Protein AF-A0A5N5QPY2-F1 (afdb_monomer_lite)

Foldseek 3Di:
DDDDDDDDDDDDDDDDDDDDDDDDDDDDDDDDDDDDDDDDDDDDDDDDDDDDDDDDDDDDDDDDDDDDDDDDDDDDDDDDDDDDDPDDDDDDPDDDDPLRVLVVVLVVLLVVLLVLLVVLLVCVVVVVVVVSLVSVQVVVLSLLVNVLSVVVSVLSVVCVVCVLVVVPDPDDDDPDQDAASLALLLVLLLPPDPPPPDSVPPDVVSVVVLVVCCVVVHPVNSVCSNVCPPVRHDPSNVVSSDDDGDDPVLSQLLSVLSNVLVVHPDHDDDDPDDDDDDDDDDDDDDDDDDDDDDDDDDDDDDDDDPPDPDVVVSVVVSVVSNVSRHDDDDDDDDDDDDDDDDDDDDDDDDPDDQDQDDQDFDDDDDDDDDDDDDDDDDDDDDPDPPPSDCVQLVVLLPPQLVVQLVVPPDALLPLVVSLVSLCVSQVDPQSPRNALSSLASVQVVSLVVSCVVVVHDSLVSLLVLLVFDFLFAQAFEWAFAEADPPQAPAQFQFGTKTKTQLQDFALVRSLVLQVLLSVLLLVLLCVPQNNQQSDATLQRHGYHNDDYPVVVLVSSVVSCVVSVNVVRIAMATERLQQSQDDPQFGFRRSVPPPGDPVPTHHLVRLLVVVVVCVVVGRYAEYECSDHLPPQVSLLVSLQVFFHFYEYCSVPLLPPVSVVVCVVSVSGQAYEQDCSSQRHSSSSSVSDDPQHQYEDEADSPFDLDQSSLSNCRSSSLRHYHQYHCDDNRSVSNSVVSVVVCVVCPPRYGHCRCQSIGTRPGGGVRDGD

Secondary structure (DSSP, 8-state):
------------------------------------------------------------------------------PPPPPPPS----S---PPPHHHHHHHHHHHHHHHHHHHHHHHHHHHHTT-HHHHHHHHHHHHHHHHHHHHHHHHHHHHHHHHHHHHHHTT--S----S--SSS-HHHHGGG-TT-TTS--GGGS-HHHHHHHHHHHHHHHHHHHHHHHTTGGG-S-HHHHHHHS--PPPHHHHHHHHHHHHHHTT----PPPPS-----PPPPP-----------------PPPPPP-----HHHHHHHHHHHHHHHPPP-----------PPPP-----------------------------------SPPP-PPPTT--HHHHHHIIIIIHHHHHTTT--TT-HHHHHHHHHHHH-STTSTTT-HHHHHHHHHHHHHHHHHHHTS-HHHHHHHHHT--SSEEEPEEEEEEEE-GGG-SSS--SSEEEEE-TT-SSHHHHHHHHHHHHHHHHHHHHHHH-GGGG-B-TTS-B----SSHHHHHHHHHHHHHHHT-BTTBEEEEE--GGGGEETTEE-TTTTSTT--GGGPBPHHHHHHHHHHHHHHS-EEEEE--S-TT-HHHHHHHHHS--SEEEESTTTTT-HHHHHHHHHHT--SEEEE-HHHH-SHHHHHTT--TT-EEEEE--SS--S--HHHHHHHHHT--EEE---S-SHHHHHHHHHHHHHHHHHGGGEEE-GGGGS-BTTBPPS----

pLDDT: mean 70.48, std 26.89, range [21.03, 98.81]

Structure (mmCIF, N/CA/C/O backbone):
data_AF-A0A5N5QPY2-F1
#
_entry.id   AF-A0A5N5QPY2-F1
#
loop_
_atom_site.group_PDB
_atom_site.id
_atom_site.type_symbol
_atom_site.label_atom_id
_atom_site.label_alt_id
_atom_site.label_comp_id
_atom_site.label_asym_id
_atom_site.label_entity_id
_atom_site.label_seq_id
_atom_site.pdbx_PDB_ins_code
_atom_site.Cartn_x
_atom_site.Cartn_y
_atom_site.Cartn_z
_atom_site.occupancy
_atom_site.B_iso_or_equiv
_atom_site.auth_seq_id
_atom_site.auth_comp_id
_atom_site.auth_asym_id
_atom_site.auth_atom_id
_atom_site.pdbx_PDB_model_num
ATOM 1 N N . MET A 1 1 ? -30.977 40.389 38.099 1.00 35.09 1 MET A N 1
ATOM 2 C CA . MET A 1 1 ? -30.731 41.846 38.211 1.00 35.09 1 MET A CA 1
ATOM 3 C C . MET A 1 1 ? -29.745 42.218 37.118 1.00 35.09 1 MET A C 1
ATOM 5 O O . MET A 1 1 ? -28.858 41.409 36.904 1.00 35.09 1 MET A O 1
ATOM 9 N N . ALA A 1 2 ? -29.906 43.394 36.501 1.00 33.59 2 ALA A N 1
ATOM 10 C CA . ALA A 1 2 ? -28.972 44.046 35.567 1.00 33.59 2 ALA A CA 1
ATOM 11 C C . ALA A 1 2 ? -28.552 43.276 34.284 1.00 33.59 2 ALA A C 1
ATOM 13 O O . ALA A 1 2 ? -27.682 42.411 34.331 1.00 33.59 2 ALA A O 1
ATOM 14 N N . SER A 1 3 ? -29.111 43.697 33.141 1.00 36.47 3 SER A N 1
ATOM 15 C CA . SER A 1 3 ? -28.345 43.909 31.887 1.00 36.47 3 SER A CA 1
ATOM 16 C C . SER A 1 3 ? -27.588 45.265 31.989 1.00 36.47 3 SER A C 1
ATOM 18 O O . SER A 1 3 ? -27.769 45.938 33.017 1.00 36.47 3 SER A O 1
ATOM 20 N N . PRO A 1 4 ? -26.703 45.670 31.046 1.00 58.59 4 PRO A N 1
ATOM 21 C CA . PRO A 1 4 ? -27.028 45.966 29.628 1.00 58.59 4 PRO A CA 1
ATOM 22 C C . PRO A 1 4 ? -26.365 44.987 28.620 1.00 58.59 4 PRO A C 1
ATOM 24 O O . PRO A 1 4 ? -25.442 44.285 29.024 1.00 58.59 4 PRO A O 1
ATOM 27 N N . ASP A 1 5 ? -26.827 44.737 27.381 1.00 38.91 5 ASP A N 1
ATOM 28 C CA . ASP A 1 5 ? -27.244 45.587 26.221 1.00 38.91 5 ASP A CA 1
ATOM 29 C C . ASP A 1 5 ? -26.005 46.107 25.410 1.00 38.91 5 ASP A C 1
ATOM 31 O O . ASP A 1 5 ? -25.001 46.436 26.040 1.00 38.91 5 ASP A O 1
ATOM 35 N N . VAL A 1 6 ? -25.945 46.204 24.058 1.00 36.62 6 VAL A N 1
ATOM 36 C CA . VAL A 1 6 ? -26.962 46.062 22.973 1.00 36.62 6 VAL A CA 1
ATOM 37 C C . VAL A 1 6 ? -26.332 45.919 21.540 1.00 36.62 6 VAL A C 1
ATOM 39 O O . VAL A 1 6 ? -25.165 46.272 21.402 1.00 36.62 6 VAL A O 1
ATOM 42 N N . GLU A 1 7 ? -27.120 45.464 20.533 1.00 31.58 7 GLU A N 1
ATOM 43 C CA . GLU A 1 7 ? -27.023 45.566 19.022 1.00 31.58 7 GLU A CA 1
ATOM 44 C C . GLU A 1 7 ? -25.709 45.148 18.269 1.00 31.58 7 GLU A C 1
ATOM 46 O O . GLU A 1 7 ? -24.637 45.129 18.866 1.00 31.58 7 GLU A O 1
ATOM 51 N N . SER A 1 8 ? -25.629 44.663 17.004 1.00 32.91 8 SER A N 1
ATOM 52 C CA . SER A 1 8 ? -26.456 44.606 15.750 1.00 32.91 8 SER A CA 1
ATOM 53 C C . SER A 1 8 ? -26.393 45.861 14.827 1.00 32.91 8 SER A C 1
ATOM 55 O O . SER A 1 8 ? -25.962 46.910 15.297 1.00 32.91 8 SER A O 1
ATOM 57 N N . ASP A 1 9 ? -26.614 45.854 13.491 1.00 32.78 9 ASP A N 1
ATOM 58 C CA . ASP A 1 9 ? -27.277 44.935 12.516 1.00 32.78 9 ASP A CA 1
ATOM 59 C C . ASP A 1 9 ? -26.517 44.819 11.133 1.00 32.78 9 ASP A C 1
ATOM 61 O O . ASP A 1 9 ? -25.307 45.031 11.085 1.00 32.78 9 ASP A O 1
ATOM 65 N N . ASP A 1 10 ? -27.210 44.430 10.037 1.00 37.31 10 ASP A N 1
ATOM 66 C CA . ASP A 1 10 ? -26.777 44.121 8.637 1.00 37.31 10 ASP A CA 1
ATOM 67 C C . ASP A 1 10 ? -26.305 45.310 7.722 1.00 37.31 10 ASP A C 1
ATOM 69 O O . ASP A 1 10 ? -26.174 46.441 8.185 1.00 37.31 10 ASP A O 1
ATOM 73 N N . TYR A 1 11 ? -26.142 45.021 6.403 1.00 30.98 11 TYR A N 1
ATOM 74 C CA . TYR A 1 11 ? -26.121 45.844 5.146 1.00 30.98 11 TYR A CA 1
ATOM 75 C C . TYR A 1 11 ? -24.783 45.852 4.350 1.00 30.98 11 TYR A C 1
ATOM 77 O O . TYR A 1 11 ? -23.721 45.787 4.958 1.00 30.98 11 TYR A O 1
ATOM 85 N N . ASP A 1 12 ? -24.703 46.079 3.020 1.00 31.81 12 ASP A N 1
ATOM 86 C CA . ASP A 1 12 ? -25.463 45.669 1.799 1.00 31.81 12 ASP A CA 1
ATOM 87 C C . ASP A 1 12 ? -24.658 46.158 0.540 1.00 31.81 12 ASP A C 1
ATOM 89 O O . ASP A 1 12 ? -23.525 46.622 0.678 1.00 31.81 12 ASP A O 1
ATOM 93 N N . SER A 1 13 ? -25.193 46.051 -0.684 1.00 36.62 13 SER A N 1
ATOM 94 C CA . SER A 1 13 ? -24.519 46.250 -1.991 1.00 36.62 13 SER A CA 1
ATOM 95 C C . SER A 1 13 ? -24.197 47.687 -2.474 1.00 36.62 13 SER A C 1
ATOM 97 O O . SER A 1 13 ? -25.013 48.590 -2.293 1.00 36.62 13 SER A O 1
ATOM 99 N N . ALA A 1 14 ? -23.110 47.835 -3.259 1.00 30.75 14 ALA A N 1
ATOM 100 C CA . ALA A 1 14 ? -22.926 48.731 -4.435 1.00 30.75 14 ALA A CA 1
ATOM 101 C C . ALA A 1 14 ? -21.618 48.315 -5.172 1.00 30.75 14 ALA A C 1
ATOM 103 O O . ALA A 1 14 ? -20.619 48.074 -4.502 1.00 30.75 14 ALA A O 1
ATOM 104 N N . GLU A 1 15 ? -21.578 47.958 -6.465 1.00 35.03 15 GLU A N 1
ATOM 105 C CA . GLU A 1 15 ? -21.695 48.747 -7.723 1.00 35.03 15 GLU A CA 1
ATOM 106 C C . GLU A 1 15 ? -20.521 49.702 -8.057 1.00 35.03 15 GLU A C 1
ATOM 108 O O . GLU A 1 15 ? -20.110 50.516 -7.231 1.00 35.03 15 GLU A O 1
ATOM 113 N N . GLY A 1 16 ? -20.018 49.618 -9.304 1.00 28.80 16 GLY A N 1
ATOM 114 C CA . GLY A 1 16 ? -18.987 50.500 -9.879 1.00 28.80 16 GLY A CA 1
ATOM 115 C C . GLY A 1 16 ? -18.261 49.921 -11.112 1.00 28.80 16 GLY A C 1
ATOM 116 O O . GLY A 1 16 ? -17.313 49.157 -10.953 1.00 28.80 16 GLY A O 1
ATOM 117 N N . ASP A 1 17 ? -18.684 50.305 -12.324 1.00 33.91 17 ASP A N 1
ATOM 118 C CA . ASP A 1 17 ? -18.007 50.000 -13.605 1.00 33.91 17 ASP A CA 1
ATOM 119 C C . ASP A 1 17 ? -16.706 50.810 -13.815 1.00 33.91 17 ASP A C 1
ATOM 121 O O . ASP A 1 17 ? -16.510 51.828 -13.151 1.00 33.91 17 ASP A O 1
ATOM 125 N N . TYR A 1 18 ? -15.859 50.405 -14.780 1.00 32.78 18 TYR A N 1
ATOM 126 C CA . TYR A 1 18 ? -15.464 51.221 -15.957 1.00 32.78 18 TYR A CA 1
ATOM 127 C C . TYR A 1 18 ? -14.510 50.463 -16.915 1.00 32.78 18 TYR A C 1
ATOM 129 O O . TYR A 1 18 ? -13.607 49.757 -16.470 1.00 32.78 18 TYR A O 1
ATOM 137 N N . ASP A 1 19 ? -14.695 50.652 -18.229 1.00 33.81 19 ASP A N 1
ATOM 138 C CA . ASP A 1 19 ? -13.801 50.188 -19.310 1.00 33.81 19 ASP A CA 1
ATOM 139 C C . ASP A 1 19 ? -12.474 50.973 -19.391 1.00 33.81 19 ASP A C 1
ATOM 141 O O . ASP A 1 19 ? -12.457 52.161 -19.062 1.00 33.81 19 ASP A O 1
ATOM 145 N N . THR A 1 20 ? -11.439 50.365 -19.998 1.00 33.22 20 THR A N 1
ATOM 146 C CA . THR A 1 20 ? -10.725 50.950 -21.165 1.00 33.22 20 THR A CA 1
ATOM 147 C C . THR A 1 20 ? -9.857 49.930 -21.929 1.00 33.22 20 THR A C 1
ATOM 149 O O . THR A 1 20 ? -9.323 48.985 -21.350 1.00 33.22 20 THR A O 1
ATOM 152 N N . ASP A 1 21 ? -9.709 50.150 -23.242 1.00 32.28 21 ASP A N 1
ATOM 153 C CA . ASP A 1 21 ? -8.918 49.358 -24.203 1.00 32.28 21 ASP A CA 1
ATOM 154 C C . ASP A 1 21 ? -7.408 49.701 -24.246 1.00 32.28 21 ASP A C 1
ATOM 156 O O . ASP A 1 21 ? -7.004 50.781 -23.815 1.00 32.28 21 ASP A O 1
ATOM 160 N N . SER A 1 22 ? -6.642 48.870 -24.984 1.00 32.12 22 SER A N 1
ATOM 161 C CA . SER A 1 22 ? -5.381 49.192 -25.715 1.00 32.12 22 SER A CA 1
ATOM 162 C C . SER A 1 22 ? -4.130 49.555 -24.874 1.00 32.12 22 SER A C 1
ATOM 164 O O . SER A 1 22 ? -4.231 50.077 -23.774 1.00 32.12 22 SER A O 1
ATOM 166 N N . ASP A 1 23 ? -2.892 49.219 -25.264 1.00 32.28 23 ASP A N 1
ATOM 167 C CA . ASP A 1 23 ? -2.252 49.374 -26.589 1.00 32.28 23 ASP A CA 1
ATOM 168 C C . ASP A 1 23 ? -1.187 48.298 -26.938 1.00 32.28 23 ASP A C 1
ATOM 170 O O . ASP A 1 23 ? -0.815 47.469 -26.106 1.00 32.28 23 ASP A O 1
ATOM 174 N N . GLN A 1 24 ? -0.667 48.345 -28.177 1.00 35.59 24 GLN A N 1
ATOM 175 C CA . GLN A 1 24 ? 0.490 47.570 -28.670 1.00 35.59 24 GLN A CA 1
ATOM 176 C C . GLN A 1 24 ? 1.675 48.481 -29.069 1.00 35.59 24 GLN A C 1
ATOM 178 O O . GLN A 1 24 ? 1.464 49.467 -29.770 1.00 35.59 24 GLN A O 1
ATOM 183 N N . ALA A 1 25 ? 2.905 48.090 -28.708 1.00 32.03 25 ALA A N 1
ATOM 184 C CA . ALA A 1 25 ? 4.192 48.355 -29.393 1.00 32.03 25 ALA A CA 1
ATOM 185 C C . ALA A 1 25 ? 5.244 47.411 -28.748 1.00 32.03 25 ALA A C 1
ATOM 187 O O . ALA A 1 25 ? 5.174 47.210 -27.535 1.00 32.03 25 ALA A O 1
ATOM 188 N N . ASP A 1 26 ? 6.109 46.653 -29.430 1.00 33.19 26 ASP A N 1
ATOM 189 C CA . ASP A 1 26 ? 7.043 46.920 -30.549 1.00 33.19 26 ASP A CA 1
ATOM 190 C C . ASP A 1 26 ? 8.287 47.743 -30.149 1.00 33.19 26 ASP A C 1
ATOM 192 O O . ASP A 1 26 ? 8.156 48.920 -29.828 1.00 33.19 26 ASP A O 1
ATOM 196 N N . ASP A 1 27 ? 9.482 47.123 -30.215 1.00 33.25 27 ASP A N 1
ATOM 197 C CA . ASP A 1 27 ? 10.753 47.743 -30.666 1.00 33.25 27 ASP A CA 1
ATOM 198 C C . ASP A 1 27 ? 11.879 46.689 -30.913 1.00 33.25 27 ASP A C 1
ATOM 200 O O . ASP A 1 27 ? 11.750 45.538 -30.486 1.00 33.25 27 ASP A O 1
ATOM 204 N N . GLN A 1 28 ? 12.948 47.065 -31.644 1.00 32.59 28 GLN A N 1
ATOM 205 C CA . GLN A 1 28 ? 13.950 46.187 -32.318 1.00 32.59 28 GLN A CA 1
ATOM 206 C C . GLN A 1 28 ? 15.400 46.773 -32.311 1.00 32.59 28 GLN A C 1
ATOM 208 O O . GLN A 1 28 ? 15.553 47.959 -32.029 1.00 32.59 28 GLN A O 1
ATOM 213 N N . ASP A 1 29 ? 16.509 46.070 -32.636 1.00 32.19 29 ASP A N 1
ATOM 214 C CA . ASP A 1 29 ? 16.714 44.646 -33.015 1.00 32.19 29 ASP A CA 1
ATOM 215 C C . ASP A 1 29 ? 17.562 43.832 -31.985 1.00 32.19 29 ASP A C 1
ATOM 217 O O . ASP A 1 29 ? 16.965 43.335 -31.033 1.00 32.19 29 ASP A O 1
ATOM 221 N N . ASP A 1 30 ? 18.887 43.575 -32.034 1.00 33.28 30 ASP A N 1
ATOM 222 C CA . ASP A 1 30 ? 20.045 44.034 -32.850 1.00 33.28 30 ASP A CA 1
ATOM 223 C C . ASP A 1 30 ? 20.988 42.854 -33.266 1.00 33.28 30 ASP A C 1
ATOM 225 O O . ASP A 1 30 ? 20.809 41.726 -32.799 1.00 33.28 30 ASP A O 1
ATOM 229 N N . GLN A 1 31 ? 22.006 43.116 -34.116 1.00 33.47 31 GLN A N 1
ATOM 230 C CA . GLN A 1 31 ? 22.944 42.148 -34.767 1.00 33.47 31 GLN A CA 1
ATOM 231 C C . GLN A 1 31 ? 24.428 42.632 -34.726 1.00 33.47 31 GLN A C 1
ATOM 233 O O . GLN A 1 31 ? 24.657 43.810 -34.460 1.00 33.47 31 GLN A O 1
ATOM 238 N N . ASP A 1 32 ? 25.499 41.858 -35.001 1.00 32.53 32 ASP A N 1
ATOM 239 C CA . ASP A 1 32 ? 25.662 40.434 -35.403 1.00 32.53 32 ASP A CA 1
ATOM 240 C C . ASP A 1 32 ? 26.376 39.618 -34.266 1.00 32.53 32 ASP A C 1
ATOM 242 O O . ASP A 1 32 ? 25.821 39.638 -33.170 1.00 32.53 32 ASP A O 1
ATOM 246 N N . ASP A 1 33 ? 27.507 38.872 -34.266 1.00 33.09 33 ASP A N 1
ATOM 247 C CA . ASP A 1 33 ? 28.614 38.409 -35.154 1.00 33.09 33 ASP A CA 1
ATOM 248 C C . ASP A 1 33 ? 29.019 36.981 -34.667 1.00 33.09 33 ASP A C 1
ATOM 250 O O . ASP A 1 33 ? 29.026 36.723 -33.463 1.00 33.09 33 ASP A O 1
ATOM 254 N N . GLN A 1 34 ? 29.148 35.944 -35.508 1.00 32.47 34 GLN A N 1
ATOM 255 C CA . GLN A 1 34 ? 30.277 35.543 -36.381 1.00 32.47 34 GLN A CA 1
ATOM 256 C C . GLN A 1 34 ? 31.550 34.963 -35.703 1.00 32.47 34 GLN A C 1
ATOM 258 O O . GLN A 1 34 ? 32.239 35.628 -34.940 1.00 32.47 34 GLN A O 1
ATOM 263 N N . ASP A 1 35 ? 31.810 33.693 -36.054 1.00 36.00 35 ASP A N 1
ATOM 264 C CA . ASP A 1 35 ? 33.050 32.896 -36.163 1.00 36.00 35 ASP A CA 1
ATOM 265 C C . ASP A 1 35 ? 34.360 33.299 -35.448 1.00 36.00 35 ASP A C 1
ATOM 267 O O . ASP A 1 35 ? 34.887 34.387 -35.657 1.00 36.00 35 ASP A O 1
ATOM 271 N N . ASP A 1 36 ? 35.021 32.304 -34.823 1.00 33.00 36 ASP A N 1
ATOM 272 C CA . ASP A 1 36 ? 36.422 31.999 -35.184 1.00 33.00 36 ASP A CA 1
ATOM 273 C C . ASP A 1 36 ? 36.884 30.562 -34.813 1.00 33.00 36 ASP A C 1
ATOM 275 O O . ASP A 1 36 ? 36.503 30.003 -33.780 1.00 33.00 36 ASP A O 1
ATOM 279 N N . GLN A 1 37 ? 37.752 29.972 -35.645 1.00 34.31 37 GLN A N 1
ATOM 280 C CA . GLN A 1 37 ? 38.524 28.742 -35.374 1.00 34.31 37 GLN A CA 1
ATOM 281 C C . GLN A 1 37 ? 39.819 28.725 -36.202 1.00 34.31 37 GLN A C 1
ATOM 283 O O . GLN A 1 37 ? 39.775 28.997 -37.403 1.00 34.31 37 GLN A O 1
ATOM 288 N N . PRO A 1 38 ? 40.944 28.269 -35.617 1.00 47.06 38 PRO A N 1
ATOM 289 C CA . PRO A 1 38 ? 41.882 27.455 -36.404 1.00 47.06 38 PRO A CA 1
ATOM 290 C C . PRO A 1 38 ? 42.597 26.305 -35.647 1.00 47.06 38 PRO A C 1
ATOM 292 O O . PRO A 1 38 ? 43.027 26.447 -34.505 1.00 47.06 38 PRO A O 1
ATOM 295 N N . ALA A 1 39 ? 42.717 25.155 -36.327 1.00 34.09 39 ALA A N 1
ATOM 296 C CA . ALA A 1 39 ? 43.958 24.509 -36.826 1.00 34.09 39 ALA A CA 1
ATOM 297 C C . ALA A 1 39 ? 45.351 24.995 -36.300 1.00 34.09 39 ALA A C 1
ATOM 299 O O . ALA A 1 39 ? 45.507 26.179 -36.020 1.00 34.09 39 ALA A O 1
ATOM 300 N N . LEU A 1 40 ? 46.446 24.202 -36.259 1.00 36.06 40 LEU A N 1
ATOM 301 C CA . LEU A 1 40 ? 46.742 22.800 -36.665 1.00 36.06 40 LEU A CA 1
ATOM 302 C C . LEU A 1 40 ? 48.077 22.295 -36.006 1.00 36.06 40 LEU A C 1
ATOM 304 O O . LEU A 1 40 ? 48.475 22.863 -34.991 1.00 36.06 40 LEU A O 1
ATOM 308 N N . ASP A 1 41 ? 48.738 21.287 -36.613 1.00 31.97 41 ASP A N 1
ATOM 309 C CA . ASP A 1 41 ? 50.096 20.716 -36.381 1.00 31.97 41 ASP A CA 1
ATOM 310 C C . ASP A 1 41 ? 50.157 19.664 -35.228 1.00 31.97 41 ASP A C 1
ATOM 312 O O . ASP A 1 41 ? 49.735 19.954 -34.109 1.00 31.97 41 ASP A O 1
ATOM 316 N N . ASP A 1 42 ? 50.454 18.360 -35.421 1.00 35.25 42 ASP A N 1
ATOM 317 C CA . ASP A 1 42 ? 51.602 17.608 -36.026 1.00 35.25 42 ASP A CA 1
ATOM 318 C C . ASP A 1 42 ? 52.816 17.501 -35.047 1.00 35.25 42 ASP A C 1
ATOM 320 O O . ASP A 1 42 ? 53.060 18.429 -34.277 1.00 35.25 42 ASP A O 1
ATOM 324 N N . ASP A 1 43 ? 53.552 16.385 -34.854 1.00 34.72 43 ASP A N 1
ATOM 325 C CA . ASP A 1 43 ? 54.048 15.307 -35.752 1.00 34.72 43 ASP A CA 1
ATOM 326 C C . ASP A 1 43 ? 54.017 13.848 -35.163 1.00 34.72 43 ASP A C 1
ATOM 328 O O . ASP A 1 43 ? 53.684 13.627 -33.995 1.00 34.72 43 ASP A O 1
ATOM 332 N N . ASP A 1 44 ? 54.433 12.880 -36.009 1.00 37.41 44 ASP A N 1
ATOM 333 C CA . ASP A 1 44 ? 54.823 11.446 -35.837 1.00 37.41 44 ASP A CA 1
ATOM 334 C C . ASP A 1 44 ? 55.752 11.088 -34.627 1.00 37.41 44 ASP A C 1
ATOM 336 O O . ASP A 1 44 ? 56.199 11.958 -33.883 1.00 37.41 44 ASP A O 1
ATOM 340 N N . ASP A 1 45 ? 56.154 9.840 -34.301 1.00 33.66 45 ASP A N 1
ATOM 341 C CA . ASP A 1 45 ? 56.167 8.483 -34.924 1.00 33.66 45 ASP A CA 1
ATOM 342 C C . ASP A 1 45 ? 56.201 7.446 -33.748 1.00 33.66 45 ASP A C 1
ATOM 344 O O . ASP A 1 45 ? 56.479 7.833 -32.611 1.00 33.66 45 ASP A O 1
ATOM 348 N N . GLY A 1 46 ? 55.997 6.122 -33.801 1.00 29.53 46 GLY A N 1
ATOM 349 C CA . GLY A 1 46 ? 56.098 5.071 -34.823 1.00 29.53 46 GLY A CA 1
ATOM 350 C C . GLY A 1 46 ? 56.097 3.687 -34.109 1.00 29.53 46 GLY A C 1
ATOM 351 O O . GLY A 1 46 ? 56.006 3.633 -32.879 1.00 29.53 46 GLY A O 1
ATOM 352 N N . ALA A 1 47 ? 56.177 2.540 -34.809 1.00 33.34 47 ALA A N 1
ATOM 353 C CA . ALA A 1 47 ? 55.917 1.207 -34.204 1.00 33.34 47 ALA A CA 1
ATOM 354 C C . ALA A 1 47 ? 56.837 0.040 -34.670 1.00 33.34 47 ALA A C 1
ATOM 356 O O . ALA A 1 47 ? 57.564 0.182 -35.647 1.00 33.34 47 ALA A O 1
ATOM 357 N N . TRP A 1 48 ? 56.695 -1.145 -34.021 1.00 28.47 48 TRP A N 1
ATOM 358 C CA . TRP A 1 48 ? 56.594 -2.504 -34.646 1.00 28.47 48 TRP A CA 1
ATOM 359 C C . TRP A 1 48 ? 57.526 -3.693 -34.195 1.00 28.47 48 TRP A C 1
ATOM 361 O O . TRP A 1 48 ? 58.466 -4.061 -34.887 1.00 28.47 48 TRP A O 1
ATOM 371 N N . VAL A 1 49 ? 57.132 -4.393 -33.108 1.00 30.86 49 VAL A N 1
ATOM 372 C CA . VAL A 1 49 ? 57.042 -5.886 -32.881 1.00 30.86 49 VAL A CA 1
ATOM 373 C C . VAL A 1 49 ? 58.330 -6.832 -32.940 1.00 30.86 49 VAL A C 1
ATOM 375 O O . VAL A 1 49 ? 59.400 -6.296 -32.673 1.00 30.86 49 VAL A O 1
ATOM 378 N N . PRO A 1 50 ? 58.316 -8.215 -33.020 1.00 60.69 50 PRO A N 1
ATOM 379 C CA . PRO A 1 50 ? 59.085 -9.138 -32.112 1.00 60.69 50 PRO A CA 1
ATOM 380 C C . PRO A 1 50 ? 59.974 -10.198 -32.877 1.00 60.69 50 PRO A C 1
ATOM 382 O O . PRO A 1 50 ? 60.431 -9.830 -33.959 1.00 60.69 50 PRO A O 1
ATOM 385 N N . PRO A 1 51 ? 60.171 -11.517 -32.516 1.00 51.59 51 PRO A N 1
ATOM 386 C CA . PRO A 1 51 ? 60.073 -12.334 -31.262 1.00 51.59 51 PRO A CA 1
ATOM 387 C C . PRO A 1 51 ? 61.258 -13.345 -31.001 1.00 51.59 51 PRO A C 1
ATOM 389 O O . PRO A 1 51 ? 62.164 -13.451 -31.821 1.00 51.59 51 PRO A O 1
ATOM 392 N N . GLY A 1 52 ? 61.170 -14.219 -29.965 1.00 31.27 52 GLY A N 1
ATOM 393 C CA . GLY A 1 52 ? 61.484 -15.671 -30.138 1.00 31.27 52 GLY A CA 1
ATOM 394 C C . GLY A 1 52 ? 62.236 -16.509 -29.057 1.00 31.27 52 GLY A C 1
ATOM 395 O O . GLY A 1 52 ? 63.421 -16.292 -28.848 1.00 31.27 52 GLY A O 1
ATOM 396 N N . ALA A 1 53 ? 61.570 -17.584 -28.577 1.00 29.95 53 ALA A N 1
ATOM 397 C CA . ALA A 1 53 ? 62.061 -18.951 -28.217 1.00 29.95 53 ALA A CA 1
ATOM 398 C C . ALA A 1 53 ? 62.825 -19.314 -26.896 1.00 29.95 53 ALA A C 1
ATOM 400 O O . ALA A 1 53 ? 63.662 -18.571 -26.396 1.00 29.95 53 ALA A O 1
ATOM 401 N N . ASP A 1 54 ? 62.523 -20.537 -26.409 1.00 35.84 54 ASP A N 1
ATOM 402 C CA . ASP A 1 54 ? 63.095 -21.361 -25.300 1.00 35.84 54 ASP A CA 1
ATOM 403 C C . ASP A 1 54 ? 64.369 -22.176 -25.744 1.00 35.84 54 ASP A C 1
ATOM 405 O O . ASP A 1 54 ? 64.748 -21.989 -26.908 1.00 35.84 54 ASP A O 1
ATOM 409 N N . PRO A 1 55 ? 65.029 -23.111 -24.974 1.00 48.31 55 PRO A N 1
ATOM 410 C CA . PRO A 1 55 ? 64.686 -23.757 -23.678 1.00 48.31 55 PRO A CA 1
ATOM 411 C C . PRO A 1 55 ? 65.848 -24.082 -22.664 1.00 48.31 55 PRO A C 1
ATOM 413 O O . PRO A 1 55 ? 66.986 -23.649 -22.821 1.00 48.31 55 PRO A O 1
ATOM 416 N N . ASP A 1 56 ? 65.494 -24.866 -21.627 1.00 37.25 56 ASP A N 1
ATOM 417 C CA . ASP A 1 56 ? 66.255 -25.583 -20.550 1.00 37.25 56 ASP A CA 1
ATOM 418 C C . ASP A 1 56 ? 67.072 -26.821 -21.076 1.00 37.25 56 ASP A C 1
ATOM 420 O O . ASP A 1 56 ? 66.992 -27.044 -22.293 1.00 37.25 56 ASP A O 1
ATOM 424 N N . PRO A 1 57 ? 67.738 -27.732 -20.287 1.00 58.50 57 PRO A N 1
ATOM 425 C CA . PRO A 1 57 ? 68.108 -27.801 -18.840 1.00 58.50 57 PRO A CA 1
ATOM 426 C C . PRO A 1 57 ? 69.554 -28.367 -18.541 1.00 58.50 57 PRO A C 1
ATOM 428 O O . PRO A 1 57 ? 70.340 -28.541 -19.467 1.00 58.50 57 PRO A O 1
ATOM 431 N N . ASP A 1 58 ? 69.883 -28.747 -17.281 1.00 34.16 58 ASP A N 1
ATOM 432 C CA . ASP A 1 58 ? 70.989 -29.682 -16.874 1.00 34.16 58 ASP A CA 1
ATOM 433 C C . ASP A 1 58 ? 70.767 -30.249 -15.421 1.00 34.16 58 ASP A C 1
ATOM 435 O O . ASP A 1 58 ? 70.343 -29.478 -14.559 1.00 34.16 58 ASP A O 1
ATOM 439 N N . SER A 1 59 ? 70.703 -31.584 -15.177 1.00 34.41 59 SER A N 1
ATOM 440 C CA . SER A 1 59 ? 71.704 -32.540 -14.568 1.00 34.41 59 SER A CA 1
ATOM 441 C C . SER A 1 59 ? 72.202 -32.252 -13.117 1.00 34.41 59 SER A C 1
ATOM 443 O O . SER A 1 59 ? 72.381 -31.088 -12.771 1.00 34.41 59 SER A O 1
ATOM 445 N N . ASP A 1 60 ? 72.500 -33.177 -12.169 1.00 36.38 60 ASP A N 1
ATOM 446 C CA . ASP A 1 60 ? 72.287 -34.634 -11.838 1.00 36.38 60 ASP A CA 1
ATOM 447 C C . ASP A 1 60 ? 72.646 -34.811 -10.301 1.00 36.38 60 ASP A C 1
ATOM 449 O O . ASP A 1 60 ? 72.864 -33.780 -9.658 1.00 36.38 60 ASP A O 1
ATOM 453 N N . ASP A 1 61 ? 72.726 -35.925 -9.528 1.00 35.03 61 ASP A N 1
ATOM 454 C CA . ASP A 1 61 ? 72.646 -37.416 -9.642 1.00 35.03 61 ASP A CA 1
ATOM 455 C C . ASP A 1 61 ? 71.368 -37.994 -8.912 1.00 35.03 61 ASP A C 1
ATOM 457 O O . ASP A 1 61 ? 70.334 -37.330 -8.963 1.00 35.03 61 ASP A O 1
ATOM 461 N N . GLY A 1 62 ? 71.216 -39.153 -8.207 1.00 32.12 62 GLY A N 1
ATOM 462 C CA . GLY A 1 62 ? 72.021 -40.320 -7.710 1.00 32.12 62 GLY A CA 1
ATOM 463 C C . GLY A 1 62 ? 71.691 -40.676 -6.219 1.00 32.12 62 GLY A C 1
ATOM 464 O O . GLY A 1 62 ? 71.309 -39.773 -5.480 1.00 32.12 62 GLY A O 1
ATOM 465 N N . ASP A 1 63 ? 71.793 -41.895 -5.640 1.00 34.12 63 ASP A N 1
ATOM 466 C CA . ASP A 1 63 ? 71.962 -43.292 -6.124 1.00 34.12 63 ASP A CA 1
ATOM 467 C C . ASP A 1 63 ? 71.453 -44.352 -5.061 1.00 34.12 63 ASP A C 1
ATOM 469 O O . ASP A 1 63 ? 71.073 -43.975 -3.952 1.00 34.12 63 ASP A O 1
ATOM 473 N N . GLU A 1 64 ? 71.425 -45.649 -5.429 1.00 35.25 64 GLU A N 1
ATOM 474 C CA . GLU A 1 64 ? 71.071 -46.966 -4.790 1.00 35.25 64 GLU A CA 1
ATOM 475 C C . GLU A 1 64 ? 71.370 -47.271 -3.271 1.00 35.25 64 GLU A C 1
ATOM 477 O O . GLU A 1 64 ? 72.109 -46.531 -2.629 1.00 35.25 64 GLU A O 1
ATOM 482 N N . SER A 1 65 ? 70.929 -48.363 -2.574 1.00 33.41 65 SER A N 1
ATOM 483 C CA . SER A 1 65 ? 70.039 -49.561 -2.787 1.00 33.41 65 SER A CA 1
ATOM 484 C C . SER A 1 65 ? 69.678 -50.312 -1.444 1.00 33.41 65 SER A C 1
ATOM 486 O O . SER A 1 65 ? 70.159 -49.927 -0.378 1.00 33.41 65 SER A O 1
ATOM 488 N N . GLU A 1 66 ? 68.849 -51.388 -1.460 1.00 37.22 66 GLU A N 1
ATOM 489 C CA . GLU A 1 66 ? 68.403 -52.227 -0.292 1.00 37.22 66 GLU A CA 1
ATOM 490 C C . GLU A 1 66 ? 68.926 -53.696 -0.280 1.00 37.22 66 GLU A C 1
ATOM 492 O O . GLU A 1 66 ? 69.259 -54.237 -1.337 1.00 37.22 66 GLU A O 1
ATOM 497 N N . PRO A 1 67 ? 68.929 -54.392 0.892 1.00 43.09 67 PRO A N 1
ATOM 498 C CA . PRO A 1 67 ? 68.435 -55.793 0.952 1.00 43.09 67 PRO A CA 1
ATOM 499 C C . PRO A 1 67 ? 67.700 -56.260 2.257 1.00 43.09 67 PRO A C 1
ATOM 501 O O . PRO A 1 67 ? 67.859 -55.692 3.334 1.00 43.09 67 PRO A O 1
ATOM 504 N N . ASP A 1 68 ? 66.952 -57.375 2.144 1.00 32.06 68 ASP A N 1
ATOM 505 C CA . ASP A 1 68 ? 66.009 -58.040 3.103 1.00 32.06 68 ASP A CA 1
ATOM 506 C C . ASP A 1 68 ? 66.623 -59.352 3.735 1.00 32.06 68 ASP A C 1
ATOM 508 O O . ASP A 1 68 ? 67.767 -59.654 3.375 1.00 32.06 68 ASP A O 1
ATOM 512 N N . PRO A 1 69 ? 65.971 -60.259 4.540 1.00 51.09 69 PRO A N 1
ATOM 513 C CA . PRO A 1 69 ? 64.792 -60.205 5.451 1.00 51.09 69 PRO A CA 1
ATOM 514 C C . PRO A 1 69 ? 64.892 -60.931 6.852 1.00 51.09 69 PRO A C 1
ATOM 516 O O . PRO A 1 69 ? 65.500 -61.992 6.970 1.00 51.09 69 PRO A O 1
ATOM 519 N N . ALA A 1 70 ? 64.089 -60.476 7.845 1.00 33.84 70 ALA A N 1
ATOM 520 C CA . ALA A 1 70 ? 63.362 -61.235 8.926 1.00 33.84 70 ALA A CA 1
ATOM 521 C C . ALA A 1 70 ? 64.101 -62.164 9.968 1.00 33.84 70 ALA A C 1
ATOM 523 O O . ALA A 1 70 ? 65.265 -62.498 9.765 1.00 33.84 70 ALA A O 1
ATOM 524 N N . PRO A 1 71 ? 63.466 -62.668 11.082 1.00 40.78 71 PRO A N 1
ATOM 525 C CA . PRO A 1 71 ? 62.139 -62.387 11.693 1.00 40.78 71 PRO A CA 1
ATOM 526 C C . PRO A 1 71 ? 62.084 -62.104 13.243 1.00 40.78 71 PRO A C 1
ATOM 528 O O . PRO A 1 71 ? 62.908 -62.594 14.004 1.00 40.78 71 PRO A O 1
ATOM 531 N N . ALA A 1 72 ? 61.011 -61.414 13.694 1.00 35.62 72 ALA A N 1
ATOM 532 C CA . ALA A 1 72 ? 60.236 -61.493 14.976 1.00 35.62 72 ALA A CA 1
ATOM 533 C C . ALA A 1 72 ? 60.921 -61.748 16.364 1.00 35.62 72 ALA A C 1
ATOM 535 O O . ALA A 1 72 ? 61.632 -62.738 16.529 1.00 35.62 72 ALA A O 1
ATOM 536 N N . PRO A 1 73 ? 60.576 -60.984 17.441 1.00 31.91 73 PRO A N 1
ATOM 537 C CA . PRO A 1 73 ? 59.257 -61.117 18.101 1.00 31.91 73 PRO A CA 1
ATOM 538 C C . PRO A 1 73 ? 58.588 -59.798 18.598 1.00 31.91 73 PRO A C 1
ATOM 540 O O . PRO A 1 73 ? 59.006 -58.698 18.255 1.00 31.91 73 PRO A O 1
ATOM 543 N N . ALA A 1 74 ? 57.482 -59.928 19.348 1.00 31.00 74 ALA A N 1
ATOM 544 C CA . ALA A 1 74 ? 56.430 -58.916 19.560 1.00 31.00 74 ALA A CA 1
ATOM 545 C C . ALA A 1 74 ? 56.780 -57.653 20.402 1.00 31.00 74 ALA A C 1
ATOM 547 O O . ALA A 1 74 ? 57.553 -57.748 21.358 1.00 31.00 74 ALA A O 1
ATOM 548 N N . PRO A 1 75 ? 56.131 -56.494 20.127 1.00 34.69 75 PRO A N 1
ATOM 549 C CA . PRO A 1 75 ? 56.288 -55.246 20.885 1.00 34.69 75 PRO A CA 1
ATOM 550 C C . PRO A 1 75 ? 55.309 -55.093 22.079 1.00 34.69 75 PRO A C 1
ATOM 552 O O . PRO A 1 75 ? 54.226 -55.683 22.070 1.00 34.69 75 PRO A O 1
ATOM 555 N N . PRO A 1 76 ? 55.644 -54.261 23.089 1.00 33.94 76 PRO A N 1
ATOM 556 C CA . PRO A 1 76 ? 54.763 -53.907 24.209 1.00 33.94 76 PRO A CA 1
ATOM 557 C C . PRO A 1 76 ? 53.794 -52.742 23.897 1.00 33.94 76 PRO A C 1
ATOM 559 O O . PRO A 1 76 ? 53.856 -52.107 22.847 1.00 33.94 76 PRO A O 1
ATOM 562 N N . THR A 1 77 ? 52.890 -52.453 24.840 1.00 34.16 77 THR A N 1
ATOM 563 C CA . THR A 1 77 ? 51.805 -51.454 24.739 1.00 34.16 77 THR A CA 1
ATOM 564 C C . THR A 1 77 ? 52.261 -49.993 24.866 1.00 34.16 77 THR A C 1
ATOM 566 O O . THR A 1 77 ? 53.022 -49.670 25.778 1.00 34.16 77 THR A O 1
ATOM 569 N N . ASP A 1 78 ? 51.690 -49.097 24.054 1.00 31.64 78 ASP A N 1
ATOM 570 C CA . ASP A 1 78 ? 51.991 -47.653 24.011 1.00 31.64 78 ASP A CA 1
ATOM 571 C C . ASP A 1 78 ? 50.801 -46.805 24.554 1.00 31.64 78 ASP A C 1
ATOM 573 O O . ASP A 1 78 ? 49.649 -47.097 24.215 1.00 31.64 78 ASP A O 1
ATOM 577 N N . PRO A 1 79 ? 51.016 -45.782 25.413 1.00 31.39 79 PRO A N 1
ATOM 578 C CA . PRO A 1 79 ? 49.949 -44.942 25.983 1.00 31.39 79 PRO A CA 1
ATOM 579 C C . PRO A 1 79 ? 49.427 -43.855 25.009 1.00 31.39 79 PRO A C 1
ATOM 581 O O . PRO A 1 79 ? 50.088 -43.526 24.022 1.00 31.39 79 PRO A O 1
ATOM 584 N N . PRO A 1 80 ? 48.245 -43.248 25.263 1.00 29.72 80 PRO A N 1
ATOM 585 C CA . PRO A 1 80 ? 47.558 -42.407 24.278 1.00 29.72 80 PRO A CA 1
ATOM 586 C C . PRO A 1 80 ? 48.299 -41.100 23.950 1.00 29.72 80 PRO A C 1
ATOM 588 O O . PRO A 1 80 ? 48.453 -40.210 24.791 1.00 29.72 80 PRO A O 1
ATOM 591 N N . LYS A 1 81 ? 48.698 -40.954 22.681 1.00 29.83 81 LYS A N 1
ATOM 592 C CA . LYS A 1 81 ? 49.319 -39.737 22.136 1.00 29.83 81 LYS A CA 1
ATOM 593 C C . LYS A 1 81 ? 48.273 -38.651 21.841 1.00 29.83 81 LYS A C 1
ATOM 595 O O . LYS A 1 81 ? 47.136 -38.927 21.460 1.00 29.83 81 LYS A O 1
ATOM 600 N N . LYS A 1 82 ? 48.667 -37.392 22.060 1.00 30.05 82 LYS A N 1
ATOM 601 C CA . LYS A 1 82 ? 47.823 -36.193 21.896 1.00 30.05 82 LYS A CA 1
ATOM 602 C C . LYS A 1 82 ? 47.479 -35.962 20.418 1.00 30.05 82 LYS A C 1
ATOM 604 O O . LYS A 1 82 ? 48.301 -36.243 19.550 1.00 30.05 82 LYS A O 1
ATOM 609 N N . ARG A 1 83 ? 46.299 -35.394 20.137 1.00 29.03 83 ARG A N 1
ATOM 610 C CA . ARG A 1 83 ? 45.950 -34.917 18.785 1.00 29.03 83 ARG A CA 1
ATOM 611 C C . ARG A 1 83 ? 46.829 -33.711 18.388 1.00 29.03 83 ARG A C 1
ATOM 613 O O . ARG A 1 83 ? 47.234 -32.967 19.287 1.00 29.03 83 ARG A O 1
ATOM 620 N N . PRO A 1 84 ? 47.106 -33.499 17.086 1.00 28.75 84 PRO A N 1
ATOM 621 C CA . PRO A 1 84 ? 47.742 -32.276 16.591 1.00 28.75 84 PRO A CA 1
ATOM 622 C C . PRO A 1 84 ? 46.919 -31.016 16.899 1.00 28.75 84 PRO A C 1
ATOM 624 O O . PRO A 1 84 ? 45.742 -31.099 17.251 1.00 28.75 84 PRO A O 1
ATOM 627 N N . ARG A 1 85 ? 47.545 -29.844 16.748 1.00 27.61 85 ARG A N 1
ATOM 628 C CA . ARG A 1 85 ? 46.855 -28.546 16.784 1.00 27.61 85 ARG A CA 1
ATOM 629 C C . ARG A 1 85 ? 46.197 -28.273 15.432 1.00 27.61 85 ARG A C 1
ATOM 631 O O . ARG A 1 85 ? 46.787 -28.572 14.400 1.00 27.61 85 ARG A O 1
ATOM 638 N N . GLU A 1 86 ? 45.019 -27.663 15.447 1.00 31.94 86 GLU A N 1
ATOM 639 C CA . GLU A 1 86 ? 44.414 -27.071 14.252 1.00 31.94 86 GLU A CA 1
ATOM 640 C C . GLU A 1 86 ? 45.041 -25.686 14.019 1.00 31.94 86 GLU A C 1
ATOM 642 O O . GLU A 1 86 ? 44.719 -24.729 14.721 1.00 31.94 86 GLU A O 1
ATOM 647 N N . SER A 1 87 ? 45.971 -25.596 13.065 1.00 31.27 87 SER A N 1
ATOM 648 C CA . SER A 1 87 ? 46.533 -24.327 12.561 1.00 31.27 87 SER A CA 1
ATOM 649 C C . SER A 1 87 ? 46.600 -24.240 11.032 1.00 31.27 87 SER A C 1
ATOM 651 O O . SER A 1 87 ? 46.729 -23.144 10.500 1.00 31.27 87 SER A O 1
ATOM 653 N N . ASP A 1 88 ? 46.459 -25.367 10.329 1.00 29.42 88 ASP A N 1
ATOM 654 C CA . ASP A 1 88 ? 46.787 -25.500 8.905 1.00 29.42 88 ASP A CA 1
ATOM 655 C C . ASP A 1 88 ? 45.589 -26.055 8.112 1.00 29.42 88 ASP A C 1
ATOM 657 O O . ASP A 1 88 ? 45.618 -27.159 7.568 1.00 29.42 88 ASP A O 1
ATOM 661 N N . ALA A 1 89 ? 44.493 -25.291 8.088 1.00 29.91 89 ALA A N 1
ATOM 662 C CA . ALA A 1 89 ? 43.298 -25.576 7.292 1.00 29.91 89 ALA A CA 1
ATOM 663 C C . ALA A 1 89 ? 42.697 -24.279 6.718 1.00 29.91 89 ALA A C 1
ATOM 665 O O . ALA A 1 89 ? 42.573 -23.277 7.419 1.00 29.91 89 ALA A O 1
ATOM 666 N N . ALA A 1 90 ? 42.333 -24.303 5.433 1.00 26.92 90 ALA A N 1
ATOM 667 C CA . ALA A 1 90 ? 41.872 -23.132 4.683 1.00 26.92 90 ALA A CA 1
ATOM 668 C C . ALA A 1 90 ? 40.454 -22.654 5.090 1.00 26.92 90 ALA A C 1
ATOM 670 O O . ALA A 1 90 ? 39.642 -23.460 5.557 1.00 26.92 90 ALA A O 1
ATOM 671 N N . PRO A 1 91 ? 40.124 -21.359 4.903 1.00 34.88 91 PRO A N 1
ATOM 672 C CA . PRO A 1 91 ? 38.853 -20.791 5.348 1.00 34.88 91 PRO A CA 1
ATOM 673 C C . PRO A 1 91 ? 37.630 -21.203 4.503 1.00 34.88 91 PRO A C 1
ATOM 675 O O . PRO A 1 91 ? 37.704 -21.407 3.297 1.00 34.88 91 PRO A O 1
ATOM 678 N N . ASP A 1 92 ? 36.478 -21.226 5.181 1.00 37.22 92 ASP A N 1
ATOM 679 C CA . ASP A 1 92 ? 35.103 -21.212 4.648 1.00 37.22 92 ASP A CA 1
ATOM 680 C C . ASP A 1 92 ? 34.582 -22.423 3.837 1.00 37.22 92 ASP A C 1
ATOM 682 O O . ASP A 1 92 ? 33.727 -22.302 2.960 1.00 37.22 92 ASP A O 1
ATOM 686 N N . GLY A 1 93 ? 34.979 -23.639 4.226 1.00 30.17 93 GLY A N 1
ATOM 687 C CA . GLY A 1 93 ? 34.314 -24.886 3.811 1.00 30.17 93 GLY A CA 1
ATOM 688 C C . GLY A 1 93 ? 32.921 -25.100 4.440 1.00 30.17 93 GLY A C 1
ATOM 689 O O . GLY A 1 93 ? 32.725 -26.044 5.211 1.00 30.17 93 GLY A O 1
ATOM 690 N N . LYS A 1 94 ? 31.941 -24.234 4.142 1.00 37.38 94 LYS A N 1
ATOM 691 C CA . LYS A 1 94 ? 30.568 -24.294 4.694 1.00 37.38 94 LYS A CA 1
ATOM 692 C C . LYS A 1 94 ? 29.844 -25.601 4.342 1.00 37.38 94 LYS A C 1
ATOM 694 O O . LYS A 1 94 ? 29.354 -25.783 3.228 1.00 37.38 94 LYS A O 1
ATOM 699 N N . LYS A 1 95 ? 29.678 -26.487 5.331 1.00 38.44 95 LYS A N 1
ATOM 700 C CA . LYS A 1 95 ? 28.760 -27.634 5.220 1.00 38.44 95 LYS A CA 1
ATOM 701 C C . LYS A 1 95 ? 27.314 -27.121 5.063 1.00 38.44 95 LYS A C 1
ATOM 703 O O . LYS A 1 95 ? 26.896 -26.285 5.866 1.00 38.44 95 LYS A O 1
ATOM 708 N N . PRO A 1 96 ? 26.545 -27.588 4.060 1.00 37.06 96 PRO A N 1
ATOM 709 C CA . PRO A 1 96 ? 25.178 -27.120 3.820 1.00 37.06 96 PRO A CA 1
ATOM 710 C C . PRO A 1 96 ? 24.242 -27.390 5.008 1.00 37.06 96 PRO A C 1
ATOM 712 O O . PRO A 1 96 ? 24.369 -28.404 5.694 1.00 37.06 96 PRO A O 1
ATOM 715 N N . ARG A 1 97 ? 23.281 -26.481 5.232 1.00 53.31 97 ARG A N 1
ATOM 716 C CA . ARG A 1 97 ? 22.303 -26.549 6.338 1.00 53.31 97 ARG A CA 1
ATOM 717 C C . ARG A 1 97 ? 21.394 -27.789 6.196 1.00 53.31 97 ARG A C 1
ATOM 719 O O . ARG A 1 97 ? 21.221 -28.260 5.071 1.00 53.31 97 ARG A O 1
ATOM 726 N N . PRO A 1 98 ? 20.745 -28.289 7.270 1.00 52.00 98 PRO A N 1
ATOM 727 C CA . PRO A 1 98 ? 19.959 -29.530 7.219 1.00 52.00 98 PRO A CA 1
ATOM 728 C C . PRO A 1 98 ? 18.901 -29.550 6.106 1.00 52.00 98 PRO A C 1
ATOM 730 O O . PRO A 1 98 ? 18.881 -30.479 5.304 1.00 52.00 98 PRO A O 1
ATOM 733 N N . ALA A 1 99 ? 18.101 -28.484 5.988 1.00 52.88 99 ALA A N 1
ATOM 734 C CA . ALA A 1 99 ? 17.110 -28.329 4.921 1.00 52.88 99 ALA A CA 1
ATOM 735 C C . ALA A 1 99 ? 17.747 -28.325 3.519 1.00 52.88 99 ALA A C 1
ATOM 737 O O . ALA A 1 99 ? 17.304 -29.034 2.624 1.00 52.88 99 ALA A O 1
ATOM 738 N N . THR A 1 100 ? 18.872 -27.625 3.341 1.00 51.53 100 THR A N 1
ATOM 739 C CA . THR A 1 100 ? 19.637 -27.633 2.082 1.00 51.53 100 THR A CA 1
ATOM 740 C C . THR A 1 100 ? 20.103 -29.043 1.696 1.00 51.53 100 THR A C 1
ATOM 742 O O . THR A 1 100 ? 20.111 -29.379 0.515 1.00 51.53 100 THR A O 1
ATOM 745 N N . ARG A 1 101 ? 20.459 -29.896 2.669 1.00 56.97 101 ARG A N 1
ATOM 746 C CA . ARG A 1 101 ? 20.837 -31.299 2.411 1.00 56.97 101 ARG A CA 1
ATOM 747 C C . ARG A 1 101 ? 19.628 -32.176 2.086 1.00 56.97 101 ARG A C 1
ATOM 749 O O . ARG A 1 101 ? 19.741 -33.021 1.202 1.00 56.97 101 ARG A O 1
ATOM 756 N N . LEU A 1 102 ? 18.485 -31.953 2.739 1.00 60.28 102 LEU A N 1
ATOM 757 C CA . LEU A 1 102 ? 17.226 -32.638 2.423 1.00 60.28 102 LEU A CA 1
ATOM 758 C C . LEU A 1 102 ? 16.758 -32.314 0.993 1.00 60.28 102 LEU A C 1
ATOM 760 O O . LEU A 1 102 ? 16.482 -33.246 0.242 1.00 60.28 102 LEU A O 1
ATOM 764 N N . ARG A 1 103 ? 16.825 -31.047 0.559 1.00 60.12 103 ARG A N 1
ATOM 765 C CA . ARG A 1 103 ? 16.541 -30.638 -0.835 1.00 60.12 103 ARG A CA 1
ATOM 766 C C . ARG A 1 103 ? 17.442 -31.320 -1.867 1.00 60.12 103 ARG A C 1
ATOM 768 O O . ARG A 1 103 ? 16.955 -31.770 -2.898 1.00 60.12 103 ARG A O 1
ATOM 775 N N . ILE A 1 104 ? 18.738 -31.473 -1.582 1.00 62.28 104 ILE A N 1
ATOM 776 C CA . ILE A 1 104 ? 19.672 -32.197 -2.471 1.00 62.28 104 ILE A CA 1
ATOM 777 C C . ILE A 1 104 ? 19.315 -33.695 -2.567 1.00 62.28 104 ILE A C 1
ATOM 779 O O . ILE A 1 104 ? 19.457 -34.300 -3.631 1.00 62.28 104 ILE A O 1
ATOM 783 N N . VAL A 1 105 ? 18.825 -34.303 -1.479 1.00 61.34 105 VAL A N 1
ATOM 784 C CA . VAL A 1 105 ? 18.337 -35.693 -1.486 1.00 61.34 105 VAL A CA 1
ATOM 785 C C . VAL A 1 105 ? 17.029 -35.813 -2.278 1.00 61.34 105 VAL A C 1
ATOM 787 O O . VAL A 1 105 ? 16.962 -36.657 -3.171 1.00 61.34 105 VAL A O 1
ATOM 790 N N . GLN A 1 106 ? 16.053 -34.927 -2.041 1.00 64.19 106 GLN A N 1
ATOM 791 C CA . GLN A 1 106 ? 14.788 -34.850 -2.789 1.00 64.19 106 GLN A CA 1
ATOM 792 C C . GLN A 1 106 ? 15.044 -34.730 -4.302 1.00 64.19 106 GLN A C 1
ATOM 794 O O . GLN A 1 106 ? 14.606 -35.587 -5.063 1.00 64.19 106 GLN A O 1
ATOM 799 N N . GLN A 1 107 ? 15.846 -33.751 -4.739 1.00 64.88 107 GLN A N 1
ATOM 800 C CA . GLN A 1 107 ? 16.187 -33.536 -6.156 1.00 64.88 107 GLN A CA 1
ATOM 801 C C . GLN A 1 107 ? 16.820 -34.777 -6.810 1.00 64.88 107 GLN A C 1
ATOM 803 O O . GLN A 1 107 ? 16.514 -35.116 -7.957 1.00 64.88 107 GLN A O 1
ATOM 808 N N . LYS A 1 108 ? 17.682 -35.499 -6.078 1.00 70.12 108 LYS A N 1
ATOM 809 C CA . LYS A 1 108 ? 18.279 -36.753 -6.559 1.00 70.12 108 LYS A CA 1
ATOM 810 C C . LYS A 1 108 ? 17.245 -37.882 -6.659 1.00 70.12 108 LYS A C 1
ATOM 812 O O . LYS A 1 108 ? 17.303 -38.664 -7.608 1.00 70.12 108 LYS A O 1
ATOM 817 N N . GLN A 1 109 ? 16.309 -37.975 -5.713 1.00 66.94 109 GLN A N 1
ATOM 818 C CA . GLN A 1 109 ? 15.231 -38.968 -5.743 1.00 66.94 109 GLN A CA 1
ATOM 819 C C . GLN A 1 109 ? 14.216 -38.671 -6.859 1.00 66.94 109 GLN A C 1
ATOM 821 O O . GLN A 1 109 ? 13.845 -39.592 -7.582 1.00 66.94 109 GLN A O 1
ATOM 826 N N . GLU A 1 110 ? 13.848 -37.410 -7.100 1.00 67.44 110 GLU A N 1
ATOM 827 C CA . GLU A 1 110 ? 12.957 -37.016 -8.204 1.00 67.44 110 GLU A CA 1
ATOM 828 C C . GLU A 1 110 ? 13.550 -37.346 -9.588 1.00 67.44 110 GLU A C 1
ATOM 830 O O . GLU A 1 110 ? 12.850 -37.878 -10.455 1.00 67.44 110 GLU A O 1
ATOM 835 N N . ALA A 1 111 ? 14.855 -37.125 -9.793 1.00 68.94 111 ALA A N 1
ATOM 836 C CA . ALA A 1 111 ? 15.541 -37.490 -11.038 1.00 68.94 111 ALA A CA 1
ATOM 837 C C . ALA A 1 111 ? 15.534 -39.013 -11.306 1.00 68.94 111 ALA A C 1
ATOM 839 O O . ALA A 1 111 ? 15.333 -39.458 -12.444 1.00 68.94 111 ALA A O 1
ATOM 840 N N . LEU A 1 112 ? 15.702 -39.825 -10.256 1.00 71.62 112 LEU A N 1
ATOM 841 C CA . LEU A 1 112 ? 15.606 -41.286 -10.339 1.00 71.62 112 LEU A CA 1
ATOM 842 C C . LEU A 1 112 ? 14.157 -41.738 -10.577 1.00 71.62 112 LEU A C 1
ATOM 844 O O . LEU A 1 112 ? 13.907 -42.542 -11.479 1.00 71.62 112 LEU A O 1
ATOM 848 N N . ALA A 1 113 ? 13.193 -41.160 -9.856 1.00 72.12 113 ALA A N 1
ATOM 849 C CA . ALA A 1 113 ? 11.770 -41.449 -10.008 1.00 72.12 113 ALA A CA 1
ATOM 850 C C . ALA A 1 113 ? 11.270 -41.144 -11.430 1.00 72.12 113 ALA A C 1
ATOM 852 O O . ALA A 1 113 ? 10.530 -41.944 -12.000 1.00 72.12 113 ALA A O 1
ATOM 853 N N . LYS A 1 114 ? 11.719 -40.046 -12.058 1.00 75.81 114 LYS A N 1
ATOM 854 C CA . LYS A 1 114 ? 11.394 -39.713 -13.459 1.00 75.81 114 LYS A CA 1
ATOM 855 C C . LYS A 1 114 ? 11.874 -40.783 -14.449 1.00 75.81 114 LYS A C 1
ATOM 857 O O . LYS A 1 114 ? 11.184 -41.074 -15.425 1.00 75.81 114 LYS A O 1
ATOM 862 N N . THR A 1 115 ? 13.021 -41.405 -14.179 1.00 78.06 115 THR A N 1
ATOM 863 C CA . THR A 1 115 ? 13.544 -42.521 -14.985 1.00 78.06 115 THR A CA 1
ATOM 864 C C . THR A 1 115 ? 12.720 -43.791 -14.756 1.00 78.06 115 THR A C 1
ATOM 866 O O . THR A 1 115 ? 12.256 -44.409 -15.712 1.00 78.06 115 THR A O 1
ATOM 869 N N . ALA A 1 116 ? 12.450 -44.139 -13.495 1.00 79.44 116 ALA A N 1
ATOM 870 C CA . ALA A 1 116 ? 11.664 -45.318 -13.135 1.00 79.44 116 ALA A CA 1
ATOM 871 C C . ALA A 1 116 ? 10.201 -45.253 -13.628 1.00 79.44 116 ALA A C 1
ATOM 873 O O . ALA A 1 116 ? 9.661 -46.262 -14.074 1.00 79.44 116 ALA A O 1
ATOM 874 N N . ARG A 1 117 ? 9.573 -44.069 -13.640 1.00 84.75 117 ARG A N 1
ATOM 875 C CA . ARG A 1 117 ? 8.222 -43.845 -14.194 1.00 84.75 117 ARG A CA 1
ATOM 876 C C . ARG A 1 117 ? 8.159 -44.116 -15.706 1.00 84.75 117 ARG A C 1
ATOM 878 O O . ARG A 1 117 ? 7.211 -44.750 -16.162 1.00 84.75 117 ARG A O 1
ATOM 885 N N . ARG A 1 118 ? 9.195 -43.736 -16.469 1.00 83.56 118 ARG A N 1
ATOM 886 C CA . ARG A 1 118 ? 9.332 -44.073 -17.903 1.00 83.56 118 ARG A CA 1
ATOM 887 C C . ARG A 1 118 ? 9.486 -45.583 -18.132 1.00 83.56 118 ARG A C 1
ATOM 889 O O . ARG A 1 118 ? 8.905 -46.137 -19.062 1.00 83.56 118 ARG A O 1
ATOM 896 N N . ASP A 1 119 ? 10.242 -46.242 -17.261 1.00 85.69 119 ASP A N 1
ATOM 897 C CA . ASP A 1 119 ? 10.418 -47.697 -17.235 1.00 85.69 119 ASP A CA 1
ATOM 898 C C . ASP A 1 119 ? 9.088 -48.436 -16.989 1.00 85.69 119 ASP A C 1
ATOM 900 O O . ASP A 1 119 ? 8.800 -49.439 -17.641 1.00 85.69 119 ASP A O 1
ATOM 904 N N . ILE A 1 120 ? 8.270 -47.930 -16.060 1.00 87.69 120 ILE A N 1
ATOM 905 C CA . ILE A 1 120 ? 6.937 -48.460 -15.734 1.00 87.69 120 ILE A CA 1
ATOM 906 C C . ILE A 1 120 ? 5.977 -48.268 -16.906 1.00 87.69 120 ILE A C 1
ATOM 908 O O . ILE A 1 120 ? 5.325 -49.230 -17.306 1.00 87.69 120 ILE A O 1
ATOM 912 N N . ALA A 1 121 ? 5.949 -47.078 -17.514 1.00 86.50 121 ALA A N 1
ATOM 913 C CA . ALA A 1 121 ? 5.151 -46.808 -18.708 1.00 86.50 121 ALA A CA 1
ATOM 914 C C . ALA A 1 121 ? 5.437 -47.839 -19.818 1.00 86.50 121 ALA A C 1
ATOM 916 O O . ALA A 1 121 ? 4.523 -48.495 -20.313 1.00 86.50 121 ALA A O 1
ATOM 917 N N . SER A 1 122 ? 6.713 -48.099 -20.122 1.00 87.44 122 SER A N 1
ATOM 918 C CA . SER A 1 122 ? 7.075 -49.085 -21.149 1.00 87.44 122 SER A CA 1
ATOM 919 C C . SER A 1 122 ? 6.893 -50.557 -20.719 1.00 87.44 122 SER A C 1
ATOM 921 O O . SER A 1 122 ? 6.981 -51.459 -21.552 1.00 87.44 122 SER A O 1
ATOM 923 N N . LEU A 1 123 ? 6.616 -50.845 -19.440 1.00 88.12 123 LEU A N 1
ATOM 924 C CA . LEU A 1 123 ? 6.142 -52.165 -18.991 1.00 88.12 123 LEU A CA 1
ATOM 925 C C . LEU A 1 123 ? 4.624 -52.317 -19.161 1.00 88.12 123 LEU A C 1
ATOM 927 O O . LEU A 1 123 ? 4.185 -53.400 -19.550 1.00 88.12 123 LEU A O 1
ATOM 931 N N . VAL A 1 124 ? 3.848 -51.250 -18.934 1.00 87.44 124 VAL A N 1
ATOM 932 C CA . VAL A 1 124 ? 2.400 -51.203 -19.214 1.00 87.44 124 VAL A CA 1
ATOM 933 C C . VAL A 1 124 ? 2.144 -51.360 -20.716 1.00 87.44 124 VAL A C 1
ATOM 935 O O . VAL A 1 124 ? 1.413 -52.261 -21.115 1.00 87.44 124 VAL A O 1
ATOM 938 N N . GLU A 1 125 ? 2.848 -50.585 -21.548 1.00 87.38 125 GLU A N 1
ATOM 939 C CA . GLU A 1 125 ? 2.877 -50.694 -23.020 1.00 87.38 125 GLU A CA 1
ATOM 940 C C . GLU A 1 125 ? 3.133 -52.133 -23.508 1.00 87.38 125 GLU A C 1
ATOM 942 O O . GLU A 1 125 ? 2.520 -52.605 -24.462 1.00 87.38 125 GLU A O 1
ATOM 947 N N . LYS A 1 126 ? 4.028 -52.862 -22.829 1.00 87.38 126 LYS A N 1
ATOM 948 C CA . LYS A 1 126 ? 4.410 -54.245 -23.167 1.00 87.38 126 LYS A CA 1
ATOM 949 C C . LYS A 1 126 ? 3.530 -55.306 -22.495 1.00 87.38 126 LYS A C 1
ATOM 951 O O . LYS A 1 126 ? 3.903 -56.479 -22.492 1.00 87.38 126 LYS A O 1
ATOM 956 N N . GLY A 1 127 ? 2.407 -54.913 -21.888 1.00 84.56 127 GLY A N 1
ATOM 957 C CA . GLY A 1 127 ? 1.458 -55.807 -21.217 1.00 84.56 127 GLY A CA 1
ATOM 958 C C . GLY A 1 127 ? 2.001 -56.509 -19.966 1.00 84.56 127 GLY A C 1
ATOM 959 O O . GLY A 1 127 ? 1.380 -57.445 -19.469 1.00 84.56 127 GLY A O 1
ATOM 960 N N . LYS A 1 128 ? 3.155 -56.090 -19.428 1.00 88.81 128 LYS A N 1
ATOM 961 C CA . LYS A 1 128 ? 3.822 -56.729 -18.277 1.00 88.81 128 LYS A CA 1
ATOM 962 C C . LYS A 1 128 ? 3.292 -56.185 -16.950 1.00 88.81 128 LYS A C 1
ATOM 964 O O . LYS A 1 128 ? 4.063 -55.723 -16.107 1.00 88.81 128 LYS A O 1
ATOM 969 N N . LEU A 1 129 ? 1.969 -56.223 -16.788 1.00 84.12 129 LEU A N 1
ATOM 970 C CA . LEU A 1 129 ? 1.254 -55.507 -15.728 1.00 84.12 129 LEU A CA 1
ATOM 971 C C . LEU A 1 129 ? 1.720 -55.899 -14.323 1.00 84.12 129 LEU A C 1
ATOM 973 O O . LEU A 1 129 ? 1.958 -55.012 -13.515 1.00 84.12 129 LEU A O 1
ATOM 977 N N . ASP A 1 130 ? 1.978 -57.176 -14.043 1.00 81.25 130 ASP A N 1
ATOM 978 C CA . ASP A 1 130 ? 2.434 -57.600 -12.708 1.00 81.25 130 ASP A CA 1
ATOM 979 C C . ASP A 1 130 ? 3.832 -57.052 -12.368 1.00 81.25 130 ASP A C 1
ATOM 981 O O . ASP A 1 130 ? 4.103 -56.650 -11.239 1.00 81.25 130 ASP A O 1
ATOM 985 N N . THR A 1 131 ? 4.717 -56.939 -13.367 1.00 84.38 131 THR A N 1
ATOM 986 C CA . THR A 1 131 ? 6.026 -56.279 -13.200 1.00 84.38 131 THR A CA 1
ATOM 987 C C . THR A 1 131 ? 5.880 -54.760 -13.069 1.00 84.38 131 THR A C 1
ATOM 989 O O . THR A 1 131 ? 6.655 -54.129 -12.351 1.00 84.38 131 THR A O 1
ATOM 992 N N . ALA A 1 132 ? 4.894 -54.163 -13.748 1.00 84.81 132 ALA A N 1
ATOM 993 C CA . ALA A 1 132 ? 4.585 -52.742 -13.629 1.00 84.81 132 ALA A CA 1
ATOM 994 C C . ALA A 1 132 ? 4.028 -52.404 -12.234 1.00 84.81 132 ALA A C 1
ATOM 996 O O . ALA A 1 132 ? 4.519 -51.461 -11.621 1.00 84.81 132 ALA A O 1
ATOM 997 N N . ARG A 1 133 ? 3.094 -53.208 -11.700 1.00 85.88 133 ARG A N 1
ATOM 998 C CA . ARG A 1 133 ? 2.517 -53.083 -10.348 1.00 85.88 133 ARG A CA 1
ATOM 999 C C . ARG A 1 133 ? 3.597 -53.120 -9.266 1.00 85.88 133 ARG A C 1
ATOM 1001 O O . ARG A 1 133 ? 3.755 -52.139 -8.547 1.00 85.88 133 ARG A O 1
ATOM 1008 N N . ILE A 1 134 ? 4.441 -54.156 -9.261 1.00 83.88 134 ILE A N 1
ATOM 1009 C CA . ILE A 1 134 ? 5.565 -54.281 -8.312 1.00 83.88 134 ILE A CA 1
ATOM 1010 C C . ILE A 1 134 ? 6.523 -53.076 -8.399 1.00 83.88 134 ILE A C 1
ATOM 1012 O O . ILE A 1 134 ? 7.020 -52.596 -7.380 1.00 83.88 134 ILE A O 1
ATOM 1016 N N . LYS A 1 135 ? 6.789 -52.539 -9.602 1.00 82.06 135 LYS A N 1
ATOM 1017 C CA . LYS A 1 135 ? 7.589 -51.309 -9.738 1.00 82.06 135 LYS A CA 1
ATOM 1018 C C . LYS A 1 135 ? 6.843 -50.048 -9.276 1.00 82.06 135 LYS A C 1
ATOM 1020 O O . LYS A 1 135 ? 7.498 -49.144 -8.763 1.00 82.06 135 LYS A O 1
ATOM 1025 N N . VAL A 1 136 ? 5.522 -49.960 -9.443 1.00 85.62 136 VAL A N 1
ATOM 1026 C CA . VAL A 1 136 ? 4.733 -48.789 -9.024 1.00 85.62 136 VAL A CA 1
ATOM 1027 C C . VAL A 1 136 ? 4.543 -48.730 -7.511 1.00 85.62 136 VAL A C 1
ATOM 1029 O O . VAL A 1 136 ? 4.539 -47.635 -6.964 1.00 85.62 136 VAL A O 1
ATOM 1032 N N . GLU A 1 137 ? 4.469 -49.873 -6.822 1.00 83.44 137 GLU A N 1
ATOM 1033 C CA . GLU A 1 137 ? 4.451 -49.927 -5.354 1.00 83.44 137 GLU A CA 1
ATOM 1034 C C . GLU A 1 137 ? 5.686 -49.238 -4.761 1.00 83.44 137 GLU A C 1
ATOM 1036 O O . GLU A 1 137 ? 5.563 -48.437 -3.835 1.00 83.44 137 GLU A O 1
ATOM 1041 N N . ASN A 1 138 ? 6.863 -49.451 -5.361 1.00 80.81 138 ASN A N 1
ATOM 1042 C CA . ASN A 1 138 ? 8.082 -48.739 -4.977 1.00 80.81 138 ASN A CA 1
ATOM 1043 C C . ASN A 1 138 ? 7.969 -47.225 -5.225 1.00 80.81 138 ASN A C 1
ATOM 1045 O O . ASN A 1 138 ? 8.333 -46.456 -4.346 1.00 80.81 138 ASN A O 1
ATOM 1049 N N . ILE A 1 139 ? 7.384 -46.780 -6.346 1.00 80.62 139 ILE A N 1
ATOM 1050 C CA . ILE A 1 139 ? 7.142 -45.345 -6.610 1.00 80.62 139 ILE A CA 1
ATOM 1051 C C . ILE A 1 139 ? 6.140 -44.732 -5.621 1.00 80.62 139 ILE A C 1
ATOM 1053 O O . ILE A 1 139 ? 6.319 -43.589 -5.209 1.00 80.62 139 ILE A O 1
ATOM 1057 N N . ILE A 1 140 ? 5.108 -45.471 -5.208 1.00 80.00 140 ILE A N 1
ATOM 1058 C CA . ILE A 1 140 ? 4.166 -45.026 -4.172 1.00 80.00 140 ILE A CA 1
ATOM 1059 C C . ILE A 1 140 ? 4.896 -44.878 -2.830 1.00 80.00 140 ILE A C 1
ATOM 1061 O O . ILE A 1 140 ? 4.700 -43.882 -2.135 1.00 80.00 140 ILE A O 1
ATOM 1065 N N . ASN A 1 141 ? 5.764 -45.829 -2.482 1.00 77.38 141 ASN A N 1
ATOM 1066 C CA . ASN A 1 141 ? 6.567 -45.783 -1.260 1.00 77.38 141 ASN A CA 1
ATOM 1067 C C . ASN A 1 141 ? 7.608 -44.645 -1.292 1.00 77.38 141 ASN A C 1
ATOM 1069 O O . ASN A 1 141 ? 7.755 -43.936 -0.296 1.00 77.38 141 ASN A O 1
ATOM 1073 N N . ASP A 1 142 ? 8.261 -44.410 -2.434 1.00 73.81 142 ASP A N 1
ATOM 1074 C CA . ASP A 1 142 ? 9.181 -43.287 -2.656 1.00 73.81 142 ASP A CA 1
ATOM 1075 C C . ASP A 1 142 ? 8.452 -41.934 -2.558 1.00 73.81 142 ASP A C 1
ATOM 1077 O O . ASP A 1 142 ? 8.937 -41.026 -1.885 1.00 73.81 142 ASP A O 1
ATOM 1081 N N . ASP A 1 143 ? 7.262 -41.789 -3.154 1.00 74.25 143 ASP A N 1
ATOM 1082 C CA . ASP A 1 143 ? 6.438 -40.575 -3.034 1.00 74.25 143 ASP A CA 1
ATOM 1083 C C . ASP A 1 143 ? 5.985 -40.343 -1.575 1.00 74.25 143 ASP A C 1
ATOM 1085 O O . ASP A 1 143 ? 6.056 -39.218 -1.073 1.00 74.25 143 ASP A O 1
ATOM 1089 N N . ILE A 1 144 ? 5.585 -41.401 -0.851 1.00 76.25 144 ILE A N 1
ATOM 1090 C CA . ILE A 1 144 ? 5.261 -41.338 0.588 1.00 76.25 144 ILE A CA 1
ATOM 1091 C C . ILE A 1 144 ? 6.473 -40.878 1.407 1.00 76.25 144 ILE A C 1
ATOM 1093 O O . ILE A 1 144 ? 6.304 -40.064 2.322 1.00 76.25 144 ILE A O 1
ATOM 1097 N N . HIS A 1 145 ? 7.663 -41.390 1.080 1.00 72.25 145 HIS A N 1
ATOM 1098 C CA . HIS A 1 145 ? 8.924 -41.053 1.732 1.00 72.25 145 HIS A CA 1
ATOM 1099 C C . HIS A 1 145 ? 9.367 -39.617 1.419 1.00 72.25 145 HIS A C 1
ATOM 1101 O O . HIS A 1 145 ? 9.802 -38.909 2.323 1.00 72.25 145 HIS A O 1
ATOM 1107 N N . ASN A 1 146 ? 9.191 -39.135 0.188 1.00 70.06 146 ASN A N 1
ATOM 1108 C CA . ASN A 1 146 ? 9.450 -37.738 -0.169 1.00 70.06 146 ASN A CA 1
ATOM 1109 C C . ASN A 1 146 ? 8.541 -36.788 0.627 1.00 70.06 146 ASN A C 1
ATOM 1111 O O . ASN A 1 146 ? 9.046 -35.900 1.308 1.00 70.06 146 ASN A O 1
ATOM 1115 N N . GLU A 1 147 ? 7.231 -37.052 0.689 1.00 72.81 147 GLU A N 1
ATOM 1116 C CA . GLU A 1 147 ? 6.304 -36.279 1.535 1.00 72.81 147 GLU A CA 1
ATOM 1117 C C . GLU A 1 147 ? 6.618 -36.387 3.050 1.00 72.81 147 GLU A C 1
ATOM 1119 O O . GLU A 1 147 ? 6.197 -35.541 3.842 1.00 72.81 147 GLU A O 1
ATOM 1124 N N . LEU A 1 148 ? 7.336 -37.428 3.494 1.00 72.25 148 LEU A N 1
ATOM 1125 C CA . LEU A 1 148 ? 7.865 -37.534 4.860 1.00 72.25 148 LEU A CA 1
ATOM 1126 C C . LEU A 1 148 ? 9.122 -36.669 5.049 1.00 72.25 148 LEU A C 1
ATOM 1128 O O . LEU A 1 148 ? 9.240 -36.007 6.080 1.00 72.25 148 LEU A O 1
ATOM 1132 N N . LEU A 1 149 ? 10.036 -36.639 4.073 1.00 66.19 149 LEU A N 1
ATOM 1133 C CA . LEU A 1 149 ? 11.211 -35.761 4.089 1.00 66.19 149 LEU A CA 1
ATOM 1134 C C . LEU A 1 149 ? 10.805 -34.282 4.050 1.00 66.19 149 LEU A C 1
ATOM 1136 O O . LEU A 1 149 ? 11.353 -33.505 4.824 1.00 66.19 149 LEU A O 1
ATOM 1140 N N . GLU A 1 150 ? 9.817 -33.910 3.232 1.00 69.94 150 GLU A N 1
ATOM 1141 C CA . GLU A 1 150 ? 9.219 -32.565 3.180 1.00 69.94 150 GLU A CA 1
ATOM 1142 C C . GLU A 1 150 ? 8.676 -32.136 4.564 1.00 69.94 150 GLU A C 1
ATOM 1144 O O . GLU A 1 150 ? 8.955 -31.037 5.049 1.00 69.94 150 GLU A O 1
ATOM 1149 N N . LEU A 1 151 ? 7.953 -33.027 5.260 1.00 69.50 151 LEU A N 1
ATOM 1150 C CA . LEU A 1 151 ? 7.455 -32.772 6.621 1.00 69.50 151 LEU A CA 1
ATOM 1151 C C . LEU A 1 151 ? 8.585 -32.674 7.658 1.00 69.50 151 LEU A C 1
ATOM 1153 O O . LEU A 1 151 ? 8.541 -31.811 8.535 1.00 69.50 151 LEU A O 1
ATOM 1157 N N . LEU A 1 152 ? 9.592 -33.550 7.585 1.00 68.75 152 LEU A N 1
ATOM 1158 C CA . LEU A 1 152 ? 10.747 -33.520 8.487 1.00 68.75 152 LEU A CA 1
ATOM 1159 C C . LEU A 1 152 ? 11.603 -32.266 8.276 1.00 68.75 152 LEU A C 1
ATOM 1161 O O . LEU A 1 152 ? 12.081 -31.699 9.255 1.00 68.75 152 LEU A O 1
ATOM 1165 N N . GLU A 1 153 ? 11.742 -31.800 7.036 1.00 67.19 153 GLU A N 1
ATOM 1166 C CA . GLU A 1 153 ? 12.408 -30.546 6.699 1.00 67.19 153 GLU A CA 1
ATOM 1167 C C . GLU A 1 153 ? 11.713 -29.353 7.359 1.00 67.19 153 GLU A C 1
ATOM 1169 O O . GLU A 1 153 ? 12.356 -28.618 8.108 1.00 67.19 153 GLU A O 1
ATOM 1174 N N . LEU A 1 154 ? 10.393 -29.228 7.180 1.00 69.75 154 LEU A N 1
ATOM 1175 C CA . LEU A 1 154 ? 9.585 -28.181 7.809 1.00 69.75 154 LEU A CA 1
ATOM 1176 C C . LEU A 1 154 ? 9.700 -28.209 9.343 1.00 69.75 154 LEU A C 1
ATOM 1178 O O . LEU A 1 154 ? 9.828 -27.161 9.978 1.00 69.75 154 LEU A O 1
ATOM 1182 N N . TYR A 1 155 ? 9.702 -29.397 9.961 1.00 69.19 155 TYR A N 1
ATOM 1183 C CA . TYR A 1 155 ? 9.921 -29.517 11.406 1.00 69.19 155 TYR A CA 1
ATOM 1184 C C . TYR A 1 155 ? 11.350 -29.146 11.824 1.00 69.19 155 TYR A C 1
ATOM 1186 O O . TYR A 1 155 ? 11.521 -28.551 12.886 1.00 69.19 155 TYR A O 1
ATOM 1194 N N . CYS A 1 156 ? 12.369 -29.445 11.016 1.00 65.00 156 CYS A N 1
ATOM 1195 C CA . CYS A 1 156 ? 13.748 -29.033 11.273 1.00 65.00 156 CYS A CA 1
ATOM 1196 C C . CYS A 1 156 ? 13.944 -27.517 11.132 1.00 65.00 156 CYS A C 1
ATOM 1198 O O . CYS A 1 156 ? 14.569 -26.922 12.007 1.00 65.00 156 CYS A O 1
ATOM 1200 N N . GLU A 1 157 ? 13.382 -26.873 10.105 1.00 65.25 157 GLU A N 1
ATOM 1201 C CA . GLU A 1 157 ? 13.391 -25.408 9.975 1.00 65.25 157 GLU A CA 1
ATOM 1202 C C . GLU A 1 157 ? 12.656 -24.748 11.154 1.00 65.25 157 GLU A C 1
ATOM 1204 O O . GLU A 1 157 ? 13.193 -23.835 11.786 1.00 65.25 157 GLU A O 1
ATOM 1209 N N . LEU A 1 158 ? 11.486 -25.274 11.537 1.00 65.25 158 LEU A N 1
ATOM 1210 C CA . LEU A 1 158 ? 10.721 -24.805 12.696 1.00 65.25 158 LEU A CA 1
ATOM 1211 C C . LEU A 1 158 ? 11.474 -24.990 14.024 1.00 65.25 158 LEU A C 1
ATOM 1213 O O . LEU A 1 158 ? 11.378 -24.138 14.907 1.00 65.25 158 LEU A O 1
ATOM 1217 N N . LEU A 1 159 ? 12.222 -26.085 14.185 1.00 63.09 159 LEU A N 1
ATOM 1218 C CA . LEU A 1 159 ? 13.058 -26.338 15.361 1.00 63.09 159 LEU A CA 1
ATOM 1219 C C . LEU A 1 159 ? 14.272 -25.411 15.415 1.00 63.09 159 LEU A C 1
ATOM 1221 O O . LEU A 1 159 ? 14.570 -24.898 16.488 1.00 63.09 159 LEU A O 1
ATOM 1225 N N . ILE A 1 160 ? 14.930 -25.145 14.283 1.00 62.12 160 ILE A N 1
ATOM 1226 C CA . ILE A 1 160 ? 16.037 -24.181 14.192 1.00 62.12 160 ILE A CA 1
ATOM 1227 C C . ILE A 1 160 ? 15.533 -22.775 14.544 1.00 62.12 160 ILE A C 1
ATOM 1229 O O . ILE A 1 160 ? 16.101 -22.125 15.420 1.00 62.12 160 ILE A O 1
ATOM 1233 N N . ALA A 1 161 ? 14.415 -22.340 13.952 1.00 60.06 161 ALA A N 1
ATOM 1234 C CA . ALA A 1 161 ? 13.792 -21.048 14.245 1.00 60.06 161 ALA A CA 1
ATOM 1235 C C . ALA A 1 161 ? 13.321 -20.913 15.707 1.00 60.06 161 ALA A C 1
ATOM 1237 O O . ALA A 1 161 ? 13.263 -19.807 16.241 1.00 60.06 161 ALA A O 1
ATOM 1238 N N . ARG A 1 162 ? 12.997 -22.030 16.373 1.00 59.97 162 ARG A N 1
ATOM 1239 C CA . ARG A 1 162 ? 12.611 -22.065 17.792 1.00 59.97 162 ARG A CA 1
ATOM 1240 C C . ARG A 1 162 ? 13.772 -22.332 18.749 1.00 59.97 162 ARG A C 1
ATOM 1242 O O . ARG A 1 162 ? 13.564 -22.179 19.948 1.00 59.97 162 ARG A O 1
ATOM 1249 N N . PHE A 1 163 ? 14.971 -22.689 18.283 1.00 56.03 163 PHE A N 1
ATOM 1250 C CA . PHE A 1 163 ? 16.066 -23.047 19.190 1.00 56.03 163 PHE A CA 1
ATOM 1251 C C . PHE A 1 163 ? 16.510 -21.850 20.044 1.00 56.03 163 PHE A C 1
ATOM 1253 O O . PHE A 1 163 ? 16.653 -21.987 21.254 1.00 56.03 163 PHE A O 1
ATOM 1260 N N . GLY A 1 164 ? 16.580 -20.650 19.456 1.00 51.78 164 GLY A N 1
ATOM 1261 C CA . GLY A 1 164 ? 16.832 -19.413 20.208 1.00 51.78 164 GLY A CA 1
ATOM 1262 C C . GLY A 1 164 ? 15.780 -19.118 21.289 1.00 51.78 164 GLY A C 1
ATOM 1263 O O . GLY A 1 164 ? 16.114 -18.574 22.333 1.00 51.78 164 GLY A O 1
ATOM 1264 N N . LEU A 1 165 ? 14.526 -19.553 21.103 1.00 50.84 165 LEU A N 1
ATOM 1265 C CA . LEU A 1 165 ? 13.470 -19.432 22.119 1.00 50.84 165 LEU A CA 1
ATOM 1266 C C . LEU A 1 165 ? 13.586 -20.487 23.232 1.00 50.84 165 LEU A C 1
ATOM 1268 O O . LEU A 1 165 ? 12.989 -20.329 24.297 1.00 50.84 165 LEU A O 1
ATOM 1272 N N . LEU A 1 166 ? 14.320 -21.579 22.998 1.00 50.66 166 LEU A N 1
ATOM 1273 C CA . LEU A 1 166 ? 14.495 -22.643 23.981 1.00 50.66 166 LEU A CA 1
ATOM 1274 C C . LEU A 1 166 ? 15.543 -22.271 25.039 1.00 50.66 166 LEU A C 1
ATOM 1276 O O . LEU A 1 166 ? 15.334 -22.614 26.202 1.00 50.66 166 LEU A O 1
ATOM 1280 N N . ASP A 1 167 ? 16.619 -21.567 24.699 1.00 44.69 167 ASP A N 1
ATOM 1281 C CA . ASP A 1 167 ? 17.684 -21.248 25.669 1.00 44.69 167 ASP A CA 1
ATOM 1282 C C . ASP A 1 167 ? 17.330 -20.097 26.638 1.00 44.69 167 ASP A C 1
ATOM 1284 O O . ASP A 1 167 ? 18.025 -19.884 27.630 1.00 44.69 167 ASP A O 1
ATOM 1288 N N . LEU A 1 168 ? 16.202 -19.408 26.425 1.00 44.56 168 LEU A N 1
ATOM 1289 C CA . LEU A 1 168 ? 15.760 -18.259 27.233 1.00 44.56 168 LEU A CA 1
ATOM 1290 C C . LEU A 1 168 ? 15.100 -18.605 28.588 1.00 44.56 168 LEU A C 1
ATOM 1292 O O . LEU A 1 168 ? 14.800 -17.693 29.353 1.00 44.56 168 LEU A O 1
ATOM 1296 N N . ASN A 1 169 ? 14.865 -19.883 28.917 1.00 42.38 169 ASN A N 1
ATOM 1297 C CA . ASN A 1 169 ? 14.184 -20.284 30.164 1.00 42.38 169 ASN A CA 1
ATOM 1298 C C . ASN A 1 169 ? 14.930 -21.403 30.929 1.00 42.38 169 ASN A C 1
ATOM 1300 O O . ASN A 1 169 ? 14.749 -22.582 30.611 1.00 42.38 169 ASN A O 1
ATOM 1304 N N . PRO A 1 170 ? 15.736 -21.060 31.958 1.00 44.22 170 PRO A N 1
ATOM 1305 C CA . PRO A 1 170 ? 16.463 -22.022 32.794 1.00 44.22 170 PRO A CA 1
ATOM 1306 C C . PRO A 1 170 ? 15.711 -22.471 34.068 1.00 44.22 170 PRO A C 1
ATOM 1308 O O . PRO A 1 170 ? 16.258 -23.244 34.854 1.00 44.22 170 PRO A O 1
ATOM 1311 N N . THR A 1 171 ? 14.483 -22.000 34.310 1.00 38.31 171 THR A N 1
ATOM 1312 C CA . THR A 1 171 ? 13.680 -22.309 35.511 1.00 38.31 171 THR A CA 1
ATOM 1313 C C . THR A 1 171 ? 12.422 -23.123 35.185 1.00 38.31 171 THR A C 1
ATOM 1315 O O . THR A 1 171 ? 11.871 -23.055 34.088 1.00 38.31 171 THR A O 1
ATOM 1318 N N . GLN A 1 172 ? 12.000 -23.973 36.126 1.00 42.25 172 GLN A N 1
ATOM 1319 C CA . GLN A 1 172 ? 10.988 -25.005 35.880 1.00 42.25 172 GLN A CA 1
ATOM 1320 C C . GLN A 1 172 ? 9.554 -24.456 35.878 1.00 42.25 172 GLN A C 1
ATOM 1322 O O . GLN A 1 172 ? 9.137 -23.874 36.870 1.00 42.25 172 GLN A O 1
ATOM 1327 N N . GLU A 1 173 ? 8.764 -24.809 34.859 1.00 37.75 173 GLU A N 1
ATOM 1328 C CA . GLU A 1 173 ? 7.675 -25.785 35.051 1.00 37.75 173 GLU A CA 1
ATOM 1329 C C . GLU A 1 173 ? 7.088 -26.316 33.727 1.00 37.75 173 GLU A C 1
ATOM 1331 O O . GLU A 1 173 ? 6.478 -25.590 32.948 1.00 37.75 173 GLU A O 1
ATOM 1336 N N . SER A 1 174 ? 7.223 -27.626 33.489 1.00 36.16 174 SER A N 1
ATOM 1337 C CA . SER A 1 174 ? 6.158 -28.477 32.916 1.00 36.16 174 SER A CA 1
ATOM 1338 C C . SER A 1 174 ? 6.629 -29.929 32.766 1.00 36.16 174 SER A C 1
ATOM 1340 O O . SER A 1 174 ? 7.413 -30.273 31.887 1.00 36.16 174 SER A O 1
ATOM 1342 N N . LYS A 1 175 ? 6.078 -30.837 33.582 1.00 38.66 175 LYS A N 1
ATOM 1343 C CA . LYS A 1 175 ? 6.176 -32.294 33.360 1.00 38.66 175 LYS A CA 1
ATOM 1344 C C . LYS A 1 175 ? 5.154 -32.736 32.303 1.00 38.66 175 LYS A C 1
ATOM 1346 O O . LYS A 1 175 ? 4.250 -33.513 32.593 1.00 38.66 175 LYS A O 1
ATOM 1351 N N . ARG A 1 176 ? 5.243 -32.176 31.094 1.00 40.53 176 ARG A N 1
ATOM 1352 C CA . ARG A 1 176 ? 4.345 -32.479 29.971 1.00 40.53 176 ARG A CA 1
ATOM 1353 C C . ARG A 1 176 ? 5.184 -32.555 28.687 1.00 40.53 176 ARG A C 1
ATOM 1355 O O . ARG A 1 176 ? 5.897 -31.592 28.412 1.00 40.53 176 ARG A O 1
ATOM 1362 N N . PRO A 1 177 ? 5.164 -33.667 27.930 1.00 42.22 177 PRO A N 1
ATOM 1363 C CA . PRO A 1 177 ? 5.990 -33.796 26.732 1.00 42.22 177 PRO A CA 1
ATOM 1364 C C . PRO A 1 177 ? 5.586 -32.753 25.685 1.00 42.22 177 PRO A C 1
ATOM 1366 O O . PRO A 1 177 ? 4.399 -32.497 25.487 1.00 42.22 177 PRO A O 1
ATOM 1369 N N . LEU A 1 178 ? 6.579 -32.158 25.017 1.00 46.59 178 LEU A N 1
ATOM 1370 C CA . LEU A 1 178 ? 6.376 -31.203 23.925 1.00 46.59 178 LEU A CA 1
ATOM 1371 C C . LEU A 1 178 ? 5.626 -31.886 22.764 1.00 46.59 178 LEU A C 1
ATOM 1373 O O . LEU A 1 178 ? 6.197 -32.784 22.137 1.00 46.59 178 LEU A O 1
ATOM 1377 N N . PRO A 1 179 ? 4.381 -31.489 22.440 1.00 46.72 179 PRO A N 1
ATOM 1378 C CA . PRO A 1 179 ? 3.653 -32.095 21.334 1.00 46.72 179 PRO A CA 1
ATOM 1379 C C . PRO A 1 179 ? 4.237 -31.637 19.989 1.00 46.72 179 PRO A C 1
ATOM 1381 O O . PRO A 1 179 ? 4.512 -30.454 19.787 1.00 46.72 179 PRO A O 1
ATOM 1384 N N . ALA A 1 180 ? 4.400 -32.580 19.058 1.00 46.28 180 ALA A N 1
ATOM 1385 C CA . ALA A 1 180 ? 4.784 -32.365 17.655 1.00 46.28 180 ALA A CA 1
ATOM 1386 C C . ALA A 1 180 ? 6.164 -31.728 17.351 1.00 46.28 180 ALA A C 1
ATOM 1388 O O . ALA A 1 180 ? 6.519 -31.634 16.178 1.00 46.28 180 ALA A O 1
ATOM 1389 N N . SER A 1 181 ? 6.982 -31.341 18.341 1.00 49.50 181 SER A N 1
ATOM 1390 C CA . SER A 1 181 ? 8.364 -30.864 18.103 1.00 49.50 181 SER A CA 1
ATOM 1391 C C . SER A 1 181 ? 9.443 -31.944 18.275 1.00 49.50 181 SER A C 1
ATOM 1393 O O . SER A 1 181 ? 10.629 -31.667 18.128 1.00 49.50 181 SER A O 1
ATOM 1395 N N . SER A 1 182 ? 9.055 -33.171 18.621 1.00 52.22 182 SER A N 1
ATOM 1396 C CA . SER A 1 182 ? 9.948 -34.313 18.878 1.00 52.22 182 SER A CA 1
ATOM 1397 C C . SER A 1 182 ? 10.238 -35.171 17.633 1.00 52.22 182 SER A C 1
ATOM 1399 O O . SER A 1 182 ? 11.108 -36.044 17.656 1.00 52.22 182 SER A O 1
ATOM 1401 N N . THR A 1 183 ? 9.530 -34.904 16.533 1.00 55.03 183 THR A N 1
ATOM 1402 C CA . THR A 1 183 ? 9.462 -35.709 15.304 1.00 55.03 183 THR A CA 1
ATOM 1403 C C . THR A 1 183 ? 10.815 -36.187 14.747 1.00 55.03 183 THR A C 1
ATOM 1405 O O . THR A 1 183 ? 10.930 -37.383 14.466 1.00 55.03 183 THR A O 1
ATOM 1408 N N . PRO A 1 184 ? 11.868 -35.346 14.622 1.00 55.59 184 PRO A N 1
ATOM 1409 C CA . PRO A 1 184 ? 13.113 -35.774 13.974 1.00 55.59 184 PRO A CA 1
ATOM 1410 C C . PRO A 1 184 ? 13.942 -36.775 14.795 1.00 55.59 184 PRO A C 1
ATOM 1412 O O . PRO A 1 184 ? 14.794 -37.465 14.237 1.00 55.59 184 PRO A O 1
ATOM 1415 N N . LEU A 1 185 ? 13.696 -36.889 16.108 1.00 54.97 185 LEU A N 1
ATOM 1416 C CA . LEU A 1 185 ? 14.349 -37.887 16.965 1.00 54.97 185 LEU A CA 1
ATOM 1417 C C . LEU A 1 185 ? 13.716 -39.271 16.798 1.00 54.97 185 LEU A C 1
ATOM 1419 O O . LEU A 1 185 ? 14.422 -40.276 16.864 1.00 54.97 185 LEU A O 1
ATOM 1423 N N . HIS A 1 186 ? 12.402 -39.338 16.564 1.00 56.81 186 HIS A N 1
ATOM 1424 C CA . HIS A 1 186 ? 11.713 -40.617 16.398 1.00 56.81 186 HIS A CA 1
ATOM 1425 C C . HIS A 1 186 ? 12.129 -41.328 15.102 1.00 56.81 186 HIS A C 1
ATOM 1427 O O . HIS A 1 186 ? 12.372 -42.535 15.111 1.00 56.81 186 HIS A O 1
ATOM 1433 N N . ALA A 1 187 ? 12.317 -40.566 14.016 1.00 53.03 187 ALA A N 1
ATOM 1434 C CA . ALA A 1 187 ? 12.785 -41.081 12.728 1.00 53.03 187 ALA A CA 1
ATOM 1435 C C . ALA A 1 187 ? 14.079 -41.921 12.842 1.00 53.03 187 ALA A C 1
ATOM 1437 O O . ALA A 1 187 ? 14.227 -42.916 12.137 1.00 53.03 187 ALA A O 1
ATOM 1438 N N . GLN A 1 188 ? 14.975 -41.601 13.788 1.00 53.56 188 GLN A N 1
ATOM 1439 C CA . GLN A 1 188 ? 16.240 -42.325 13.978 1.00 53.56 188 GLN A CA 1
ATOM 1440 C C . GLN A 1 188 ? 16.098 -43.759 14.519 1.00 53.56 188 GLN A C 1
ATOM 1442 O O . GLN A 1 188 ? 17.030 -44.546 14.348 1.00 53.56 188 GLN A O 1
ATOM 1447 N N . LYS A 1 189 ? 14.992 -44.125 15.195 1.00 47.22 189 LYS A N 1
ATOM 1448 C CA . LYS A 1 189 ? 14.842 -45.467 15.810 1.00 47.22 189 LYS A CA 1
ATOM 1449 C C . LYS A 1 189 ? 14.124 -46.484 14.911 1.00 47.22 189 LYS A C 1
ATOM 1451 O O . LYS A 1 189 ? 13.964 -47.630 15.332 1.00 47.22 189 LYS A O 1
ATOM 1456 N N . SER A 1 190 ? 13.717 -46.113 13.692 1.00 47.53 190 SER A N 1
ATOM 1457 C CA . SER A 1 190 ? 12.949 -46.982 12.784 1.00 47.53 190 SER A CA 1
ATOM 1458 C C . SER A 1 190 ? 13.802 -48.084 12.126 1.00 47.53 190 SER A C 1
ATOM 1460 O O . SER A 1 190 ? 13.996 -48.136 10.916 1.00 47.53 190 SER A O 1
ATOM 1462 N N . LYS A 1 191 ? 14.289 -49.030 12.940 1.00 41.53 191 LYS A N 1
ATOM 1463 C CA . LYS A 1 191 ? 15.018 -50.239 12.504 1.00 41.53 191 LYS A CA 1
ATOM 1464 C C . LYS A 1 191 ? 14.147 -51.273 11.765 1.00 41.53 191 LYS A C 1
ATOM 1466 O O . LYS A 1 191 ? 14.612 -52.379 11.512 1.00 41.53 191 LYS A O 1
ATOM 1471 N N . ALA A 1 192 ? 12.887 -50.947 11.476 1.00 39.19 192 ALA A N 1
ATOM 1472 C CA . ALA A 1 192 ? 11.892 -51.858 10.909 1.00 39.19 192 ALA A CA 1
ATOM 1473 C C . ALA A 1 192 ? 11.579 -51.594 9.422 1.00 39.19 192 ALA A C 1
ATOM 1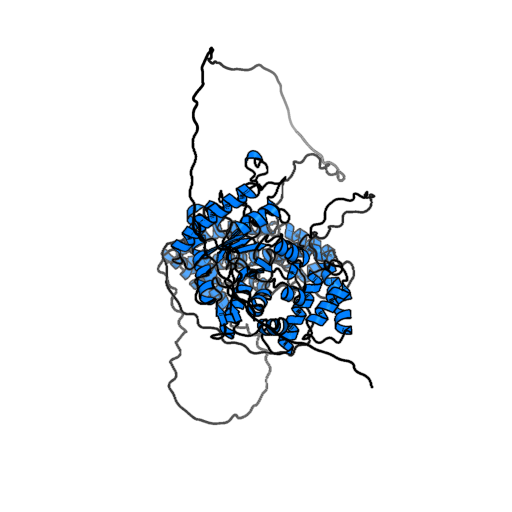475 O O . ALA A 1 192 ? 10.766 -52.312 8.846 1.00 39.19 192 ALA A O 1
ATOM 1476 N N . SER A 1 193 ? 12.205 -50.591 8.794 1.00 42.94 193 SER A N 1
ATOM 1477 C CA . SER A 1 193 ? 12.038 -50.319 7.361 1.00 42.94 193 SER A CA 1
ATOM 1478 C C . SER A 1 193 ? 13.225 -50.854 6.549 1.00 42.94 193 SER A C 1
ATOM 1480 O O . SER A 1 193 ? 14.351 -50.426 6.802 1.00 42.94 193 SER A O 1
ATOM 1482 N N . PRO A 1 194 ? 13.009 -51.713 5.533 1.00 38.12 194 PRO A N 1
ATOM 1483 C CA . PRO A 1 194 ? 14.053 -52.128 4.592 1.00 38.12 194 PRO A CA 1
ATOM 1484 C C . PRO A 1 194 ? 14.417 -51.037 3.564 1.00 38.12 194 PRO A C 1
ATOM 1486 O O . PRO A 1 194 ? 15.220 -51.287 2.665 1.00 38.12 194 PRO A O 1
ATOM 1489 N N . HIS A 1 195 ? 13.811 -49.846 3.654 1.00 41.06 195 HIS A N 1
ATOM 1490 C CA . HIS A 1 195 ? 14.031 -48.720 2.735 1.00 41.06 195 HIS A CA 1
ATOM 1491 C C . HIS A 1 195 ? 14.537 -47.446 3.429 1.00 41.06 195 HIS A C 1
ATOM 1493 O O . HIS A 1 195 ? 14.874 -46.479 2.752 1.00 41.06 195 HIS A O 1
ATOM 1499 N N . ILE A 1 196 ? 14.668 -47.450 4.761 1.00 39.41 196 ILE A N 1
ATOM 1500 C CA . ILE A 1 196 ? 15.503 -46.461 5.452 1.00 39.41 196 ILE A CA 1
ATOM 1501 C C . ILE A 1 196 ? 16.954 -46.958 5.339 1.00 39.41 196 ILE A C 1
ATOM 1503 O O . ILE A 1 196 ? 17.239 -48.058 5.822 1.00 39.41 196 ILE A O 1
ATOM 1507 N N . PRO A 1 197 ? 17.873 -46.213 4.693 1.00 37.75 197 PRO A N 1
ATOM 1508 C CA . PRO A 1 197 ? 19.277 -46.604 4.646 1.00 37.75 197 PRO A CA 1
ATOM 1509 C C . PRO A 1 197 ? 19.871 -46.620 6.062 1.00 37.75 197 PRO A C 1
ATOM 1511 O O . PRO A 1 197 ? 19.427 -45.869 6.929 1.00 37.75 197 PRO A O 1
ATOM 1514 N N . ASP A 1 198 ? 20.877 -47.476 6.275 1.00 39.97 198 ASP A N 1
ATOM 1515 C CA . ASP A 1 198 ? 21.641 -47.628 7.527 1.00 39.97 198 ASP A CA 1
ATOM 1516 C C . ASP A 1 198 ? 21.799 -46.288 8.283 1.00 39.97 198 ASP A C 1
ATOM 1518 O O . ASP A 1 198 ? 22.203 -45.315 7.648 1.00 39.97 198 ASP A O 1
ATOM 1522 N N . PRO A 1 199 ? 21.543 -46.204 9.608 1.00 41.03 199 PRO A N 1
ATOM 1523 C CA . PRO A 1 199 ? 21.703 -44.984 10.407 1.00 41.03 199 PRO A CA 1
ATOM 1524 C C . PRO A 1 199 ? 23.013 -44.190 10.238 1.00 41.03 199 PRO A C 1
ATOM 1526 O O . PRO A 1 199 ? 23.047 -43.015 10.606 1.00 41.03 199 PRO A O 1
ATOM 1529 N N . SER A 1 200 ? 24.070 -44.774 9.660 1.00 37.84 200 SER A N 1
ATOM 1530 C CA . SER A 1 200 ? 25.250 -44.045 9.157 1.00 37.84 200 SER A CA 1
ATOM 1531 C C . SER A 1 200 ? 24.946 -42.989 8.070 1.00 37.84 200 SER A C 1
ATOM 1533 O O . SER A 1 200 ? 25.710 -42.038 7.912 1.00 37.84 200 SER A O 1
ATOM 1535 N N . HIS A 1 201 ? 23.832 -43.136 7.347 1.00 43.50 201 HIS A N 1
ATOM 1536 C CA . HIS A 1 201 ? 23.350 -42.276 6.260 1.00 43.50 201 HIS A CA 1
ATOM 1537 C C . HIS A 1 201 ? 22.316 -41.231 6.716 1.00 43.50 201 HIS A C 1
ATOM 1539 O O . HIS A 1 201 ? 21.951 -40.355 5.929 1.00 43.50 201 HIS A O 1
ATOM 1545 N N . HIS A 1 202 ? 21.836 -41.286 7.965 1.00 53.28 202 HIS A N 1
ATOM 1546 C CA . HIS A 1 202 ? 21.001 -40.214 8.511 1.00 53.28 202 HIS A CA 1
ATOM 1547 C C . HIS A 1 202 ? 21.779 -38.883 8.508 1.00 53.28 202 HIS A C 1
ATOM 1549 O O . HIS A 1 202 ? 22.974 -38.890 8.825 1.00 53.28 202 HIS A O 1
ATOM 1555 N N . PRO A 1 203 ? 21.136 -37.730 8.222 1.00 53.12 203 PRO A N 1
ATOM 1556 C CA . PRO A 1 203 ? 21.799 -36.430 8.296 1.00 53.12 203 PRO A CA 1
ATOM 1557 C C . PRO A 1 203 ? 22.474 -36.246 9.670 1.00 53.12 203 PRO A C 1
ATOM 1559 O O . PRO A 1 203 ? 21.775 -36.302 10.691 1.00 53.12 203 PRO A O 1
ATOM 1562 N N . PRO A 1 204 ? 23.809 -36.046 9.744 1.00 51.53 204 PRO A N 1
ATOM 1563 C CA . PRO A 1 204 ? 24.534 -35.912 11.012 1.00 51.53 204 PRO A CA 1
ATOM 1564 C C . PRO A 1 204 ? 23.966 -34.825 11.931 1.00 51.53 204 PRO A C 1
ATOM 1566 O O . PRO A 1 204 ? 24.076 -34.898 13.152 1.00 51.53 204 PRO A O 1
ATOM 1569 N N . GLU A 1 205 ? 23.313 -33.831 11.344 1.00 55.44 205 GLU A N 1
ATOM 1570 C CA . GLU A 1 205 ? 22.686 -32.707 12.017 1.00 55.44 205 GLU A CA 1
ATOM 1571 C C . GLU A 1 205 ? 21.439 -33.126 12.826 1.00 55.44 205 GLU A C 1
ATOM 1573 O O . GLU A 1 205 ? 21.134 -32.501 13.840 1.00 55.44 205 GLU A O 1
ATOM 1578 N N . LEU A 1 206 ? 20.768 -34.233 12.470 1.00 59.94 206 LEU A N 1
ATOM 1579 C CA . LEU A 1 206 ? 19.729 -34.831 13.319 1.00 59.94 206 LEU A CA 1
ATOM 1580 C C . LEU A 1 206 ? 20.322 -35.479 14.577 1.00 59.94 206 LEU A C 1
ATOM 1582 O O . LEU A 1 206 ? 19.669 -35.501 15.621 1.00 59.94 206 LEU A O 1
ATOM 1586 N N . HIS A 1 207 ? 21.547 -36.010 14.509 1.00 61.06 207 HIS A N 1
ATOM 1587 C CA . HIS A 1 207 ? 22.245 -36.506 15.698 1.00 61.06 207 HIS A CA 1
ATOM 1588 C C . HIS A 1 207 ? 22.623 -35.341 16.622 1.00 61.06 207 HIS A C 1
ATOM 1590 O O . HIS A 1 207 ? 22.354 -35.421 17.817 1.00 61.06 207 HIS A O 1
ATOM 1596 N N . VAL A 1 208 ? 23.101 -34.218 16.069 1.00 59.16 208 VAL A N 1
ATOM 1597 C CA . VAL A 1 208 ? 23.329 -32.977 16.836 1.00 59.16 208 VAL A CA 1
ATOM 1598 C C . VAL A 1 208 ? 22.041 -32.499 17.517 1.00 59.16 208 VAL A C 1
ATOM 1600 O O . VAL A 1 208 ? 22.046 -32.245 18.718 1.00 59.16 208 VAL A O 1
ATOM 1603 N N . LEU A 1 209 ? 20.916 -32.440 16.794 1.00 62.19 209 LEU A N 1
ATOM 1604 C CA . LEU A 1 209 ? 19.638 -31.972 17.346 1.00 62.19 209 LEU A CA 1
ATOM 1605 C C . LEU A 1 209 ? 19.087 -32.920 18.433 1.00 62.19 209 LEU A C 1
ATOM 1607 O O . LEU A 1 209 ? 18.569 -32.455 19.451 1.00 62.19 209 LEU A O 1
ATOM 1611 N N . ARG A 1 210 ? 19.272 -34.242 18.281 1.00 65.88 210 ARG A N 1
ATOM 1612 C CA . ARG A 1 210 ? 19.031 -35.221 19.358 1.00 65.88 210 ARG A CA 1
ATOM 1613 C C . ARG A 1 210 ? 19.897 -34.925 20.576 1.00 65.88 210 ARG A C 1
ATOM 1615 O O . ARG A 1 210 ? 19.371 -34.899 21.683 1.00 65.88 210 ARG A O 1
ATOM 1622 N N . ASP A 1 211 ? 21.195 -34.724 20.387 1.00 61.88 211 ASP A N 1
ATOM 1623 C CA . ASP A 1 211 ? 22.144 -34.584 21.491 1.00 61.88 211 ASP A CA 1
ATOM 1624 C C . ASP A 1 211 ? 21.934 -33.261 22.251 1.00 61.88 211 ASP A C 1
ATOM 1626 O O . ASP A 1 211 ? 21.998 -33.252 23.480 1.00 61.88 211 ASP A O 1
ATOM 1630 N N . MET A 1 212 ? 21.523 -32.190 21.561 1.00 60.34 212 MET A N 1
ATOM 1631 C CA . MET A 1 212 ? 21.030 -30.947 22.172 1.00 60.34 212 MET A CA 1
ATOM 1632 C C . MET A 1 212 ? 19.766 -31.175 23.020 1.00 60.34 212 MET A C 1
ATOM 1634 O O . MET A 1 212 ? 19.731 -30.809 24.196 1.00 60.34 212 MET A O 1
ATOM 1638 N N . LEU A 1 213 ? 18.728 -31.816 22.464 1.00 66.50 213 LEU A N 1
ATOM 1639 C CA . LEU A 1 213 ? 17.483 -32.082 23.200 1.00 66.50 213 LEU A CA 1
ATOM 1640 C C . LEU A 1 213 ? 17.689 -33.056 24.372 1.00 66.50 213 LEU A C 1
ATOM 1642 O O . LEU A 1 213 ? 17.097 -32.867 25.431 1.00 66.50 213 LEU A O 1
ATOM 1646 N N . MET A 1 214 ? 18.559 -34.055 24.223 1.00 67.88 214 MET A N 1
ATOM 1647 C CA . MET A 1 214 ? 18.946 -34.989 25.284 1.00 67.88 214 MET A CA 1
ATOM 1648 C C . MET A 1 214 ? 19.762 -34.298 26.386 1.00 67.88 214 MET A C 1
ATOM 1650 O O . MET A 1 214 ? 19.559 -34.589 27.564 1.00 67.88 214 MET A O 1
ATOM 1654 N N . SER A 1 215 ? 20.642 -33.356 26.029 1.00 63.78 215 SER A N 1
ATOM 1655 C CA . SER A 1 215 ? 21.373 -32.534 27.000 1.00 63.78 215 SER A CA 1
ATOM 1656 C C . SER A 1 215 ? 20.439 -31.636 27.815 1.00 63.78 215 SER A C 1
ATOM 1658 O O . SER A 1 215 ? 20.721 -31.376 28.982 1.00 63.78 215 SER A O 1
ATOM 1660 N N . LYS A 1 216 ? 19.335 -31.163 27.219 1.00 60.72 216 LYS A N 1
ATOM 1661 C CA . LYS A 1 216 ? 18.384 -30.256 27.876 1.00 60.72 216 LYS A CA 1
ATOM 1662 C C . LYS A 1 216 ? 17.286 -30.965 28.679 1.00 60.72 216 LYS A C 1
ATOM 1664 O O . LYS A 1 216 ? 16.953 -30.520 29.772 1.00 60.72 216 LYS A O 1
ATOM 1669 N N . TYR A 1 217 ? 16.706 -32.037 28.141 1.00 66.44 217 TYR A N 1
ATOM 1670 C CA . TYR A 1 217 ? 15.530 -32.713 28.713 1.00 66.44 217 TYR A CA 1
ATOM 1671 C C . TYR A 1 217 ? 15.842 -34.077 29.353 1.00 66.44 217 TYR A C 1
ATOM 1673 O O . TYR A 1 217 ? 14.937 -34.742 29.857 1.00 66.44 217 TYR A O 1
ATOM 1681 N N . GLY A 1 218 ? 17.111 -34.491 29.368 1.00 71.25 218 GLY A N 1
ATOM 1682 C CA . GLY A 1 218 ? 17.559 -35.750 29.960 1.00 71.25 218 GLY A CA 1
ATOM 1683 C C . GLY A 1 218 ? 17.499 -36.943 29.003 1.00 71.25 218 GLY A C 1
ATOM 1684 O O . GLY A 1 218 ? 16.971 -36.882 27.887 1.00 71.25 218 GLY A O 1
ATOM 1685 N N . ARG A 1 219 ? 18.061 -38.070 29.453 1.00 70.00 219 ARG A N 1
ATOM 1686 C CA . ARG A 1 219 ? 18.135 -39.308 28.657 1.00 70.00 219 ARG A CA 1
ATOM 1687 C C . ARG A 1 219 ? 16.778 -40.008 28.585 1.00 70.00 219 ARG A C 1
ATOM 1689 O O . ARG A 1 219 ? 16.441 -40.619 27.577 1.00 70.00 219 ARG A O 1
ATOM 1696 N N . GLU A 1 220 ? 15.982 -39.849 29.632 1.00 69.25 220 GLU A N 1
ATOM 1697 C CA . GLU A 1 220 ? 14.635 -40.376 29.811 1.00 69.25 220 GLU A CA 1
ATOM 1698 C C . GLU A 1 220 ? 13.666 -39.777 28.781 1.00 69.25 220 GLU A C 1
ATOM 1700 O O . GLU A 1 220 ? 12.878 -40.508 28.183 1.00 69.25 220 GLU A O 1
ATOM 1705 N N . PHE A 1 221 ? 13.775 -38.469 28.507 1.00 72.50 221 PHE A N 1
ATOM 1706 C CA . PHE A 1 221 ? 13.024 -37.795 27.442 1.00 72.50 221 PHE A CA 1
ATOM 1707 C C . PHE A 1 221 ? 13.388 -38.342 26.059 1.00 72.50 221 PHE A C 1
ATOM 1709 O O . PHE A 1 221 ? 12.499 -38.674 25.276 1.00 72.50 221 PHE A O 1
ATOM 1716 N N . ALA A 1 222 ? 14.688 -38.480 25.769 1.00 66.69 222 ALA A N 1
ATOM 1717 C CA . ALA A 1 222 ? 15.149 -39.019 24.492 1.00 66.69 222 ALA A CA 1
ATOM 1718 C C . ALA A 1 222 ? 14.633 -40.453 24.268 1.00 66.69 222 ALA A C 1
ATOM 1720 O O . ALA A 1 222 ? 14.110 -40.751 23.197 1.00 66.69 222 ALA A O 1
ATOM 1721 N N . ILE A 1 223 ? 14.692 -41.313 25.293 1.00 69.00 223 ILE A N 1
ATOM 1722 C CA . ILE A 1 223 ? 14.144 -42.679 25.248 1.00 69.00 223 ILE A CA 1
ATOM 1723 C C . ILE A 1 223 ? 12.626 -42.656 25.007 1.00 69.00 223 ILE A C 1
ATOM 1725 O O . ILE A 1 223 ? 12.156 -43.323 24.087 1.00 69.00 223 ILE A O 1
ATOM 1729 N N . ALA A 1 224 ? 11.870 -41.849 25.761 1.00 67.38 224 ALA A N 1
ATOM 1730 C CA . ALA A 1 224 ? 10.416 -41.743 25.624 1.00 67.38 224 ALA A CA 1
ATOM 1731 C C . ALA A 1 224 ? 9.981 -41.286 24.217 1.00 67.38 224 ALA A C 1
ATOM 1733 O O . ALA A 1 224 ? 9.097 -41.898 23.619 1.00 67.38 224 ALA A O 1
ATOM 1734 N N . VAL A 1 225 ? 10.644 -40.272 23.649 1.00 66.94 225 VAL A N 1
ATOM 1735 C CA . VAL A 1 225 ? 10.414 -39.802 22.270 1.00 66.94 225 VAL A CA 1
ATOM 1736 C C . VAL A 1 225 ? 10.762 -40.880 21.243 1.00 66.94 225 VAL A C 1
ATOM 1738 O O . VAL A 1 225 ? 9.983 -41.158 20.328 1.00 66.94 225 VAL A O 1
ATOM 1741 N N . MET A 1 226 ? 11.915 -41.532 21.397 1.00 64.50 226 MET A N 1
ATOM 1742 C CA . MET A 1 226 ? 12.341 -42.614 20.508 1.00 64.50 226 MET A CA 1
ATOM 1743 C C . MET A 1 226 ? 11.401 -43.834 20.584 1.00 64.50 226 MET A C 1
ATOM 1745 O O . MET A 1 226 ? 11.354 -44.625 19.649 1.00 64.50 226 MET A O 1
ATOM 1749 N N . GLU A 1 227 ? 10.614 -43.979 21.651 1.00 66.44 227 GLU A N 1
ATOM 1750 C CA . GLU A 1 227 ? 9.609 -45.042 21.830 1.00 66.44 227 GLU A CA 1
ATOM 1751 C C . GLU A 1 227 ? 8.177 -44.593 21.492 1.00 66.44 227 GLU A C 1
ATOM 1753 O O . GLU A 1 227 ? 7.250 -45.386 21.619 1.00 66.44 227 GLU A O 1
ATOM 1758 N N . ASN A 1 228 ? 7.993 -43.339 21.050 1.00 66.50 228 ASN A N 1
ATOM 1759 C CA . ASN A 1 228 ? 6.694 -42.663 20.908 1.00 66.50 228 ASN A CA 1
ATOM 1760 C C . ASN A 1 228 ? 5.779 -42.862 22.132 1.00 66.50 228 ASN A C 1
ATOM 1762 O O . ASN A 1 228 ? 4.561 -43.032 22.025 1.00 66.50 228 ASN A O 1
ATOM 1766 N N . LYS A 1 229 ? 6.386 -42.853 23.321 1.00 62.38 229 LYS A N 1
ATOM 1767 C CA . LYS A 1 229 ? 5.658 -42.944 24.579 1.00 62.38 229 LYS A CA 1
ATOM 1768 C C . LYS A 1 229 ? 4.704 -41.753 24.680 1.00 62.38 229 LYS A C 1
ATOM 1770 O O . LYS A 1 229 ? 5.018 -40.648 24.230 1.00 62.38 229 LYS A O 1
ATOM 1775 N N . ASP A 1 230 ? 3.512 -42.023 25.199 1.00 60.16 230 ASP A N 1
ATOM 1776 C CA . ASP A 1 230 ? 2.408 -41.066 25.319 1.00 60.16 230 ASP A CA 1
ATOM 1777 C C . ASP A 1 230 ? 1.943 -40.448 23.974 1.00 60.16 230 ASP A C 1
ATOM 1779 O O . ASP A 1 230 ? 1.292 -39.407 23.961 1.00 60.16 230 ASP A O 1
ATOM 1783 N N . SER A 1 231 ? 2.240 -41.101 22.836 1.00 63.12 231 SER A N 1
ATOM 1784 C CA . SER A 1 231 ? 1.845 -40.682 21.472 1.00 63.12 231 SER A CA 1
ATOM 1785 C C . SER A 1 231 ? 2.269 -39.253 21.092 1.00 63.12 231 SER A C 1
ATOM 1787 O O . SER A 1 231 ? 1.544 -38.529 20.409 1.00 63.12 231 SER A O 1
ATOM 1789 N N . CYS A 1 232 ? 3.453 -38.825 21.539 1.00 56.62 232 CYS A N 1
ATOM 1790 C CA . CYS A 1 232 ? 3.963 -37.468 21.317 1.00 56.62 232 CYS A CA 1
ATOM 1791 C C . CYS A 1 232 ? 4.339 -37.141 19.853 1.00 56.62 232 CYS A C 1
ATOM 1793 O O . CYS A 1 232 ? 4.448 -35.961 19.501 1.00 56.62 232 CYS A O 1
ATOM 1795 N N . VAL A 1 233 ? 4.523 -38.155 18.998 1.00 62.34 233 VAL A N 1
ATOM 1796 C CA . VAL A 1 233 ? 4.785 -38.010 17.556 1.00 62.34 233 VAL A CA 1
ATOM 1797 C C . VAL A 1 233 ? 3.468 -37.933 16.784 1.00 62.34 233 VAL A C 1
ATOM 1799 O O . VAL A 1 233 ? 2.603 -38.798 16.914 1.00 62.34 233 VAL A O 1
ATOM 1802 N N . GLY A 1 234 ? 3.332 -36.907 15.939 1.00 64.75 234 GLY A N 1
ATOM 1803 C CA . GLY A 1 234 ? 2.107 -36.647 15.182 1.00 64.75 234 GLY A CA 1
ATOM 1804 C C . GLY A 1 234 ? 1.680 -37.818 14.291 1.00 64.75 234 GLY A C 1
ATOM 1805 O O . GLY A 1 234 ? 2.467 -38.352 13.510 1.00 64.75 234 GLY A O 1
ATOM 1806 N N . GLU A 1 235 ? 0.399 -38.173 14.360 1.00 65.19 235 GLU A N 1
ATOM 1807 C CA . GLU A 1 235 ? -0.184 -39.346 13.699 1.00 65.19 235 GLU A CA 1
ATOM 1808 C C . GLU A 1 235 ? 0.042 -39.373 12.170 1.00 65.19 235 GLU A C 1
ATOM 1810 O O . GLU A 1 235 ? 0.284 -40.434 11.597 1.00 65.19 235 GLU A O 1
ATOM 1815 N N . ARG A 1 236 ? 0.059 -38.204 11.506 1.00 66.31 236 ARG A N 1
ATOM 1816 C CA . ARG A 1 236 ? 0.384 -38.062 10.069 1.00 66.31 236 ARG A CA 1
ATOM 1817 C C . ARG A 1 236 ? 1.806 -38.531 9.730 1.00 66.31 236 ARG A C 1
ATOM 1819 O O . ARG A 1 236 ? 2.035 -39.014 8.627 1.00 66.31 236 ARG A O 1
ATOM 1826 N N . VAL A 1 237 ? 2.748 -38.400 10.665 1.00 68.00 237 VAL A N 1
ATOM 1827 C CA . VAL A 1 237 ? 4.133 -38.873 10.515 1.00 68.00 237 VAL A CA 1
ATOM 1828 C C . VAL A 1 237 ? 4.208 -40.367 10.809 1.00 68.00 237 VAL A C 1
ATOM 1830 O O . VAL A 1 237 ? 4.796 -41.106 10.026 1.00 68.00 237 VAL A O 1
ATOM 1833 N N . MET A 1 238 ? 3.541 -40.837 11.869 1.00 67.69 238 MET A N 1
ATOM 1834 C CA . MET A 1 238 ? 3.449 -42.272 12.173 1.00 67.69 238 MET A CA 1
ATOM 1835 C C . MET A 1 238 ? 2.850 -43.063 11.000 1.00 67.69 238 MET A C 1
ATOM 1837 O O . MET A 1 238 ? 3.398 -44.092 10.619 1.00 67.69 238 MET A O 1
ATOM 1841 N N . ARG A 1 239 ? 1.798 -42.540 10.352 1.00 67.94 239 ARG A N 1
ATOM 1842 C CA . ARG A 1 239 ? 1.189 -43.126 9.142 1.00 67.94 239 ARG A CA 1
ATOM 1843 C C . ARG A 1 239 ? 2.092 -43.116 7.897 1.00 67.94 239 ARG A C 1
ATOM 1845 O O . ARG A 1 239 ? 1.814 -43.869 6.973 1.00 67.94 239 ARG A O 1
ATOM 1852 N N . LYS A 1 240 ? 3.153 -42.300 7.861 1.00 71.25 240 LYS A N 1
ATOM 1853 C CA . LYS A 1 240 ? 4.164 -42.277 6.781 1.00 71.25 240 LYS A CA 1
ATOM 1854 C C . LYS A 1 240 ? 5.430 -43.080 7.100 1.00 71.25 240 LYS A C 1
ATOM 1856 O O . LYS A 1 240 ? 6.131 -43.485 6.183 1.00 71.25 240 LYS A O 1
ATOM 1861 N N . LEU A 1 241 ? 5.719 -43.310 8.383 1.00 65.88 241 LEU A N 1
ATOM 1862 C CA . LEU A 1 241 ? 6.775 -44.216 8.853 1.00 65.88 241 LEU A CA 1
ATOM 1863 C C . LEU A 1 241 ? 6.317 -45.684 8.912 1.00 65.88 241 LEU A C 1
ATOM 1865 O O . LEU A 1 241 ? 7.155 -46.583 8.960 1.00 65.88 241 LEU A O 1
ATOM 1869 N N . ALA A 1 242 ? 5.006 -45.932 8.938 1.00 65.75 242 ALA A N 1
ATOM 1870 C CA . ALA A 1 242 ? 4.431 -47.269 8.915 1.00 65.75 242 ALA A CA 1
ATOM 1871 C C . ALA A 1 242 ? 4.683 -47.962 7.566 1.00 65.75 242 ALA A C 1
ATOM 1873 O O . ALA A 1 242 ? 4.266 -47.473 6.518 1.00 65.75 242 ALA A O 1
ATOM 1874 N N . VAL A 1 243 ? 5.319 -49.135 7.604 1.00 58.31 243 VAL A N 1
ATOM 1875 C CA . VAL A 1 243 ? 5.452 -50.012 6.434 1.00 58.31 243 VAL A CA 1
ATOM 1876 C C . VAL A 1 243 ? 4.086 -50.643 6.155 1.00 58.31 243 VAL A C 1
ATOM 1878 O O . VAL A 1 243 ? 3.641 -51.520 6.894 1.00 58.31 243 VAL A O 1
ATOM 1881 N N . ALA A 1 244 ? 3.419 -50.180 5.101 1.00 65.50 244 ALA A N 1
ATOM 1882 C CA . ALA A 1 244 ? 2.132 -50.690 4.645 1.00 65.50 244 ALA A CA 1
ATOM 1883 C C . ALA A 1 244 ? 2.155 -50.851 3.122 1.00 65.50 244 ALA A C 1
ATOM 1885 O O . ALA A 1 244 ? 2.524 -49.920 2.408 1.00 65.50 244 ALA A O 1
ATOM 1886 N N . THR A 1 245 ? 1.751 -52.019 2.623 1.00 71.94 245 THR A N 1
ATOM 1887 C CA . THR A 1 245 ? 1.587 -52.251 1.183 1.00 71.94 245 THR A CA 1
ATOM 1888 C C . THR A 1 245 ? 0.506 -51.310 0.632 1.00 71.94 245 THR A C 1
ATOM 1890 O O . THR A 1 245 ? -0.575 -51.235 1.227 1.00 71.94 245 THR A O 1
ATOM 1893 N N . PRO A 1 246 ? 0.754 -50.592 -0.479 1.00 78.81 246 PRO A N 1
ATOM 1894 C CA . PRO A 1 246 ? -0.274 -49.807 -1.156 1.00 78.81 246 PRO A CA 1
ATOM 1895 C C . PRO A 1 246 ? -1.505 -50.654 -1.516 1.00 78.81 246 PRO A C 1
ATOM 1897 O O . PRO A 1 246 ? -1.384 -51.836 -1.835 1.00 78.81 246 PRO A O 1
ATOM 1900 N N . SER A 1 247 ? -2.705 -50.066 -1.486 1.00 79.81 247 SER A N 1
ATOM 1901 C CA . SER A 1 247 ? -3.907 -50.793 -1.911 1.00 79.81 247 SER A CA 1
ATOM 1902 C C . SER A 1 247 ? -3.877 -51.060 -3.426 1.00 79.81 247 SER A C 1
ATOM 1904 O O . SER A 1 247 ? -3.379 -50.210 -4.170 1.00 79.81 247 SER A O 1
ATOM 1906 N N . PRO A 1 248 ? -4.457 -52.173 -3.922 1.00 77.69 248 PRO A N 1
ATOM 1907 C CA . PRO A 1 248 ? -4.529 -52.451 -5.361 1.00 77.69 248 PRO A CA 1
ATOM 1908 C C . PRO A 1 248 ? -5.166 -51.310 -6.168 1.00 77.69 248 PRO A C 1
ATOM 1910 O O . PRO A 1 248 ? -4.698 -50.984 -7.253 1.00 77.69 248 PRO A O 1
ATOM 1913 N N . VAL A 1 249 ? -6.163 -50.629 -5.591 1.00 78.31 249 VAL A N 1
ATOM 1914 C CA . VAL A 1 249 ? -6.806 -49.439 -6.173 1.00 78.31 249 VAL A CA 1
ATOM 1915 C C . VAL A 1 249 ? -5.818 -48.274 -6.335 1.00 78.31 249 VAL A C 1
ATOM 1917 O O . VAL A 1 249 ? -5.817 -47.612 -7.368 1.00 78.31 249 VAL A O 1
ATOM 1920 N N . LEU A 1 250 ? -4.946 -48.025 -5.349 1.00 78.00 250 LEU A N 1
ATOM 1921 C CA . LEU A 1 250 ? -3.918 -46.980 -5.436 1.00 78.00 250 LEU A CA 1
ATOM 1922 C C . LEU A 1 250 ? -2.811 -47.353 -6.436 1.00 78.00 250 LEU A C 1
ATOM 1924 O O . LEU A 1 250 ? -2.347 -46.485 -7.172 1.00 78.00 250 LEU A O 1
ATOM 1928 N N . VAL A 1 251 ? -2.428 -48.633 -6.486 1.00 83.69 251 VAL A N 1
ATOM 1929 C CA . VAL A 1 251 ? -1.476 -49.203 -7.456 1.00 83.69 251 VAL A CA 1
ATOM 1930 C C . VAL A 1 251 ? -1.966 -49.004 -8.889 1.00 83.69 251 VAL A C 1
ATOM 1932 O O . VAL A 1 251 ? -1.270 -48.392 -9.700 1.00 83.69 251 VAL A O 1
ATOM 1935 N N . ASP A 1 252 ? -3.182 -49.450 -9.194 1.00 84.12 252 ASP A N 1
ATOM 1936 C CA . ASP A 1 252 ? -3.733 -49.367 -10.545 1.00 84.12 252 ASP A CA 1
ATOM 1937 C C . ASP A 1 252 ? -4.089 -47.919 -10.939 1.00 84.12 252 ASP A C 1
ATOM 1939 O O . ASP A 1 252 ? -3.898 -47.538 -12.094 1.00 84.12 252 ASP A O 1
ATOM 1943 N N . ALA A 1 253 ? -4.481 -47.057 -9.991 1.00 81.75 253 ALA A N 1
ATOM 1944 C CA . ALA A 1 253 ? -4.636 -45.622 -10.248 1.00 81.75 253 ALA A CA 1
ATOM 1945 C C . ALA A 1 253 ? -3.294 -44.923 -10.560 1.00 81.75 253 ALA A C 1
ATOM 1947 O O . ALA A 1 253 ? -3.227 -44.095 -11.472 1.00 81.75 253 ALA A O 1
ATOM 1948 N N . TYR A 1 254 ? -2.208 -45.277 -9.859 1.00 84.06 254 TYR A N 1
ATOM 1949 C CA . TYR A 1 254 ? -0.860 -44.790 -10.179 1.00 84.06 254 TYR A CA 1
ATOM 1950 C C . TYR A 1 254 ? -0.390 -45.274 -11.559 1.00 84.06 254 TYR A C 1
ATOM 1952 O O . TYR A 1 254 ? 0.204 -44.493 -12.304 1.00 84.06 254 TYR A O 1
ATOM 1960 N N . LEU A 1 255 ? -0.678 -46.528 -11.933 1.00 85.38 255 LEU A N 1
ATOM 1961 C CA . LEU A 1 255 ? -0.392 -47.038 -13.280 1.00 85.38 255 LEU A CA 1
ATOM 1962 C C . LEU A 1 255 ? -1.178 -46.288 -14.359 1.00 85.38 255 LEU A C 1
ATOM 1964 O O . LEU A 1 255 ? -0.586 -45.928 -15.374 1.00 85.38 255 LEU A O 1
ATOM 1968 N N . GLY A 1 256 ? -2.461 -45.994 -14.129 1.00 83.38 256 GLY A N 1
ATOM 1969 C CA . GLY A 1 256 ? -3.302 -45.245 -15.066 1.00 83.38 256 GLY A CA 1
ATOM 1970 C C . GLY A 1 256 ? -2.784 -43.831 -15.330 1.00 83.38 256 GLY A C 1
ATOM 1971 O O . GLY A 1 256 ? -2.631 -43.427 -16.481 1.00 83.38 256 GLY A O 1
ATOM 1972 N N . GLU A 1 257 ? -2.431 -43.085 -14.281 1.00 83.06 257 GLU A N 1
ATOM 1973 C CA . GLU A 1 257 ? -1.897 -41.725 -14.435 1.00 83.06 257 GLU A CA 1
ATOM 1974 C C . GLU A 1 257 ? -0.457 -41.700 -14.991 1.00 83.06 257 GLU A C 1
ATOM 1976 O O . GLU A 1 257 ? -0.087 -40.747 -15.681 1.00 83.06 257 GLU A O 1
ATOM 1981 N N . ILE A 1 258 ? 0.350 -42.749 -14.769 1.00 84.75 258 ILE A N 1
ATOM 1982 C CA . ILE A 1 258 ? 1.647 -42.916 -15.452 1.00 84.75 258 ILE A CA 1
ATOM 1983 C C . ILE A 1 258 ? 1.433 -43.234 -16.938 1.00 84.75 258 ILE A C 1
ATOM 1985 O O . ILE A 1 258 ? 2.025 -42.563 -17.779 1.00 84.75 258 ILE A O 1
ATOM 1989 N N . ALA A 1 259 ? 0.579 -44.202 -17.283 1.00 84.44 259 ALA A N 1
ATOM 1990 C CA . ALA A 1 259 ? 0.280 -44.562 -18.670 1.00 84.44 259 ALA A CA 1
ATOM 1991 C C . ALA A 1 259 ? -0.218 -43.341 -19.461 1.00 84.44 259 ALA A C 1
ATOM 1993 O O . ALA A 1 259 ? 0.375 -42.967 -20.475 1.00 84.44 259 ALA A O 1
ATOM 1994 N N . LYS A 1 260 ? -1.210 -42.635 -18.909 1.00 83.00 260 LYS A N 1
ATOM 1995 C CA . LYS A 1 260 ? -1.755 -41.382 -19.441 1.00 83.00 260 LYS A CA 1
ATOM 1996 C C . LYS A 1 260 ? -0.698 -40.286 -19.602 1.00 83.00 260 LYS A C 1
ATOM 1998 O O . LYS A 1 260 ? -0.664 -39.631 -20.640 1.00 83.00 260 LYS A O 1
ATOM 2003 N N . GLY A 1 261 ? 0.193 -40.113 -18.621 1.00 80.81 261 GLY A N 1
ATOM 2004 C CA . GLY A 1 261 ? 1.297 -39.145 -18.681 1.00 80.81 261 GLY A CA 1
ATOM 2005 C C . GLY A 1 261 ? 2.330 -39.421 -19.784 1.00 80.81 261 GLY A C 1
ATOM 2006 O O . GLY A 1 261 ? 3.015 -38.498 -20.218 1.00 80.81 261 GLY A O 1
ATOM 2007 N N . TYR A 1 262 ? 2.412 -40.663 -20.273 1.00 83.62 262 TYR A N 1
ATOM 2008 C CA . TYR A 1 262 ? 3.254 -41.070 -21.405 1.00 83.62 262 TYR A CA 1
ATOM 2009 C C . TYR A 1 262 ? 2.457 -41.367 -22.694 1.00 83.62 262 TYR A C 1
ATOM 2011 O O . TYR A 1 262 ? 3.029 -41.881 -23.652 1.00 83.62 262 TYR A O 1
ATOM 2019 N N . GLY A 1 263 ? 1.162 -41.025 -22.749 1.00 82.69 263 GLY A N 1
ATOM 2020 C CA . GLY A 1 263 ? 0.321 -41.193 -23.943 1.00 82.69 263 GLY A CA 1
ATOM 2021 C C . GLY A 1 263 ? -0.095 -42.638 -24.253 1.00 82.69 263 GLY A C 1
ATOM 2022 O O . GLY A 1 263 ? -0.468 -42.932 -25.386 1.00 82.69 263 GLY A O 1
ATOM 2023 N N . ILE A 1 264 ? -0.018 -43.540 -23.273 1.00 86.38 264 ILE A N 1
ATOM 2024 C CA . ILE A 1 264 ? -0.405 -44.948 -23.406 1.00 86.38 264 ILE A CA 1
ATOM 2025 C C . ILE A 1 264 ? -1.877 -45.096 -23.016 1.00 86.38 264 ILE A C 1
ATOM 2027 O O . ILE A 1 264 ? -2.256 -44.772 -21.890 1.00 86.38 264 ILE A O 1
ATOM 2031 N N . ASP A 1 265 ? -2.689 -45.629 -23.930 1.00 80.88 265 ASP A N 1
ATOM 2032 C CA . ASP A 1 265 ? -4.082 -45.987 -23.658 1.00 80.88 265 ASP A CA 1
ATOM 2033 C C . ASP A 1 265 ? -4.141 -47.279 -22.826 1.00 80.88 265 ASP A C 1
ATOM 2035 O O . ASP A 1 265 ? -4.102 -48.397 -23.343 1.00 80.88 265 ASP A O 1
ATOM 2039 N N . TRP A 1 266 ? -4.148 -47.113 -21.503 1.00 83.19 266 TRP A N 1
ATOM 2040 C CA . TRP A 1 266 ? -4.351 -48.184 -20.536 1.00 83.19 266 TRP A CA 1
ATOM 2041 C C . TRP A 1 266 ? -5.300 -47.708 -19.442 1.00 83.19 266 TRP A C 1
ATOM 2043 O O . TRP A 1 266 ? -5.073 -46.678 -18.806 1.00 83.19 266 TRP A O 1
ATOM 2053 N N . ASN A 1 267 ? -6.342 -48.496 -19.203 1.00 73.12 267 ASN A N 1
ATOM 2054 C CA . ASN A 1 267 ? -7.337 -48.268 -18.168 1.00 73.12 267 ASN A CA 1
ATOM 2055 C C . ASN A 1 267 ? -7.422 -49.545 -17.314 1.00 73.12 267 ASN A C 1
ATOM 2057 O O . ASN A 1 267 ? -7.460 -50.637 -17.895 1.00 73.12 267 ASN A O 1
ATOM 2061 N N . PRO A 1 268 ? -7.435 -49.465 -15.971 1.00 69.94 268 PRO A N 1
ATOM 2062 C CA . PRO A 1 268 ? -7.596 -50.653 -15.143 1.00 69.94 268 PRO A CA 1
ATOM 2063 C C . PRO A 1 268 ? -8.955 -51.314 -15.394 1.00 69.94 268 PRO A C 1
ATOM 2065 O O . PRO A 1 268 ? -9.941 -50.651 -15.726 1.00 69.94 268 PRO A O 1
ATOM 2068 N N . ALA A 1 269 ? -9.008 -52.638 -15.244 1.00 58.53 269 ALA A N 1
ATOM 2069 C CA . ALA A 1 269 ? -10.259 -53.376 -15.368 1.00 58.53 269 ALA A CA 1
ATOM 2070 C C . ALA A 1 269 ? -11.236 -52.954 -14.248 1.00 58.53 269 ALA A C 1
ATOM 2072 O O . ALA A 1 269 ? -10.800 -52.827 -13.102 1.00 58.53 269 ALA A O 1
ATOM 2073 N N . PRO A 1 270 ? -12.532 -52.742 -14.545 1.00 46.81 270 PRO A N 1
ATOM 2074 C CA . PRO A 1 270 ? -13.514 -52.388 -13.526 1.00 46.81 270 PRO A CA 1
ATOM 2075 C C . PRO A 1 270 ? -13.686 -53.534 -12.520 1.00 46.81 270 PRO A C 1
ATOM 2077 O O . PRO A 1 270 ? -13.863 -54.691 -12.904 1.00 46.81 270 PRO A O 1
ATOM 2080 N N . ASP A 1 271 ? -13.627 -53.195 -11.233 1.00 43.88 271 ASP A N 1
ATOM 2081 C CA . ASP A 1 271 ? -13.701 -54.144 -10.119 1.00 43.88 271 ASP A CA 1
ATOM 2082 C C . ASP A 1 271 ? -15.154 -54.649 -9.948 1.00 43.88 271 ASP A C 1
ATOM 2084 O O . ASP A 1 271 ? -16.071 -53.825 -9.860 1.00 43.88 271 ASP A O 1
ATOM 2088 N N . PRO A 1 272 ? -15.430 -55.969 -9.936 1.00 43.44 272 PRO A N 1
ATOM 2089 C CA . PRO A 1 272 ? -16.793 -56.491 -10.058 1.00 43.44 272 PRO A CA 1
ATOM 2090 C C . PRO A 1 272 ? -17.621 -56.483 -8.752 1.00 43.44 272 PRO A C 1
ATOM 2092 O O . PRO A 1 272 ? -18.253 -57.489 -8.441 1.00 43.44 272 PRO A O 1
ATOM 2095 N N . VAL A 1 273 ? -17.678 -55.355 -8.024 1.00 47.03 273 VAL A N 1
ATOM 2096 C CA . VAL A 1 273 ? -18.805 -54.961 -7.138 1.00 47.03 273 VAL A CA 1
ATOM 2097 C C . VAL A 1 273 ? -18.887 -53.425 -7.037 1.00 47.03 273 VAL A C 1
ATOM 2099 O O . VAL A 1 273 ? -18.249 -52.826 -6.174 1.00 47.03 273 VAL A O 1
ATOM 2102 N N . ALA A 1 274 ? -19.721 -52.793 -7.870 1.00 33.66 274 ALA A N 1
ATOM 2103 C CA . ALA A 1 274 ? -20.196 -51.413 -7.688 1.00 33.66 274 ALA A CA 1
ATOM 2104 C C . ALA A 1 274 ? -21.422 -51.141 -8.587 1.00 33.66 274 ALA A C 1
ATOM 2106 O O . ALA A 1 274 ? -21.313 -50.485 -9.620 1.00 33.66 274 ALA A O 1
ATOM 2107 N N . GLU A 1 275 ? -22.592 -51.677 -8.228 1.00 33.03 275 GLU A N 1
ATOM 2108 C CA . GLU A 1 275 ? -23.849 -51.307 -8.896 1.00 33.03 275 GLU A CA 1
ATOM 2109 C C . GLU A 1 275 ? -24.233 -49.864 -8.520 1.00 33.03 275 GLU A C 1
ATOM 2111 O O . GLU A 1 275 ? -24.197 -49.494 -7.342 1.00 33.03 275 GLU A O 1
ATOM 2116 N N . GLU A 1 276 ? -24.593 -49.035 -9.506 1.00 31.53 276 GLU A N 1
ATOM 2117 C CA . GLU A 1 276 ? -25.107 -47.688 -9.238 1.00 31.53 276 GLU A CA 1
ATOM 2118 C C . GLU A 1 276 ? -26.490 -47.772 -8.564 1.00 31.53 276 GLU A C 1
ATOM 2120 O O . GLU A 1 276 ? -27.350 -48.525 -9.029 1.00 31.53 276 GLU A O 1
ATOM 2125 N N . PRO A 1 277 ? -26.758 -47.007 -7.489 1.00 34.19 277 PRO A N 1
ATOM 2126 C CA . PRO A 1 277 ? -28.071 -47.004 -6.858 1.00 34.19 277 PRO A CA 1
ATOM 2127 C C . PRO A 1 277 ? -29.097 -46.290 -7.750 1.00 34.19 277 PRO A C 1
ATOM 2129 O O . PRO A 1 277 ? -29.018 -45.076 -7.950 1.00 34.19 277 PRO A O 1
ATOM 2132 N N . GLU A 1 278 ? -30.084 -47.037 -8.253 1.00 33.44 278 GLU A N 1
ATOM 2133 C CA . GLU A 1 278 ? -31.185 -46.491 -9.055 1.00 33.44 278 GLU A CA 1
ATOM 2134 C C . GLU A 1 278 ? -31.920 -45.343 -8.338 1.00 33.44 278 GLU A C 1
ATOM 2136 O O . GLU A 1 278 ? -32.131 -45.353 -7.122 1.00 33.44 278 GLU A O 1
ATOM 2141 N N . SER A 1 279 ? -32.362 -44.346 -9.110 1.00 30.67 279 SER A N 1
ATOM 2142 C CA . SER A 1 279 ? -33.076 -43.176 -8.592 1.00 30.67 279 SER A CA 1
ATOM 2143 C C . SER A 1 279 ? -34.424 -43.554 -7.947 1.00 30.67 279 SER A C 1
ATOM 2145 O O . SER A 1 279 ? -35.296 -44.069 -8.657 1.00 30.67 279 SER A O 1
ATOM 2147 N N . PRO A 1 280 ? -34.676 -43.237 -6.660 1.00 34.41 280 PRO A N 1
ATOM 2148 C CA . PRO A 1 280 ? -35.950 -43.559 -6.022 1.00 34.41 280 PRO A CA 1
ATOM 2149 C C . PRO A 1 280 ? -37.127 -42.758 -6.597 1.00 34.41 280 PRO A C 1
ATOM 2151 O O . PRO A 1 280 ? -37.132 -41.524 -6.592 1.00 34.41 280 PRO A O 1
ATOM 2154 N N . ALA A 1 281 ? -38.163 -43.470 -7.043 1.00 29.62 281 ALA A N 1
ATOM 2155 C CA . ALA A 1 281 ? -39.471 -42.889 -7.328 1.00 29.62 281 ALA A CA 1
ATOM 2156 C C . ALA A 1 281 ? -40.234 -42.539 -6.027 1.00 29.62 281 ALA A C 1
ATOM 2158 O O . ALA A 1 281 ? -39.819 -42.881 -4.922 1.00 29.62 281 ALA A O 1
ATOM 2159 N N . LYS A 1 282 ? -41.357 -41.822 -6.159 1.00 31.31 282 LYS A N 1
ATOM 2160 C CA . LYS A 1 282 ? -42.187 -41.347 -5.032 1.00 31.31 282 LYS A CA 1
ATOM 2161 C C . LYS A 1 282 ? -43.008 -42.463 -4.359 1.00 31.31 282 LYS A C 1
ATOM 2163 O O . LYS A 1 282 ? -43.307 -43.454 -5.018 1.00 31.31 282 LYS A O 1
ATOM 2168 N N . LEU A 1 283 ? -43.508 -42.130 -3.153 1.00 26.23 283 LEU A N 1
ATOM 2169 C CA . LEU A 1 283 ? -44.563 -42.737 -2.298 1.00 26.23 283 LEU A CA 1
ATOM 2170 C C . LEU A 1 283 ? -44.010 -43.365 -0.999 1.00 26.23 283 LEU A C 1
ATOM 2172 O O . LEU A 1 283 ? -42.858 -43.781 -0.985 1.00 26.23 283 LEU A O 1
ATOM 2176 N N . ASP A 1 284 ? -44.787 -43.572 0.073 1.00 25.34 284 ASP A N 1
ATOM 2177 C CA . ASP A 1 284 ? -45.787 -42.743 0.794 1.00 25.34 284 ASP A CA 1
ATOM 2178 C C . ASP A 1 284 ? -46.097 -43.454 2.142 1.00 25.34 284 ASP A C 1
ATOM 2180 O O . ASP A 1 284 ? -45.904 -44.663 2.237 1.00 25.34 284 ASP A O 1
ATOM 2184 N N . ASP A 1 285 ? -46.564 -42.709 3.149 1.00 27.06 285 ASP A N 1
ATOM 2185 C CA . ASP A 1 285 ? -46.997 -43.121 4.506 1.00 27.06 285 ASP A CA 1
ATOM 2186 C C . ASP A 1 285 ? -46.297 -44.331 5.213 1.00 27.06 285 ASP A C 1
ATOM 2188 O O . ASP A 1 285 ? -45.086 -44.514 5.100 1.00 27.06 285 ASP A O 1
ATOM 2192 N N . GLY A 1 286 ? -47.011 -45.074 6.075 1.00 26.38 286 GLY A N 1
ATOM 2193 C CA . GLY A 1 286 ? -46.533 -46.283 6.768 1.00 26.38 286 GLY A CA 1
ATOM 2194 C C . GLY A 1 286 ? -45.968 -46.087 8.188 1.00 26.38 286 GLY A C 1
ATOM 2195 O O . GLY A 1 286 ? -44.809 -45.730 8.374 1.00 26.38 286 GLY A O 1
ATOM 2196 N N . SER A 1 287 ? -46.752 -46.399 9.231 1.00 26.12 287 SER A N 1
ATOM 2197 C CA . SER A 1 287 ? -46.341 -46.206 10.639 1.00 26.12 287 SER A CA 1
ATOM 2198 C C . SER A 1 287 ? -45.989 -47.489 11.424 1.00 26.12 287 SER A C 1
ATOM 2200 O O . SER A 1 287 ? -46.643 -48.518 11.274 1.00 26.12 287 SER A O 1
ATOM 2202 N N . ALA A 1 288 ? -45.072 -47.317 12.394 1.00 26.78 288 ALA A N 1
ATOM 2203 C CA . ALA A 1 288 ? -45.093 -47.882 13.760 1.00 26.78 288 ALA A CA 1
ATOM 2204 C C . ALA A 1 288 ? -44.265 -49.139 14.167 1.00 26.78 288 ALA A C 1
ATOM 2206 O O . ALA A 1 288 ? -44.215 -50.156 13.487 1.00 26.78 288 ALA A O 1
ATOM 2207 N N . LYS A 1 289 ? -43.799 -49.056 15.435 1.00 27.20 289 LYS A N 1
ATOM 2208 C CA . LYS A 1 289 ? -43.415 -50.097 16.431 1.00 27.20 289 LYS A CA 1
ATOM 2209 C C . LYS A 1 289 ? -42.035 -50.789 16.389 1.00 27.20 289 LYS A C 1
ATOM 2211 O O . LYS A 1 289 ? -41.730 -51.598 15.526 1.00 27.20 289 LYS A O 1
ATOM 2216 N N . LEU A 1 290 ? -41.311 -50.591 17.499 1.00 31.03 290 LEU A N 1
ATOM 2217 C CA . LEU A 1 290 ? -40.334 -51.516 18.097 1.00 31.03 290 LEU A CA 1
ATOM 2218 C C . LEU A 1 290 ? -41.037 -52.603 18.943 1.00 31.03 290 LEU A C 1
ATOM 2220 O O . LEU A 1 290 ? -42.121 -52.349 19.479 1.00 31.03 290 LEU A O 1
ATOM 2224 N N . PRO A 1 291 ? -40.391 -53.769 19.120 1.00 28.19 291 PRO A N 1
ATOM 2225 C CA . PRO A 1 291 ? -40.445 -54.546 20.365 1.00 28.19 291 PRO A CA 1
ATOM 2226 C C . PRO A 1 291 ? -39.044 -54.964 20.886 1.00 28.19 291 PRO A C 1
ATOM 2228 O O . PRO A 1 291 ? -38.026 -54.699 20.250 1.00 28.19 291 PRO A O 1
ATOM 2231 N N . ASP A 1 292 ? -39.004 -55.599 22.063 1.00 27.41 292 ASP A N 1
ATOM 2232 C CA . ASP A 1 292 ? -37.841 -55.622 22.971 1.00 27.41 292 ASP A CA 1
ATOM 2233 C C . ASP A 1 292 ? -36.912 -56.866 22.977 1.00 27.41 292 ASP A C 1
ATOM 2235 O O . ASP A 1 292 ? -37.256 -57.965 22.548 1.00 27.41 292 ASP A O 1
ATOM 2239 N N . ILE A 1 293 ? -35.728 -56.609 23.556 1.00 32.59 293 ILE A N 1
ATOM 2240 C CA . ILE A 1 293 ? -34.596 -57.442 24.038 1.00 32.59 293 ILE A CA 1
ATOM 2241 C C . ILE A 1 293 ? -34.895 -58.910 24.454 1.00 32.59 293 ILE A C 1
ATOM 2243 O O . ILE A 1 293 ? -35.955 -59.207 25.006 1.00 32.59 293 ILE A O 1
ATOM 2247 N N . PRO A 1 294 ? -33.898 -59.823 24.349 1.00 28.28 294 PRO A N 1
ATOM 2248 C CA . PRO A 1 294 ? -33.042 -60.090 25.526 1.00 28.28 294 PRO A CA 1
ATOM 2249 C C . PRO A 1 294 ? -31.534 -60.252 25.216 1.00 28.28 294 PRO A C 1
ATOM 2251 O O . PRO A 1 294 ? -31.139 -60.477 24.076 1.00 28.28 294 PRO A O 1
ATOM 2254 N N . ALA A 1 295 ? -30.677 -60.164 26.244 1.00 30.38 295 ALA A N 1
ATOM 2255 C CA . ALA A 1 295 ? -29.211 -60.196 26.117 1.00 30.38 295 ALA A CA 1
ATOM 2256 C C . ALA A 1 295 ? -28.536 -61.262 27.004 1.00 30.38 295 ALA A C 1
ATOM 2258 O O . ALA A 1 295 ? -28.944 -61.447 28.150 1.00 30.38 295 ALA A O 1
ATOM 2259 N N . GLN A 1 296 ? -27.463 -61.898 26.505 1.00 26.98 296 GLN A N 1
ATOM 2260 C CA . GLN A 1 296 ? -26.438 -62.639 27.272 1.00 26.98 296 GLN A CA 1
ATOM 2261 C C . GLN A 1 296 ? -25.254 -63.055 26.365 1.00 26.98 296 GLN A C 1
ATOM 2263 O O . GLN A 1 296 ? -25.447 -63.218 25.165 1.00 26.98 296 GLN A O 1
ATOM 2268 N N . GLY A 1 297 ? -24.063 -63.318 26.936 1.00 26.91 297 GLY A N 1
ATOM 2269 C CA . GLY A 1 297 ? -23.153 -64.330 26.354 1.00 26.91 297 GLY A CA 1
ATOM 2270 C C . GLY A 1 297 ? -21.820 -63.922 25.694 1.00 26.91 297 GLY A C 1
ATOM 2271 O O . GLY A 1 297 ? -21.458 -64.524 24.695 1.00 26.91 297 GLY A O 1
ATOM 2272 N N . SER A 1 298 ? -21.072 -62.967 26.255 1.00 28.14 298 SER A N 1
ATOM 2273 C CA . SER A 1 298 ? -19.585 -62.914 26.245 1.00 28.14 298 SER A CA 1
ATOM 2274 C C . SER A 1 298 ? -18.768 -63.586 25.105 1.00 28.14 298 SER A C 1
ATOM 2276 O O . SER A 1 298 ? -18.416 -64.763 25.195 1.00 28.14 298 SER A O 1
ATOM 2278 N N . SER A 1 299 ? -18.253 -62.776 24.175 1.00 29.36 299 SER A N 1
ATOM 2279 C CA . SER A 1 299 ? -16.891 -62.926 23.620 1.00 29.36 299 SER A CA 1
ATOM 2280 C C . SER A 1 299 ? -16.432 -61.587 23.037 1.00 29.36 299 SER A C 1
ATOM 2282 O O . SER A 1 299 ? -17.198 -60.974 22.294 1.00 29.36 299 SER A O 1
ATOM 2284 N N . GLU A 1 300 ? -15.219 -61.123 23.347 1.00 28.84 300 GLU A N 1
ATOM 2285 C CA . GLU A 1 300 ? -14.674 -59.896 22.746 1.00 28.84 300 GLU A CA 1
ATOM 2286 C C . GLU A 1 300 ? -14.295 -60.141 21.273 1.00 28.84 300 GLU A C 1
ATOM 2288 O O . GLU A 1 300 ? -13.489 -61.036 20.999 1.00 28.84 300 GLU A O 1
ATOM 2293 N N . PRO A 1 301 ? -14.825 -59.365 20.309 1.00 31.83 301 PRO A N 1
ATOM 2294 C CA . PRO A 1 301 ? -14.265 -59.319 18.966 1.00 31.83 301 PRO A CA 1
ATOM 2295 C C . PRO A 1 301 ? -12.887 -58.634 19.006 1.00 31.83 301 PRO A C 1
ATOM 2297 O O . PRO A 1 301 ? -12.694 -57.715 19.807 1.00 31.83 301 PRO A O 1
ATOM 2300 N N . PRO A 1 302 ? -11.935 -58.998 18.126 1.00 31.20 302 PRO A N 1
ATOM 2301 C CA . PRO A 1 302 ? -10.722 -58.203 17.954 1.00 31.20 302 PRO A CA 1
ATOM 2302 C C . PRO A 1 302 ? -11.090 -56.766 17.536 1.00 31.20 302 PRO A C 1
ATOM 2304 O O . PRO A 1 302 ? -12.090 -56.578 16.834 1.00 31.20 302 PRO A O 1
ATOM 2307 N N . PRO A 1 303 ? -10.307 -55.745 17.934 1.00 30.22 303 PRO A N 1
ATOM 2308 C CA . PRO A 1 303 ? -10.636 -54.354 17.650 1.00 30.22 303 PRO A CA 1
ATOM 2309 C C . PRO A 1 303 ? -10.754 -54.123 16.142 1.00 30.22 303 PRO A C 1
ATOM 2311 O O . PRO A 1 303 ? -9.813 -54.348 15.380 1.00 30.22 303 PRO A O 1
ATOM 2314 N N . SER A 1 304 ? -11.933 -53.674 15.716 1.00 27.12 304 SER A N 1
ATOM 2315 C CA . SER A 1 304 ? -12.244 -53.402 14.317 1.00 27.12 304 SER A CA 1
ATOM 2316 C C . SER A 1 304 ? -11.311 -52.336 13.743 1.00 27.12 304 SER A C 1
ATOM 2318 O O . SER A 1 304 ? -11.285 -51.204 14.236 1.00 27.12 304 SER A O 1
ATOM 2320 N N . TYR A 1 305 ? -10.608 -52.665 12.657 1.00 27.62 305 TYR A N 1
ATOM 2321 C CA . TYR A 1 305 ? -9.937 -51.657 11.839 1.00 27.62 305 TYR A CA 1
ATOM 2322 C C . TYR A 1 305 ? -10.975 -50.617 11.379 1.00 27.62 305 TYR A C 1
ATOM 2324 O O . TYR A 1 305 ? -12.019 -51.013 10.852 1.00 27.62 305 TYR A O 1
ATOM 2332 N N . PRO A 1 306 ? -10.724 -49.303 11.540 1.00 28.69 306 PRO A N 1
ATOM 2333 C CA . PRO A 1 306 ? -11.616 -48.269 11.029 1.00 28.69 306 PRO A CA 1
ATOM 2334 C C . PRO A 1 306 ? -11.538 -48.231 9.495 1.00 28.69 306 PRO A C 1
ATOM 2336 O O . PRO A 1 306 ? -10.736 -47.510 8.901 1.00 28.69 306 PRO A O 1
ATOM 2339 N N . ALA A 1 307 ? -12.371 -49.045 8.849 1.00 37.25 307 ALA A N 1
ATOM 2340 C CA . ALA A 1 307 ? -12.443 -49.180 7.401 1.00 37.25 307 ALA A CA 1
ATOM 2341 C C . ALA A 1 307 ? -13.103 -47.951 6.748 1.00 37.25 307 ALA A C 1
ATOM 2343 O O . ALA A 1 307 ? -14.282 -47.973 6.405 1.00 37.25 307 ALA A O 1
ATOM 2344 N N . ARG A 1 308 ? -12.324 -46.874 6.588 1.00 31.33 308 ARG A N 1
ATOM 2345 C CA . ARG A 1 308 ? -12.533 -45.775 5.626 1.00 31.33 308 ARG A CA 1
ATOM 2346 C C . ARG A 1 308 ? -11.221 -45.001 5.456 1.00 31.33 308 ARG A C 1
ATOM 2348 O O . ARG A 1 308 ? -10.984 -43.985 6.100 1.00 31.33 308 ARG A O 1
ATOM 2355 N N . SER A 1 309 ? -10.339 -45.505 4.595 1.00 40.50 309 SER A N 1
ATOM 2356 C CA . SER A 1 309 ? -9.186 -44.740 4.112 1.00 40.50 309 SER A CA 1
ATOM 2357 C C . SER A 1 309 ? -9.690 -43.657 3.158 1.00 40.50 309 SER A C 1
ATOM 2359 O O . SER A 1 309 ? -10.162 -43.992 2.074 1.00 40.50 309 SER A O 1
ATOM 2361 N N . ASN A 1 310 ? -9.640 -42.390 3.581 1.00 46.91 310 ASN A N 1
ATOM 2362 C CA . ASN A 1 310 ? -10.246 -41.266 2.862 1.00 46.91 310 ASN A CA 1
ATOM 2363 C C . ASN A 1 310 ? -9.896 -41.249 1.367 1.00 46.91 310 ASN A C 1
ATOM 2365 O O . ASN A 1 310 ? -8.722 -41.146 1.007 1.00 46.91 310 ASN A O 1
ATOM 2369 N N . GLU A 1 311 ? -10.922 -41.194 0.516 1.00 42.66 311 GLU A N 1
ATOM 2370 C CA . GLU A 1 311 ? -10.767 -40.928 -0.919 1.00 42.66 311 GLU A CA 1
ATOM 2371 C C . GLU A 1 311 ? -10.019 -39.611 -1.158 1.00 42.66 311 GLU A C 1
ATOM 2373 O O . GLU A 1 311 ? -9.217 -39.529 -2.079 1.00 42.66 311 GLU A O 1
ATOM 2378 N N . GLU A 1 312 ? -10.176 -38.610 -0.279 1.00 46.50 312 GLU A N 1
ATOM 2379 C CA . GLU A 1 312 ? -9.373 -37.383 -0.322 1.00 46.50 312 GLU A CA 1
ATOM 2380 C C . GLU A 1 312 ? -7.858 -37.629 -0.347 1.00 46.50 312 GLU A C 1
ATOM 2382 O O . GLU A 1 312 ? -7.148 -36.889 -1.020 1.00 46.50 312 GLU A O 1
ATOM 2387 N N . ASP A 1 313 ? -7.342 -38.604 0.409 1.00 57.62 313 ASP A N 1
ATOM 2388 C CA . ASP A 1 313 ? -5.898 -38.862 0.470 1.00 57.62 313 ASP A CA 1
ATOM 2389 C C . ASP A 1 313 ? -5.426 -39.527 -0.831 1.00 57.62 313 ASP A C 1
ATOM 2391 O O . ASP A 1 313 ? -4.355 -39.204 -1.341 1.00 57.62 313 ASP A O 1
ATOM 2395 N N . LEU A 1 314 ? -6.272 -40.371 -1.433 1.00 57.53 314 LEU A N 1
ATOM 2396 C CA . LEU A 1 314 ? -6.059 -40.939 -2.765 1.00 57.53 314 LEU A CA 1
ATOM 2397 C C . LEU A 1 314 ? -6.092 -39.844 -3.849 1.00 57.53 314 LEU A C 1
ATOM 2399 O O . LEU A 1 314 ? -5.161 -39.743 -4.645 1.00 57.53 314 LEU A O 1
ATOM 2403 N N . PHE A 1 315 ? -7.102 -38.967 -3.838 1.00 56.38 315 PHE A N 1
ATOM 2404 C CA . PHE A 1 315 ? -7.215 -37.838 -4.767 1.00 56.38 315 PHE A CA 1
ATOM 2405 C C . PHE A 1 315 ? -6.039 -36.861 -4.642 1.00 56.38 315 PHE A C 1
ATOM 2407 O O . PHE A 1 315 ? -5.447 -36.511 -5.660 1.00 56.38 315 PHE A O 1
ATOM 2414 N N . LYS A 1 316 ? -5.644 -36.472 -3.421 1.00 63.66 316 LYS A N 1
ATOM 2415 C CA . LYS A 1 316 ? -4.502 -35.569 -3.174 1.00 63.66 316 LYS A CA 1
ATOM 2416 C C . LYS A 1 316 ? -3.185 -36.174 -3.678 1.00 63.66 316 LYS A C 1
ATOM 2418 O O . LYS A 1 316 ? -2.406 -35.473 -4.321 1.00 63.66 316 LYS A O 1
ATOM 2423 N N . ARG A 1 317 ? -2.968 -37.482 -3.488 1.00 66.62 317 ARG A N 1
ATOM 2424 C CA . ARG A 1 317 ? -1.809 -38.200 -4.056 1.00 66.62 317 ARG A CA 1
ATOM 2425 C C . ARG A 1 317 ? -1.833 -38.221 -5.581 1.00 66.62 317 ARG A C 1
ATOM 2427 O O . ARG A 1 317 ? -0.824 -37.897 -6.194 1.00 66.62 317 ARG A O 1
ATOM 2434 N N . LEU A 1 318 ? -2.969 -38.540 -6.206 1.00 66.00 318 LEU A N 1
ATOM 2435 C CA . LEU A 1 318 ? -3.101 -38.541 -7.671 1.00 66.00 318 LEU A CA 1
ATOM 2436 C C . LEU A 1 318 ? -2.974 -37.129 -8.272 1.00 66.00 318 LEU A C 1
ATOM 2438 O O . LEU A 1 318 ? -2.499 -36.983 -9.396 1.00 66.00 318 LEU A O 1
ATOM 2442 N N . GLU A 1 319 ? -3.348 -36.079 -7.539 1.00 65.69 319 GLU A N 1
ATOM 2443 C CA . GLU A 1 319 ? -3.128 -34.689 -7.949 1.00 65.69 319 GLU A CA 1
ATOM 2444 C C . GLU A 1 319 ? -1.645 -34.286 -7.851 1.00 65.69 319 GLU A C 1
ATOM 2446 O O . GLU A 1 319 ? -1.094 -33.739 -8.810 1.00 65.69 319 GLU A O 1
ATOM 2451 N N . ASN A 1 320 ? -0.963 -34.635 -6.752 1.00 63.38 320 ASN A N 1
ATOM 2452 C CA . ASN A 1 320 ? 0.497 -34.523 -6.635 1.00 63.38 320 ASN A CA 1
ATOM 2453 C C . ASN A 1 320 ? 1.202 -35.297 -7.764 1.00 63.38 320 ASN A C 1
ATOM 2455 O O . ASN A 1 320 ? 2.165 -34.805 -8.355 1.00 63.38 320 ASN A O 1
ATOM 2459 N N . LEU A 1 321 ? 0.684 -36.478 -8.118 1.00 64.50 321 LEU A N 1
ATOM 2460 C CA . LEU A 1 321 ? 1.210 -37.314 -9.191 1.00 64.50 321 LEU A CA 1
ATOM 2461 C C . LEU A 1 321 ? 1.092 -36.638 -10.560 1.00 64.50 321 LEU A C 1
ATOM 2463 O O . LEU A 1 321 ? 2.072 -36.623 -11.298 1.00 64.50 321 LEU A O 1
ATOM 2467 N N . LYS A 1 322 ? -0.060 -36.025 -10.865 1.00 66.81 322 LYS A N 1
ATOM 2468 C CA . LYS A 1 322 ? -0.298 -35.233 -12.090 1.00 66.81 322 LYS A CA 1
ATOM 2469 C C . LYS A 1 322 ? 0.651 -34.046 -12.191 1.00 66.81 322 LYS A C 1
ATOM 2471 O O . LYS A 1 322 ? 1.284 -33.844 -13.223 1.00 66.81 322 LYS A O 1
ATOM 2476 N N . ARG A 1 323 ? 0.806 -33.297 -11.095 1.00 63.06 323 ARG A N 1
ATOM 2477 C CA . ARG A 1 323 ? 1.749 -32.170 -11.002 1.00 63.06 323 ARG A CA 1
ATOM 2478 C C . ARG A 1 323 ? 3.202 -32.614 -11.249 1.00 63.06 323 ARG A C 1
ATOM 2480 O O . ARG A 1 323 ? 3.967 -31.851 -11.827 1.00 63.06 323 ARG A O 1
ATOM 2487 N N . ARG A 1 324 ? 3.568 -33.846 -10.861 1.00 62.38 324 ARG A N 1
ATOM 2488 C CA . ARG A 1 324 ? 4.903 -34.451 -11.061 1.00 62.38 324 ARG A CA 1
ATOM 2489 C C . ARG A 1 324 ? 5.070 -35.245 -12.377 1.00 62.38 324 ARG A C 1
ATOM 2491 O O . ARG A 1 324 ? 6.206 -35.575 -12.717 1.00 62.38 324 ARG A O 1
ATOM 2498 N N . SER A 1 325 ? 4.003 -35.572 -13.120 1.00 53.56 325 SER A N 1
ATOM 2499 C CA . SER A 1 325 ? 4.071 -36.396 -14.347 1.00 53.56 325 SER A CA 1
ATOM 2500 C C . SER A 1 325 ? 4.000 -35.614 -15.663 1.00 53.56 325 SER A C 1
ATOM 2502 O O . SER A 1 325 ? 4.465 -36.119 -16.684 1.00 53.56 325 SER A O 1
ATOM 2504 N N . LEU A 1 326 ? 3.448 -34.397 -15.659 1.00 46.72 326 LEU A N 1
ATOM 2505 C CA . LEU A 1 326 ? 3.229 -33.613 -16.876 1.00 46.72 326 LEU A CA 1
ATOM 2506 C C . LEU A 1 326 ? 4.538 -33.152 -17.543 1.00 46.72 326 LEU A C 1
ATOM 2508 O O . LEU A 1 326 ? 5.299 -32.349 -17.001 1.00 46.72 326 LEU A O 1
ATOM 2512 N N . ILE A 1 327 ? 4.749 -33.606 -18.780 1.00 38.72 327 ILE A N 1
ATOM 2513 C CA . ILE A 1 327 ? 5.615 -32.936 -19.758 1.00 38.72 327 ILE A CA 1
ATOM 2514 C C . ILE A 1 327 ? 4.782 -31.796 -20.375 1.00 38.72 327 ILE A C 1
ATOM 2516 O O . ILE A 1 327 ? 3.634 -32.046 -20.746 1.00 38.72 327 ILE A O 1
ATOM 2520 N N . PRO A 1 328 ? 5.296 -30.555 -20.480 1.00 34.09 328 PRO A N 1
ATOM 2521 C CA . PRO A 1 328 ? 4.509 -29.441 -20.998 1.00 34.09 328 PRO A CA 1
ATOM 2522 C C . PRO A 1 328 ? 4.212 -29.609 -22.495 1.00 34.09 328 PRO A C 1
ATOM 2524 O O . PRO A 1 328 ? 5.122 -29.640 -23.321 1.00 34.09 328 PRO A O 1
ATOM 2527 N N . ALA A 1 329 ? 2.922 -29.668 -22.823 1.00 27.11 329 ALA A N 1
ATOM 2528 C CA . ALA A 1 329 ? 2.372 -29.461 -24.158 1.00 27.11 329 ALA A CA 1
ATOM 2529 C C . ALA A 1 329 ? 1.399 -28.269 -24.102 1.00 27.11 329 ALA A C 1
ATOM 2531 O O . ALA A 1 329 ? 0.810 -27.992 -23.056 1.00 27.11 329 ALA A O 1
ATOM 2532 N N . GLU A 1 330 ? 1.282 -27.525 -25.199 1.00 31.81 330 GLU A N 1
ATOM 2533 C CA . GLU A 1 330 ? 0.640 -26.207 -25.210 1.00 31.81 330 GLU A CA 1
ATOM 2534 C C . GLU A 1 330 ? -0.894 -26.246 -25.376 1.00 31.81 330 GLU A C 1
ATOM 2536 O O . GLU A 1 330 ? -1.472 -27.240 -25.810 1.00 31.81 330 GLU A O 1
ATOM 2541 N N . THR A 1 331 ? -1.521 -25.082 -25.151 1.00 26.50 331 THR A N 1
ATOM 2542 C CA . THR A 1 331 ? -2.927 -24.698 -25.442 1.00 26.50 331 THR A CA 1
ATOM 2543 C C . THR A 1 331 ? -4.042 -25.173 -24.471 1.00 26.50 331 THR A C 1
ATOM 2545 O O . THR A 1 331 ? -3.841 -26.133 -23.729 1.00 26.50 331 THR A O 1
ATOM 2548 N N . PRO A 1 332 ? -5.185 -24.439 -24.356 1.00 41.22 332 PRO A N 1
ATOM 2549 C CA . PRO A 1 332 ? -5.931 -24.366 -23.085 1.00 41.22 332 PRO A CA 1
ATOM 2550 C C . PRO A 1 332 ? -7.453 -24.693 -23.121 1.00 41.22 332 PRO A C 1
ATOM 2552 O O . PRO A 1 332 ? -8.136 -24.376 -24.095 1.00 41.22 332 PRO A O 1
ATOM 2555 N N . PRO A 1 333 ? -8.035 -25.163 -21.997 1.00 31.50 333 PRO A N 1
ATOM 2556 C CA . PRO A 1 333 ? -9.463 -25.044 -21.649 1.00 31.50 333 PRO A CA 1
ATOM 2557 C C . PRO A 1 333 ? -9.685 -23.894 -20.632 1.00 31.50 333 PRO A C 1
ATOM 2559 O O . PRO A 1 333 ? -8.870 -23.693 -19.737 1.00 31.50 333 PRO A O 1
ATOM 2562 N N . SER A 1 334 ? -10.662 -22.986 -20.747 1.00 27.53 334 SER A N 1
ATOM 2563 C CA . SER A 1 334 ? -12.133 -23.109 -20.842 1.00 27.53 334 SER A CA 1
ATOM 2564 C C . SER A 1 334 ? -12.853 -23.314 -19.492 1.00 27.53 334 SER A C 1
ATOM 2566 O O . SER A 1 334 ? -12.637 -24.303 -18.802 1.00 27.53 334 SER A O 1
ATOM 2568 N N . ARG A 1 335 ? -13.745 -22.361 -19.178 1.00 34.47 335 ARG A N 1
ATOM 2569 C CA . ARG A 1 335 ? -14.644 -22.222 -18.008 1.00 34.47 335 ARG A CA 1
ATOM 2570 C C . ARG A 1 335 ? -15.143 -23.532 -17.361 1.00 34.47 335 ARG A C 1
ATOM 2572 O O . ARG A 1 335 ? -15.654 -24.404 -18.053 1.00 34.47 335 ARG A O 1
ATOM 2579 N N . SER A 1 336 ? -15.177 -23.556 -16.025 1.00 25.94 336 SER A N 1
ATOM 2580 C CA . SER A 1 336 ? -16.016 -24.459 -15.218 1.00 25.94 336 SER A CA 1
ATOM 2581 C C . SER A 1 336 ? -16.668 -23.685 -14.060 1.00 25.94 336 SER A C 1
ATOM 2583 O O . SER A 1 336 ? -16.157 -22.642 -13.649 1.00 25.94 336 SER A O 1
ATOM 2585 N N . THR A 1 337 ? -17.822 -24.146 -13.574 1.00 27.39 337 THR A N 1
ATOM 2586 C CA . THR A 1 337 ? -18.667 -23.456 -12.580 1.00 27.39 337 THR A CA 1
ATOM 2587 C C . THR A 1 337 ? -18.415 -23.957 -11.160 1.00 27.39 337 THR A C 1
ATOM 2589 O O . THR A 1 337 ? -18.552 -25.150 -10.893 1.00 27.39 337 THR A O 1
ATOM 2592 N N . TYR A 1 338 ? -18.119 -23.049 -10.228 1.00 23.67 338 TYR A N 1
ATOM 2593 C CA . TYR A 1 338 ? -17.950 -23.381 -8.811 1.00 23.67 338 TYR A CA 1
ATOM 2594 C C . TYR A 1 338 ? -19.296 -23.408 -8.070 1.00 23.67 338 TYR A C 1
ATOM 2596 O O . TYR A 1 338 ? -20.160 -22.571 -8.322 1.00 23.67 338 TYR A O 1
ATOM 2604 N N . THR A 1 339 ? -19.463 -24.351 -7.139 1.00 26.09 339 THR A N 1
ATOM 2605 C CA . THR A 1 339 ? -20.622 -24.432 -6.229 1.00 26.09 339 THR A CA 1
ATOM 2606 C C . THR A 1 339 ? -20.108 -24.350 -4.787 1.00 26.09 339 THR A C 1
ATOM 2608 O O . THR A 1 339 ? -19.203 -25.114 -4.449 1.00 26.09 339 THR A O 1
ATOM 2611 N N . PRO A 1 340 ? -20.617 -23.439 -3.937 1.00 25.62 340 PRO A N 1
ATOM 2612 C CA . PRO A 1 340 ? -20.023 -23.184 -2.628 1.00 25.62 340 PRO A CA 1
ATOM 2613 C C . PRO A 1 340 ? -20.347 -24.286 -1.600 1.00 25.62 340 PRO A C 1
ATOM 2615 O O . PRO A 1 340 ? -21.480 -24.778 -1.561 1.00 25.62 340 PRO A O 1
ATOM 2618 N N . PRO A 1 341 ? -19.396 -24.655 -0.720 1.00 25.22 341 PRO A N 1
ATOM 2619 C CA . PRO A 1 341 ? -19.667 -25.541 0.406 1.00 25.22 341 PRO A CA 1
ATOM 2620 C C . PRO A 1 341 ? -20.528 -24.846 1.475 1.00 25.22 341 PRO A C 1
ATOM 2622 O O . PRO A 1 341 ? -20.412 -23.650 1.738 1.00 25.22 341 PRO A O 1
ATOM 2625 N N . ARG A 1 342 ? -21.410 -25.625 2.103 1.00 24.05 342 ARG A N 1
ATOM 2626 C CA . ARG A 1 342 ? -22.443 -25.164 3.042 1.00 24.05 342 ARG A CA 1
ATOM 2627 C C . ARG A 1 342 ? -21.858 -24.785 4.409 1.00 24.05 342 ARG A C 1
ATOM 2629 O O . ARG A 1 342 ? -21.075 -25.543 4.975 1.00 24.05 342 ARG A O 1
ATOM 2636 N N . ALA A 1 343 ? -22.294 -23.652 4.963 1.00 25.03 343 ALA A N 1
ATOM 2637 C CA . ALA A 1 343 ? -21.843 -23.157 6.265 1.00 25.03 343 ALA A CA 1
ATOM 2638 C C . ALA A 1 343 ? -22.169 -24.118 7.429 1.00 25.03 343 ALA A C 1
ATOM 2640 O O . ALA A 1 343 ? -23.252 -24.707 7.479 1.00 25.03 343 ALA A O 1
ATOM 2641 N N . ALA A 1 344 ? -21.247 -24.218 8.392 1.00 25.38 344 ALA A N 1
ATOM 2642 C CA . ALA A 1 344 ? -21.409 -24.973 9.632 1.00 25.38 344 ALA A CA 1
ATOM 2643 C C . ALA A 1 344 ? -21.497 -24.013 10.832 1.00 25.38 344 ALA A C 1
ATOM 2645 O O . ALA A 1 344 ? -20.530 -23.340 11.179 1.00 25.38 344 ALA A O 1
ATOM 2646 N N . THR A 1 345 ? -22.667 -23.942 11.465 1.00 27.64 345 THR A N 1
ATOM 2647 C CA . THR A 1 345 ? -22.948 -23.043 12.594 1.00 27.64 345 THR A CA 1
ATOM 2648 C C . THR A 1 345 ? -22.572 -23.673 13.937 1.00 27.64 345 THR A C 1
ATOM 2650 O O . THR A 1 345 ? -23.195 -24.656 14.340 1.00 27.64 345 THR A O 1
ATOM 2653 N N . ALA A 1 346 ? -21.631 -23.072 14.671 1.00 25.61 346 ALA A N 1
ATOM 2654 C CA . ALA A 1 346 ? -21.377 -23.385 16.081 1.00 25.61 346 ALA A CA 1
ATOM 2655 C C . ALA A 1 346 ? -20.801 -22.165 16.828 1.00 25.61 346 ALA A C 1
ATOM 2657 O O . ALA A 1 346 ? -19.624 -21.842 16.689 1.00 25.61 346 ALA A O 1
ATOM 2658 N N . LEU A 1 347 ? -21.632 -21.495 17.632 1.00 28.22 347 LEU A N 1
ATOM 2659 C CA . LEU A 1 347 ? -21.221 -20.408 18.530 1.00 28.22 347 LEU A CA 1
ATOM 2660 C C . LEU A 1 347 ? -20.843 -20.949 19.919 1.00 28.22 347 LEU A C 1
ATOM 2662 O O . LEU A 1 347 ? -21.611 -21.717 20.500 1.00 28.22 347 LEU A O 1
ATOM 2666 N N . PRO A 1 348 ? -19.739 -20.462 20.504 1.00 27.30 348 PRO A N 1
ATOM 2667 C CA . PRO A 1 348 ? -19.585 -20.333 21.949 1.00 27.30 348 PRO A CA 1
ATOM 2668 C C . PRO A 1 348 ? -19.440 -18.854 22.361 1.00 27.30 348 PRO A C 1
ATOM 2670 O O . PRO A 1 348 ? -18.749 -18.077 21.704 1.00 27.30 348 PRO A O 1
ATOM 2673 N N . SER A 1 349 ? -20.084 -18.457 23.461 1.00 26.72 349 SER A N 1
ATOM 2674 C CA . SER A 1 349 ? -20.144 -17.057 23.910 1.00 26.72 349 SER A CA 1
ATOM 2675 C C . SER A 1 349 ? -18.767 -16.471 24.278 1.00 26.72 349 SER A C 1
ATOM 2677 O O . SER A 1 349 ? -17.955 -17.167 24.898 1.00 26.72 349 SER A O 1
ATOM 2679 N N . PRO A 1 350 ? -18.496 -15.186 23.979 1.00 29.05 350 PRO A N 1
ATOM 2680 C CA . PRO A 1 350 ? -17.184 -14.597 24.211 1.00 29.05 350 PRO A CA 1
ATOM 2681 C C . PRO A 1 350 ? -16.949 -14.252 25.689 1.00 29.05 350 PRO A C 1
ATOM 2683 O O . PRO A 1 350 ? -17.639 -13.429 26.286 1.00 29.05 350 PRO A O 1
ATOM 2686 N N . ARG A 1 351 ? -15.880 -14.814 26.263 1.00 24.42 351 ARG A N 1
ATOM 2687 C CA . ARG A 1 351 ? -15.085 -14.131 27.293 1.00 24.42 351 ARG A CA 1
ATOM 2688 C C . ARG A 1 351 ? -13.801 -13.665 26.625 1.00 24.42 351 ARG A C 1
ATOM 2690 O O . ARG A 1 351 ? -12.923 -14.487 26.361 1.00 24.42 351 ARG A O 1
ATOM 2697 N N . ALA A 1 352 ? -13.714 -12.371 26.330 1.00 24.80 352 ALA A N 1
ATOM 2698 C CA . ALA A 1 352 ? -12.546 -11.798 25.680 1.00 24.80 352 ALA A CA 1
ATOM 2699 C C . ALA A 1 352 ? -11.274 -12.057 26.508 1.00 24.80 352 ALA A C 1
ATOM 2701 O O . ALA A 1 352 ? -11.218 -11.805 27.712 1.00 24.80 352 ALA A O 1
ATOM 2702 N N . ARG A 1 353 ? -10.240 -12.568 25.840 1.00 23.89 353 ARG A N 1
ATOM 2703 C CA . ARG A 1 353 ? -8.846 -12.491 26.281 1.00 23.89 353 ARG A CA 1
ATOM 2704 C C . ARG A 1 353 ? -8.060 -11.970 25.081 1.00 23.89 353 ARG A C 1
ATOM 2706 O O . ARG A 1 353 ? -7.989 -12.705 24.094 1.00 23.89 353 ARG A O 1
ATOM 2713 N N . PRO A 1 354 ? -7.512 -10.743 25.121 1.00 28.05 354 PRO A N 1
ATOM 2714 C CA . PRO A 1 354 ? -6.758 -10.213 23.996 1.00 28.05 354 PRO A CA 1
ATOM 2715 C C . PRO A 1 354 ? -5.553 -11.112 23.719 1.00 28.05 354 PRO A C 1
ATOM 2717 O O . PRO A 1 354 ? -4.886 -11.592 24.639 1.00 28.05 354 PRO A O 1
ATOM 2720 N N . ARG A 1 355 ? -5.292 -11.370 22.437 1.00 24.50 355 ARG A N 1
ATOM 2721 C CA . ARG A 1 355 ? -4.180 -12.216 21.995 1.00 24.50 355 ARG A CA 1
ATOM 2722 C C . ARG A 1 355 ? -3.430 -11.564 20.837 1.00 24.50 355 ARG A C 1
ATOM 2724 O O . ARG A 1 355 ? -3.282 -12.148 19.768 1.00 24.50 355 ARG A O 1
ATOM 2731 N N . ALA A 1 356 ? -2.972 -10.337 21.076 1.00 28.98 356 ALA A N 1
ATOM 2732 C CA . ALA A 1 356 ? -2.128 -9.601 20.145 1.00 28.98 356 ALA A CA 1
ATOM 2733 C C . ALA A 1 356 ? -0.847 -10.398 19.832 1.00 28.98 356 ALA A C 1
ATOM 2735 O O . ALA A 1 356 ? -0.150 -10.863 20.734 1.00 28.98 356 ALA A O 1
ATOM 2736 N N . SER A 1 357 ? -0.553 -10.562 18.542 1.00 24.78 357 SER A N 1
ATOM 2737 C CA . SER A 1 357 ? 0.660 -11.218 18.035 1.00 24.78 357 SER A CA 1
ATOM 2738 C C . SER A 1 357 ? 1.170 -10.510 16.772 1.00 24.78 357 SER A C 1
ATOM 2740 O O . SER A 1 357 ? 1.544 -11.143 15.784 1.00 24.78 357 SER A O 1
ATOM 2742 N N . THR A 1 358 ? 1.168 -9.178 16.796 1.00 31.38 358 THR A N 1
ATOM 2743 C CA . THR A 1 358 ? 1.648 -8.312 15.714 1.00 31.38 358 THR A CA 1
ATOM 2744 C C . THR A 1 358 ? 3.172 -8.336 15.627 1.00 31.38 358 THR A C 1
ATOM 2746 O O . THR A 1 358 ? 3.881 -7.623 16.337 1.00 31.38 358 THR A O 1
ATOM 2749 N N . ARG A 1 359 ? 3.700 -9.142 14.703 1.00 27.00 359 ARG A N 1
ATOM 2750 C CA . ARG A 1 359 ? 5.126 -9.148 14.355 1.00 27.00 359 ARG A CA 1
ATOM 2751 C C . ARG A 1 359 ? 5.442 -8.024 13.355 1.00 27.00 359 ARG A C 1
ATOM 2753 O O . ARG A 1 359 ? 5.832 -8.289 12.225 1.00 27.00 359 ARG A O 1
ATOM 2760 N N . GLN A 1 360 ? 5.232 -6.773 13.767 1.00 33.22 360 GLN A N 1
ATOM 2761 C CA . GLN A 1 360 ? 5.630 -5.602 12.979 1.00 33.22 360 GLN A CA 1
ATOM 2762 C C . GLN A 1 360 ? 7.143 -5.382 13.082 1.00 33.22 360 GLN A C 1
ATOM 2764 O O . GLN A 1 360 ? 7.714 -5.454 14.172 1.00 33.22 360 GLN A O 1
ATOM 2769 N N . SER A 1 361 ? 7.788 -5.113 11.946 1.00 27.95 361 SER A N 1
ATOM 2770 C CA . SER A 1 361 ? 9.173 -4.648 11.895 1.00 27.95 361 SER A CA 1
ATOM 2771 C C . SER A 1 361 ? 9.294 -3.245 12.496 1.00 27.95 361 SER A C 1
ATOM 2773 O O . SER A 1 361 ? 8.385 -2.420 12.407 1.00 27.95 361 SER A O 1
ATOM 2775 N N . SER A 1 362 ? 10.436 -2.974 13.123 1.00 26.80 362 SER A N 1
ATOM 2776 C CA . SER A 1 362 ? 10.765 -1.673 13.698 1.00 26.80 362 SER A CA 1
ATOM 2777 C C . SER A 1 362 ? 10.942 -0.621 12.600 1.00 26.80 362 SER A C 1
ATOM 2779 O O . SER A 1 362 ? 11.963 -0.621 11.913 1.00 26.80 362 SER A O 1
ATOM 2781 N N . SER A 1 363 ? 9.990 0.302 12.462 1.00 26.92 363 SER A N 1
ATOM 2782 C CA . SER A 1 363 ? 10.218 1.551 11.733 1.00 26.92 363 SER A CA 1
ATOM 2783 C C . SER A 1 363 ? 11.156 2.439 12.548 1.00 26.92 363 SER A C 1
ATOM 2785 O O . SER A 1 363 ? 10.807 2.850 13.657 1.00 26.92 363 SER A O 1
ATOM 2787 N N . ALA A 1 364 ? 12.340 2.729 12.014 1.00 23.78 364 ALA A N 1
ATOM 2788 C CA . ALA A 1 364 ? 13.253 3.681 12.625 1.00 23.78 364 ALA A CA 1
ATOM 2789 C C . ALA A 1 364 ? 12.681 5.100 12.489 1.00 23.78 364 ALA A C 1
ATOM 2791 O O . ALA A 1 364 ? 12.654 5.658 11.399 1.00 23.78 364 ALA A O 1
ATOM 2792 N N . THR A 1 365 ? 12.234 5.702 13.593 1.00 24.34 365 THR A N 1
ATOM 2793 C CA . THR A 1 365 ? 12.013 7.156 13.632 1.00 24.34 365 THR A CA 1
ATOM 2794 C C . THR A 1 365 ? 13.369 7.849 13.527 1.00 24.34 365 THR A C 1
ATOM 2796 O O . THR A 1 365 ? 14.269 7.536 14.308 1.00 24.34 365 THR A O 1
ATOM 2799 N N . ALA A 1 366 ? 13.530 8.774 12.581 1.00 22.42 366 ALA A N 1
ATOM 2800 C CA . ALA A 1 366 ? 14.820 9.392 12.294 1.00 22.42 366 ALA A CA 1
ATOM 2801 C C . ALA A 1 366 ? 15.353 10.230 13.476 1.00 22.42 366 ALA A C 1
ATOM 2803 O O . ALA A 1 366 ? 14.842 11.307 13.780 1.00 22.42 366 ALA A O 1
ATOM 2804 N N . THR A 1 367 ? 16.427 9.756 14.116 1.00 21.80 367 THR A N 1
ATOM 2805 C CA . THR A 1 367 ? 17.257 10.542 15.046 1.00 21.80 367 THR A CA 1
ATOM 2806 C C . THR A 1 367 ? 18.734 10.208 14.848 1.00 21.80 367 THR A C 1
ATOM 2808 O O . THR A 1 367 ? 19.123 9.043 14.893 1.00 21.80 367 THR A O 1
ATOM 2811 N N . SER A 1 368 ? 19.555 11.240 14.671 1.00 21.03 368 SER A N 1
ATOM 2812 C CA . SER A 1 368 ? 20.993 11.184 14.373 1.00 21.03 368 SER A CA 1
ATOM 2813 C C . SER A 1 368 ? 21.749 12.132 15.324 1.00 21.03 368 SER A C 1
ATOM 2815 O O . SER A 1 368 ? 21.123 13.084 15.797 1.00 21.03 368 SER A O 1
ATOM 2817 N N . PRO A 1 369 ? 23.069 11.993 15.576 1.00 27.25 369 PRO A N 1
ATOM 2818 C CA . PRO A 1 369 ? 23.938 10.811 15.511 1.00 27.25 369 PRO A CA 1
ATOM 2819 C C . PRO A 1 369 ? 24.627 10.485 16.865 1.00 27.25 369 PRO A C 1
ATOM 2821 O O . PRO A 1 369 ? 24.579 11.255 17.818 1.00 27.25 369 PRO A O 1
ATOM 2824 N N . ASN A 1 370 ? 25.330 9.344 16.909 1.00 23.09 370 ASN A N 1
ATOM 2825 C CA . ASN A 1 370 ? 26.393 8.934 17.853 1.00 23.09 370 ASN A CA 1
ATOM 2826 C C . ASN A 1 370 ? 26.712 9.814 19.090 1.00 23.09 370 ASN A C 1
ATOM 2828 O O . ASN A 1 370 ? 27.392 10.836 18.982 1.00 23.09 370 ASN A O 1
ATOM 2832 N N . THR A 1 371 ? 26.494 9.255 20.287 1.00 22.19 371 THR A N 1
ATOM 2833 C CA . THR A 1 371 ? 27.336 9.519 21.471 1.00 22.19 371 THR A CA 1
ATOM 2834 C C . THR A 1 371 ? 28.095 8.249 21.867 1.00 22.19 371 THR A C 1
ATOM 2836 O O . THR A 1 371 ? 27.515 7.232 22.240 1.00 22.19 371 THR A O 1
ATOM 2839 N N . SER A 1 372 ? 29.425 8.278 21.758 1.00 25.41 372 SER A N 1
ATOM 2840 C CA . SER A 1 372 ? 30.277 7.121 22.051 1.00 25.41 372 SER A CA 1
ATOM 2841 C C . SER A 1 372 ? 30.669 7.060 23.533 1.00 25.41 372 SER A C 1
ATOM 2843 O O . SER A 1 372 ? 31.545 7.814 23.963 1.00 25.41 372 SER A O 1
ATOM 2845 N N . GLU A 1 373 ? 30.114 6.116 24.293 1.00 25.53 373 GLU A N 1
ATOM 2846 C CA . GLU A 1 373 ? 30.668 5.718 25.597 1.00 25.53 373 GLU A CA 1
ATOM 2847 C C . GLU A 1 373 ? 31.403 4.372 25.528 1.00 25.53 373 GLU A C 1
ATOM 2849 O O . GLU A 1 373 ? 31.144 3.517 24.679 1.00 25.53 373 GLU A O 1
ATOM 2854 N N . LYS A 1 374 ? 32.414 4.214 26.389 1.00 25.31 374 LYS A N 1
ATOM 2855 C CA . LYS A 1 374 ? 33.429 3.159 26.268 1.00 25.31 374 LYS A CA 1
ATOM 2856 C C . LYS A 1 374 ? 32.995 1.882 26.983 1.00 25.31 374 LYS A C 1
ATOM 2858 O O . LYS A 1 374 ? 32.808 1.883 28.197 1.00 25.31 374 LYS A O 1
ATOM 2863 N N . ALA A 1 375 ? 32.942 0.774 26.247 1.00 26.05 375 ALA A N 1
ATOM 2864 C CA . ALA A 1 375 ? 32.748 -0.550 26.829 1.00 26.05 375 ALA A CA 1
ATOM 2865 C C . ALA A 1 375 ? 33.890 -0.922 27.798 1.00 26.05 375 ALA A C 1
ATOM 2867 O O . ALA A 1 375 ? 35.065 -0.676 27.515 1.00 26.05 375 ALA A O 1
ATOM 2868 N N . SER A 1 376 ? 33.547 -1.576 28.912 1.00 25.08 376 SER A N 1
ATOM 2869 C CA . SER A 1 376 ? 34.503 -2.258 29.791 1.00 25.08 376 SER A CA 1
ATOM 2870 C C . SER A 1 376 ? 34.394 -3.785 29.603 1.00 25.08 376 SER A C 1
ATOM 2872 O O . SER A 1 376 ? 33.286 -4.304 29.452 1.00 25.08 376 SER A O 1
ATOM 2874 N N . PRO A 1 377 ? 35.513 -4.536 29.550 1.00 34.94 377 PRO A N 1
ATOM 2875 C CA . PRO A 1 377 ? 35.482 -5.926 29.094 1.00 34.94 377 PRO A CA 1
ATOM 2876 C C . PRO A 1 377 ? 35.277 -6.931 30.239 1.00 34.94 377 PRO A C 1
ATOM 2878 O O . PRO A 1 377 ? 36.219 -7.254 30.963 1.00 34.94 377 PRO A O 1
ATOM 2881 N N . SER A 1 378 ? 34.076 -7.508 30.367 1.00 26.83 378 SER A N 1
ATOM 2882 C CA . SER A 1 378 ? 33.898 -8.784 31.083 1.00 26.83 378 SER A CA 1
ATOM 2883 C C . SER A 1 378 ? 32.633 -9.552 30.669 1.00 26.83 378 SER A C 1
ATOM 2885 O O . SER A 1 378 ? 31.637 -8.963 30.257 1.00 26.83 378 SER A O 1
ATOM 2887 N N . SER A 1 379 ? 32.674 -10.876 30.863 1.00 26.70 379 SER A N 1
ATOM 2888 C CA . SER A 1 379 ? 31.635 -11.880 30.555 1.00 26.70 379 SER A CA 1
ATOM 2889 C C . SER A 1 379 ? 31.422 -12.238 29.070 1.00 26.70 379 SER A C 1
ATOM 2891 O O . SER A 1 379 ? 31.806 -11.512 28.158 1.00 26.70 379 SER A O 1
ATOM 2893 N N . PHE A 1 380 ? 30.905 -13.452 28.851 1.00 28.00 380 PHE A N 1
ATOM 2894 C CA . PHE A 1 380 ? 30.822 -14.130 27.551 1.00 28.00 380 PHE A CA 1
ATOM 2895 C C . PHE A 1 380 ? 29.671 -13.595 26.681 1.00 28.00 380 PHE A C 1
ATOM 2897 O O . PHE A 1 380 ? 28.665 -13.135 27.228 1.00 28.00 380 PHE A O 1
ATOM 2904 N N . PRO A 1 381 ? 29.762 -13.706 25.339 1.00 33.03 381 PRO A N 1
ATOM 2905 C CA . PRO A 1 381 ? 28.689 -13.275 24.453 1.00 33.03 381 PRO A CA 1
ATOM 2906 C C . PRO A 1 381 ? 27.424 -14.096 24.709 1.00 33.03 381 PRO A C 1
ATOM 2908 O O . PRO A 1 381 ? 27.386 -15.306 24.478 1.00 33.03 381 PRO A O 1
ATOM 2911 N N . ARG A 1 382 ? 26.358 -13.417 25.138 1.00 33.16 382 ARG A N 1
ATOM 2912 C CA . ARG A 1 382 ? 25.005 -13.933 24.928 1.00 33.16 382 ARG A CA 1
ATOM 2913 C C . ARG A 1 382 ? 24.773 -13.977 23.420 1.00 33.16 382 ARG A C 1
ATOM 2915 O O . ARG A 1 382 ? 25.129 -13.026 22.723 1.00 33.16 382 ARG A O 1
ATOM 2922 N N . LEU A 1 383 ? 24.151 -15.045 22.928 1.00 38.47 383 LEU A N 1
ATOM 2923 C CA . LEU A 1 383 ? 23.450 -14.983 21.648 1.00 38.47 383 LEU A CA 1
ATOM 2924 C C . LEU A 1 383 ? 22.317 -13.976 21.840 1.00 38.47 383 LEU A C 1
ATOM 2926 O O . LEU A 1 383 ? 21.319 -14.285 22.486 1.00 38.47 383 LEU A O 1
ATOM 2930 N N . ALA A 1 384 ? 22.552 -12.743 21.395 1.00 36.75 384 ALA A N 1
ATOM 2931 C CA . ALA A 1 384 ? 21.568 -11.682 21.477 1.00 36.75 384 ALA A CA 1
ATOM 2932 C C . ALA A 1 384 ? 20.336 -12.055 20.650 1.00 36.75 384 ALA A C 1
ATOM 2934 O O . ALA A 1 384 ? 20.448 -12.740 19.626 1.00 36.75 384 ALA A O 1
ATOM 2935 N N . ASP A 1 385 ? 19.178 -11.553 21.065 1.00 40.69 385 ASP A N 1
ATOM 2936 C CA . ASP A 1 385 ? 18.033 -11.438 20.179 1.00 40.69 385 ASP A CA 1
ATOM 2937 C C . ASP A 1 385 ? 18.479 -10.818 18.849 1.00 40.69 385 ASP A C 1
ATOM 2939 O O . ASP A 1 385 ? 19.223 -9.833 18.813 1.00 40.69 385 ASP A O 1
ATOM 2943 N N . THR A 1 386 ? 17.990 -11.360 17.731 1.00 37.75 386 THR A N 1
ATOM 2944 C CA . THR A 1 386 ? 17.932 -10.564 16.501 1.00 37.75 386 THR A CA 1
ATOM 2945 C C . THR A 1 386 ? 17.202 -9.270 16.851 1.00 37.75 386 THR A C 1
ATOM 2947 O O . THR A 1 386 ? 16.124 -9.359 17.441 1.00 37.75 386 THR A O 1
ATOM 2950 N N . ALA A 1 387 ? 17.767 -8.104 16.512 1.00 53.00 387 ALA A N 1
ATOM 2951 C CA . ALA A 1 387 ? 17.395 -6.775 17.039 1.00 53.00 387 ALA A CA 1
ATOM 2952 C C . ALA A 1 387 ? 15.984 -6.253 16.649 1.00 53.00 387 ALA A C 1
ATOM 2954 O O . ALA A 1 387 ? 15.724 -5.057 16.629 1.00 53.00 387 ALA A O 1
ATOM 2955 N N . THR A 1 388 ? 15.078 -7.173 16.331 1.00 67.25 388 THR A N 1
ATOM 2956 C CA . THR A 1 388 ? 13.679 -7.031 15.922 1.00 67.25 388 THR A CA 1
ATOM 2957 C C . THR A 1 388 ? 12.733 -7.836 16.837 1.00 67.25 388 THR A C 1
ATOM 2959 O O . THR A 1 388 ? 11.581 -8.098 16.488 1.00 67.25 388 THR A O 1
ATOM 2962 N N . GLY A 1 389 ? 13.214 -8.282 18.006 1.00 83.06 389 GLY A N 1
ATOM 2963 C CA . GLY A 1 389 ? 12.400 -8.938 19.032 1.00 83.06 389 GLY A CA 1
ATOM 2964 C C . GLY A 1 389 ? 11.381 -7.981 19.663 1.00 83.06 389 GLY A C 1
ATOM 2965 O O . GLY A 1 389 ? 11.703 -6.843 19.978 1.00 83.06 389 GLY A O 1
ATOM 2966 N N . VAL A 1 390 ? 10.145 -8.449 19.871 1.00 91.31 390 VAL A N 1
ATOM 2967 C CA . VAL A 1 390 ? 9.017 -7.629 20.373 1.00 91.31 390 VAL A CA 1
ATOM 2968 C C . VAL A 1 390 ? 8.577 -7.993 21.800 1.00 91.31 390 VAL A C 1
ATOM 2970 O O . VAL A 1 390 ? 7.458 -7.685 22.208 1.00 91.31 390 VAL A O 1
ATOM 2973 N N . LEU A 1 391 ? 9.434 -8.677 22.568 1.00 92.31 391 LEU A N 1
ATOM 2974 C CA . LEU A 1 391 ? 9.087 -9.174 23.906 1.00 92.31 391 LEU A CA 1
ATOM 2975 C C . LEU A 1 391 ? 8.753 -8.041 24.886 1.00 92.31 391 LEU A C 1
ATOM 2977 O O . LEU A 1 391 ? 7.778 -8.171 25.621 1.00 92.31 391 LEU A O 1
ATOM 2981 N N . ASP A 1 392 ? 9.478 -6.921 24.851 1.00 92.31 392 ASP A N 1
ATOM 2982 C CA . ASP A 1 392 ? 9.200 -5.773 25.724 1.00 92.31 392 ASP A CA 1
ATOM 2983 C C . ASP A 1 392 ? 7.886 -5.064 25.363 1.00 92.31 392 ASP A C 1
ATOM 2985 O O . ASP A 1 392 ? 7.127 -4.695 26.254 1.00 92.31 392 ASP A O 1
ATOM 2989 N N . ALA A 1 393 ? 7.533 -4.970 24.076 1.00 92.38 393 ALA A N 1
ATOM 2990 C CA . ALA A 1 393 ? 6.226 -4.459 23.652 1.00 92.38 393 ALA A CA 1
ATOM 2991 C C . ALA A 1 393 ? 5.082 -5.365 24.152 1.00 92.38 393 ALA A C 1
ATOM 2993 O O . ALA A 1 393 ? 4.102 -4.889 24.725 1.00 92.38 393 ALA A O 1
ATOM 2994 N N . VAL A 1 394 ? 5.231 -6.690 24.025 1.00 94.69 394 VAL A N 1
ATOM 2995 C CA . VAL A 1 394 ? 4.276 -7.670 24.577 1.00 94.69 394 VAL A CA 1
ATOM 2996 C C . VAL A 1 394 ? 4.219 -7.590 26.108 1.00 94.69 394 VAL A C 1
ATOM 2998 O O . VAL A 1 394 ? 3.142 -7.721 26.694 1.00 94.69 394 VAL A O 1
ATOM 3001 N N . LYS A 1 395 ? 5.345 -7.339 26.778 1.00 95.62 395 LYS A N 1
ATOM 3002 C CA . LYS A 1 395 ? 5.403 -7.121 28.226 1.00 95.62 395 LYS A CA 1
ATOM 3003 C C . LYS A 1 395 ? 4.649 -5.853 28.633 1.00 95.62 395 LYS A C 1
ATOM 3005 O O . LYS A 1 395 ? 3.821 -5.918 29.535 1.00 95.62 395 LYS A O 1
ATOM 3010 N N . ASN A 1 396 ? 4.850 -4.742 27.925 1.00 96.75 396 ASN A N 1
ATOM 3011 C CA . ASN A 1 396 ? 4.137 -3.482 28.146 1.00 96.75 396 ASN A CA 1
ATOM 3012 C C . ASN A 1 396 ? 2.615 -3.654 27.992 1.00 96.75 396 ASN A C 1
ATOM 3014 O O . ASN A 1 396 ? 1.861 -3.140 28.820 1.00 96.75 396 ASN A O 1
ATOM 3018 N N . VAL A 1 397 ? 2.155 -4.451 27.015 1.00 97.31 397 VAL A N 1
ATOM 3019 C CA . VAL A 1 397 ? 0.731 -4.826 26.903 1.00 97.31 397 VAL A CA 1
ATOM 3020 C C . VAL A 1 397 ? 0.246 -5.570 28.151 1.00 97.31 397 VAL A C 1
ATOM 3022 O O . VAL A 1 397 ? -0.761 -5.181 28.735 1.00 97.31 397 VAL A O 1
ATOM 3025 N N . ASN A 1 398 ? 0.948 -6.624 28.580 1.00 96.62 398 ASN A N 1
ATOM 3026 C CA . ASN A 1 398 ? 0.476 -7.510 29.653 1.00 96.62 398 ASN A CA 1
ATOM 3027 C C . ASN A 1 398 ? 0.615 -6.926 31.071 1.00 96.62 398 ASN A C 1
ATOM 3029 O O . ASN A 1 398 ? -0.250 -7.166 31.909 1.00 96.62 398 ASN A O 1
ATOM 3033 N N . GLU A 1 399 ? 1.698 -6.200 31.357 1.00 97.25 399 GLU A N 1
ATOM 3034 C CA . GLU A 1 399 ? 2.055 -5.741 32.709 1.00 97.25 399 GLU A CA 1
ATOM 3035 C C . GLU A 1 399 ? 1.701 -4.269 32.974 1.00 97.25 399 GLU A C 1
ATOM 3037 O O . GLU A 1 399 ? 1.628 -3.872 34.132 1.00 97.25 399 GLU A O 1
ATOM 3042 N N . THR A 1 400 ? 1.491 -3.446 31.936 1.00 97.06 400 THR A N 1
ATOM 3043 C CA . THR A 1 400 ? 1.207 -2.002 32.089 1.00 97.06 400 THR A CA 1
ATOM 3044 C C . THR A 1 400 ? -0.130 -1.593 31.474 1.00 97.06 400 THR A C 1
ATOM 3046 O O . THR A 1 400 ? -0.952 -1.003 32.170 1.00 97.06 400 THR A O 1
ATOM 3049 N N . ILE A 1 401 ? -0.385 -1.925 30.204 1.00 97.19 401 ILE A N 1
ATOM 3050 C CA . ILE A 1 401 ? -1.615 -1.506 29.513 1.00 97.19 401 ILE A CA 1
ATOM 3051 C C . ILE A 1 401 ? -2.835 -2.289 30.011 1.00 97.19 401 ILE A C 1
ATOM 3053 O O . ILE A 1 401 ? -3.839 -1.682 30.371 1.00 97.19 401 ILE A O 1
ATOM 3057 N N . ALA A 1 402 ? -2.766 -3.622 30.049 1.00 97.12 402 ALA A N 1
ATOM 3058 C CA . ALA A 1 402 ? -3.921 -4.453 30.385 1.00 97.12 402 ALA A CA 1
ATOM 3059 C C . ALA A 1 402 ? -4.486 -4.197 31.800 1.00 97.12 402 ALA A C 1
ATOM 3061 O O . ALA A 1 402 ? -5.708 -4.105 31.904 1.00 97.12 402 ALA A O 1
ATOM 3062 N N . PRO A 1 403 ? -3.674 -4.014 32.867 1.00 96.88 403 PRO A N 1
ATOM 3063 C CA . PRO A 1 403 ? -4.193 -3.595 34.169 1.00 96.88 403 PRO A CA 1
ATOM 3064 C C . PRO A 1 403 ? -4.852 -2.213 34.105 1.00 96.88 403 PRO A C 1
ATOM 3066 O O . PRO A 1 403 ? -6.012 -2.080 34.473 1.00 96.88 403 PRO A O 1
ATOM 3069 N N . ALA A 1 404 ? -4.166 -1.209 33.547 1.00 96.75 404 ALA A N 1
ATOM 3070 C CA . ALA A 1 404 ? -4.672 0.164 33.486 1.00 96.75 404 ALA A CA 1
ATOM 3071 C C . ALA A 1 404 ? -5.974 0.303 32.675 1.00 96.75 404 ALA A C 1
ATOM 3073 O O . ALA A 1 404 ? -6.816 1.129 33.015 1.00 96.75 404 ALA A O 1
ATOM 3074 N N . LEU A 1 405 ? -6.153 -0.504 31.623 1.00 95.06 405 LEU A N 1
ATOM 3075 C CA . LEU A 1 405 ? -7.384 -0.539 30.834 1.00 95.06 405 LEU A CA 1
ATOM 3076 C C . LEU A 1 405 ? -8.525 -1.244 31.586 1.00 95.06 405 LEU A C 1
ATOM 3078 O O . LEU A 1 405 ? -9.643 -0.740 31.587 1.00 95.06 405 LEU A O 1
ATOM 3082 N N . VAL A 1 406 ? -8.258 -2.363 32.269 1.00 94.50 406 VAL A N 1
ATOM 3083 C CA . VAL A 1 406 ? -9.270 -3.066 33.083 1.00 94.50 406 VAL A CA 1
ATOM 3084 C C . VAL A 1 406 ? -9.704 -2.231 34.293 1.00 94.50 406 VAL A C 1
ATOM 3086 O O . VAL A 1 406 ? -10.893 -2.169 34.590 1.00 94.50 406 VAL A O 1
ATOM 3089 N N . ASP A 1 407 ? -8.769 -1.538 34.943 1.00 96.00 407 ASP A N 1
ATOM 3090 C CA . ASP A 1 407 ? -9.034 -0.670 36.097 1.00 96.00 407 ASP A CA 1
ATOM 3091 C C . ASP A 1 407 ? -9.716 0.665 35.711 1.00 96.00 407 ASP A C 1
ATOM 3093 O O . ASP A 1 407 ? -10.091 1.439 36.593 1.00 96.00 407 ASP A O 1
ATOM 3097 N N . SER A 1 408 ? -9.882 0.957 34.411 1.00 93.94 408 SER A N 1
ATOM 3098 C CA . SER A 1 408 ? -10.483 2.211 33.919 1.00 93.94 408 SER A CA 1
ATOM 3099 C C . SER A 1 408 ? -12.017 2.223 33.859 1.00 93.94 408 SER A C 1
ATOM 3101 O O . SER A 1 408 ? -12.599 3.299 33.749 1.00 93.94 408 SER A O 1
ATOM 3103 N N . ASP A 1 409 ? -12.658 1.048 33.907 1.00 91.94 409 ASP A N 1
ATOM 3104 C CA . ASP A 1 409 ? -14.108 0.836 33.704 1.00 91.94 409 ASP A CA 1
ATOM 3105 C C . ASP A 1 409 ? -14.665 1.387 32.362 1.00 91.94 409 ASP A C 1
ATOM 3107 O O . ASP A 1 409 ? -15.871 1.583 32.195 1.00 91.94 409 ASP A O 1
ATOM 3111 N N . LEU A 1 410 ? -13.792 1.626 31.370 1.00 95.69 410 LEU A N 1
ATOM 3112 C CA . LEU A 1 410 ? -14.186 2.043 30.020 1.00 95.69 410 LEU A CA 1
ATOM 3113 C C . LEU A 1 410 ? -14.778 0.869 29.224 1.00 95.69 410 LEU A C 1
ATOM 3115 O O . LEU A 1 410 ? -14.261 -0.249 29.227 1.00 95.69 410 LEU A O 1
ATOM 3119 N N . GLN A 1 411 ? -15.860 1.145 28.494 1.00 95.69 411 GLN A N 1
ATOM 3120 C CA . GLN A 1 411 ? -16.510 0.180 27.597 1.00 95.69 411 GLN A CA 1
ATOM 3121 C C . GLN A 1 411 ? -15.785 0.161 26.248 1.00 95.69 411 GLN A C 1
ATOM 3123 O O . GLN A 1 411 ? -15.325 1.202 25.787 1.00 95.69 411 GLN A O 1
ATOM 3128 N N . VAL A 1 412 ? -15.731 -0.985 25.565 1.00 94.69 412 VAL A N 1
ATOM 3129 C CA . VAL A 1 412 ? -14.980 -1.127 24.296 1.00 94.69 412 VAL A CA 1
ATOM 3130 C C . VAL A 1 412 ? -15.559 -0.315 23.130 1.00 94.69 412 VAL A C 1
ATOM 3132 O O . VAL A 1 412 ? -14.909 -0.150 22.105 1.00 94.69 412 VAL A O 1
ATOM 3135 N N . THR A 1 413 ? -16.756 0.247 23.289 1.00 94.44 413 THR A N 1
ATOM 3136 C CA . THR A 1 413 ? -17.341 1.235 22.371 1.00 94.44 413 THR A CA 1
ATOM 3137 C C . THR A 1 413 ? -16.794 2.662 22.537 1.00 94.44 413 THR A C 1
ATOM 3139 O O . THR A 1 413 ? -16.982 3.476 21.635 1.00 94.44 413 THR A O 1
ATOM 3142 N N . GLN A 1 414 ? -16.091 2.968 23.635 1.00 95.12 414 GLN A N 1
ATOM 3143 C CA . GLN A 1 414 ? -15.455 4.264 23.928 1.00 95.12 414 GLN A CA 1
ATOM 3144 C C . GLN A 1 414 ? -14.016 4.307 23.377 1.00 95.12 414 GLN A C 1
ATOM 3146 O O . GLN A 1 414 ? -13.039 4.451 24.114 1.00 95.12 414 GLN A O 1
ATOM 3151 N N . GLN A 1 415 ? -13.878 4.109 22.060 1.00 94.94 415 GLN A N 1
ATOM 3152 C CA . GLN A 1 415 ? -12.579 3.996 21.380 1.00 94.94 415 GLN A CA 1
ATOM 3153 C C . GLN A 1 415 ? -11.675 5.208 21.645 1.00 94.94 415 GLN A C 1
ATOM 3155 O O . GLN A 1 415 ? -10.482 5.036 21.894 1.00 94.94 415 GLN A O 1
ATOM 3160 N N . LYS A 1 416 ? -12.236 6.424 21.625 1.00 93.69 416 LYS A N 1
ATOM 3161 C CA . LYS A 1 416 ? -11.463 7.661 21.772 1.00 93.69 416 LYS A CA 1
ATOM 3162 C C . LYS A 1 416 ? -10.928 7.827 23.192 1.00 93.69 416 LYS A C 1
ATOM 3164 O O . LYS A 1 416 ? -9.765 8.165 23.376 1.00 93.69 416 LYS A O 1
ATOM 3169 N N . GLU A 1 417 ? -11.755 7.554 24.193 1.00 96.25 417 GLU A N 1
ATOM 3170 C CA . GLU A 1 417 ? -11.399 7.620 25.609 1.00 96.25 417 GLU A CA 1
ATOM 3171 C C . GLU A 1 417 ? -10.339 6.565 25.964 1.00 96.25 417 GLU A C 1
ATOM 3173 O O . GLU A 1 417 ? -9.446 6.820 26.776 1.00 96.25 417 GLU A O 1
ATOM 3178 N N . ILE A 1 418 ? -10.406 5.394 25.321 1.00 97.00 418 ILE A N 1
ATOM 3179 C CA . ILE A 1 418 ? -9.407 4.331 25.452 1.00 97.00 418 ILE A CA 1
ATOM 3180 C C . ILE A 1 418 ? -8.097 4.711 24.746 1.00 97.00 418 ILE A C 1
ATOM 3182 O O . ILE A 1 418 ? -7.032 4.571 25.345 1.00 97.00 418 ILE A O 1
ATOM 3186 N N . ASP A 1 419 ? -8.136 5.243 23.523 1.00 95.50 419 ASP A N 1
ATOM 3187 C CA . ASP A 1 419 ? -6.932 5.708 22.821 1.00 95.50 419 ASP A CA 1
ATOM 3188 C C . ASP A 1 419 ? -6.261 6.887 23.561 1.00 95.50 419 ASP A C 1
ATOM 3190 O O . ASP A 1 419 ? -5.044 6.867 23.764 1.00 95.50 419 ASP A O 1
ATOM 3194 N N . ASP A 1 420 ? -7.040 7.847 24.079 1.00 95.31 420 ASP A N 1
ATOM 3195 C CA . ASP A 1 420 ? -6.566 8.929 24.958 1.00 95.31 420 ASP A CA 1
ATOM 3196 C C . ASP A 1 420 ? -5.879 8.369 26.222 1.00 95.31 420 ASP A C 1
ATOM 3198 O O . ASP A 1 420 ? -4.823 8.860 26.637 1.00 95.31 420 ASP A O 1
ATOM 3202 N N . LEU A 1 421 ? -6.450 7.323 26.840 1.00 96.81 421 LEU A N 1
ATOM 3203 C CA . LEU A 1 421 ? -5.863 6.632 27.993 1.00 96.81 421 LEU A CA 1
ATOM 3204 C C . LEU A 1 421 ? -4.530 5.962 27.632 1.00 96.81 421 LEU A C 1
ATOM 3206 O O . LEU A 1 421 ? -3.565 6.104 28.384 1.00 96.81 421 LEU A O 1
ATOM 3210 N N . LEU A 1 422 ? -4.445 5.274 26.490 1.00 96.31 422 LEU A N 1
ATOM 3211 C CA . LEU A 1 422 ? -3.218 4.618 26.023 1.00 96.31 422 LEU A CA 1
ATOM 3212 C C . LEU A 1 422 ? -2.104 5.636 25.732 1.00 96.31 422 LEU A C 1
ATOM 3214 O O . LEU A 1 422 ? -0.970 5.459 26.186 1.00 96.31 422 LEU A O 1
ATOM 3218 N N . ILE A 1 423 ? -2.434 6.732 25.039 1.00 93.12 423 ILE A N 1
ATOM 3219 C CA . ILE A 1 423 ? -1.514 7.842 24.748 1.00 93.12 423 ILE A CA 1
ATOM 3220 C C . ILE A 1 423 ? -1.009 8.477 26.051 1.00 93.12 423 ILE A C 1
ATOM 3222 O O . ILE A 1 423 ? 0.190 8.716 26.201 1.00 93.12 423 ILE A O 1
ATOM 3226 N N . LYS A 1 424 ? -1.895 8.698 27.029 1.00 96.12 424 LYS A N 1
ATOM 3227 C CA . LYS A 1 424 ? -1.555 9.258 28.347 1.00 96.12 424 LYS A CA 1
ATOM 3228 C C . LYS A 1 424 ? -0.723 8.307 29.217 1.00 96.12 424 LYS A C 1
ATOM 3230 O O . LYS A 1 424 ? 0.114 8.771 29.991 1.00 96.12 424 LYS A O 1
ATOM 3235 N N . LEU A 1 425 ? -0.949 6.996 29.114 1.00 95.81 425 LEU A N 1
ATOM 3236 C CA . LEU A 1 425 ? -0.211 5.968 29.854 1.00 95.81 425 LEU A CA 1
ATOM 3237 C C . LEU A 1 425 ? 1.228 5.821 29.341 1.00 95.81 425 LEU A C 1
ATOM 3239 O O . LEU A 1 425 ? 2.145 5.567 30.129 1.00 95.81 425 LEU A O 1
ATOM 3243 N N . ASP A 1 426 ? 1.443 6.031 28.042 1.00 95.81 426 ASP A N 1
ATOM 3244 C CA . ASP A 1 426 ? 2.770 6.230 27.468 1.00 95.81 426 ASP A CA 1
ATOM 3245 C C . ASP A 1 426 ? 3.347 7.590 27.909 1.00 95.81 426 ASP A C 1
ATOM 3247 O O . ASP A 1 426 ? 4.270 7.642 28.728 1.00 95.81 426 ASP A O 1
ATOM 3251 N N . GLY A 1 427 ? 2.734 8.689 27.470 1.00 92.94 427 GLY A N 1
ATOM 3252 C CA . GLY A 1 427 ? 3.125 10.052 27.831 1.00 92.94 427 GLY A CA 1
ATOM 3253 C C . GLY A 1 427 ? 4.311 10.620 27.041 1.00 92.94 427 GLY A C 1
ATOM 3254 O O . GLY A 1 427 ? 4.836 11.662 27.432 1.00 92.94 427 GLY A O 1
ATOM 3255 N N . THR A 1 428 ? 4.745 9.976 25.952 1.00 87.12 428 THR A N 1
ATOM 3256 C CA . THR A 1 428 ? 5.773 10.495 25.031 1.00 87.12 428 THR A CA 1
ATOM 3257 C C . THR A 1 428 ? 5.167 10.900 23.676 1.00 87.12 428 THR A C 1
ATOM 3259 O O . THR A 1 428 ? 4.223 10.255 23.215 1.00 87.12 428 THR A O 1
ATOM 3262 N N . PRO A 1 429 ? 5.701 11.930 22.982 1.00 78.81 429 PRO A N 1
ATOM 3263 C CA . PRO A 1 429 ? 5.139 12.396 21.706 1.00 78.81 429 PRO A CA 1
ATOM 3264 C C . PRO A 1 429 ? 5.156 11.358 20.574 1.00 78.81 429 PRO A C 1
ATOM 3266 O O . PRO A 1 429 ? 4.369 11.460 19.640 1.00 78.81 429 PRO A O 1
ATOM 3269 N N . ASN A 1 430 ? 6.057 10.374 20.644 1.00 77.25 430 ASN A N 1
ATOM 3270 C CA . ASN A 1 430 ? 6.275 9.350 19.621 1.00 77.25 430 ASN A CA 1
ATOM 3271 C C . ASN A 1 430 ? 5.864 7.936 20.073 1.00 77.25 430 ASN A C 1
ATOM 3273 O O . ASN A 1 430 ? 6.281 6.962 19.447 1.00 77.25 430 ASN A O 1
ATOM 3277 N N . LYS A 1 431 ? 5.084 7.804 21.160 1.00 87.19 431 LYS A N 1
ATOM 3278 C CA . LYS A 1 431 ? 4.640 6.507 21.713 1.00 87.19 431 LYS A CA 1
ATOM 3279 C C . LYS A 1 431 ? 5.817 5.547 22.021 1.00 87.19 431 LYS A C 1
ATOM 3281 O O . LYS A 1 431 ? 5.712 4.328 21.877 1.00 87.19 431 LYS A O 1
ATOM 3286 N N . GLY A 1 432 ? 6.972 6.107 22.395 1.00 88.62 432 GLY A N 1
ATOM 3287 C CA . GLY A 1 432 ? 8.267 5.425 22.484 1.00 88.62 432 GLY A CA 1
ATOM 3288 C C . GLY A 1 432 ? 8.587 4.751 23.823 1.00 88.62 432 GLY A C 1
ATOM 3289 O O . GLY A 1 432 ? 9.632 4.115 23.933 1.00 88.62 432 GLY A O 1
ATOM 3290 N N . LYS A 1 433 ? 7.729 4.872 24.845 1.00 91.75 433 LYS A N 1
ATOM 3291 C CA . LYS A 1 433 ? 7.936 4.254 26.170 1.00 91.75 433 LYS A CA 1
ATOM 3292 C C . LYS A 1 433 ? 7.262 2.884 26.266 1.00 91.75 433 LYS A C 1
ATOM 3294 O O . LYS A 1 433 ? 7.853 1.948 26.798 1.00 91.75 433 LYS A O 1
ATOM 3299 N N . LEU A 1 434 ? 6.031 2.769 25.768 1.00 92.38 434 LEU A N 1
ATOM 3300 C CA . LEU A 1 434 ? 5.290 1.509 25.674 1.00 92.38 434 LEU A CA 1
ATOM 3301 C C . LEU A 1 434 ? 5.497 0.829 24.314 1.00 92.38 434 LEU A C 1
ATOM 3303 O O . LEU A 1 434 ? 5.478 -0.401 24.242 1.00 92.38 434 LEU A O 1
ATOM 3307 N N . GLY A 1 435 ? 5.736 1.626 23.268 1.00 89.75 435 GLY A N 1
ATOM 3308 C CA . GLY A 1 435 ? 5.858 1.199 21.878 1.00 89.75 435 GLY A CA 1
ATOM 3309 C C . GLY A 1 435 ? 4.550 1.401 21.110 1.00 89.75 435 GLY A C 1
ATOM 3310 O O . GLY A 1 435 ? 3.498 0.899 21.508 1.00 89.75 435 GLY A O 1
ATOM 3311 N N . ALA A 1 436 ? 4.612 2.088 19.965 1.00 88.81 436 ALA A N 1
ATOM 3312 C CA . ALA A 1 436 ? 3.452 2.300 19.092 1.00 88.81 436 ALA A CA 1
ATOM 3313 C C . ALA A 1 436 ? 2.794 0.975 18.653 1.00 88.81 436 ALA A C 1
ATOM 3315 O O . ALA A 1 436 ? 1.575 0.895 18.544 1.00 88.81 436 ALA A O 1
ATOM 3316 N N . ASN A 1 437 ? 3.584 -0.091 18.484 1.00 89.94 437 ASN A N 1
ATOM 3317 C CA . ASN A 1 437 ? 3.110 -1.446 18.187 1.00 89.94 437 ASN A CA 1
ATOM 3318 C C . ASN A 1 437 ? 2.325 -2.099 19.347 1.00 89.94 437 ASN A C 1
ATOM 3320 O O . ASN A 1 437 ? 1.384 -2.852 19.088 1.00 89.94 437 ASN A O 1
ATOM 3324 N N . ALA A 1 438 ? 2.674 -1.807 20.605 1.00 93.69 438 ALA A N 1
ATOM 3325 C CA . ALA A 1 438 ? 1.937 -2.257 21.787 1.00 93.69 438 ALA A CA 1
ATOM 3326 C C . ALA A 1 438 ? 0.592 -1.525 21.916 1.00 93.69 438 ALA A C 1
ATOM 3328 O O . ALA A 1 438 ? -0.439 -2.161 22.127 1.00 93.69 438 ALA A O 1
ATOM 3329 N N . ILE A 1 439 ? 0.604 -0.200 21.737 1.00 94.06 439 ILE A N 1
ATOM 3330 C CA . ILE A 1 439 ? -0.591 0.653 21.804 1.00 94.06 439 ILE A CA 1
ATOM 3331 C C . ILE A 1 439 ? -1.570 0.306 20.677 1.00 94.06 439 ILE A C 1
ATOM 3333 O O . ILE A 1 439 ? -2.724 -0.019 20.952 1.00 94.06 439 ILE A O 1
ATOM 3337 N N . LEU A 1 440 ? -1.102 0.276 19.425 1.00 93.69 440 LEU A N 1
ATOM 3338 C CA . LEU A 1 440 ? -1.929 -0.043 18.260 1.00 93.69 440 LEU A CA 1
ATOM 3339 C C . LEU A 1 440 ? -2.565 -1.437 18.363 1.00 93.69 440 LEU A C 1
ATOM 3341 O O . LEU A 1 440 ? -3.733 -1.610 18.024 1.00 93.69 440 LEU A O 1
ATOM 3345 N N . GLY A 1 441 ? -1.818 -2.431 18.860 1.00 94.19 441 GLY A N 1
ATOM 3346 C CA . GLY A 1 441 ? -2.326 -3.793 19.043 1.00 94.19 441 GLY A CA 1
ATOM 3347 C C . GLY A 1 441 ? -3.485 -3.896 20.041 1.00 94.19 441 GLY A C 1
ATOM 3348 O O . GLY A 1 441 ? -4.305 -4.804 19.922 1.00 94.19 441 GLY A O 1
ATOM 3349 N N . VAL A 1 442 ? -3.580 -2.963 20.996 1.00 96.25 442 VAL A N 1
ATOM 3350 C CA . VAL A 1 442 ? -4.731 -2.834 21.904 1.00 96.25 442 VAL A CA 1
ATOM 3351 C C . VAL A 1 442 ? -5.827 -1.978 21.265 1.00 96.25 442 VAL A C 1
ATOM 3353 O O . VAL A 1 442 ? -6.978 -2.401 21.265 1.00 96.25 442 VAL A O 1
ATOM 3356 N N . SER A 1 443 ? -5.472 -0.849 20.645 1.00 95.75 443 SER A N 1
ATOM 3357 C CA . SER A 1 443 ? -6.390 0.058 19.934 1.00 95.75 443 SER A CA 1
ATOM 3358 C C . SER A 1 443 ? -7.254 -0.669 18.885 1.00 95.75 443 SER A C 1
ATOM 3360 O O . SER A 1 443 ? -8.472 -0.509 18.872 1.00 95.75 443 SER A O 1
ATOM 3362 N N . ILE A 1 444 ? -6.653 -1.552 18.073 1.00 94.69 444 ILE A N 1
ATOM 3363 C CA . ILE A 1 444 ? -7.365 -2.387 17.085 1.00 94.69 444 ILE A CA 1
ATOM 3364 C C . ILE A 1 444 ? -8.280 -3.417 17.768 1.00 94.69 444 ILE A C 1
ATOM 3366 O O . ILE A 1 444 ? -9.434 -3.574 17.376 1.00 94.69 444 ILE A O 1
ATOM 3370 N N . ALA A 1 445 ? -7.789 -4.110 18.800 1.00 95.88 445 ALA A N 1
ATOM 3371 C CA . ALA A 1 445 ? -8.559 -5.143 19.498 1.00 95.88 445 ALA A CA 1
ATOM 3372 C C . ALA A 1 445 ? -9.769 -4.571 20.264 1.00 95.88 445 ALA A C 1
ATOM 3374 O O . ALA A 1 445 ? -10.757 -5.275 20.476 1.00 95.88 445 ALA A O 1
ATOM 3375 N N . VAL A 1 446 ? -9.697 -3.299 20.668 1.00 96.69 446 VAL A N 1
ATOM 3376 C CA . VAL A 1 446 ? -10.814 -2.544 21.249 1.00 96.69 446 VAL A CA 1
ATOM 3377 C C . VAL A 1 446 ? -11.858 -2.236 20.176 1.00 96.69 446 VAL A C 1
ATOM 3379 O O . VAL A 1 446 ? -13.017 -2.573 20.391 1.00 96.69 446 VAL A O 1
ATOM 3382 N N . ALA A 1 447 ? -11.467 -1.743 18.996 1.00 95.38 447 ALA A N 1
ATOM 3383 C CA . ALA A 1 447 ? -12.399 -1.496 17.889 1.00 95.38 447 ALA A CA 1
ATOM 3384 C C . ALA A 1 447 ? -13.104 -2.779 17.401 1.00 95.38 447 ALA A C 1
ATOM 3386 O O . ALA A 1 447 ? -14.319 -2.788 17.194 1.00 95.38 447 ALA A O 1
ATOM 3387 N N . GLU A 1 448 ? -12.370 -3.893 17.275 1.00 96.31 448 GLU A N 1
ATOM 3388 C CA . GLU A 1 448 ? -12.941 -5.212 16.953 1.00 96.31 448 GLU A CA 1
ATOM 3389 C C . GLU A 1 448 ? -13.982 -5.652 18.007 1.00 96.31 448 GLU A C 1
ATOM 3391 O O . GLU A 1 448 ? -15.045 -6.177 17.661 1.00 96.31 448 GLU A O 1
ATOM 3396 N N . ALA A 1 449 ? -13.721 -5.393 19.293 1.00 96.56 449 ALA A N 1
ATOM 3397 C CA . ALA A 1 449 ? -14.655 -5.688 20.379 1.00 96.56 449 ALA A CA 1
ATOM 3398 C C . ALA A 1 449 ? -15.851 -4.714 20.429 1.00 96.56 449 ALA A C 1
ATOM 3400 O O . ALA A 1 449 ? -16.973 -5.152 20.675 1.00 96.56 449 ALA A O 1
ATOM 3401 N N . GLY A 1 450 ? -15.645 -3.425 20.151 1.00 96.69 450 GLY A N 1
ATOM 3402 C CA . GLY A 1 450 ? -16.687 -2.399 20.092 1.00 96.69 450 GLY A CA 1
ATOM 3403 C C . GLY A 1 450 ? -17.646 -2.579 18.912 1.00 96.69 450 GLY A C 1
ATOM 3404 O O . GLY A 1 450 ? -18.841 -2.300 19.039 1.00 96.69 450 GLY A O 1
ATOM 3405 N N . ALA A 1 451 ? -17.165 -3.092 17.777 1.00 97.19 451 ALA A N 1
ATOM 3406 C CA . ALA A 1 451 ? -18.013 -3.519 16.663 1.00 97.19 451 ALA A CA 1
ATOM 3407 C C . ALA A 1 451 ? -18.893 -4.714 17.066 1.00 97.19 451 ALA A C 1
ATOM 3409 O O . ALA A 1 451 ? -20.112 -4.688 16.880 1.00 97.19 451 ALA A O 1
ATOM 3410 N N . ALA A 1 452 ? -18.289 -5.722 17.708 1.00 97.38 452 ALA A N 1
ATOM 3411 C CA . ALA A 1 452 ? -18.990 -6.910 18.187 1.00 97.38 452 ALA A CA 1
ATOM 3412 C C . ALA A 1 452 ? -20.011 -6.612 19.307 1.00 97.38 452 ALA A C 1
ATOM 3414 O O . ALA A 1 452 ? -21.071 -7.233 19.328 1.00 97.38 452 ALA A O 1
ATOM 3415 N N . GLU A 1 453 ? -19.733 -5.657 20.203 1.00 97.06 453 GLU A N 1
ATOM 3416 C CA . GLU A 1 453 ? -20.668 -5.205 21.248 1.00 97.06 453 GLU A CA 1
ATOM 3417 C C . GLU A 1 453 ? -21.870 -4.448 20.658 1.00 97.06 453 GLU A C 1
ATOM 3419 O O . GLU A 1 453 ? -23.007 -4.702 21.056 1.00 97.06 453 GLU A O 1
ATOM 3424 N N . LYS A 1 454 ? -21.647 -3.582 19.657 1.00 96.81 454 LYS A N 1
ATOM 3425 C CA . LYS A 1 454 ? -22.729 -2.929 18.893 1.00 96.81 454 LYS A CA 1
ATOM 3426 C C . LYS A 1 454 ? -23.521 -3.899 18.003 1.00 96.81 454 LYS A C 1
ATOM 3428 O O . LYS A 1 454 ? -24.647 -3.582 17.625 1.00 96.81 454 LYS A O 1
ATOM 3433 N N . GLY A 1 455 ? -22.945 -5.047 17.638 1.00 97.00 455 GLY A N 1
ATOM 3434 C CA . GLY A 1 455 ? -23.540 -5.996 16.692 1.00 97.00 455 GLY A CA 1
ATOM 3435 C C . GLY A 1 455 ? -23.479 -5.546 15.226 1.00 97.00 455 GLY A C 1
ATOM 3436 O O . GLY A 1 455 ? -24.345 -5.933 14.444 1.00 97.00 455 GLY A O 1
ATOM 3437 N N . VAL A 1 456 ? -22.482 -4.732 14.860 1.00 96.81 456 VAL A N 1
ATOM 3438 C CA . VAL A 1 456 ? -22.281 -4.178 13.505 1.00 96.81 456 VAL A CA 1
ATOM 3439 C C . VAL A 1 456 ? -20.966 -4.678 12.895 1.00 96.81 456 VAL A C 1
ATOM 3441 O O . VAL A 1 456 ? -20.076 -5.141 13.612 1.00 96.81 456 VAL A O 1
ATOM 3444 N N . SER A 1 457 ? -20.820 -4.586 11.573 1.00 96.94 457 SER A N 1
ATOM 3445 C CA . SER A 1 457 ? -19.547 -4.855 10.887 1.00 96.94 457 SER A CA 1
ATOM 3446 C C . SER A 1 457 ? -18.508 -3.760 11.175 1.00 96.94 457 SER A C 1
ATOM 3448 O O . SER A 1 457 ? -18.832 -2.634 11.562 1.00 96.94 457 SER A O 1
ATOM 3450 N N . LEU A 1 458 ? -17.223 -4.096 11.041 1.00 96.56 458 LEU A N 1
ATOM 3451 C CA . LEU A 1 458 ? -16.135 -3.275 11.578 1.00 96.56 458 LEU A CA 1
ATOM 3452 C C . LEU A 1 458 ? -15.968 -1.944 10.826 1.00 96.56 458 LEU A C 1
ATOM 3454 O O . LEU A 1 458 ? -15.763 -0.913 11.466 1.00 96.56 458 LEU A O 1
ATOM 3458 N N . TYR A 1 459 ? -16.180 -1.922 9.506 1.00 96.19 459 TYR A N 1
ATOM 3459 C CA . TYR A 1 459 ? -16.257 -0.664 8.754 1.00 96.19 459 TYR A CA 1
ATOM 3460 C C . TYR A 1 459 ? -17.424 0.238 9.209 1.00 96.19 459 TYR A C 1
ATOM 3462 O O . TYR A 1 459 ? -17.270 1.456 9.239 1.00 96.19 459 TYR A O 1
ATOM 3470 N N . GLN A 1 460 ? -18.568 -0.322 9.630 1.00 95.50 460 GLN A N 1
ATOM 3471 C CA . GLN A 1 460 ? -19.683 0.469 10.176 1.00 95.50 460 GLN A CA 1
ATOM 3472 C C . GLN A 1 460 ? -19.320 1.048 11.550 1.00 95.50 460 GLN A C 1
ATOM 3474 O O . GLN A 1 460 ? -19.561 2.224 11.808 1.00 95.50 460 GLN A O 1
ATOM 3479 N N . HIS A 1 461 ? -18.657 0.264 12.409 1.00 95.75 461 HIS A N 1
ATOM 3480 C CA . HIS A 1 461 ? -18.150 0.750 13.695 1.00 95.75 461 HIS A CA 1
ATOM 3481 C C . HIS A 1 461 ? -17.124 1.886 13.532 1.00 95.75 461 HIS A C 1
ATOM 3483 O O . HIS A 1 461 ? -17.186 2.876 14.260 1.00 95.75 461 HIS A O 1
ATOM 3489 N N . PHE A 1 462 ? -16.209 1.782 12.564 1.00 94.12 462 PHE A N 1
ATOM 3490 C CA . PHE A 1 462 ? -15.279 2.865 12.238 1.00 94.12 462 PHE A CA 1
ATOM 3491 C C . PHE A 1 462 ? -15.977 4.088 11.624 1.00 94.12 462 PHE A C 1
ATOM 3493 O O . PHE A 1 462 ? -15.571 5.211 11.919 1.00 94.12 462 PHE A O 1
ATOM 3500 N N . ALA A 1 463 ? -17.022 3.897 10.814 1.00 92.25 463 ALA A N 1
ATOM 3501 C CA . ALA A 1 463 ? -17.798 4.996 10.243 1.00 92.25 463 ALA A CA 1
ATOM 3502 C C . ALA A 1 463 ? -18.552 5.781 11.329 1.00 92.25 463 ALA A C 1
ATOM 3504 O O . ALA A 1 463 ? -18.460 7.006 11.352 1.00 92.25 463 ALA A O 1
ATOM 3505 N N . ASP A 1 464 ? -19.194 5.087 12.281 1.00 92.25 464 ASP A N 1
ATOM 3506 C CA . ASP A 1 464 ? -19.803 5.699 13.474 1.00 92.25 464 ASP A CA 1
ATOM 3507 C C . ASP A 1 464 ? -18.803 6.600 14.217 1.00 92.25 464 ASP A C 1
ATOM 3509 O O . ASP A 1 464 ? -19.130 7.728 14.581 1.00 92.25 464 ASP A O 1
ATOM 3513 N N . LEU A 1 465 ? -17.587 6.089 14.456 1.00 90.00 465 LEU A N 1
ATOM 3514 C CA . LEU A 1 465 ? -16.528 6.788 15.191 1.00 90.00 465 LEU A CA 1
ATOM 3515 C C . LEU A 1 465 ? -15.995 8.013 14.432 1.00 90.00 465 LEU A C 1
ATOM 3517 O O . LEU A 1 465 ? -15.754 9.051 15.042 1.00 90.00 465 LEU A O 1
ATOM 3521 N N . ALA A 1 466 ? -15.855 7.912 13.107 1.00 86.19 466 ALA A N 1
ATOM 3522 C CA . ALA A 1 466 ? -15.454 9.025 12.244 1.00 86.19 466 ALA A CA 1
ATOM 3523 C C . ALA A 1 466 ? -16.614 9.993 11.911 1.00 86.19 466 ALA A C 1
ATOM 3525 O O . ALA A 1 466 ? -16.399 11.005 11.248 1.00 86.19 466 ALA A O 1
ATOM 3526 N N . GLY A 1 467 ? -17.851 9.684 12.320 1.00 87.44 467 GLY A N 1
ATOM 3527 C CA . GLY A 1 467 ? -19.062 10.436 11.969 1.00 87.44 467 GLY A CA 1
ATOM 3528 C C . GLY A 1 467 ? -19.530 10.284 10.510 1.00 87.44 467 GLY A C 1
ATOM 3529 O O . GLY A 1 467 ? -20.525 10.910 10.128 1.00 87.44 467 GLY A O 1
ATOM 3530 N N . VAL A 1 468 ? -18.843 9.456 9.713 1.00 86.88 468 VAL A N 1
ATOM 3531 C CA . VAL A 1 468 ? -19.074 9.254 8.275 1.00 86.88 468 VAL A CA 1
ATOM 3532 C C . VAL A 1 468 ? -20.384 8.502 8.041 1.00 86.88 468 VAL A C 1
ATOM 3534 O O . VAL A 1 468 ? -20.702 7.527 8.720 1.00 86.88 468 VAL A O 1
ATOM 3537 N N . LYS A 1 469 ? -21.161 8.951 7.050 1.00 87.56 469 LYS A N 1
ATOM 3538 C CA . LYS A 1 469 ? -22.493 8.415 6.729 1.00 87.56 469 LYS A CA 1
ATOM 3539 C C . LYS A 1 469 ? -22.550 7.851 5.305 1.00 87.56 469 LYS A C 1
ATOM 3541 O O . LYS A 1 469 ? -21.805 8.319 4.447 1.00 87.56 469 LYS A O 1
ATOM 3546 N N . PRO A 1 470 ? -23.468 6.902 5.024 1.00 88.06 470 PRO A N 1
ATOM 3547 C CA . PRO A 1 470 ? -23.688 6.383 3.675 1.00 88.06 470 PRO A CA 1
ATOM 3548 C C . PRO A 1 470 ? -23.988 7.484 2.632 1.00 88.06 470 PRO A C 1
ATOM 3550 O O . PRO A 1 470 ? -24.607 8.496 2.979 1.00 88.06 470 PRO A O 1
ATOM 3553 N N . PRO A 1 471 ? -23.659 7.276 1.340 1.00 91.25 471 PRO A N 1
ATOM 3554 C CA . PRO A 1 471 ? -23.145 6.038 0.745 1.00 91.25 471 PRO A CA 1
ATOM 3555 C C . PRO A 1 471 ? -21.679 5.761 1.096 1.00 91.25 471 PRO A C 1
ATOM 3557 O O . PRO A 1 471 ? -20.872 6.680 1.204 1.00 91.25 471 PRO A O 1
ATOM 3560 N N . PHE A 1 472 ? -21.341 4.480 1.243 1.00 93.88 472 PHE A N 1
ATOM 3561 C CA . PHE A 1 472 ? -19.968 4.037 1.481 1.00 93.88 472 PHE A CA 1
ATOM 3562 C C . PHE A 1 472 ? -19.244 3.773 0.160 1.00 93.88 472 PHE A C 1
ATOM 3564 O O . PHE A 1 472 ? -19.841 3.248 -0.786 1.00 93.88 472 PHE A O 1
ATOM 3571 N N . TYR A 1 473 ? -17.952 4.103 0.111 1.00 95.00 473 TYR A N 1
ATOM 3572 C CA . TYR A 1 473 ? -17.133 3.952 -1.089 1.00 95.00 473 TYR A CA 1
ATOM 3573 C C . TYR A 1 473 ? -16.134 2.801 -0.956 1.00 95.00 473 TYR A C 1
ATOM 3575 O O . TYR A 1 473 ? -15.297 2.790 -0.056 1.00 95.00 473 TYR A O 1
ATOM 3583 N N . LEU A 1 474 ? -16.193 1.852 -1.891 1.00 97.94 474 LEU A N 1
ATOM 3584 C CA . LEU A 1 474 ? -15.147 0.856 -2.092 1.00 97.94 474 LEU A CA 1
ATOM 3585 C C . LEU A 1 474 ? -13.977 1.532 -2.833 1.00 97.94 474 LEU A C 1
ATOM 3587 O O . LEU A 1 474 ? -14.207 2.181 -3.859 1.00 97.94 474 LEU A O 1
ATOM 3591 N N . PRO A 1 475 ? -12.731 1.395 -2.354 1.00 97.88 475 PRO A N 1
ATOM 3592 C CA . PRO A 1 475 ? -11.591 2.126 -2.894 1.00 97.88 475 PRO A CA 1
ATOM 3593 C C . PRO A 1 475 ? -11.133 1.592 -4.252 1.00 97.88 475 PRO A C 1
ATOM 3595 O O . PRO A 1 475 ? -11.223 0.394 -4.515 1.00 97.88 475 PRO A O 1
ATOM 3598 N N . CYS A 1 476 ? -10.522 2.446 -5.073 1.00 98.50 476 CYS A N 1
ATOM 3599 C CA . CYS A 1 476 ? -9.654 1.977 -6.147 1.00 98.50 476 CYS A CA 1
ATOM 3600 C C . CYS A 1 476 ? -8.425 1.281 -5.531 1.00 98.50 476 CYS A C 1
ATOM 3602 O O . CYS A 1 476 ? -7.703 1.909 -4.748 1.00 98.50 476 CYS A O 1
ATOM 3604 N N . PRO A 1 477 ? -8.161 0.002 -5.852 1.00 98.44 477 PRO A N 1
ATOM 3605 C CA . PRO A 1 477 ? -6.944 -0.666 -5.419 1.00 98.44 477 PRO A CA 1
ATOM 3606 C C . PRO A 1 477 ? -5.754 -0.183 -6.256 1.00 98.44 477 PRO A C 1
ATOM 3608 O O . PRO A 1 477 ? -5.803 -0.209 -7.487 1.00 98.44 477 PRO A O 1
ATOM 3611 N N . ALA A 1 478 ? -4.678 0.223 -5.588 1.00 98.62 478 ALA A N 1
ATOM 3612 C CA . ALA A 1 478 ? -3.363 0.404 -6.181 1.00 98.62 478 ALA A CA 1
ATOM 3613 C C . ALA A 1 478 ? -2.564 -0.896 -5.986 1.00 98.62 478 ALA A C 1
ATOM 3615 O O . ALA A 1 478 ? -2.107 -1.217 -4.886 1.00 98.62 478 ALA A O 1
ATOM 3616 N N . PHE A 1 479 ? -2.451 -1.687 -7.055 1.00 98.62 479 PHE A N 1
ATOM 3617 C CA . PHE A 1 479 ? -1.755 -2.972 -7.023 1.00 98.62 479 PHE A CA 1
ATOM 3618 C C . PHE A 1 479 ? -0.271 -2.794 -7.337 1.00 98.62 479 PHE A C 1
ATOM 3620 O O . PHE A 1 479 ? 0.060 -2.614 -8.507 1.00 98.62 479 PHE A O 1
ATOM 3627 N N . ASN A 1 480 ? 0.621 -2.915 -6.352 1.00 97.75 480 ASN A N 1
ATOM 3628 C CA . ASN A 1 480 ? 2.063 -3.037 -6.602 1.00 97.75 480 ASN A CA 1
ATOM 3629 C C . ASN A 1 480 ? 2.339 -4.301 -7.437 1.00 97.75 480 ASN A C 1
ATOM 3631 O O . ASN A 1 480 ? 2.056 -5.408 -6.979 1.00 97.75 480 ASN A O 1
ATOM 3635 N N . VAL A 1 481 ? 2.833 -4.162 -8.674 1.00 98.12 481 VAL A N 1
ATOM 3636 C CA . VAL A 1 481 ? 3.047 -5.302 -9.592 1.00 98.12 481 VAL A CA 1
ATOM 3637 C C . VAL A 1 481 ? 4.471 -5.434 -10.132 1.00 98.12 481 VAL A C 1
ATOM 3639 O O . VAL A 1 481 ? 4.810 -6.505 -10.643 1.00 98.12 481 VAL A O 1
ATOM 3642 N N . ILE A 1 482 ? 5.309 -4.403 -10.002 1.00 97.00 482 ILE A N 1
ATOM 3643 C CA . ILE A 1 482 ? 6.760 -4.473 -10.229 1.00 97.00 482 ILE A CA 1
ATOM 3644 C C . ILE A 1 482 ? 7.448 -3.782 -9.052 1.00 97.00 482 ILE A C 1
ATOM 3646 O O . ILE A 1 482 ? 7.198 -2.605 -8.800 1.00 97.00 482 ILE A O 1
ATOM 3650 N N . ASN A 1 483 ? 8.335 -4.509 -8.375 1.00 92.19 483 ASN A N 1
ATOM 3651 C CA . ASN A 1 483 ? 9.145 -4.008 -7.272 1.00 92.19 483 ASN A CA 1
ATOM 3652 C C . ASN A 1 483 ? 10.552 -3.620 -7.760 1.00 92.19 483 ASN A C 1
ATOM 3654 O O . ASN A 1 483 ? 11.220 -4.374 -8.478 1.00 92.19 483 ASN A O 1
ATOM 3658 N N . GLY A 1 484 ? 11.012 -2.459 -7.310 1.00 90.69 484 GLY A N 1
ATOM 3659 C CA . GLY A 1 484 ? 12.399 -2.006 -7.337 1.00 90.69 484 GLY A CA 1
ATOM 3660 C C . GLY A 1 484 ? 12.826 -1.559 -5.940 1.00 90.69 484 GLY A C 1
ATOM 3661 O O . GLY A 1 484 ? 12.436 -2.186 -4.953 1.00 90.69 484 GLY A O 1
ATOM 3662 N N . GLY A 1 485 ? 13.632 -0.497 -5.849 1.00 89.00 485 GLY A N 1
ATOM 3663 C CA . GLY A 1 485 ? 14.068 0.104 -4.582 1.00 89.00 485 GLY A CA 1
ATOM 3664 C C . GLY A 1 485 ? 14.645 -0.909 -3.591 1.00 89.00 485 GLY A C 1
ATOM 3665 O O . GLY A 1 485 ? 15.201 -1.941 -3.983 1.00 89.00 485 GLY A O 1
ATOM 3666 N N . SER A 1 486 ? 14.476 -0.654 -2.299 1.00 86.31 486 SER A N 1
ATOM 3667 C CA . SER A 1 486 ? 14.897 -1.591 -1.248 1.00 86.31 486 SER A CA 1
ATOM 3668 C C . SER A 1 486 ? 13.999 -2.836 -1.139 1.00 86.31 486 SER A C 1
ATOM 3670 O O . SER A 1 486 ? 14.361 -3.801 -0.467 1.00 86.31 486 SER A O 1
ATOM 3672 N N . HIS A 1 487 ? 12.876 -2.880 -1.869 1.00 76.94 487 HIS A N 1
ATOM 3673 C CA . HIS A 1 487 ? 11.972 -4.032 -1.964 1.00 76.94 487 HIS A CA 1
ATOM 3674 C C . HIS A 1 487 ? 12.396 -5.105 -2.996 1.00 76.94 487 HIS A C 1
ATOM 3676 O O . HIS A 1 487 ? 11.763 -6.164 -3.059 1.00 76.94 487 HIS A O 1
ATOM 3682 N N . ALA A 1 488 ? 13.445 -4.883 -3.805 1.00 80.50 488 ALA A N 1
ATOM 3683 C CA . ALA A 1 488 ? 13.909 -5.863 -4.796 1.00 80.50 488 ALA A CA 1
ATOM 3684 C C . ALA A 1 488 ? 15.422 -5.827 -5.087 1.00 80.50 488 ALA A C 1
ATOM 3686 O O . ALA A 1 488 ? 16.021 -4.779 -5.321 1.00 80.50 488 ALA A O 1
ATOM 3687 N N . GLY A 1 489 ? 16.021 -7.020 -5.199 1.00 80.44 489 GLY A N 1
ATOM 3688 C CA . GLY A 1 489 ? 17.427 -7.246 -5.576 1.00 80.44 489 GLY A CA 1
ATOM 3689 C C . GLY A 1 489 ? 17.741 -7.079 -7.072 1.00 80.44 489 GLY A C 1
ATOM 3690 O O . GLY A 1 489 ? 18.590 -7.793 -7.601 1.00 80.44 489 GLY A O 1
ATOM 3691 N N . ASN A 1 490 ? 17.036 -6.181 -7.760 1.00 84.56 490 ASN A N 1
ATOM 3692 C CA . ASN A 1 490 ? 17.286 -5.758 -9.143 1.00 84.56 490 ASN A CA 1
ATOM 3693 C C . ASN A 1 490 ? 17.935 -4.361 -9.170 1.00 84.56 490 ASN A C 1
ATOM 3695 O O . ASN A 1 490 ? 18.041 -3.705 -8.135 1.00 84.56 490 ASN A O 1
ATOM 3699 N N . LYS A 1 491 ? 18.338 -3.870 -10.349 1.00 87.62 491 LYS A N 1
ATOM 3700 C CA . LYS A 1 491 ? 18.910 -2.515 -10.502 1.00 87.62 491 LYS A CA 1
ATOM 3701 C C . LYS A 1 491 ? 17.911 -1.359 -10.350 1.00 87.62 491 LYS A C 1
ATOM 3703 O O . LYS A 1 491 ? 18.328 -0.230 -10.138 1.00 87.62 491 LYS A O 1
ATOM 3708 N N . LEU A 1 492 ? 16.613 -1.629 -10.473 1.00 91.31 492 LEU A N 1
ATOM 3709 C CA . LEU A 1 492 ? 15.553 -0.621 -10.539 1.00 91.31 492 LEU A CA 1
ATOM 3710 C C . LEU A 1 492 ? 15.535 0.286 -9.297 1.00 91.31 492 LEU A C 1
ATOM 3712 O O . LEU A 1 492 ? 15.330 -0.213 -8.189 1.00 91.31 492 LEU A O 1
ATOM 3716 N N . ALA A 1 493 ? 15.736 1.595 -9.481 1.00 92.69 493 ALA A N 1
ATOM 3717 C CA . ALA A 1 493 ? 15.800 2.549 -8.374 1.00 92.69 493 ALA A CA 1
ATOM 3718 C C . ALA A 1 493 ? 14.438 2.784 -7.700 1.00 92.69 493 ALA A C 1
ATOM 3720 O O . ALA A 1 493 ? 14.331 2.599 -6.494 1.00 92.69 493 ALA A O 1
ATOM 3721 N N . PHE A 1 494 ? 13.404 3.128 -8.477 1.00 95.81 494 PHE A N 1
ATOM 3722 C CA . PHE A 1 494 ? 12.051 3.394 -7.962 1.00 95.81 494 PHE A CA 1
ATOM 3723 C C . PHE A 1 494 ? 11.473 2.136 -7.294 1.00 95.81 494 PHE A C 1
ATOM 3725 O O . PHE A 1 494 ? 11.677 1.027 -7.796 1.00 95.81 494 PHE A O 1
ATOM 3732 N N . GLN A 1 495 ? 10.755 2.294 -6.184 1.00 94.88 495 GLN A N 1
ATOM 3733 C CA . GLN A 1 495 ? 10.361 1.181 -5.322 1.00 94.88 495 GLN A CA 1
ATOM 3734 C C . GLN A 1 495 ? 9.178 0.353 -5.839 1.00 94.88 495 GLN A C 1
ATOM 3736 O O . GLN A 1 495 ? 9.226 -0.879 -5.761 1.00 94.88 495 GLN A O 1
ATOM 3741 N N . GLU A 1 496 ? 8.142 0.985 -6.392 1.00 96.75 496 GLU A N 1
ATOM 3742 C CA . GLU A 1 496 ? 6.930 0.297 -6.847 1.00 96.75 496 GLU A CA 1
ATOM 3743 C C . GLU A 1 496 ? 6.335 0.902 -8.117 1.00 96.75 496 GLU A C 1
ATOM 3745 O O . GLU A 1 496 ? 6.256 2.119 -8.288 1.00 96.75 496 GLU A O 1
ATOM 3750 N N . PHE A 1 497 ? 5.813 0.026 -8.973 1.00 98.38 497 PHE A N 1
ATOM 3751 C CA . PHE A 1 497 ? 5.001 0.401 -10.125 1.00 98.38 497 PHE A CA 1
ATOM 3752 C C . PHE A 1 497 ? 3.636 -0.271 -9.975 1.00 98.38 497 PHE A C 1
ATOM 3754 O O . PHE A 1 497 ? 3.525 -1.504 -9.946 1.00 98.38 497 PHE A O 1
ATOM 3761 N N . MET A 1 498 ? 2.601 0.555 -9.843 1.00 98.62 498 MET A N 1
ATOM 3762 C CA . MET A 1 498 ? 1.263 0.156 -9.425 1.00 98.62 498 MET A CA 1
ATOM 3763 C C . MET A 1 498 ? 0.248 0.210 -10.572 1.00 98.62 498 MET A C 1
ATOM 3765 O O . MET A 1 498 ? 0.280 1.124 -11.394 1.00 98.62 498 MET A O 1
ATOM 3769 N N . LEU A 1 499 ? -0.701 -0.731 -10.599 1.00 98.75 499 LEU A N 1
ATOM 3770 C CA . LEU A 1 499 ? -1.884 -0.681 -11.472 1.00 98.75 499 LEU A CA 1
ATOM 3771 C C . LEU A 1 499 ? -3.101 -0.189 -10.683 1.00 98.75 499 LEU A C 1
ATOM 3773 O O . LEU A 1 499 ? -3.441 -0.786 -9.662 1.00 98.75 499 LEU A O 1
ATOM 3777 N N . LEU A 1 500 ? -3.778 0.847 -11.181 1.00 98.69 500 LEU A N 1
ATOM 3778 C CA . LEU A 1 500 ? -5.001 1.415 -10.606 1.00 98.69 500 LEU A CA 1
ATOM 3779 C C . LEU A 1 500 ? -6.169 1.243 -11.601 1.00 98.69 500 LEU A C 1
ATOM 3781 O O . LEU A 1 500 ? -6.205 1.947 -12.615 1.00 98.69 500 LEU A O 1
ATOM 3785 N N . PRO A 1 501 ? -7.139 0.335 -11.365 1.00 98.44 501 PRO A N 1
ATOM 3786 C CA . PRO A 1 501 ? -8.313 0.139 -12.229 1.00 98.44 501 PRO A CA 1
ATOM 3787 C C . PRO A 1 501 ? -9.371 1.254 -12.086 1.00 98.44 501 PRO A C 1
ATOM 3789 O O . PRO A 1 501 ? -10.528 1.009 -11.734 1.00 98.44 501 PRO A O 1
ATOM 3792 N N . THR A 1 502 ? -8.992 2.507 -12.335 1.00 98.00 502 THR A N 1
ATOM 3793 C CA . THR A 1 502 ? -9.863 3.678 -12.126 1.00 98.00 502 THR A CA 1
ATOM 3794 C C . THR A 1 502 ? -11.116 3.682 -13.009 1.00 98.00 502 THR A C 1
ATOM 3796 O O . THR A 1 502 ? -12.107 4.301 -12.630 1.00 98.00 502 THR A O 1
ATOM 3799 N N . GLY A 1 503 ? -11.091 2.978 -14.150 1.00 97.31 503 GLY A N 1
ATOM 3800 C CA . GLY A 1 503 ? -12.214 2.819 -15.085 1.00 97.31 503 GLY A CA 1
ATOM 3801 C C . GLY A 1 503 ? -13.032 1.532 -14.903 1.00 97.31 503 GLY A C 1
ATOM 3802 O O . GLY A 1 503 ? -13.729 1.115 -15.831 1.00 97.31 503 GLY A O 1
ATOM 3803 N N . ALA A 1 504 ? -12.919 0.864 -13.754 1.00 97.81 504 ALA A N 1
ATOM 3804 C CA . ALA A 1 504 ? -13.823 -0.217 -13.366 1.00 97.81 504 ALA A CA 1
ATOM 3805 C C . ALA A 1 504 ? -15.176 0.329 -12.854 1.00 97.81 504 ALA A C 1
ATOM 3807 O O . ALA A 1 504 ? -15.249 1.444 -12.345 1.00 97.81 504 ALA A O 1
ATOM 3808 N N . GLU A 1 505 ? -16.246 -0.457 -12.975 1.00 96.50 505 GLU A N 1
ATOM 3809 C CA . GLU A 1 505 ? -17.604 -0.103 -12.514 1.00 96.50 505 GLU A CA 1
ATOM 3810 C C . GLU A 1 505 ? -17.891 -0.570 -11.072 1.00 96.50 505 GLU A C 1
ATOM 3812 O O . GLU A 1 505 ? -18.851 -0.133 -10.441 1.00 96.50 505 GLU A O 1
ATOM 3817 N N . SER A 1 506 ? -17.065 -1.482 -10.556 1.00 98.25 506 SER A N 1
ATOM 3818 C CA . SER A 1 506 ? -17.230 -2.193 -9.284 1.00 98.25 506 SER A CA 1
ATOM 3819 C C . SER A 1 506 ? -15.854 -2.598 -8.743 1.00 98.25 506 SER A C 1
ATOM 3821 O O . SER A 1 506 ? -14.905 -2.762 -9.515 1.00 98.25 506 SER A O 1
ATOM 3823 N N . PHE A 1 507 ? -15.742 -2.815 -7.430 1.00 98.62 507 PHE A N 1
ATOM 3824 C CA . PHE A 1 507 ? -14.517 -3.320 -6.815 1.00 98.62 507 PHE A CA 1
ATOM 3825 C C . PHE A 1 507 ? -14.205 -4.763 -7.253 1.00 98.62 507 PHE A C 1
ATOM 3827 O O . PHE A 1 507 ? -13.057 -5.081 -7.562 1.00 98.62 507 PHE A O 1
ATOM 3834 N N . THR A 1 508 ? -15.219 -5.617 -7.403 1.00 98.62 508 THR A N 1
ATOM 3835 C CA . THR A 1 508 ? -15.104 -6.940 -8.036 1.00 98.62 508 THR A CA 1
ATOM 3836 C C . THR A 1 508 ? -14.578 -6.842 -9.473 1.00 98.62 508 THR A C 1
ATOM 3838 O O . THR A 1 508 ? -13.718 -7.639 -9.863 1.00 98.62 508 THR A O 1
ATOM 3841 N N . GLU A 1 509 ? -15.020 -5.856 -10.267 1.00 98.62 509 GLU A N 1
ATOM 3842 C CA . GLU A 1 509 ? -14.444 -5.645 -11.604 1.00 98.62 509 GLU A CA 1
ATOM 3843 C C . GLU A 1 509 ? -12.987 -5.155 -11.514 1.00 98.62 509 GLU A C 1
ATOM 3845 O O . GLU A 1 509 ? -12.128 -5.682 -12.220 1.00 98.62 509 GLU A O 1
ATOM 3850 N N . ALA A 1 510 ? -12.671 -4.229 -10.604 1.00 98.75 510 ALA A N 1
ATOM 3851 C CA . ALA A 1 510 ? -11.309 -3.739 -10.378 1.00 98.75 510 ALA A CA 1
ATOM 3852 C C . ALA A 1 510 ? -10.338 -4.867 -9.986 1.00 98.75 510 ALA A C 1
ATOM 3854 O O . ALA A 1 510 ? -9.261 -4.998 -10.574 1.00 98.75 510 ALA A O 1
ATOM 3855 N N . MET A 1 511 ? -10.748 -5.739 -9.059 1.00 98.69 511 MET A N 1
ATOM 3856 C CA . MET A 1 511 ? -10.004 -6.936 -8.660 1.00 98.69 511 MET A CA 1
ATOM 3857 C C . MET A 1 511 ? -9.756 -7.878 -9.836 1.00 98.69 511 MET A C 1
ATOM 3859 O O . MET A 1 511 ? -8.634 -8.362 -10.008 1.00 98.69 511 MET A O 1
ATOM 3863 N N . LYS A 1 512 ? -10.770 -8.117 -10.678 1.00 98.62 512 LYS A N 1
ATOM 3864 C CA . LYS A 1 512 ? -10.629 -8.930 -11.891 1.00 98.62 512 LYS A CA 1
ATOM 3865 C C . LYS A 1 512 ? -9.630 -8.299 -12.870 1.00 98.62 512 LYS A C 1
ATOM 3867 O O . LYS A 1 512 ? -8.693 -8.972 -13.296 1.00 98.62 512 LYS A O 1
ATOM 3872 N N . ILE A 1 513 ? -9.809 -7.017 -13.192 1.00 98.50 513 ILE A N 1
ATOM 3873 C CA . ILE A 1 513 ? -8.979 -6.246 -14.130 1.00 98.50 513 ILE A CA 1
ATOM 3874 C C . ILE A 1 513 ? -7.508 -6.250 -13.690 1.00 98.50 513 ILE A C 1
ATOM 3876 O O . ILE A 1 513 ? -6.622 -6.575 -14.486 1.00 98.50 513 ILE A O 1
ATOM 3880 N N . GLY A 1 514 ? -7.240 -5.959 -12.413 1.00 98.44 514 GLY A N 1
ATOM 3881 C CA . GLY A 1 514 ? -5.893 -5.996 -11.842 1.00 98.44 514 GLY A CA 1
ATOM 3882 C C . GLY A 1 514 ? -5.276 -7.395 -11.872 1.00 98.44 514 GLY A C 1
ATOM 3883 O O . GLY A 1 514 ? -4.144 -7.560 -12.320 1.00 98.44 514 GLY A O 1
ATOM 3884 N N . THR A 1 515 ? -6.035 -8.424 -11.482 1.00 98.62 515 THR A N 1
ATOM 3885 C CA . THR A 1 515 ? -5.550 -9.815 -11.421 1.00 98.62 515 THR A CA 1
ATOM 3886 C C . THR A 1 515 ? -5.263 -10.403 -12.808 1.00 98.62 515 THR A C 1
ATOM 3888 O O . THR A 1 515 ? -4.241 -11.062 -13.004 1.00 98.62 515 THR A O 1
ATOM 3891 N N . GLU A 1 516 ? -6.124 -10.165 -13.800 1.00 98.75 516 GLU A N 1
ATOM 3892 C CA . GLU A 1 516 ? -5.892 -10.609 -15.183 1.00 98.75 516 GLU A CA 1
ATOM 3893 C C . GLU A 1 516 ? -4.717 -9.857 -15.832 1.00 98.75 516 GLU A C 1
ATOM 3895 O O . GLU A 1 516 ? -3.917 -10.464 -16.554 1.00 98.75 516 GLU A O 1
ATOM 3900 N N . THR A 1 517 ? -4.535 -8.571 -15.510 1.00 98.81 517 THR A N 1
ATOM 3901 C CA . THR A 1 517 ? -3.379 -7.790 -15.981 1.00 98.81 517 THR A CA 1
ATOM 3902 C C . THR A 1 517 ? -2.079 -8.236 -15.314 1.00 98.81 517 THR A C 1
ATOM 3904 O O . THR A 1 517 ? -1.089 -8.429 -16.011 1.00 98.81 517 THR A O 1
ATOM 3907 N N . TYR A 1 518 ? -2.076 -8.510 -14.007 1.00 98.75 518 TYR A N 1
ATOM 3908 C CA . TYR A 1 518 ? -0.923 -9.054 -13.277 1.00 98.75 518 TYR A CA 1
ATOM 3909 C C . TYR A 1 518 ? -0.493 -10.436 -13.809 1.00 98.75 518 TYR A C 1
ATOM 3911 O O . TYR A 1 518 ? 0.685 -10.663 -14.089 1.00 98.75 518 TYR A O 1
ATOM 3919 N N . HIS A 1 519 ? -1.439 -11.346 -14.071 1.00 98.62 519 HIS A N 1
ATOM 3920 C CA . HIS A 1 519 ? -1.134 -12.629 -14.720 1.00 98.62 519 HIS A CA 1
ATOM 3921 C C . HIS A 1 519 ? -0.651 -12.481 -16.174 1.00 98.62 519 HIS A C 1
ATOM 3923 O O . HIS A 1 519 ? 0.091 -13.334 -16.669 1.00 98.62 519 HIS A O 1
ATOM 3929 N N . THR A 1 520 ? -1.047 -11.412 -16.867 1.00 98.75 520 THR A N 1
ATOM 3930 C CA . THR A 1 520 ? -0.551 -11.083 -18.212 1.00 98.75 520 THR A CA 1
ATOM 3931 C C . THR A 1 520 ? 0.858 -10.490 -18.156 1.00 98.75 520 THR A C 1
ATOM 3933 O O . THR A 1 520 ? 1.719 -10.897 -18.935 1.00 98.75 520 THR A O 1
ATOM 3936 N N . LEU A 1 521 ? 1.130 -9.613 -17.186 1.00 98.56 521 LEU A N 1
ATOM 3937 C CA . LEU A 1 521 ? 2.451 -9.062 -16.894 1.00 98.56 521 LEU A CA 1
ATOM 3938 C C . LEU A 1 521 ? 3.454 -10.167 -16.545 1.00 98.56 521 LEU A C 1
ATOM 3940 O O . LEU A 1 521 ? 4.567 -10.148 -17.062 1.00 98.56 521 LEU A O 1
ATOM 3944 N N . LYS A 1 522 ? 3.047 -11.184 -15.767 1.00 98.31 522 LYS A N 1
ATOM 3945 C CA . LYS A 1 522 ? 3.899 -12.352 -15.483 1.00 98.31 522 LYS A CA 1
ATOM 3946 C C . LYS A 1 522 ? 4.426 -12.999 -16.765 1.00 98.31 522 LYS A C 1
ATOM 3948 O O . LYS A 1 522 ? 5.611 -13.301 -16.854 1.00 98.31 522 LYS A O 1
ATOM 3953 N N . LYS A 1 523 ? 3.552 -13.185 -17.761 1.00 98.06 523 LYS A N 1
ATOM 3954 C CA . LYS A 1 523 ? 3.919 -13.753 -19.067 1.00 98.06 523 LYS A CA 1
ATOM 3955 C C . LYS A 1 523 ? 4.834 -12.805 -19.835 1.00 98.06 523 LYS A C 1
ATOM 3957 O O . LYS A 1 523 ? 5.879 -13.237 -20.280 1.00 98.06 523 LYS A O 1
ATOM 3962 N N . VAL A 1 524 ? 4.507 -11.512 -19.901 1.00 98.00 524 VAL A N 1
ATOM 3963 C CA . VAL A 1 524 ? 5.359 -10.485 -20.534 1.00 98.00 524 VAL A CA 1
ATOM 3964 C C . VAL A 1 524 ? 6.784 -10.478 -19.965 1.00 98.00 524 VAL A C 1
ATOM 3966 O O . VAL A 1 524 ? 7.750 -10.430 -20.724 1.00 98.00 524 VAL A O 1
ATOM 3969 N N . ILE A 1 525 ? 6.924 -10.565 -18.641 1.00 97.19 525 ILE A N 1
ATOM 3970 C CA . ILE A 1 525 ? 8.223 -10.638 -17.966 1.00 97.19 525 ILE A CA 1
ATOM 3971 C C . ILE A 1 525 ? 8.921 -11.971 -18.271 1.00 97.19 525 ILE A C 1
ATOM 3973 O O . ILE A 1 525 ? 10.108 -11.969 -18.589 1.00 97.19 525 ILE A O 1
ATOM 3977 N N . GLN A 1 526 ? 8.196 -13.094 -18.248 1.00 96.44 526 GLN A N 1
ATOM 3978 C CA . GLN A 1 526 ? 8.740 -14.410 -18.598 1.00 96.44 526 GLN A CA 1
ATOM 3979 C C . GLN A 1 526 ? 9.233 -14.480 -20.053 1.00 96.44 526 GLN A C 1
ATOM 3981 O O . GLN A 1 526 ? 10.306 -15.030 -20.297 1.00 96.44 526 GLN A O 1
ATOM 3986 N N . ASP A 1 527 ? 8.481 -13.895 -20.991 1.00 96.06 527 ASP A N 1
ATOM 3987 C CA . ASP A 1 527 ? 8.797 -13.814 -22.422 1.00 96.06 527 ASP A CA 1
ATOM 3988 C C . ASP A 1 527 ? 10.109 -13.035 -22.665 1.00 96.06 527 ASP A C 1
ATOM 3990 O O . ASP A 1 527 ? 10.864 -13.375 -23.574 1.00 96.06 527 ASP A O 1
ATOM 3994 N N . LYS A 1 528 ? 10.374 -11.978 -21.874 1.00 95.94 528 LYS A N 1
ATOM 3995 C CA . LYS A 1 528 ? 11.493 -11.036 -22.090 1.00 95.94 528 LYS A CA 1
ATOM 3996 C C . LYS A 1 528 ? 12.741 -11.318 -21.238 1.00 95.94 528 LYS A C 1
ATOM 3998 O O . LYS A 1 528 ? 13.849 -11.101 -21.720 1.00 95.94 528 LYS A O 1
ATOM 4003 N N . TYR A 1 529 ? 12.583 -11.793 -20.000 1.00 94.25 529 TYR A N 1
ATOM 4004 C CA . TYR A 1 529 ? 13.681 -11.975 -19.030 1.00 94.25 529 TYR A CA 1
ATOM 4005 C C . TYR A 1 529 ? 13.813 -13.411 -18.492 1.00 94.25 529 TYR A C 1
ATOM 4007 O O . TYR A 1 529 ? 14.685 -13.679 -17.667 1.00 94.25 529 TYR A O 1
ATOM 4015 N N . GLY A 1 530 ? 12.964 -14.342 -18.936 1.00 93.94 530 GLY A N 1
ATOM 4016 C CA . GLY A 1 530 ? 12.949 -15.722 -18.451 1.00 93.94 530 GLY A CA 1
ATOM 4017 C C . GLY A 1 530 ? 12.159 -15.922 -17.152 1.00 93.94 530 GLY A C 1
ATOM 4018 O O . GLY A 1 530 ? 11.624 -14.992 -16.549 1.00 93.94 530 GLY A O 1
ATOM 4019 N N . ILE A 1 531 ? 12.046 -17.183 -16.727 1.00 91.56 531 ILE A N 1
ATOM 4020 C CA . ILE A 1 531 ? 11.146 -17.586 -15.634 1.00 91.56 531 ILE A CA 1
ATOM 4021 C C . ILE A 1 531 ? 11.546 -17.012 -14.268 1.00 91.56 531 ILE A C 1
ATOM 4023 O O . ILE A 1 531 ? 10.665 -16.642 -13.488 1.00 91.56 531 ILE A O 1
ATOM 4027 N N . ASP A 1 532 ? 12.845 -16.867 -14.000 1.00 90.06 532 ASP A N 1
ATOM 4028 C CA . ASP A 1 532 ? 13.367 -16.418 -12.703 1.00 90.06 532 ASP A CA 1
ATOM 4029 C C . ASP A 1 532 ? 13.039 -14.947 -12.401 1.00 90.06 532 ASP A C 1
ATOM 4031 O O . ASP A 1 532 ? 12.861 -14.577 -11.241 1.00 90.06 532 ASP A O 1
ATOM 4035 N N . ALA A 1 533 ? 12.842 -14.126 -13.437 1.00 91.25 533 ALA A N 1
ATOM 4036 C CA . ALA A 1 533 ? 12.348 -12.754 -13.314 1.00 91.25 533 ALA A CA 1
ATOM 4037 C C . ALA A 1 533 ? 10.873 -12.672 -12.862 1.00 91.25 533 ALA A C 1
ATOM 4039 O O . ALA A 1 533 ? 10.391 -11.595 -12.517 1.00 91.25 533 ALA A O 1
ATOM 4040 N N . THR A 1 534 ? 10.147 -13.800 -12.846 1.00 92.50 534 THR A N 1
ATOM 4041 C CA . THR A 1 534 ? 8.759 -13.885 -12.355 1.00 92.50 534 THR A CA 1
ATOM 4042 C C . THR A 1 534 ? 8.626 -14.328 -10.896 1.00 92.50 534 THR A C 1
ATOM 4044 O O . THR A 1 534 ? 7.510 -14.623 -10.443 1.00 92.50 534 THR A O 1
ATOM 4047 N N . ASN A 1 535 ? 9.746 -14.384 -10.169 1.00 92.25 535 ASN A N 1
ATOM 4048 C CA . ASN A 1 535 ? 9.744 -14.376 -8.711 1.00 92.25 535 ASN A CA 1
ATOM 4049 C C . ASN A 1 535 ? 9.215 -13.029 -8.192 1.00 92.25 535 ASN A C 1
ATOM 4051 O O . ASN A 1 535 ? 9.259 -12.016 -8.896 1.00 92.25 535 ASN A O 1
ATOM 4055 N N . VAL A 1 536 ? 8.686 -13.037 -6.969 1.00 92.06 536 VAL A N 1
ATOM 4056 C CA . VAL A 1 536 ? 7.983 -11.889 -6.383 1.00 92.06 536 VAL A CA 1
ATOM 4057 C C . VAL A 1 536 ? 8.709 -11.325 -5.167 1.00 92.06 536 VAL A C 1
ATOM 4059 O O . VAL A 1 536 ? 9.296 -12.084 -4.394 1.00 92.06 536 VAL A O 1
ATOM 4062 N N . GLY A 1 537 ? 8.639 -10.005 -4.993 1.00 87.12 537 GLY A N 1
ATOM 4063 C CA . GLY A 1 537 ? 9.145 -9.303 -3.814 1.00 87.12 537 GLY A CA 1
ATOM 4064 C C . GLY A 1 537 ? 8.275 -9.516 -2.570 1.00 87.12 537 GLY A C 1
ATOM 4065 O O . GLY A 1 537 ? 7.333 -10.322 -2.556 1.00 87.12 537 GLY A O 1
ATOM 4066 N N . ASP A 1 538 ? 8.568 -8.759 -1.511 1.00 84.94 538 ASP A N 1
ATOM 4067 C CA . ASP A 1 538 ? 7.850 -8.856 -0.233 1.00 84.94 538 ASP A CA 1
ATOM 4068 C C . ASP A 1 538 ? 6.357 -8.531 -0.342 1.00 84.94 538 ASP A C 1
ATOM 4070 O O . ASP A 1 538 ? 5.541 -9.105 0.381 1.00 84.94 538 ASP A O 1
ATOM 4074 N N . GLU A 1 539 ? 5.979 -7.698 -1.308 1.00 90.25 539 GLU A N 1
ATOM 4075 C CA . GLU A 1 539 ? 4.596 -7.265 -1.529 1.00 90.25 539 GLU A CA 1
ATOM 4076 C C . GLU A 1 539 ? 3.880 -7.988 -2.672 1.00 90.25 539 GLU A C 1
ATOM 4078 O O . GLU A 1 539 ? 2.708 -7.727 -2.945 1.00 90.25 539 GLU A O 1
ATOM 4083 N N . GLY A 1 540 ? 4.567 -8.938 -3.309 1.00 93.62 540 GLY A N 1
ATOM 4084 C CA . GLY A 1 540 ? 3.996 -9.822 -4.319 1.00 93.62 540 GLY A CA 1
ATOM 4085 C C . GLY A 1 540 ? 4.111 -9.330 -5.762 1.00 93.62 540 GLY A C 1
ATOM 4086 O O . GLY A 1 540 ? 3.765 -10.099 -6.654 1.00 93.62 540 GLY A O 1
ATOM 4087 N N . GLY A 1 541 ? 4.607 -8.116 -6.016 1.00 96.00 541 GLY A N 1
ATOM 4088 C CA . GLY A 1 541 ? 4.968 -7.671 -7.364 1.00 96.00 541 GLY A CA 1
ATOM 4089 C C . GLY A 1 541 ? 6.233 -8.373 -7.869 1.00 96.00 541 GLY A C 1
ATOM 4090 O O . GLY A 1 541 ? 6.991 -8.963 -7.095 1.00 96.00 541 GLY A O 1
ATOM 4091 N N . PHE A 1 542 ? 6.452 -8.370 -9.184 1.00 96.94 542 PHE A N 1
ATOM 4092 C CA . PHE A 1 542 ? 7.597 -9.046 -9.803 1.00 96.94 542 PHE A CA 1
ATOM 4093 C C . PHE A 1 542 ? 8.893 -8.251 -9.631 1.00 96.94 542 PHE A C 1
ATOM 4095 O O . PHE A 1 542 ? 8.871 -7.024 -9.629 1.00 96.94 542 PHE A O 1
ATOM 4102 N N . ALA A 1 543 ? 10.030 -8.946 -9.573 1.00 93.44 543 ALA A N 1
ATOM 4103 C CA . ALA A 1 543 ? 11.360 -8.333 -9.496 1.00 93.44 543 ALA A CA 1
ATOM 4104 C C . ALA A 1 543 ? 12.202 -8.590 -10.773 1.00 93.44 543 ALA A C 1
ATOM 4106 O O . ALA A 1 543 ? 13.244 -9.248 -10.702 1.00 93.44 543 ALA A O 1
ATOM 4107 N N . PRO A 1 544 ? 11.780 -8.110 -11.963 1.00 92.38 544 PRO A N 1
ATOM 4108 C CA . PRO A 1 544 ? 12.559 -8.247 -13.188 1.00 92.38 544 PRO A CA 1
ATOM 4109 C C . PRO A 1 544 ? 13.851 -7.426 -13.112 1.00 92.38 544 PRO A C 1
ATOM 4111 O O . PRO A 1 544 ? 13.895 -6.359 -12.496 1.00 92.38 544 PRO A O 1
ATOM 4114 N N . ASN A 1 545 ? 14.902 -7.891 -13.791 1.00 88.75 545 ASN A N 1
ATOM 4115 C CA . ASN A 1 545 ? 16.168 -7.164 -13.899 1.00 88.75 545 ASN A CA 1
ATOM 4116 C C . ASN A 1 545 ? 16.122 -6.121 -15.032 1.00 88.75 545 ASN A C 1
ATOM 4118 O O . ASN A 1 545 ? 16.851 -6.223 -16.018 1.00 88.75 545 ASN A O 1
ATOM 4122 N N . VAL A 1 546 ? 15.210 -5.157 -14.898 1.00 88.25 546 VAL A N 1
ATOM 4123 C CA . VAL A 1 546 ? 15.096 -3.992 -15.785 1.00 88.25 546 VAL A CA 1
ATOM 4124 C C . VAL A 1 546 ? 16.264 -3.022 -15.593 1.00 88.25 546 VAL A C 1
ATOM 4126 O O . VAL A 1 546 ? 16.899 -2.974 -14.538 1.00 88.25 546 VAL A O 1
ATOM 4129 N N . SER A 1 547 ? 16.519 -2.234 -16.631 1.00 79.94 547 SER A N 1
ATOM 4130 C CA . SER A 1 547 ? 17.607 -1.260 -16.728 1.00 79.94 547 SER A CA 1
ATOM 4131 C C . SER A 1 547 ? 17.197 0.178 -16.391 1.00 79.94 547 SER A C 1
ATOM 4133 O O . SER A 1 547 ? 18.067 0.985 -16.073 1.00 79.94 547 SER A O 1
ATOM 4135 N N . SER A 1 548 ? 15.901 0.508 -16.433 1.00 90.06 548 SER A N 1
ATOM 4136 C CA . SER A 1 548 ? 15.385 1.847 -16.118 1.00 90.06 548 SER A CA 1
ATOM 4137 C C . SER A 1 548 ? 13.937 1.816 -15.587 1.00 90.06 548 SER A C 1
ATOM 4139 O O . SER A 1 548 ? 13.218 0.830 -15.798 1.00 90.06 548 SER A O 1
ATOM 4141 N N . PRO A 1 549 ? 13.461 2.900 -14.939 1.00 93.50 549 PRO A N 1
ATOM 4142 C CA . PRO A 1 549 ? 12.039 3.088 -14.633 1.00 93.50 549 PRO A CA 1
ATOM 4143 C C . PRO A 1 549 ? 11.147 3.084 -15.878 1.00 93.50 549 PRO A C 1
ATOM 4145 O O . PRO A 1 549 ? 10.033 2.563 -15.849 1.00 93.50 549 PRO A O 1
ATOM 4148 N N . GLU A 1 550 ? 11.653 3.615 -16.993 1.00 95.75 550 GLU A N 1
ATOM 4149 C CA . GLU A 1 550 ? 10.919 3.660 -18.254 1.00 95.75 550 GLU A CA 1
ATOM 4150 C C . GLU A 1 550 ? 10.641 2.255 -18.807 1.00 95.75 550 GLU A C 1
ATOM 4152 O O . GLU A 1 550 ? 9.525 1.965 -19.231 1.00 95.75 550 GLU A O 1
ATOM 4157 N N . GLU A 1 551 ? 11.609 1.343 -18.708 1.00 95.62 551 GLU A N 1
ATOM 4158 C CA . GLU A 1 551 ? 11.430 -0.050 -19.118 1.00 95.62 551 GLU A CA 1
ATOM 4159 C C . GLU A 1 551 ? 10.329 -0.757 -18.299 1.00 95.62 551 GLU A C 1
ATOM 4161 O O . GLU A 1 551 ? 9.593 -1.584 -18.840 1.00 95.62 551 GLU A O 1
ATOM 4166 N N . SER A 1 552 ? 10.148 -0.390 -17.024 1.00 96.44 552 SER A N 1
ATOM 4167 C CA . SER A 1 552 ? 9.024 -0.875 -16.203 1.00 96.44 552 SER A CA 1
ATOM 4168 C C . SER A 1 552 ? 7.678 -0.321 -16.678 1.00 96.44 552 SER A C 1
ATOM 4170 O O . SER A 1 552 ? 6.707 -1.072 -16.784 1.00 96.44 552 SER A O 1
ATOM 4172 N N . LEU A 1 553 ? 7.614 0.969 -17.026 1.00 98.06 553 LEU A N 1
ATOM 4173 C CA . LEU A 1 553 ? 6.408 1.606 -17.567 1.00 98.06 553 LEU A CA 1
ATOM 4174 C C . LEU A 1 553 ? 5.994 0.995 -18.918 1.00 98.06 553 LEU A C 1
ATOM 4176 O O . LEU A 1 553 ? 4.809 0.725 -19.135 1.00 98.06 553 LEU A O 1
ATOM 4180 N N . GLU A 1 554 ? 6.953 0.686 -19.794 1.00 97.62 554 GLU A N 1
ATOM 4181 C CA . GLU A 1 554 ? 6.690 -0.013 -21.059 1.00 97.62 554 GLU A CA 1
ATOM 4182 C C . GLU A 1 554 ? 6.156 -1.439 -20.843 1.00 97.62 554 GLU A C 1
ATOM 4184 O O . GLU A 1 554 ? 5.204 -1.842 -21.519 1.00 97.62 554 GLU A O 1
ATOM 4189 N N . LEU A 1 555 ? 6.690 -2.186 -19.865 1.00 97.81 555 LEU A N 1
ATOM 4190 C CA . LEU A 1 555 ? 6.164 -3.504 -19.478 1.00 97.81 555 LEU A CA 1
ATOM 4191 C C . LEU A 1 555 ? 4.715 -3.419 -18.975 1.00 97.81 555 LEU A C 1
ATOM 4193 O O . LEU A 1 555 ? 3.889 -4.254 -19.359 1.00 97.81 555 LEU A O 1
ATOM 4197 N N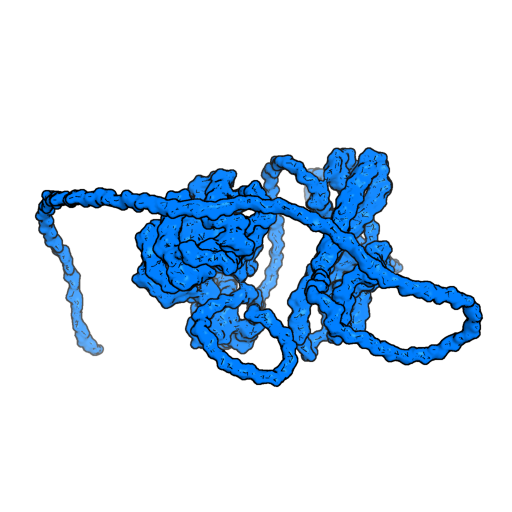 . LEU A 1 556 ? 4.380 -2.407 -18.163 1.00 98.25 556 LEU A N 1
ATOM 4198 C CA . LEU A 1 556 ? 3.006 -2.193 -17.695 1.00 98.25 556 LEU A CA 1
ATOM 4199 C C . LEU A 1 556 ? 2.060 -1.853 -18.848 1.00 98.25 556 LEU A C 1
ATOM 4201 O O . LEU A 1 556 ? 1.024 -2.504 -18.986 1.00 98.25 556 LEU A O 1
ATOM 4205 N N . VAL A 1 557 ? 2.414 -0.908 -19.724 1.00 98.25 557 VAL A N 1
ATOM 4206 C CA . VAL A 1 557 ? 1.585 -0.565 -20.894 1.00 98.25 557 VAL A CA 1
ATOM 4207 C C . VAL A 1 557 ? 1.415 -1.769 -21.827 1.00 98.25 557 VAL A C 1
ATOM 4209 O O . VAL A 1 557 ? 0.306 -2.021 -22.310 1.00 98.25 557 VAL A O 1
ATOM 4212 N N . GLN A 1 558 ? 2.464 -2.572 -22.037 1.00 98.19 558 GLN A N 1
ATOM 4213 C CA . GLN A 1 558 ? 2.370 -3.806 -22.819 1.00 98.19 558 GLN A CA 1
ATOM 4214 C C . GLN A 1 558 ? 1.433 -4.833 -22.162 1.00 98.19 558 GLN A C 1
ATOM 4216 O O . GLN A 1 558 ? 0.650 -5.471 -22.870 1.00 98.19 558 GLN A O 1
ATOM 4221 N N . ALA A 1 559 ? 1.473 -4.986 -20.835 1.00 98.44 559 ALA A N 1
ATOM 4222 C CA . ALA A 1 559 ? 0.600 -5.895 -20.096 1.00 98.44 559 ALA A CA 1
ATOM 4223 C C . ALA A 1 559 ? -0.868 -5.435 -20.100 1.00 98.44 559 ALA A C 1
ATOM 4225 O O . ALA A 1 559 ? -1.739 -6.230 -20.447 1.00 98.44 559 ALA A O 1
ATOM 4226 N N . ILE A 1 560 ? -1.139 -4.155 -19.811 1.00 98.56 560 ILE A N 1
ATOM 4227 C CA . ILE A 1 560 ? -2.478 -3.536 -19.868 1.00 98.56 560 ILE A CA 1
ATOM 4228 C C . ILE A 1 560 ? -3.094 -3.727 -21.264 1.00 98.56 560 ILE A C 1
ATOM 4230 O O . ILE A 1 560 ? -4.255 -4.124 -21.395 1.00 98.56 560 ILE A O 1
ATOM 4234 N N . LYS A 1 561 ? -2.299 -3.507 -22.322 1.00 98.31 561 LYS A N 1
ATOM 4235 C CA . LYS A 1 561 ? -2.726 -3.694 -23.715 1.00 98.31 561 LYS A CA 1
ATOM 4236 C C . LYS A 1 561 ? -2.954 -5.168 -24.071 1.00 98.31 561 LYS A C 1
ATOM 4238 O O . LYS A 1 561 ? -3.981 -5.477 -24.669 1.00 98.31 561 LYS A O 1
ATOM 4243 N N . LYS A 1 562 ? -2.050 -6.084 -23.688 1.00 98.38 562 LYS A N 1
ATOM 4244 C CA . LYS A 1 562 ? -2.220 -7.541 -23.894 1.00 98.38 562 LYS A CA 1
ATOM 4245 C C . LYS A 1 562 ? -3.429 -8.103 -23.123 1.00 98.38 562 LYS A C 1
ATOM 4247 O O . LYS A 1 562 ? -4.040 -9.053 -23.602 1.00 98.38 562 LYS A O 1
ATOM 4252 N N . ALA A 1 563 ? -3.781 -7.526 -21.971 1.00 98.12 563 ALA A N 1
ATOM 4253 C CA . ALA A 1 563 ? -4.942 -7.917 -21.167 1.00 98.12 563 ALA A CA 1
ATOM 4254 C C . ALA A 1 563 ? -6.275 -7.326 -21.673 1.00 98.12 563 ALA A C 1
ATOM 4256 O O . ALA A 1 563 ? -7.337 -7.770 -21.247 1.00 98.12 563 ALA A O 1
ATOM 4257 N N . GLY A 1 564 ? -6.238 -6.351 -22.591 1.00 98.12 564 GLY A N 1
ATOM 4258 C CA . GLY A 1 564 ? -7.433 -5.719 -23.162 1.00 98.12 564 GLY A CA 1
ATOM 4259 C C . GLY A 1 564 ? -8.042 -4.593 -22.315 1.00 98.12 564 GLY A C 1
ATOM 4260 O O . GLY A 1 564 ? -9.165 -4.180 -22.588 1.00 98.12 564 GLY A O 1
ATOM 4261 N N . TYR A 1 565 ? -7.315 -4.071 -21.321 1.00 98.25 565 TYR A N 1
ATOM 4262 C CA . TYR A 1 565 ? -7.818 -3.083 -20.351 1.00 98.25 565 TYR A CA 1
ATOM 4263 C C . TYR A 1 565 ? -7.243 -1.665 -20.537 1.00 98.25 565 TYR A C 1
ATOM 4265 O O . TYR A 1 565 ? -7.259 -0.844 -19.616 1.00 98.25 565 TYR A O 1
ATOM 4273 N N . GLN A 1 566 ? -6.750 -1.349 -21.740 1.00 95.88 566 GLN A N 1
ATOM 4274 C CA . GLN A 1 566 ? -6.292 -0.003 -22.098 1.00 95.88 566 GLN A CA 1
ATOM 4275 C C . GLN A 1 566 ? -7.425 1.022 -21.896 1.00 95.88 566 GLN A C 1
ATOM 4277 O O . GLN A 1 566 ? -8.523 0.850 -22.417 1.00 95.88 566 GLN A O 1
ATOM 4282 N N . GLY A 1 567 ? -7.164 2.072 -21.111 1.00 95.06 567 GLY A N 1
ATOM 4283 C CA . GLY A 1 567 ? -8.156 3.082 -20.721 1.00 95.06 567 GLY A CA 1
ATOM 4284 C C . GLY A 1 567 ? -8.964 2.755 -19.455 1.00 95.06 567 GLY A C 1
ATOM 4285 O O . GLY A 1 567 ? -9.438 3.684 -18.810 1.00 95.06 567 GLY A O 1
ATOM 4286 N N . LYS A 1 568 ? -9.069 1.480 -19.037 1.00 97.69 568 LYS A N 1
ATOM 4287 C CA . LYS A 1 568 ? -9.638 1.103 -17.721 1.00 97.69 568 LYS A CA 1
ATOM 4288 C C . LYS A 1 568 ? -8.607 1.105 -16.585 1.00 97.69 568 LYS A C 1
ATOM 4290 O O . LYS A 1 568 ? -8.999 1.199 -15.423 1.00 97.69 568 LYS A O 1
ATOM 4295 N N . ILE A 1 569 ? -7.316 1.000 -16.909 1.00 98.56 569 ILE A N 1
ATOM 4296 C CA . ILE A 1 569 ? -6.201 1.008 -15.950 1.00 98.56 569 ILE A CA 1
ATOM 4297 C C . ILE A 1 569 ? -5.329 2.249 -16.158 1.00 98.56 569 ILE A C 1
ATOM 4299 O O . ILE A 1 569 ? -4.958 2.563 -17.290 1.00 98.56 569 ILE A O 1
ATOM 4303 N N . GLN A 1 570 ? -4.972 2.889 -15.048 1.00 98.38 570 GLN A N 1
ATOM 4304 C CA . GLN A 1 570 ? -3.934 3.913 -14.922 1.00 98.38 570 GLN A CA 1
ATOM 4305 C C . GLN A 1 570 ? -2.768 3.361 -14.080 1.00 98.38 570 GLN A C 1
ATOM 4307 O O . GLN A 1 570 ? -2.871 2.286 -13.483 1.00 98.38 570 GLN A O 1
ATOM 4312 N N . ILE A 1 571 ? -1.657 4.087 -14.029 1.00 98.69 571 ILE A N 1
ATOM 4313 C CA . ILE A 1 571 ? -0.428 3.724 -13.321 1.00 98.69 571 ILE A CA 1
ATOM 4314 C C . ILE A 1 571 ? -0.239 4.642 -12.106 1.00 98.69 571 ILE A C 1
ATOM 4316 O O . ILE A 1 571 ? -0.501 5.844 -12.165 1.00 98.69 571 ILE A O 1
ATOM 4320 N N . GLY A 1 572 ? 0.233 4.064 -11.007 1.00 98.44 572 GLY A N 1
ATOM 4321 C CA . GLY A 1 572 ? 0.791 4.788 -9.868 1.00 98.44 572 GLY A CA 1
ATOM 4322 C C . GLY A 1 572 ? 2.264 4.428 -9.699 1.00 98.44 572 GLY A C 1
ATOM 4323 O O . GLY A 1 572 ? 2.669 3.331 -10.083 1.00 98.44 572 GLY A O 1
ATOM 4324 N N . LEU A 1 573 ? 3.060 5.326 -9.131 1.00 98.38 573 LEU A N 1
ATOM 4325 C CA . LEU A 1 573 ? 4.449 5.064 -8.753 1.00 98.38 573 LEU A CA 1
ATOM 4326 C C . LEU A 1 573 ? 4.631 5.309 -7.259 1.00 98.38 573 LEU A C 1
ATOM 4328 O O . LEU A 1 573 ? 4.107 6.295 -6.751 1.00 98.38 573 LEU A O 1
ATOM 4332 N N . ASP A 1 574 ? 5.414 4.460 -6.601 1.00 97.94 574 ASP A N 1
ATOM 4333 C CA . ASP A 1 574 ? 6.145 4.822 -5.384 1.00 97.94 574 ASP A CA 1
ATOM 4334 C C . ASP A 1 574 ? 7.626 4.830 -5.733 1.00 97.94 574 ASP A C 1
ATOM 4336 O O . ASP A 1 574 ? 8.176 3.846 -6.240 1.00 97.94 574 ASP A O 1
ATOM 4340 N N . VAL A 1 575 ? 8.254 5.980 -5.532 1.00 97.50 575 VAL A N 1
ATOM 4341 C CA . VAL A 1 575 ? 9.658 6.169 -5.856 1.00 97.50 575 VAL A CA 1
ATOM 4342 C C . VAL A 1 575 ? 10.553 5.858 -4.655 1.00 97.50 575 VAL A C 1
ATOM 4344 O O . VAL A 1 575 ? 11.647 5.337 -4.875 1.00 97.50 575 VAL A O 1
ATOM 4347 N N . ALA A 1 576 ? 10.092 6.128 -3.428 1.00 95.62 576 ALA A N 1
ATOM 4348 C CA . ALA A 1 576 ? 10.867 6.087 -2.183 1.00 95.62 576 ALA A CA 1
ATOM 4349 C C . ALA A 1 576 ? 12.247 6.769 -2.300 1.00 95.62 576 ALA A C 1
ATOM 4351 O O . ALA A 1 576 ? 13.277 6.221 -1.905 1.00 95.62 576 ALA A O 1
ATOM 4352 N N . SER A 1 577 ? 12.285 7.958 -2.909 1.00 96.69 577 SER A N 1
ATOM 4353 C CA . SER A 1 577 ? 13.539 8.585 -3.364 1.00 96.69 577 SER A CA 1
ATOM 4354 C C . SER A 1 577 ? 14.534 8.955 -2.255 1.00 96.69 577 SER A C 1
ATOM 4356 O O . SER A 1 577 ? 15.730 9.042 -2.538 1.00 96.69 577 SER A O 1
ATOM 4358 N N . SER A 1 578 ? 14.085 9.073 -0.999 1.00 95.25 578 SER A N 1
ATOM 4359 C CA . SER A 1 578 ? 14.937 9.175 0.198 1.00 95.25 578 SER A CA 1
ATOM 4360 C C . SER A 1 578 ? 15.998 8.060 0.264 1.00 95.25 578 SER A C 1
ATOM 4362 O O . SER A 1 578 ? 17.139 8.312 0.644 1.00 95.25 578 SER A O 1
ATOM 4364 N N .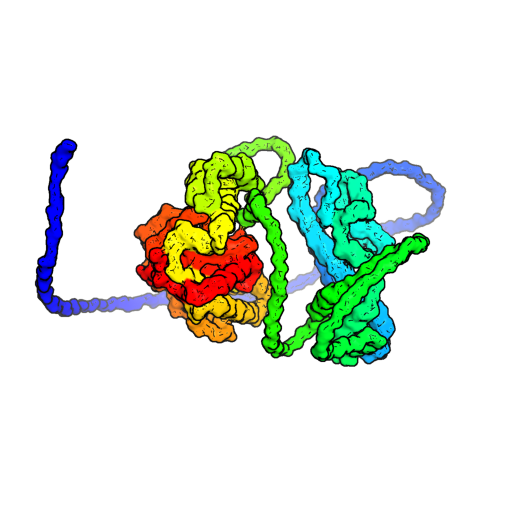 GLU A 1 579 ? 15.676 6.838 -0.190 1.00 94.00 579 GLU A N 1
ATOM 4365 C CA . GLU A 1 579 ? 16.602 5.687 -0.221 1.00 94.00 579 GLU A CA 1
ATOM 4366 C C . GLU A 1 579 ? 17.788 5.884 -1.188 1.00 94.00 579 GLU A C 1
ATOM 4368 O O . GLU A 1 579 ? 18.802 5.186 -1.093 1.00 94.00 579 GLU A O 1
ATOM 4373 N N . PHE A 1 580 ? 17.676 6.830 -2.129 1.00 95.19 580 PHE A N 1
ATOM 4374 C CA . PHE A 1 580 ? 18.710 7.151 -3.113 1.00 95.19 580 PHE A CA 1
ATOM 4375 C C . PHE A 1 580 ? 19.110 8.631 -3.166 1.00 95.19 580 PHE A C 1
ATOM 4377 O O . PHE A 1 580 ? 19.840 9.042 -4.075 1.00 95.19 580 PHE A O 1
ATOM 4384 N N . TYR A 1 581 ? 18.699 9.419 -2.174 1.00 97.00 581 TYR A N 1
ATOM 4385 C CA . TYR A 1 581 ? 19.145 10.793 -1.993 1.00 97.00 581 TYR A CA 1
ATOM 4386 C C . TYR A 1 581 ? 20.558 10.836 -1.391 1.00 97.00 581 TYR A C 1
ATOM 4388 O O . TYR A 1 581 ? 20.854 10.213 -0.370 1.00 97.00 581 TYR A O 1
ATOM 4396 N N . LYS A 1 582 ? 21.468 11.552 -2.056 1.00 93.00 582 LYS A N 1
ATOM 4397 C CA . LYS A 1 582 ? 22.892 11.658 -1.718 1.00 93.00 582 LYS A CA 1
ATOM 4398 C C . LYS A 1 582 ? 23.389 13.065 -2.037 1.00 93.00 582 LYS A C 1
ATOM 4400 O O . LYS A 1 582 ? 23.296 13.517 -3.172 1.00 93.00 582 LYS A O 1
ATOM 4405 N N . GLU A 1 583 ? 23.945 13.748 -1.039 1.00 91.94 583 GLU A N 1
ATOM 4406 C CA . GLU A 1 583 ? 24.683 15.016 -1.211 1.00 91.94 583 GLU A CA 1
ATOM 4407 C C . GLU A 1 583 ? 23.900 16.139 -1.940 1.00 91.94 583 GLU A C 1
ATOM 4409 O O . GLU A 1 583 ? 24.485 16.965 -2.638 1.00 91.94 583 GLU A O 1
ATOM 4414 N N . GLY A 1 584 ? 22.569 16.193 -1.775 1.00 94.19 584 GLY A N 1
ATOM 4415 C CA . GLY A 1 584 ? 21.699 17.169 -2.455 1.00 94.19 584 GLY A CA 1
ATOM 4416 C C . GLY A 1 584 ? 21.246 16.754 -3.862 1.00 94.19 584 GLY A C 1
ATOM 4417 O O . GLY A 1 584 ? 20.761 17.586 -4.629 1.00 94.19 584 GLY A O 1
ATOM 4418 N N . LYS A 1 585 ? 21.434 15.480 -4.222 1.00 97.44 585 LYS A N 1
ATOM 4419 C CA . LYS A 1 585 ? 21.115 14.887 -5.526 1.00 97.44 585 LYS A CA 1
ATOM 4420 C C . LYS A 1 585 ? 20.533 13.477 -5.383 1.00 97.44 585 LYS A C 1
ATOM 4422 O O . LYS A 1 585 ? 20.530 12.901 -4.302 1.00 97.44 585 LYS A O 1
ATOM 4427 N N . TYR A 1 586 ? 20.075 12.906 -6.491 1.00 97.75 586 TYR A N 1
ATOM 4428 C CA . TYR A 1 586 ? 19.376 11.626 -6.559 1.00 97.75 586 TYR A CA 1
ATOM 4429 C C . TYR A 1 586 ? 20.112 10.625 -7.459 1.00 97.75 586 TYR A C 1
ATOM 4431 O O . TYR A 1 586 ? 20.382 10.897 -8.633 1.00 97.75 586 TYR A O 1
ATOM 4439 N N . ASP A 1 587 ? 20.431 9.455 -6.904 1.00 96.31 587 ASP A N 1
ATOM 4440 C CA . ASP A 1 587 ? 21.248 8.413 -7.530 1.00 96.31 587 ASP A CA 1
ATOM 4441 C C . ASP A 1 587 ? 20.395 7.264 -8.100 1.00 96.31 587 ASP A C 1
ATOM 4443 O O . ASP A 1 587 ? 20.098 6.275 -7.429 1.00 96.31 587 ASP A O 1
ATOM 4447 N N . LEU A 1 588 ? 20.026 7.353 -9.380 1.00 94.69 588 LEU A N 1
ATOM 4448 C CA . LEU A 1 588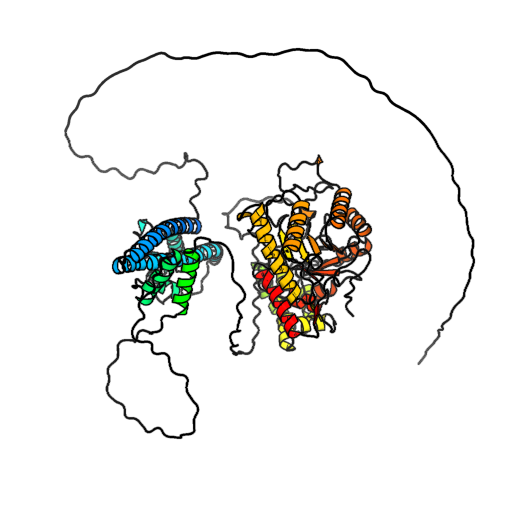 ? 19.201 6.328 -10.038 1.00 94.69 588 LEU A CA 1
ATOM 4449 C C . LEU A 1 588 ? 19.920 4.982 -10.311 1.00 94.69 588 LEU A C 1
ATOM 4451 O O . LEU A 1 588 ? 19.311 4.089 -10.897 1.00 94.69 588 LEU A O 1
ATOM 4455 N N . ASP A 1 589 ? 21.171 4.801 -9.868 1.00 93.12 589 ASP A N 1
ATOM 4456 C CA . ASP A 1 589 ? 21.889 3.511 -9.841 1.00 93.12 589 ASP A CA 1
ATOM 4457 C C . ASP A 1 589 ? 22.409 3.207 -8.416 1.00 93.12 589 ASP A C 1
ATOM 4459 O O . ASP A 1 589 ? 23.399 2.501 -8.258 1.00 93.12 589 ASP A O 1
ATOM 4463 N N . PHE A 1 590 ? 21.758 3.707 -7.349 1.00 92.94 590 PHE A N 1
ATOM 4464 C CA . PHE A 1 590 ? 22.283 3.679 -5.965 1.00 92.94 590 PHE A CA 1
ATOM 4465 C C . PHE A 1 590 ? 22.703 2.313 -5.411 1.00 92.94 590 PHE A C 1
ATOM 4467 O O . PHE A 1 590 ? 23.510 2.249 -4.480 1.00 92.94 590 PHE A O 1
ATOM 4474 N N . LYS A 1 591 ? 22.151 1.233 -5.971 1.00 89.88 591 LYS A N 1
ATOM 4475 C CA . LYS A 1 591 ? 22.449 -0.165 -5.625 1.00 89.88 591 LYS A CA 1
ATOM 4476 C C . LYS A 1 591 ? 23.783 -0.647 -6.212 1.00 89.88 591 LYS A C 1
ATOM 4478 O O . LYS A 1 591 ? 24.320 -1.668 -5.782 1.00 89.88 591 LYS A O 1
ATOM 4483 N N . ASN A 1 592 ? 24.323 0.063 -7.200 1.00 90.56 592 ASN A N 1
ATOM 4484 C CA . ASN A 1 592 ? 25.675 -0.113 -7.700 1.00 90.56 592 ASN A CA 1
ATOM 4485 C C . ASN A 1 592 ? 26.658 0.586 -6.751 1.00 90.56 592 ASN A C 1
ATOM 4487 O O . ASN A 1 592 ? 26.684 1.810 -6.642 1.00 90.56 592 ASN A O 1
ATOM 4491 N N . ALA A 1 593 ? 27.530 -0.194 -6.109 1.00 89.56 593 ALA A N 1
ATOM 4492 C CA . ALA A 1 593 ? 28.594 0.330 -5.248 1.00 89.56 593 ALA A CA 1
ATOM 4493 C C . ALA A 1 593 ? 29.597 1.247 -5.985 1.00 89.56 593 ALA A C 1
ATOM 4495 O O . ALA A 1 593 ? 30.360 1.956 -5.337 1.00 89.56 593 ALA A O 1
ATOM 4496 N N . ASN A 1 594 ? 29.584 1.238 -7.323 1.00 92.62 594 ASN A N 1
ATOM 4497 C CA . ASN A 1 594 ? 30.350 2.122 -8.200 1.00 92.62 594 ASN A CA 1
ATOM 4498 C C . ASN A 1 594 ? 29.408 2.999 -9.056 1.00 92.62 594 ASN A C 1
ATOM 4500 O O . ASN A 1 594 ? 29.624 3.132 -10.263 1.00 92.62 594 ASN A O 1
ATOM 4504 N N . SER A 1 595 ? 28.320 3.525 -8.472 1.00 93.19 595 SER A N 1
ATOM 4505 C CA . SER A 1 595 ? 27.508 4.560 -9.132 1.00 93.19 595 SER A CA 1
ATOM 4506 C C . SER A 1 595 ? 28.361 5.800 -9.438 1.00 93.19 595 SER A C 1
ATOM 4508 O O . SER A 1 595 ? 29.357 6.074 -8.769 1.00 93.19 595 SER A O 1
ATOM 4510 N N . ASP A 1 596 ? 27.979 6.526 -10.484 1.00 93.62 596 ASP A N 1
ATOM 4511 C CA . ASP A 1 596 ? 28.717 7.650 -11.057 1.00 93.62 596 ASP A CA 1
ATOM 4512 C C . ASP A 1 596 ? 28.077 8.988 -10.635 1.00 93.62 596 ASP A C 1
ATOM 4514 O O . ASP A 1 596 ? 27.009 9.328 -11.157 1.00 93.62 596 ASP A O 1
ATOM 4518 N N . PRO A 1 597 ? 28.718 9.784 -9.752 1.00 93.94 597 PRO A N 1
ATOM 4519 C CA . PRO A 1 597 ? 28.153 11.041 -9.259 1.00 93.94 597 PRO A CA 1
ATOM 4520 C C . PRO A 1 597 ? 27.903 12.099 -10.340 1.00 93.94 597 PRO A C 1
ATOM 4522 O O . PRO A 1 597 ? 27.116 13.023 -10.125 1.00 93.94 597 PRO A O 1
ATOM 4525 N N . THR A 1 598 ? 28.517 11.971 -11.524 1.00 94.75 598 THR A N 1
ATOM 4526 C CA . THR A 1 598 ? 28.234 12.870 -12.657 1.00 94.75 598 THR A CA 1
ATOM 4527 C C . THR A 1 598 ? 26.841 12.645 -13.251 1.00 94.75 598 THR A C 1
ATOM 4529 O O . THR A 1 598 ? 26.311 13.542 -13.902 1.00 94.75 598 THR A O 1
ATOM 4532 N N . LYS A 1 599 ? 26.224 11.483 -12.988 1.00 94.62 599 LYS A N 1
ATOM 4533 C CA . LYS A 1 599 ? 24.872 11.115 -13.438 1.00 94.62 599 LYS A CA 1
ATOM 4534 C C . LYS A 1 599 ? 23.782 11.353 -12.387 1.00 94.62 599 LYS A C 1
ATOM 4536 O O . LYS A 1 599 ? 22.612 11.119 -12.680 1.00 94.62 599 LYS A O 1
ATOM 4541 N N . TRP A 1 600 ? 24.135 11.779 -11.171 1.00 96.75 600 TRP A N 1
ATOM 4542 C CA . TRP A 1 600 ? 23.151 12.042 -10.118 1.00 96.75 600 TRP A CA 1
ATOM 4543 C C . TRP A 1 600 ? 22.365 13.323 -10.425 1.00 96.75 600 TRP A C 1
ATOM 4545 O O . TRP A 1 600 ? 22.954 14.385 -10.655 1.00 96.75 600 TRP A O 1
ATOM 4555 N N . LEU A 1 601 ? 21.038 13.223 -10.397 1.00 97.56 601 LEU A N 1
ATOM 4556 C CA . LEU A 1 601 ? 20.119 14.297 -10.778 1.00 97.56 601 LEU A CA 1
ATOM 4557 C C . LEU A 1 601 ? 19.898 15.269 -9.615 1.00 97.56 601 LEU A C 1
ATOM 4559 O O . LEU A 1 601 ? 19.798 14.846 -8.467 1.00 97.56 601 LEU A O 1
ATOM 4563 N N . SER A 1 602 ? 19.767 16.564 -9.886 1.00 97.88 602 SER A N 1
ATOM 4564 C CA . SER A 1 602 ? 19.129 17.491 -8.941 1.00 97.88 602 SER A CA 1
ATOM 4565 C C . SER A 1 602 ? 17.627 17.199 -8.817 1.00 97.88 602 SER A C 1
ATOM 4567 O O . SER A 1 602 ? 17.029 16.589 -9.707 1.00 97.88 602 SER A O 1
ATOM 4569 N N . GLY A 1 603 ? 16.985 17.692 -7.750 1.00 97.25 603 GLY A N 1
ATOM 4570 C CA . GLY A 1 603 ? 15.529 17.583 -7.588 1.00 97.25 603 GLY A CA 1
ATOM 4571 C C . GLY A 1 603 ? 14.744 18.158 -8.776 1.00 97.25 603 GLY A C 1
ATOM 4572 O O . GLY A 1 603 ? 13.717 17.604 -9.159 1.00 97.25 603 GLY A O 1
ATOM 4573 N N . LYS A 1 604 ? 15.262 19.196 -9.451 1.00 96.31 604 LYS A N 1
ATOM 4574 C CA . LYS A 1 604 ? 14.633 19.721 -10.672 1.00 96.31 604 LYS A CA 1
ATOM 4575 C C . LYS A 1 604 ? 14.762 18.765 -11.863 1.00 96.31 604 LYS A C 1
ATOM 4577 O O . LYS A 1 604 ? 13.763 18.488 -12.514 1.00 96.31 604 LYS A O 1
ATOM 4582 N N . GLU A 1 605 ? 15.954 18.239 -12.141 1.00 97.88 605 GLU A N 1
ATOM 4583 C CA . GLU A 1 605 ? 16.155 17.292 -13.253 1.00 97.88 605 GLU A CA 1
ATOM 4584 C C . GLU A 1 605 ? 15.334 16.004 -13.056 1.00 97.88 605 GLU A C 1
ATOM 4586 O O . GLU A 1 605 ? 14.824 15.428 -14.018 1.00 97.88 605 GLU A O 1
ATOM 4591 N N . LEU A 1 606 ? 15.150 15.584 -11.801 1.00 98.06 606 LEU A N 1
ATOM 4592 C CA . LEU A 1 606 ? 14.275 14.475 -11.433 1.00 98.06 606 LEU A CA 1
ATOM 4593 C C . LEU A 1 606 ? 12.778 14.831 -11.591 1.00 98.06 606 LEU A C 1
ATOM 4595 O O . LEU A 1 606 ? 12.011 14.011 -12.096 1.00 98.06 606 LEU A O 1
ATOM 4599 N N . ALA A 1 607 ? 12.366 16.062 -11.262 1.00 98.00 607 ALA A N 1
ATOM 4600 C CA . ALA A 1 607 ? 11.016 16.563 -11.544 1.00 98.00 607 ALA A CA 1
ATOM 4601 C C . ALA A 1 607 ? 10.713 16.601 -13.053 1.00 98.00 607 ALA A C 1
ATOM 4603 O O . ALA A 1 607 ? 9.672 16.104 -13.484 1.00 98.00 607 ALA A O 1
ATOM 4604 N N . ASP A 1 608 ? 11.635 17.124 -13.868 1.00 97.69 608 ASP A N 1
ATOM 4605 C CA . ASP A 1 608 ? 11.514 17.162 -15.330 1.00 97.69 608 ASP A CA 1
ATOM 4606 C C . ASP A 1 608 ? 11.403 15.739 -15.926 1.00 97.69 608 ASP A C 1
ATOM 4608 O O . ASP A 1 608 ? 10.607 15.507 -16.843 1.00 97.69 608 ASP A O 1
ATOM 4612 N N . LEU A 1 609 ? 12.114 14.757 -15.353 1.00 97.69 609 LEU A N 1
ATOM 4613 C CA . LEU A 1 609 ? 11.999 13.333 -15.697 1.00 97.69 609 LEU A CA 1
ATOM 4614 C C . LEU A 1 609 ? 10.603 12.767 -15.377 1.00 97.69 609 LEU A C 1
ATOM 4616 O O . LEU A 1 609 ? 10.000 12.121 -16.241 1.00 97.69 609 LEU A O 1
ATOM 4620 N N . TYR A 1 610 ? 10.040 13.039 -14.193 1.00 98.31 610 TYR A N 1
ATOM 4621 C CA . TYR A 1 610 ? 8.667 12.622 -13.869 1.00 98.31 610 TYR A CA 1
ATOM 4622 C C . TYR A 1 610 ? 7.634 13.276 -14.793 1.00 98.31 610 TYR A C 1
ATOM 4624 O O . TYR A 1 610 ? 6.747 12.591 -15.301 1.00 98.31 610 TYR A O 1
ATOM 4632 N N . LEU A 1 611 ? 7.760 14.580 -15.059 1.00 97.81 611 LEU A N 1
ATOM 4633 C CA . LEU A 1 611 ? 6.877 15.307 -15.978 1.00 97.81 611 LEU A CA 1
ATOM 4634 C C . LEU A 1 611 ? 6.983 14.767 -17.414 1.00 97.81 611 LEU A C 1
ATOM 4636 O O . LEU A 1 611 ? 5.991 14.768 -18.143 1.00 97.81 611 LEU A O 1
ATOM 4640 N N . GLY A 1 612 ? 8.154 14.271 -17.822 1.00 97.94 612 GLY A N 1
ATOM 4641 C CA . GLY A 1 612 ? 8.339 13.520 -19.065 1.00 97.94 612 GLY A CA 1
ATOM 4642 C C . GLY A 1 612 ? 7.562 12.199 -19.081 1.00 97.94 612 GLY A C 1
ATOM 4643 O O . GLY A 1 612 ? 6.858 11.910 -20.051 1.00 97.94 612 GLY A O 1
ATOM 4644 N N . PHE A 1 613 ? 7.621 11.420 -17.996 1.00 98.06 613 PHE A N 1
ATOM 4645 C CA . PHE A 1 613 ? 6.865 10.169 -17.883 1.00 98.06 613 PHE A CA 1
ATOM 4646 C C . PHE A 1 613 ? 5.348 10.389 -17.827 1.00 98.06 613 PHE A C 1
ATOM 4648 O O . PHE A 1 613 ? 4.631 9.679 -18.527 1.00 98.06 613 PHE A O 1
ATOM 4655 N N . ILE A 1 614 ? 4.851 11.381 -17.081 1.00 97.50 614 ILE A N 1
ATOM 4656 C CA . ILE A 1 614 ? 3.411 11.705 -16.991 1.00 97.50 614 ILE A CA 1
ATOM 4657 C C . ILE A 1 614 ? 2.840 12.080 -18.373 1.00 97.50 614 ILE A C 1
ATOM 4659 O O . ILE A 1 614 ? 1.720 11.709 -18.709 1.00 97.50 614 ILE A O 1
ATOM 4663 N N . LYS A 1 615 ? 3.634 12.731 -19.235 1.00 97.12 615 LYS A N 1
ATOM 4664 C CA . LYS A 1 615 ? 3.242 13.055 -20.622 1.00 97.12 615 LYS A CA 1
ATOM 4665 C C . LYS A 1 615 ? 3.257 11.849 -21.576 1.00 97.12 615 LYS A C 1
ATOM 4667 O O . LYS A 1 615 ? 2.590 11.897 -22.608 1.00 97.12 615 LYS A O 1
ATOM 4672 N N . LYS A 1 616 ? 4.024 10.789 -21.278 1.00 97.88 616 LYS A N 1
ATOM 4673 C CA . LYS A 1 616 ? 4.199 9.599 -22.144 1.00 97.88 616 LYS A CA 1
ATOM 4674 C C . LYS A 1 616 ? 3.365 8.388 -21.697 1.00 97.88 616 LYS A C 1
ATOM 4676 O O . LYS A 1 616 ? 2.996 7.560 -22.532 1.00 97.88 616 LYS A O 1
ATOM 4681 N N . TYR A 1 617 ? 3.063 8.277 -20.407 1.00 98.12 617 TYR A N 1
ATOM 4682 C CA . TYR A 1 617 ? 2.441 7.113 -19.773 1.00 98.12 617 TYR A CA 1
ATOM 4683 C C . TYR A 1 617 ? 1.196 7.517 -18.969 1.00 98.12 617 TYR A C 1
ATOM 4685 O O . TYR A 1 617 ? 1.143 8.634 -18.467 1.00 98.12 617 TYR A O 1
ATOM 4693 N N . PRO A 1 618 ? 0.202 6.623 -18.798 1.00 97.19 618 PRO A N 1
ATOM 4694 C CA . PRO A 1 618 ? -1.042 6.917 -18.081 1.00 97.19 618 PRO A CA 1
ATOM 4695 C C . PRO A 1 618 ? -0.834 6.930 -16.553 1.00 97.19 618 PRO A C 1
ATOM 4697 O O . PRO A 1 618 ? -1.410 6.114 -15.841 1.00 97.19 618 PRO A O 1
ATOM 4700 N N . ILE A 1 619 ? 0.054 7.790 -16.051 1.00 98.31 619 ILE A N 1
ATOM 4701 C CA . ILE A 1 619 ? 0.382 7.930 -14.625 1.00 98.31 619 ILE A CA 1
ATOM 4702 C C . ILE A 1 619 ? -0.582 8.936 -13.993 1.00 98.31 619 ILE A C 1
ATOM 4704 O O . ILE A 1 619 ? -0.771 10.021 -14.529 1.00 98.31 619 ILE A O 1
ATOM 4708 N N . VAL A 1 620 ? -1.177 8.582 -12.850 1.00 97.75 620 VAL A N 1
ATOM 4709 C CA . VAL A 1 620 ? -2.142 9.435 -12.121 1.00 97.75 620 VAL A CA 1
ATOM 4710 C C . VAL A 1 620 ? -1.807 9.633 -10.640 1.00 97.75 620 VAL A C 1
ATOM 4712 O O . VAL A 1 620 ? -2.484 10.402 -9.961 1.00 97.75 620 VAL A O 1
ATOM 4715 N N . SER A 1 621 ? -0.775 8.957 -10.127 1.00 98.38 621 SER A N 1
ATOM 4716 C CA . SER A 1 621 ? -0.285 9.133 -8.757 1.00 98.38 621 SER A CA 1
ATOM 4717 C C . SER A 1 621 ? 1.223 8.893 -8.683 1.00 98.38 621 SER A C 1
ATOM 4719 O O . SER A 1 621 ? 1.703 7.904 -9.238 1.00 98.38 621 SER A O 1
ATOM 4721 N N . VAL A 1 622 ? 1.956 9.750 -7.971 1.00 98.50 622 VAL A N 1
ATOM 4722 C CA . VAL A 1 622 ? 3.378 9.553 -7.632 1.00 98.50 622 VAL A CA 1
ATOM 4723 C C . VAL A 1 622 ? 3.576 9.779 -6.131 1.00 98.50 622 VAL A C 1
ATOM 4725 O O . VAL A 1 622 ? 3.172 10.809 -5.599 1.00 98.50 622 VAL A O 1
ATOM 4728 N N . GLU A 1 623 ? 4.170 8.798 -5.462 1.00 98.38 623 GLU A N 1
ATOM 4729 C CA . GLU A 1 623 ? 4.470 8.738 -4.028 1.00 98.38 623 GLU A CA 1
ATOM 4730 C C . GLU A 1 623 ? 5.990 8.885 -3.815 1.00 98.38 623 GLU A C 1
ATOM 4732 O O . GLU A 1 623 ? 6.785 8.343 -4.587 1.00 98.38 623 GLU A O 1
ATOM 4737 N N . ASP A 1 624 ? 6.374 9.706 -2.834 1.00 97.88 624 ASP A N 1
ATOM 4738 C CA . ASP A 1 624 ? 7.752 10.090 -2.469 1.00 97.88 624 ASP A CA 1
ATOM 4739 C C . ASP A 1 624 ? 8.741 10.396 -3.625 1.00 97.88 624 ASP A C 1
ATOM 4741 O O . ASP A 1 624 ? 9.861 9.863 -3.668 1.00 97.88 624 ASP A O 1
ATOM 4745 N N . PRO A 1 625 ? 8.372 11.308 -4.558 1.00 97.94 625 PRO A N 1
ATOM 4746 C CA . PRO A 1 625 ? 9.216 11.744 -5.675 1.00 97.94 625 PRO A CA 1
ATOM 4747 C C . PRO A 1 625 ? 10.533 12.435 -5.277 1.00 97.94 625 PRO A C 1
ATOM 4749 O O . PRO A 1 625 ? 11.455 12.439 -6.094 1.00 97.94 625 PRO A O 1
ATOM 4752 N N . PHE A 1 626 ? 10.632 13.006 -4.072 1.00 98.44 626 PHE A N 1
ATOM 4753 C CA . PHE A 1 626 ? 11.851 13.636 -3.538 1.00 98.44 626 PHE A CA 1
ATOM 4754 C C . PHE A 1 626 ? 12.070 13.236 -2.078 1.00 98.44 626 PHE A C 1
ATOM 4756 O O . PHE A 1 626 ? 11.147 12.742 -1.425 1.00 98.44 626 PHE A O 1
ATOM 4763 N N . ASP A 1 627 ? 13.282 13.471 -1.573 1.00 97.88 627 ASP A N 1
ATOM 4764 C CA . ASP A 1 627 ? 13.657 13.190 -0.188 1.00 97.88 627 ASP A CA 1
ATOM 4765 C C . ASP A 1 627 ? 12.670 13.818 0.802 1.00 97.88 627 ASP A C 1
ATOM 4767 O O . ASP A 1 627 ? 12.107 14.891 0.554 1.00 97.88 627 ASP A O 1
ATOM 4771 N N . GLN A 1 628 ? 12.484 13.154 1.943 1.00 93.69 628 GLN A N 1
ATOM 4772 C CA . GLN A 1 628 ? 11.580 13.592 3.004 1.00 93.69 628 GLN A CA 1
ATOM 4773 C C . GLN A 1 628 ? 11.741 15.073 3.399 1.00 93.69 628 GLN A C 1
ATOM 4775 O O . GLN A 1 628 ? 10.748 15.684 3.789 1.00 93.69 628 GLN A O 1
ATOM 4780 N N . ASP A 1 629 ? 12.934 15.672 3.300 1.00 94.12 629 ASP A N 1
ATOM 4781 C CA . ASP A 1 629 ? 13.203 17.066 3.666 1.00 94.12 629 ASP A CA 1
ATOM 4782 C C . ASP A 1 629 ? 13.607 17.983 2.481 1.00 94.12 629 ASP A C 1
ATOM 4784 O O . ASP A 1 629 ? 13.858 19.173 2.702 1.00 94.12 629 ASP A O 1
ATOM 4788 N N . ASP A 1 630 ? 13.574 17.515 1.222 1.00 96.25 630 ASP A N 1
ATOM 4789 C CA . ASP A 1 630 ? 13.771 18.337 0.000 1.00 96.25 630 ASP A CA 1
ATOM 4790 C C . ASP A 1 630 ? 12.496 19.121 -0.383 1.00 96.25 630 ASP A C 1
ATOM 4792 O O . ASP A 1 630 ? 11.899 18.998 -1.457 1.00 96.25 630 ASP A O 1
ATOM 4796 N N . TRP A 1 631 ? 12.035 19.942 0.560 1.00 96.62 631 TRP A N 1
ATOM 4797 C CA . TRP A 1 631 ? 10.781 20.693 0.479 1.00 96.62 631 TRP A CA 1
ATOM 4798 C C . TRP A 1 631 ? 10.638 21.581 -0.768 1.00 96.62 631 TRP A C 1
ATOM 4800 O O . TRP A 1 631 ? 9.512 21.930 -1.134 1.00 96.62 631 TRP A O 1
ATOM 4810 N N . GLU A 1 632 ? 11.744 22.000 -1.385 1.00 96.62 632 GLU A N 1
ATOM 4811 C CA . GLU A 1 632 ? 11.730 22.866 -2.567 1.00 96.62 632 GLU A CA 1
ATOM 4812 C C . GLU A 1 632 ? 11.426 22.066 -3.839 1.00 96.62 632 GLU A C 1
ATOM 4814 O O . GLU A 1 632 ? 10.553 22.481 -4.605 1.00 96.62 632 GLU A O 1
ATOM 4819 N N . ALA A 1 633 ? 12.031 20.884 -4.022 1.00 97.50 633 ALA A N 1
ATOM 4820 C CA . ALA A 1 633 ? 11.713 20.004 -5.147 1.00 97.50 633 ALA A CA 1
ATOM 4821 C C . ALA A 1 633 ? 10.260 19.497 -5.095 1.00 97.50 633 ALA A C 1
ATOM 4823 O O . ALA A 1 633 ? 9.548 19.572 -6.100 1.00 97.50 633 ALA A O 1
ATOM 4824 N N . TRP A 1 634 ? 9.781 19.094 -3.908 1.00 97.94 634 TRP A N 1
ATOM 4825 C CA . TRP A 1 634 ? 8.373 18.735 -3.673 1.00 97.94 634 TRP A CA 1
ATOM 4826 C C . TRP A 1 634 ? 7.405 19.838 -4.121 1.00 97.94 634 TRP A C 1
ATOM 4828 O O . TRP A 1 634 ? 6.502 19.597 -4.926 1.00 97.94 634 TRP A O 1
ATOM 4838 N N . SER A 1 635 ? 7.618 21.066 -3.640 1.00 96.62 635 SER A N 1
ATOM 4839 C CA . SER A 1 635 ? 6.748 22.208 -3.955 1.00 96.62 635 SER A CA 1
ATOM 4840 C C . SER A 1 635 ? 6.815 22.578 -5.444 1.00 96.62 635 SER A C 1
ATOM 4842 O O . SER A 1 635 ? 5.789 22.874 -6.057 1.00 96.62 635 SER A O 1
ATOM 4844 N N . HIS A 1 636 ? 8.006 22.510 -6.053 1.00 96.56 636 HIS A N 1
ATOM 4845 C CA . HIS A 1 636 ? 8.204 22.782 -7.476 1.00 96.56 636 HIS A CA 1
ATOM 4846 C C . HIS A 1 636 ? 7.464 21.778 -8.372 1.00 96.56 636 HIS A C 1
ATOM 4848 O O . HIS A 1 636 ? 6.764 22.183 -9.303 1.00 96.56 636 HIS A O 1
ATOM 4854 N N . PHE A 1 637 ? 7.572 20.480 -8.082 1.00 97.56 637 PHE A N 1
ATOM 4855 C CA . PHE A 1 637 ? 6.897 19.434 -8.851 1.00 97.56 637 PHE A CA 1
ATOM 4856 C C . PHE A 1 637 ? 5.377 19.488 -8.682 1.00 97.56 637 PHE A C 1
ATOM 4858 O O . PHE A 1 637 ? 4.660 19.453 -9.678 1.00 97.56 637 PHE A O 1
ATOM 4865 N N . THR A 1 638 ? 4.878 19.660 -7.453 1.00 96.00 638 THR A N 1
ATOM 4866 C CA . THR A 1 638 ? 3.435 19.770 -7.170 1.00 96.00 638 THR A CA 1
ATOM 4867 C C . THR A 1 638 ? 2.802 21.021 -7.794 1.00 96.00 638 THR A C 1
ATOM 4869 O O . THR A 1 638 ? 1.628 20.995 -8.159 1.00 96.00 638 THR A O 1
ATOM 4872 N N . GLU A 1 639 ? 3.554 22.108 -8.000 1.00 95.50 639 GLU A N 1
ATOM 4873 C CA . GLU A 1 639 ? 3.068 23.252 -8.783 1.00 95.50 639 GLU A CA 1
ATOM 4874 C C . GLU A 1 639 ? 2.977 22.961 -10.293 1.00 95.50 639 GLU A C 1
ATOM 4876 O O . GLU A 1 639 ? 2.056 23.451 -10.952 1.00 95.50 639 GLU A O 1
ATOM 4881 N N . ASN A 1 640 ? 3.897 22.161 -10.836 1.00 95.81 640 ASN A N 1
ATOM 4882 C CA . ASN A 1 640 ? 4.017 21.883 -12.273 1.00 95.81 640 ASN A CA 1
ATOM 4883 C C . ASN A 1 640 ? 3.327 20.574 -12.713 1.00 95.81 640 ASN A C 1
ATOM 4885 O O . ASN A 1 640 ? 3.490 20.154 -13.859 1.00 95.81 640 ASN A O 1
ATOM 4889 N N . SER A 1 641 ? 2.558 19.942 -11.822 1.00 95.31 641 SER A N 1
ATOM 4890 C CA . SER A 1 641 ? 1.915 18.638 -12.012 1.00 95.31 641 SER A CA 1
ATOM 4891 C C . SER A 1 641 ? 0.391 18.719 -11.843 1.00 95.31 641 SER A C 1
ATOM 4893 O O . SER A 1 641 ? -0.123 19.449 -10.994 1.00 95.31 641 SER A O 1
ATOM 4895 N N . ASP A 1 642 ? -0.345 17.961 -12.655 1.00 94.88 642 ASP A N 1
ATOM 4896 C CA . ASP A 1 642 ? -1.813 17.898 -12.690 1.00 94.88 642 ASP A CA 1
ATOM 4897 C C . ASP A 1 642 ? -2.400 16.615 -12.068 1.00 94.88 642 ASP A C 1
ATOM 4899 O O . ASP A 1 642 ? -3.620 16.473 -11.970 1.00 94.88 642 ASP A O 1
ATOM 4903 N N . ILE A 1 643 ? -1.546 15.708 -11.587 1.00 96.62 643 ILE A N 1
ATOM 4904 C CA . ILE A 1 643 ? -1.921 14.410 -11.003 1.00 96.62 643 ILE A CA 1
ATOM 4905 C C . ILE A 1 643 ? -1.941 14.431 -9.460 1.00 96.62 643 ILE A C 1
ATOM 4907 O O . ILE A 1 643 ? -1.816 15.487 -8.829 1.00 96.62 643 ILE A O 1
ATOM 4911 N N . GLN A 1 644 ? -2.094 13.261 -8.831 1.00 97.38 644 GLN A N 1
ATOM 4912 C CA . GLN A 1 644 ? -1.901 13.099 -7.392 1.00 97.38 644 GLN A CA 1
ATOM 4913 C C . GLN A 1 644 ? -0.408 12.970 -7.040 1.00 97.38 644 GLN A C 1
ATOM 4915 O O . GLN A 1 644 ? 0.302 12.130 -7.589 1.00 97.38 644 GLN A O 1
ATOM 4920 N N . ILE A 1 645 ? 0.046 13.760 -6.070 1.00 97.62 645 ILE A N 1
ATOM 4921 C CA . ILE A 1 645 ? 1.368 13.688 -5.448 1.00 97.62 645 ILE A CA 1
ATOM 4922 C C . ILE A 1 645 ? 1.164 13.297 -3.981 1.00 97.62 645 ILE A C 1
ATOM 4924 O O . ILE A 1 645 ? 0.537 14.047 -3.231 1.00 97.62 645 ILE A O 1
ATOM 4928 N N . VAL A 1 646 ? 1.658 12.125 -3.579 1.00 96.94 646 VAL A N 1
ATOM 4929 C CA . VAL A 1 646 ? 1.444 11.530 -2.249 1.00 96.94 646 VAL A CA 1
ATOM 4930 C C . VAL A 1 646 ? 2.706 11.662 -1.399 1.00 96.94 646 VAL A C 1
ATOM 4932 O O . VAL A 1 646 ? 3.789 11.322 -1.866 1.00 96.94 646 VAL A O 1
ATOM 4935 N N . GLY A 1 647 ? 2.563 12.130 -0.157 1.00 95.25 647 GLY A N 1
ATOM 4936 C CA . GLY A 1 647 ? 3.644 12.142 0.832 1.00 95.25 647 GLY A CA 1
ATOM 4937 C C . GLY A 1 647 ? 3.526 11.008 1.852 1.00 95.25 647 GLY A C 1
ATOM 4938 O O . GLY A 1 647 ? 2.595 11.013 2.664 1.00 95.25 647 GLY A O 1
ATOM 4939 N N . ASP A 1 648 ? 4.490 10.089 1.845 1.00 93.50 648 ASP A N 1
ATOM 4940 C CA . ASP A 1 648 ? 4.681 9.026 2.835 1.00 93.50 648 ASP A CA 1
ATOM 4941 C C . ASP A 1 648 ? 5.757 9.425 3.849 1.00 93.50 648 ASP A C 1
ATOM 4943 O O . ASP A 1 648 ? 5.397 9.999 4.873 1.00 93.50 648 ASP A O 1
ATOM 4947 N N . ASP A 1 649 ? 7.052 9.250 3.575 1.00 90.62 649 ASP A N 1
ATOM 4948 C CA . ASP A 1 649 ? 8.134 9.658 4.485 1.00 90.62 649 ASP A CA 1
ATOM 4949 C C . ASP A 1 649 ? 8.247 11.192 4.606 1.00 90.62 649 ASP A C 1
ATOM 4951 O O . ASP A 1 649 ? 8.644 11.711 5.653 1.00 90.62 649 ASP A O 1
ATOM 4955 N N . LEU A 1 650 ? 7.762 11.951 3.610 1.00 92.38 650 LEU A N 1
ATOM 4956 C CA . LEU A 1 650 ? 7.541 13.402 3.740 1.00 92.38 650 LEU A CA 1
ATOM 4957 C C . LEU A 1 650 ? 6.661 13.748 4.951 1.00 92.38 650 LEU A C 1
ATOM 4959 O O . LEU A 1 650 ? 6.878 14.773 5.606 1.00 92.38 650 LEU A O 1
ATOM 4963 N N . THR A 1 651 ? 5.644 12.930 5.241 1.00 88.88 651 THR A N 1
ATOM 4964 C CA . THR A 1 651 ? 4.626 13.226 6.260 1.00 88.88 651 THR A CA 1
ATOM 4965 C C . THR A 1 651 ? 4.733 12.342 7.500 1.00 88.88 651 THR A C 1
ATOM 4967 O O . THR A 1 651 ? 4.391 12.805 8.586 1.00 88.88 651 THR A O 1
ATOM 4970 N N . VAL A 1 652 ? 5.177 11.090 7.351 1.00 86.81 652 VAL A N 1
ATOM 4971 C CA . VAL A 1 652 ? 5.137 9.971 8.311 1.00 86.81 652 VAL A CA 1
ATOM 4972 C C . VAL A 1 652 ? 3.841 9.899 9.132 1.00 86.81 652 VAL A C 1
ATOM 4974 O O . VAL A 1 652 ? 3.867 9.651 10.338 1.00 86.81 652 VAL A O 1
ATOM 4977 N N . THR A 1 653 ? 2.695 10.180 8.494 1.00 81.31 653 THR A N 1
ATOM 4978 C CA . THR A 1 653 ? 1.374 10.345 9.139 1.00 81.31 653 THR A CA 1
ATOM 4979 C C . THR A 1 653 ? 1.431 11.259 10.391 1.00 81.31 653 THR A C 1
ATOM 4981 O O . THR A 1 653 ? 0.734 11.046 11.381 1.00 81.31 653 THR A O 1
ATOM 4984 N N . ASN A 1 654 ? 2.298 12.279 10.398 1.00 82.00 654 ASN A N 1
ATOM 4985 C CA . ASN A 1 654 ? 2.526 13.166 11.539 1.00 82.00 654 ASN A CA 1
ATOM 4986 C C . ASN A 1 654 ? 1.839 14.529 11.325 1.00 82.00 654 ASN A C 1
ATOM 4988 O O . ASN A 1 654 ? 2.209 15.242 10.388 1.00 82.00 654 ASN A O 1
ATOM 4992 N N . PRO A 1 655 ? 0.915 14.961 12.208 1.00 80.62 655 PRO A N 1
ATOM 4993 C CA . PRO A 1 655 ? 0.173 16.214 12.038 1.00 80.62 655 PRO A CA 1
ATOM 4994 C C . PRO A 1 655 ? 1.030 17.475 11.843 1.00 80.62 655 PRO A C 1
ATOM 4996 O O . PRO A 1 655 ? 0.593 18.399 11.159 1.00 80.62 655 PRO A O 1
ATOM 4999 N N . LEU A 1 656 ? 2.249 17.531 12.396 1.00 83.75 656 LEU A N 1
ATOM 5000 C CA . LEU A 1 656 ? 3.149 18.673 12.200 1.00 83.75 656 LEU A CA 1
ATOM 5001 C C . LEU A 1 656 ? 3.747 18.680 10.789 1.00 83.75 656 LEU A C 1
ATOM 5003 O O . LEU A 1 656 ? 3.717 19.717 10.135 1.00 83.75 656 LEU A O 1
ATOM 5007 N N . ARG A 1 657 ? 4.235 17.533 10.290 1.00 87.88 657 ARG A N 1
ATOM 5008 C CA . ARG A 1 657 ? 4.782 17.440 8.923 1.00 87.88 657 ARG A CA 1
ATOM 5009 C C . ARG A 1 657 ? 3.685 17.560 7.863 1.00 87.88 657 ARG A C 1
ATOM 5011 O O . ARG A 1 657 ? 3.895 18.259 6.879 1.00 87.88 657 ARG A O 1
ATOM 5018 N N . ILE A 1 658 ? 2.499 16.988 8.103 1.00 88.00 658 ILE A N 1
ATOM 5019 C CA . ILE A 1 658 ? 1.300 17.196 7.269 1.00 88.00 658 ILE A CA 1
ATOM 5020 C C . ILE A 1 658 ? 0.971 18.692 7.185 1.00 88.00 658 ILE A C 1
ATOM 5022 O O . ILE A 1 658 ? 0.844 19.228 6.087 1.00 88.00 658 ILE A O 1
ATOM 5026 N N . LYS A 1 659 ? 0.908 19.399 8.322 1.00 88.00 659 LYS A N 1
ATOM 5027 C CA . LYS A 1 659 ? 0.673 20.848 8.338 1.00 88.00 659 LYS A CA 1
ATOM 5028 C C . LYS A 1 659 ? 1.740 21.617 7.544 1.00 88.00 659 LYS A C 1
ATOM 5030 O O . LYS A 1 659 ? 1.378 22.431 6.700 1.00 88.00 659 LYS A O 1
ATOM 5035 N N . THR A 1 660 ? 3.026 21.338 7.762 1.00 91.06 660 THR A N 1
ATOM 5036 C CA . THR A 1 660 ? 4.128 21.973 7.015 1.00 91.06 660 THR A CA 1
ATOM 5037 C C . THR A 1 660 ? 4.033 21.707 5.507 1.00 91.06 660 THR A C 1
ATOM 5039 O O . THR A 1 660 ? 4.292 22.604 4.705 1.00 91.06 660 THR A O 1
ATOM 5042 N N . ALA A 1 661 ? 3.620 20.502 5.106 1.00 92.88 661 ALA A N 1
ATOM 5043 C CA . ALA A 1 661 ? 3.425 20.127 3.710 1.00 92.88 661 ALA A CA 1
ATOM 5044 C C . ALA A 1 661 ? 2.220 20.834 3.061 1.00 92.88 661 ALA A C 1
ATOM 5046 O O . ALA A 1 661 ? 2.324 21.259 1.910 1.00 92.88 661 ALA A O 1
ATOM 5047 N N . ILE A 1 662 ? 1.127 21.053 3.802 1.00 90.31 662 ILE A N 1
ATOM 5048 C CA . ILE A 1 662 ? -0.007 21.891 3.372 1.00 90.31 662 ILE A CA 1
ATOM 5049 C C . ILE A 1 662 ? 0.434 23.355 3.218 1.00 90.31 662 ILE A C 1
ATOM 5051 O O . ILE A 1 662 ? 0.199 23.957 2.172 1.00 90.31 662 ILE A O 1
ATOM 5055 N N . GLU A 1 663 ? 1.119 23.921 4.219 1.00 91.69 663 GLU A N 1
ATOM 5056 C CA . GLU A 1 663 ? 1.598 25.315 4.207 1.00 91.69 663 GLU A CA 1
ATOM 5057 C C . GLU A 1 663 ? 2.557 25.595 3.037 1.00 91.69 663 GLU A C 1
ATOM 5059 O O . GLU A 1 663 ? 2.480 26.654 2.411 1.00 91.69 663 GLU A O 1
ATOM 5064 N N . LYS A 1 664 ? 3.422 24.631 2.702 1.00 94.12 664 LYS A N 1
ATOM 5065 C CA . LYS A 1 664 ? 4.344 24.698 1.557 1.00 94.12 664 LYS A CA 1
ATOM 5066 C C . LYS A 1 664 ? 3.716 24.321 0.211 1.00 94.12 664 LYS A C 1
ATOM 5068 O O . LYS A 1 664 ? 4.317 24.617 -0.815 1.00 94.12 664 LYS A O 1
ATOM 5073 N N . LYS A 1 665 ? 2.532 23.691 0.196 1.00 93.69 665 LYS A N 1
ATOM 5074 C CA . LYS A 1 665 ? 1.933 23.030 -0.987 1.00 93.69 665 LYS A CA 1
ATOM 5075 C C . LYS A 1 665 ? 2.856 21.955 -1.585 1.00 93.69 665 LYS A C 1
ATOM 5077 O O . LYS A 1 665 ? 2.949 21.803 -2.799 1.00 93.69 665 LYS A O 1
ATOM 5082 N N . ALA A 1 666 ? 3.552 21.227 -0.712 1.00 94.69 666 ALA A N 1
ATOM 5083 C CA . ALA A 1 666 ? 4.577 20.251 -1.077 1.00 94.69 666 ALA A CA 1
ATOM 5084 C C . ALA A 1 666 ? 3.998 19.027 -1.809 1.00 94.69 666 ALA A C 1
ATOM 5086 O O . ALA A 1 666 ? 4.633 18.493 -2.712 1.00 94.69 666 ALA A O 1
ATOM 5087 N N . CYS A 1 667 ? 2.784 18.607 -1.451 1.00 94.94 667 CYS A N 1
ATOM 5088 C CA . CYS A 1 667 ? 2.043 17.518 -2.085 1.00 94.94 667 CYS A CA 1
ATOM 5089 C C . CYS A 1 667 ? 0.524 17.795 -2.021 1.00 94.94 667 CYS A C 1
ATOM 5091 O O . CYS A 1 667 ? 0.098 18.819 -1.477 1.00 94.94 667 CYS A O 1
ATOM 5093 N N . ASN A 1 668 ? -0.299 16.912 -2.600 1.00 94.06 668 ASN A N 1
ATOM 5094 C CA . ASN A 1 668 ? -1.768 17.019 -2.583 1.00 94.06 668 ASN A CA 1
ATOM 5095 C C . ASN A 1 668 ? -2.467 15.735 -2.083 1.00 94.06 668 ASN A C 1
ATOM 5097 O O . ASN A 1 668 ? -3.688 15.599 -2.209 1.00 94.06 668 ASN A O 1
ATOM 5101 N N . GLY A 1 669 ? -1.703 14.799 -1.518 1.00 93.94 669 GLY A N 1
ATOM 5102 C CA . GLY A 1 669 ? -2.193 13.538 -0.986 1.00 93.94 669 GLY A CA 1
ATOM 5103 C C . GLY A 1 669 ? -1.338 12.998 0.162 1.00 93.94 669 GLY A C 1
ATOM 5104 O O . GLY A 1 669 ? -0.136 13.256 0.250 1.00 93.94 669 GLY A O 1
ATOM 5105 N N . LEU A 1 670 ? -1.976 12.228 1.039 1.00 93.19 670 LEU A N 1
ATOM 5106 C CA . LEU A 1 670 ? -1.384 11.590 2.215 1.00 93.19 670 LEU A CA 1
ATOM 5107 C C . LEU A 1 670 ? -1.412 10.067 2.062 1.00 93.19 670 LEU A C 1
ATOM 5109 O O . LEU A 1 670 ? -2.465 9.500 1.756 1.00 93.19 670 LEU A O 1
ATOM 5113 N N . LEU A 1 671 ? -0.297 9.400 2.367 1.00 94.25 671 LEU A N 1
ATOM 5114 C CA . LEU A 1 671 ? -0.305 7.960 2.601 1.00 94.25 671 LEU A CA 1
ATOM 5115 C C . LEU A 1 671 ? -0.641 7.676 4.074 1.00 94.25 671 LEU A C 1
ATOM 5117 O O . LEU A 1 671 ? 0.141 7.975 4.972 1.00 94.25 671 LEU A O 1
ATOM 5121 N N . LEU A 1 672 ? -1.810 7.093 4.344 1.00 91.62 672 LEU A N 1
ATOM 5122 C CA . LEU A 1 672 ? -2.267 6.827 5.710 1.00 91.62 672 LEU A CA 1
ATOM 5123 C C . LEU A 1 672 ? -1.805 5.442 6.184 1.00 91.62 672 LEU A C 1
ATOM 5125 O O . LEU A 1 672 ? -2.458 4.427 5.921 1.00 91.62 672 LEU A O 1
ATOM 5129 N N . LYS A 1 673 ? -0.696 5.411 6.933 1.00 90.00 673 LYS A N 1
ATOM 5130 C CA . LYS A 1 673 ? -0.181 4.215 7.620 1.00 90.00 673 LYS A CA 1
ATOM 5131 C C . LYS A 1 673 ? -0.536 4.264 9.105 1.00 90.00 673 LYS A C 1
ATOM 5133 O O . LYS A 1 673 ? 0.152 4.886 9.911 1.00 90.00 673 LYS A O 1
ATOM 5138 N N . VAL A 1 674 ? -1.574 3.520 9.494 1.00 85.31 674 VAL A N 1
ATOM 5139 C CA . VAL A 1 674 ? -2.117 3.479 10.874 1.00 85.31 674 VAL A CA 1
ATOM 5140 C C . VAL A 1 674 ? -1.038 3.213 11.942 1.00 85.31 674 VAL A C 1
ATOM 5142 O O . VAL A 1 674 ? -1.140 3.704 13.064 1.00 85.31 674 VAL A O 1
ATOM 5145 N N . ASN A 1 675 ? 0.034 2.481 11.609 1.00 81.88 675 ASN A N 1
ATOM 5146 C CA . ASN A 1 675 ? 1.123 2.185 12.545 1.00 81.88 675 ASN A CA 1
ATOM 5147 C C . ASN A 1 675 ? 2.230 3.251 12.652 1.00 81.88 675 ASN A C 1
ATOM 5149 O O . ASN A 1 675 ? 3.031 3.150 13.577 1.00 81.88 675 ASN A O 1
ATOM 5153 N N . GLN A 1 676 ? 2.280 4.254 11.766 1.00 75.44 676 GLN A N 1
ATOM 5154 C CA . GLN A 1 676 ? 3.116 5.446 11.974 1.00 75.44 676 GLN A CA 1
ATOM 5155 C C . GLN A 1 676 ? 2.502 6.338 13.070 1.00 75.44 676 GLN A C 1
ATOM 5157 O O . GLN A 1 676 ? 3.222 6.821 13.940 1.00 75.44 676 GLN A O 1
ATOM 5162 N N . ILE A 1 677 ? 1.169 6.503 13.075 1.00 74.31 677 ILE A N 1
ATOM 5163 C CA . ILE A 1 677 ? 0.470 7.366 14.043 1.00 74.31 677 ILE A CA 1
ATOM 5164 C C . ILE A 1 677 ? 0.071 6.633 15.342 1.00 74.31 677 ILE A C 1
ATOM 5166 O O . ILE A 1 677 ? 0.190 7.194 16.431 1.00 74.31 677 ILE A O 1
ATOM 5170 N N . GLY A 1 678 ? -0.292 5.347 15.270 1.00 75.06 678 GLY A N 1
ATOM 5171 C CA . GLY A 1 678 ? -0.286 4.415 16.407 1.00 75.06 678 GLY A CA 1
ATOM 5172 C C . GLY A 1 678 ? -1.592 4.224 17.193 1.00 75.06 678 GLY A C 1
ATOM 5173 O O . GLY A 1 678 ? -1.575 3.453 18.149 1.00 75.06 678 GLY A O 1
ATOM 5174 N N . THR A 1 679 ? -2.705 4.861 16.818 1.00 82.06 679 THR A N 1
ATOM 5175 C CA . THR A 1 679 ? -4.064 4.509 17.293 1.00 82.06 679 THR A CA 1
ATOM 5176 C C . THR A 1 679 ? -5.077 4.576 16.147 1.00 82.06 679 THR A C 1
ATOM 5178 O O . THR A 1 679 ? -4.793 5.164 15.101 1.00 82.06 679 THR A O 1
ATOM 5181 N N . ILE A 1 680 ? -6.265 3.994 16.344 1.00 85.31 680 ILE A N 1
ATOM 5182 C CA . ILE A 1 680 ? -7.413 4.187 15.448 1.00 85.31 680 ILE A CA 1
ATOM 5183 C C . ILE A 1 680 ? -7.877 5.647 15.475 1.00 85.31 680 ILE A C 1
ATOM 5185 O O . ILE A 1 680 ? -8.026 6.248 14.413 1.00 85.31 680 ILE A O 1
ATOM 5189 N N . SER A 1 681 ? -8.063 6.229 16.665 1.00 82.00 681 SER A N 1
ATOM 5190 C CA . SER A 1 681 ? -8.596 7.592 16.807 1.00 82.00 681 SER A CA 1
ATOM 5191 C C . SER A 1 681 ? -7.706 8.643 16.135 1.00 82.00 681 SER A C 1
ATOM 5193 O O . SER A 1 681 ? -8.208 9.506 15.417 1.00 82.00 681 SER A O 1
ATOM 5195 N N . ASP A 1 682 ? -6.380 8.540 16.289 1.00 76.69 682 ASP A N 1
ATOM 5196 C CA . ASP A 1 682 ? -5.438 9.435 15.607 1.00 76.69 682 ASP A CA 1
ATOM 5197 C C . ASP A 1 682 ? -5.521 9.271 14.073 1.00 76.69 682 ASP A C 1
ATOM 5199 O O . ASP A 1 682 ? -5.477 10.254 13.335 1.00 76.69 682 ASP A O 1
ATOM 5203 N N . ALA A 1 683 ? -5.671 8.037 13.574 1.00 74.88 683 ALA A N 1
ATOM 5204 C CA . ALA A 1 683 ? -5.738 7.750 12.138 1.00 74.88 683 ALA A CA 1
ATOM 5205 C C . ALA A 1 683 ? -7.032 8.253 11.472 1.00 74.88 683 ALA A C 1
ATOM 5207 O O . ALA A 1 683 ? -7.024 8.546 10.278 1.00 74.88 683 ALA A O 1
ATOM 5208 N N . GLN A 1 684 ? -8.129 8.395 12.224 1.00 70.88 684 GLN A N 1
ATOM 5209 C CA . GLN A 1 684 ? -9.359 9.031 11.736 1.00 70.88 684 GLN A CA 1
ATOM 5210 C C . GLN A 1 684 ? -9.194 10.553 11.586 1.00 70.88 684 GLN A C 1
ATOM 5212 O O . GLN A 1 684 ? -9.721 11.138 10.642 1.00 70.88 684 GLN A O 1
ATOM 5217 N N . LEU A 1 685 ? -8.401 11.184 12.460 1.00 64.50 685 LEU A N 1
ATOM 5218 C CA . LEU A 1 685 ? -8.074 12.616 12.404 1.00 64.50 685 LEU A CA 1
ATOM 5219 C C . LEU A 1 685 ? -7.052 12.981 11.311 1.00 64.50 685 LEU A C 1
ATOM 5221 O O . LEU A 1 685 ? -6.792 14.160 11.090 1.00 64.50 685 LEU A O 1
ATOM 5225 N N . ALA A 1 686 ? -6.476 11.997 10.615 1.00 63.72 686 ALA A N 1
ATOM 5226 C CA . ALA A 1 686 ? -5.486 12.216 9.561 1.00 63.72 686 ALA A CA 1
ATOM 5227 C C . ALA A 1 686 ? -6.082 12.707 8.221 1.00 63.72 686 ALA A C 1
ATOM 5229 O O . ALA A 1 686 ? -5.339 12.908 7.262 1.00 63.72 686 ALA A O 1
ATOM 5230 N N . GLN A 1 687 ? -7.402 12.909 8.126 1.00 65.62 687 GLN A N 1
ATOM 5231 C CA . GLN A 1 687 ? -8.023 13.542 6.960 1.00 65.62 687 GLN A CA 1
ATOM 5232 C C . GLN A 1 687 ? -7.667 15.037 6.912 1.00 65.62 687 GLN A C 1
ATOM 5234 O O . GLN A 1 687 ? -8.175 15.833 7.698 1.00 65.62 687 GLN A O 1
ATOM 5239 N N . SER A 1 688 ? -6.784 15.418 5.988 1.00 61.91 688 SER A N 1
ATOM 5240 C CA . SER A 1 688 ? -6.371 16.806 5.763 1.00 61.91 688 SER A CA 1
ATOM 5241 C C . SER A 1 688 ? -7.283 17.544 4.776 1.00 61.91 688 SER A C 1
ATOM 5243 O O . SER A 1 688 ? -7.812 16.963 3.825 1.00 61.91 688 SER A O 1
ATOM 5245 N N . ASP A 1 689 ? -7.437 18.856 4.982 1.00 65.69 689 ASP A N 1
ATOM 5246 C CA . ASP A 1 689 ? -8.264 19.715 4.131 1.00 65.69 689 ASP A CA 1
ATOM 5247 C C . ASP A 1 689 ? -7.865 19.611 2.650 1.00 65.69 689 ASP A C 1
ATOM 5249 O O . ASP A 1 689 ? -6.787 20.040 2.241 1.00 65.69 689 ASP A O 1
ATOM 5253 N N . ASN A 1 690 ? -8.797 19.117 1.829 1.00 78.94 690 ASN A N 1
ATOM 5254 C CA . ASN A 1 690 ? -8.703 19.046 0.366 1.00 78.94 690 ASN A CA 1
ATOM 5255 C C . ASN A 1 690 ? -7.634 18.095 -0.217 1.00 78.94 690 ASN A C 1
ATOM 5257 O O . ASN A 1 690 ? -7.303 18.234 -1.394 1.00 78.94 690 ASN A O 1
ATOM 5261 N N . TRP A 1 691 ? -7.136 17.113 0.540 1.00 89.56 691 TRP A N 1
ATOM 5262 C CA . TRP A 1 691 ? -6.199 16.095 0.035 1.00 89.56 691 TRP A CA 1
ATOM 5263 C C . TRP A 1 691 ? -6.846 14.722 -0.197 1.00 89.56 691 TRP A C 1
ATOM 5265 O O . TRP A 1 691 ? -7.802 14.338 0.475 1.00 89.56 691 TRP A O 1
ATOM 5275 N N . GLY A 1 692 ? -6.279 13.952 -1.128 1.00 91.50 692 GLY A N 1
ATOM 5276 C CA . GLY A 1 692 ? -6.540 12.521 -1.281 1.00 91.50 692 GLY A CA 1
ATOM 5277 C C . GLY A 1 692 ? -5.816 11.715 -0.206 1.00 91.50 692 GLY A C 1
ATOM 5278 O O . GLY A 1 692 ? -4.649 11.967 0.078 1.00 91.50 692 GLY A O 1
ATOM 5279 N N . VAL A 1 693 ? -6.493 10.741 0.405 1.00 92.75 693 VAL A N 1
ATOM 5280 C CA . VAL A 1 693 ? -5.906 9.912 1.471 1.00 92.75 693 VAL A CA 1
ATOM 5281 C C . VAL A 1 693 ? -5.847 8.459 1.013 1.00 92.75 693 VAL A C 1
ATOM 5283 O O . VAL A 1 693 ? -6.861 7.762 0.976 1.00 92.75 693 VAL A O 1
ATOM 5286 N N . MET A 1 694 ? -4.656 7.982 0.667 1.00 95.50 694 MET A N 1
ATOM 5287 C CA . MET A 1 694 ? -4.434 6.597 0.262 1.00 95.50 694 MET A CA 1
ATOM 5288 C C . MET A 1 694 ? -4.119 5.753 1.499 1.00 95.50 694 MET A C 1
ATOM 5290 O O . MET A 1 694 ? -3.041 5.856 2.081 1.00 95.50 694 MET A O 1
ATOM 5294 N N . VAL A 1 695 ? -5.069 4.918 1.926 1.00 95.44 695 VAL A N 1
ATOM 5295 C CA . VAL A 1 695 ? -4.853 4.009 3.065 1.00 95.44 695 VAL A CA 1
ATOM 5296 C C . VAL A 1 695 ? -3.844 2.938 2.661 1.00 95.44 695 VAL A C 1
ATOM 5298 O O . VAL A 1 695 ? -3.958 2.373 1.573 1.00 95.44 695 VAL A O 1
ATOM 5301 N N . SER A 1 696 ? -2.859 2.656 3.517 1.00 95.69 696 SER A N 1
ATOM 5302 C CA . SER A 1 696 ? -1.718 1.820 3.135 1.00 95.69 696 SER A CA 1
ATOM 5303 C C . SER A 1 696 ? -1.377 0.707 4.128 1.00 95.69 696 SER A C 1
ATOM 5305 O O . SER A 1 696 ? -1.499 0.850 5.348 1.00 95.69 696 SER A O 1
ATOM 5307 N N . HIS A 1 697 ? -0.943 -0.423 3.571 1.00 93.38 697 HIS A N 1
ATOM 5308 C CA . HIS A 1 697 ? -0.283 -1.529 4.271 1.00 93.38 697 HIS A CA 1
ATOM 5309 C C . HIS A 1 697 ? 1.161 -1.180 4.692 1.00 93.38 697 HIS A C 1
ATOM 5311 O O . HIS A 1 697 ? 1.624 -0.048 4.541 1.00 93.38 697 HIS A O 1
ATOM 5317 N N . ARG A 1 698 ? 1.914 -2.172 5.183 1.00 88.56 698 ARG A N 1
ATOM 5318 C CA . ARG A 1 698 ? 3.388 -2.117 5.250 1.00 88.56 698 ARG A CA 1
ATOM 5319 C C . ARG A 1 698 ? 4.016 -3.223 4.400 1.00 88.56 698 ARG A C 1
ATOM 5321 O O . ARG A 1 698 ? 3.378 -4.234 4.129 1.00 88.56 698 ARG A O 1
ATOM 5328 N N . SER A 1 699 ? 5.297 -3.112 4.061 1.00 84.69 699 SER A N 1
ATOM 5329 C CA . SER A 1 699 ? 6.030 -4.209 3.413 1.00 84.69 699 SER A CA 1
ATOM 5330 C C . SER A 1 699 ? 6.124 -5.454 4.307 1.00 84.69 699 SER A C 1
ATOM 5332 O O . SER A 1 699 ? 5.898 -6.570 3.838 1.00 84.69 699 SER A O 1
ATOM 5334 N N . GLY A 1 700 ? 6.304 -5.284 5.621 1.00 85.62 700 GLY A N 1
ATOM 5335 C CA . GLY A 1 700 ? 6.089 -6.334 6.628 1.00 85.62 700 GLY A CA 1
ATOM 5336 C C . GLY A 1 700 ? 4.632 -6.398 7.107 1.00 85.62 700 GLY A C 1
ATOM 5337 O O . GLY A 1 700 ? 4.260 -5.655 8.013 1.00 85.62 700 GLY A O 1
ATOM 5338 N N . GLU A 1 701 ? 3.823 -7.292 6.528 1.00 90.81 701 GLU A N 1
ATOM 5339 C CA . GLU A 1 701 ? 2.356 -7.330 6.696 1.00 90.81 701 GLU A CA 1
ATOM 5340 C C . GLU A 1 701 ? 1.823 -8.672 7.246 1.00 90.81 701 GLU A C 1
ATOM 5342 O O . GLU A 1 701 ? 2.528 -9.680 7.268 1.00 90.81 701 GLU A O 1
ATOM 5347 N N . THR A 1 702 ? 0.567 -8.683 7.707 1.00 92.69 702 THR A N 1
ATOM 5348 C CA . THR A 1 702 ? -0.091 -9.804 8.410 1.00 92.69 702 THR A CA 1
ATOM 5349 C C . THR A 1 702 ? -1.402 -10.250 7.747 1.00 92.69 702 THR A C 1
ATOM 5351 O O . THR A 1 702 ? -1.895 -9.630 6.806 1.00 92.69 702 THR A O 1
ATOM 5354 N N . GLU A 1 703 ? -2.015 -11.320 8.255 1.00 92.81 703 GLU A N 1
ATOM 5355 C CA . GLU A 1 703 ? -3.344 -11.789 7.843 1.00 92.81 703 GLU A CA 1
ATOM 5356 C C . GLU A 1 703 ? -4.509 -10.882 8.288 1.00 92.81 703 GLU A C 1
ATOM 5358 O O . GLU A 1 703 ? -5.618 -11.030 7.775 1.00 92.81 703 GLU A O 1
ATOM 5363 N N . ASN A 1 704 ? -4.282 -9.949 9.222 1.00 94.19 704 ASN A N 1
ATOM 5364 C CA . ASN A 1 704 ? -5.306 -9.016 9.697 1.00 94.19 704 ASN A CA 1
ATOM 5365 C C . ASN A 1 704 ? -5.764 -8.070 8.564 1.00 94.19 704 ASN A C 1
ATOM 5367 O O . ASN A 1 704 ? -4.971 -7.692 7.699 1.00 94.19 704 ASN A O 1
ATOM 5371 N N . THR A 1 705 ? -7.045 -7.692 8.550 1.00 96.88 705 THR A N 1
ATOM 5372 C CA . THR A 1 705 ? -7.668 -6.946 7.442 1.00 96.88 705 THR A CA 1
ATOM 5373 C C . THR A 1 705 ? -8.078 -5.515 7.790 1.00 96.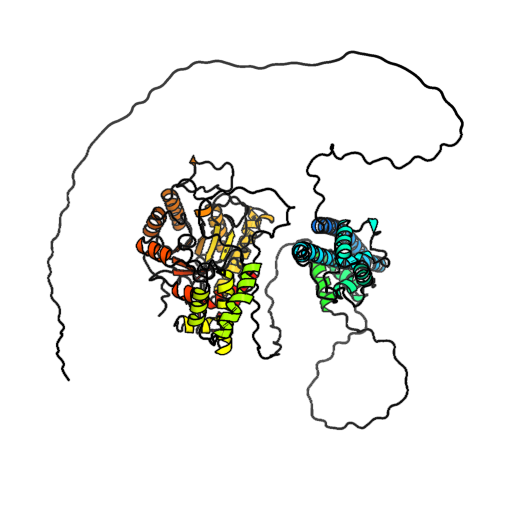88 705 THR A C 1
ATOM 5375 O O . THR A 1 705 ? -8.768 -4.898 6.988 1.00 96.88 705 THR A O 1
ATOM 5378 N N . ILE A 1 706 ? -7.649 -4.957 8.930 1.00 95.25 706 ILE A N 1
ATOM 5379 C CA . ILE A 1 706 ? -8.203 -3.714 9.504 1.00 95.25 706 ILE A CA 1
ATOM 5380 C C . ILE A 1 706 ? -8.242 -2.521 8.535 1.00 95.25 706 ILE A C 1
ATOM 5382 O O . ILE A 1 706 ? -9.192 -1.744 8.547 1.00 95.25 706 ILE A O 1
ATOM 5386 N N . ILE A 1 707 ? -7.249 -2.403 7.645 1.00 96.50 707 ILE A N 1
ATOM 5387 C CA . ILE A 1 707 ? -7.165 -1.317 6.658 1.00 96.50 707 ILE A CA 1
ATOM 5388 C C . ILE A 1 707 ? -8.206 -1.416 5.529 1.00 96.50 707 ILE A C 1
ATOM 5390 O O . ILE A 1 707 ? -8.525 -0.399 4.921 1.00 96.50 707 ILE A O 1
ATOM 5394 N N . ALA A 1 708 ? -8.768 -2.604 5.272 1.00 98.06 708 ALA A N 1
ATOM 5395 C CA . ALA A 1 708 ? -9.874 -2.797 4.331 1.00 98.06 708 ALA A CA 1
ATOM 5396 C C . ALA A 1 708 ? -11.197 -2.259 4.897 1.00 98.06 708 ALA A C 1
ATOM 5398 O O . ALA A 1 708 ? -11.949 -1.596 4.191 1.00 98.06 708 ALA A O 1
ATOM 5399 N N . ASP A 1 709 ? -11.458 -2.494 6.182 1.00 97.25 709 ASP A N 1
ATOM 5400 C CA . ASP A 1 709 ? -12.607 -1.912 6.874 1.00 97.25 709 ASP A CA 1
ATOM 5401 C C . ASP A 1 709 ? -12.426 -0.394 7.070 1.00 97.25 709 ASP A C 1
ATOM 5403 O O . ASP A 1 709 ? -13.352 0.380 6.829 1.00 97.25 709 ASP A O 1
ATOM 5407 N N . LEU A 1 710 ? -11.215 0.052 7.427 1.00 94.69 710 LEU A N 1
ATOM 5408 C CA . LEU A 1 710 ? -10.909 1.466 7.667 1.00 94.69 710 LEU A CA 1
ATOM 5409 C C . LEU A 1 710 ? -11.048 2.341 6.409 1.00 94.69 710 LEU A C 1
ATOM 5411 O O . LEU A 1 710 ? -11.604 3.431 6.496 1.00 94.69 710 LEU A O 1
ATOM 5415 N N . VAL A 1 711 ? -10.580 1.893 5.236 1.00 95.06 711 VAL A N 1
ATOM 5416 C CA . VAL A 1 711 ? -10.662 2.706 4.004 1.00 95.06 711 VAL A CA 1
ATOM 5417 C C . VAL A 1 711 ? -12.103 2.932 3.537 1.00 95.06 711 VAL A C 1
ATOM 5419 O O . VAL A 1 711 ? -12.430 4.023 3.071 1.00 95.06 711 VAL A O 1
ATOM 5422 N N . VAL A 1 712 ? -12.982 1.939 3.716 1.00 95.69 712 VAL A N 1
ATOM 5423 C CA . VAL A 1 712 ? -14.414 2.067 3.395 1.00 95.69 712 VAL A CA 1
ATOM 5424 C C . VAL A 1 712 ? -15.114 2.965 4.416 1.00 95.69 712 VAL A C 1
ATOM 5426 O O . VAL A 1 712 ? -15.916 3.816 4.034 1.00 95.69 712 VAL A O 1
ATOM 5429 N N . ALA A 1 713 ? -14.769 2.824 5.699 1.00 92.94 713 ALA A N 1
ATOM 5430 C CA . ALA A 1 713 ? -15.299 3.646 6.783 1.00 92.94 713 ALA A CA 1
ATOM 5431 C C . ALA A 1 713 ? -14.926 5.132 6.670 1.00 92.94 713 ALA A C 1
ATOM 5433 O O . ALA A 1 713 ? -15.758 5.996 6.928 1.00 92.94 713 ALA A O 1
ATOM 5434 N N . LEU A 1 714 ? -13.684 5.426 6.273 1.00 89.94 714 LEU A N 1
ATOM 5435 C CA . LEU A 1 714 ? -13.192 6.785 6.037 1.00 89.94 714 LEU A CA 1
ATOM 5436 C C . LEU A 1 714 ? -13.620 7.354 4.673 1.00 89.94 714 LEU A C 1
ATOM 5438 O O . LEU A 1 714 ? -13.483 8.554 4.447 1.00 89.94 714 LEU A O 1
ATOM 5442 N N . GLY A 1 715 ? -14.110 6.510 3.757 1.00 90.62 715 GLY A N 1
ATOM 5443 C CA . GLY A 1 715 ? -14.608 6.910 2.438 1.00 90.62 715 GLY A CA 1
ATOM 5444 C C . GLY A 1 715 ? -13.547 7.448 1.468 1.00 90.62 715 GLY A C 1
ATOM 5445 O O . GLY A 1 715 ? -13.913 8.041 0.457 1.00 90.62 715 GLY A O 1
ATOM 5446 N N . THR A 1 716 ? -12.251 7.254 1.741 1.00 90.94 716 THR A N 1
ATOM 5447 C CA . THR A 1 716 ? -11.158 7.968 1.040 1.00 90.94 716 THR A CA 1
ATOM 5448 C C . THR A 1 716 ? -10.959 7.550 -0.420 1.00 90.94 716 THR A C 1
ATOM 5450 O O . THR A 1 716 ? -10.284 8.234 -1.187 1.00 90.94 716 THR A O 1
ATOM 5453 N N . GLY A 1 717 ? -11.540 6.417 -0.822 1.00 94.00 717 GLY A N 1
ATOM 5454 C CA . GLY A 1 717 ? -11.624 5.998 -2.218 1.00 94.00 717 GLY A CA 1
ATOM 5455 C C . GLY A 1 717 ? -10.356 5.393 -2.828 1.00 94.00 717 GLY A C 1
ATOM 5456 O O . GLY A 1 717 ? -10.387 5.060 -4.010 1.00 94.00 717 GLY A O 1
ATOM 5457 N N . GLN A 1 718 ? -9.271 5.189 -2.072 1.00 96.00 718 GLN A N 1
ATOM 5458 C CA . GLN A 1 718 ? -8.034 4.574 -2.582 1.00 96.00 718 GLN A CA 1
ATOM 5459 C C . GLN A 1 718 ? -7.262 3.783 -1.508 1.00 96.00 718 GLN A C 1
ATOM 5461 O O . GLN A 1 718 ? -7.146 4.224 -0.364 1.00 96.00 718 GLN A O 1
ATOM 5466 N N . ILE A 1 719 ? -6.725 2.613 -1.885 1.00 98.12 719 ILE A N 1
ATOM 5467 C CA . ILE A 1 719 ? -5.937 1.729 -1.004 1.00 98.12 719 ILE A CA 1
ATOM 5468 C C . ILE A 1 719 ? -4.691 1.164 -1.707 1.00 98.12 719 ILE A C 1
ATOM 5470 O O . ILE A 1 719 ? -4.798 0.561 -2.775 1.00 98.12 719 ILE A O 1
ATOM 5474 N N . LYS A 1 720 ? -3.526 1.277 -1.060 1.00 98.06 720 LYS A N 1
ATOM 5475 C CA . LYS A 1 720 ? -2.272 0.592 -1.414 1.00 98.06 720 LYS A CA 1
ATOM 5476 C C . LYS A 1 720 ? -2.099 -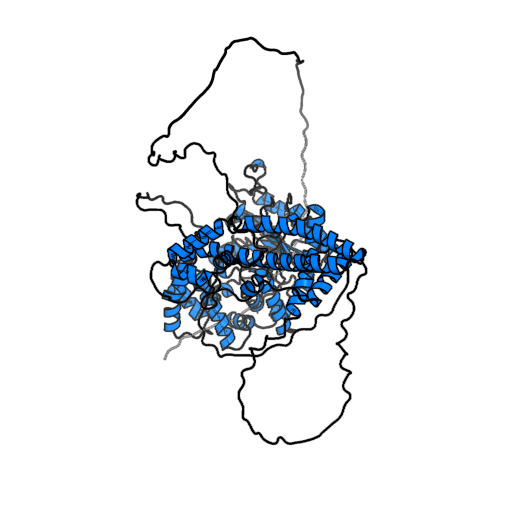0.609 -0.485 1.00 98.06 720 LYS A C 1
ATOM 5478 O O . LYS A 1 720 ? -1.843 -0.452 0.706 1.00 98.06 720 LYS A O 1
ATOM 5483 N N . THR A 1 721 ? -2.309 -1.829 -0.987 1.00 97.75 721 THR A N 1
ATOM 5484 C CA . THR A 1 721 ? -2.125 -3.043 -0.161 1.00 97.75 721 THR A CA 1
ATOM 5485 C C . THR A 1 721 ? -1.376 -4.191 -0.854 1.00 97.75 721 THR A C 1
ATOM 5487 O O . THR A 1 721 ? -1.388 -5.323 -0.362 1.00 97.75 721 THR A O 1
ATOM 5490 N N . GLY A 1 722 ? -0.625 -3.888 -1.919 1.00 96.81 722 GLY A N 1
ATOM 5491 C CA . GLY A 1 722 ? 0.311 -4.798 -2.595 1.00 96.81 722 GLY A CA 1
ATOM 5492 C C . GLY A 1 722 ? -0.267 -5.472 -3.841 1.00 96.81 722 GLY A C 1
ATOM 5493 O O . GLY A 1 722 ? -1.315 -5.070 -4.348 1.00 96.81 722 GLY A O 1
ATOM 5494 N N . ALA A 1 723 ? 0.397 -6.513 -4.339 1.00 97.88 723 ALA A N 1
ATOM 5495 C CA . ALA A 1 723 ? -0.072 -7.270 -5.499 1.00 97.88 723 ALA A CA 1
ATOM 5496 C C . ALA A 1 723 ? -1.381 -8.035 -5.218 1.00 97.88 723 ALA A C 1
ATOM 5498 O O . ALA A 1 723 ? -1.672 -8.369 -4.065 1.00 97.88 723 ALA A O 1
ATOM 5499 N N . PRO A 1 724 ? -2.116 -8.479 -6.258 1.00 97.69 724 PRO A N 1
ATOM 5500 C CA . PRO A 1 724 ? -3.111 -9.550 -6.145 1.00 97.69 724 PRO A CA 1
ATOM 5501 C C . PRO A 1 724 ? -2.439 -10.934 -5.944 1.00 97.69 724 PRO A C 1
ATOM 5503 O O . PRO A 1 724 ? -2.826 -11.937 -6.542 1.00 97.69 724 PRO A O 1
ATOM 5506 N N . ALA A 1 725 ? -1.393 -10.990 -5.115 1.00 95.69 725 ALA A N 1
ATOM 5507 C CA . ALA A 1 725 ? -0.583 -12.155 -4.793 1.00 95.69 725 ALA A CA 1
ATOM 5508 C C . ALA A 1 725 ? -0.048 -12.042 -3.356 1.00 95.69 725 ALA A C 1
ATOM 5510 O O . ALA A 1 725 ? 0.126 -10.942 -2.842 1.00 95.69 725 ALA A O 1
ATOM 5511 N N . ARG A 1 726 ? 0.258 -13.194 -2.741 1.00 93.81 726 ARG A N 1
ATOM 5512 C CA . ARG A 1 726 ? 0.602 -13.360 -1.311 1.00 93.81 726 ARG A CA 1
ATOM 5513 C C . ARG A 1 726 ? -0.576 -13.049 -0.365 1.00 93.81 726 ARG A C 1
ATOM 5515 O O . ARG A 1 726 ? -1.376 -12.141 -0.582 1.00 93.81 726 ARG A O 1
ATOM 5522 N N . SER A 1 727 ? -0.759 -13.882 0.660 1.00 96.06 727 SER A N 1
ATOM 5523 C CA . SER A 1 727 ? -2.037 -13.937 1.399 1.00 96.06 727 SER A CA 1
ATOM 5524 C C . SER A 1 727 ? -2.244 -12.757 2.348 1.00 96.06 727 SER A C 1
ATOM 5526 O O . SER A 1 727 ? -3.379 -12.354 2.564 1.00 96.06 727 SER A O 1
ATOM 5528 N N . GLU A 1 728 ? -1.172 -12.160 2.859 1.00 93.12 728 GLU A N 1
ATOM 5529 C CA . GLU A 1 728 ? -1.191 -10.958 3.698 1.00 93.12 728 GLU A CA 1
ATOM 5530 C C . GLU A 1 728 ? -1.661 -9.699 2.939 1.00 93.12 728 GLU A C 1
ATOM 5532 O O . GLU A 1 728 ? -2.176 -8.763 3.552 1.00 93.12 728 GLU A O 1
ATOM 5537 N N . ARG A 1 729 ? -1.551 -9.714 1.599 1.00 97.25 729 ARG A N 1
ATOM 5538 C CA . ARG A 1 729 ? -2.100 -8.708 0.670 1.00 97.25 729 ARG A CA 1
ATOM 5539 C C . ARG A 1 729 ? -3.544 -9.058 0.313 1.00 97.25 729 ARG A C 1
ATOM 5541 O O . ARG A 1 729 ? -4.482 -8.310 0.585 1.00 97.25 729 ARG A O 1
ATOM 5548 N N . VAL A 1 730 ? -3.731 -10.270 -0.213 1.00 97.88 730 VAL A N 1
ATOM 5549 C CA . VAL A 1 730 ? -5.014 -10.785 -0.715 1.00 97.88 730 VAL A CA 1
ATOM 5550 C C . VAL A 1 730 ? -6.077 -10.913 0.388 1.00 97.88 730 VAL A C 1
ATOM 5552 O O . VAL A 1 730 ? -7.264 -10.838 0.087 1.00 97.88 730 VAL A O 1
ATOM 5555 N N . ALA A 1 731 ? -5.704 -11.002 1.669 1.00 98.19 731 ALA A N 1
ATOM 5556 C CA . ALA A 1 731 ? -6.643 -10.927 2.790 1.00 98.19 731 ALA A CA 1
ATOM 5557 C C . ALA A 1 731 ? -7.440 -9.607 2.814 1.00 98.19 731 ALA A C 1
ATOM 5559 O O . ALA A 1 731 ? -8.658 -9.650 2.997 1.00 98.19 731 ALA A O 1
ATOM 5560 N N . LYS A 1 732 ? -6.788 -8.456 2.573 1.00 98.69 732 LYS A N 1
ATOM 5561 C CA . LYS A 1 732 ? -7.448 -7.136 2.522 1.00 98.69 732 LYS A CA 1
ATOM 5562 C C . LYS A 1 732 ? -8.368 -7.039 1.310 1.00 98.69 732 LYS A C 1
ATOM 5564 O O . LYS A 1 732 ? -9.534 -6.688 1.450 1.00 98.69 732 LYS A O 1
ATOM 5569 N N . TYR A 1 733 ? -7.874 -7.431 0.136 1.00 98.69 733 TYR A N 1
ATOM 5570 C CA . TYR A 1 733 ? -8.670 -7.456 -1.093 1.00 98.69 733 TYR A CA 1
ATOM 5571 C C . TYR A 1 733 ? -9.902 -8.374 -0.975 1.00 98.69 733 TYR A C 1
ATOM 5573 O O . TYR A 1 733 ? -11.004 -7.983 -1.350 1.00 98.69 733 TYR A O 1
ATOM 5581 N N . ASN A 1 734 ? -9.759 -9.550 -0.356 1.00 98.69 734 ASN A N 1
ATOM 5582 C CA . ASN A 1 734 ? -10.881 -10.446 -0.068 1.00 98.69 734 ASN A CA 1
ATOM 5583 C C . ASN A 1 734 ? -11.852 -9.887 0.984 1.00 98.69 734 ASN A C 1
ATOM 5585 O O . ASN A 1 734 ? -13.022 -10.257 0.963 1.00 98.69 734 ASN A O 1
ATOM 5589 N N . GLN A 1 735 ? -11.401 -9.030 1.904 1.00 98.75 735 GLN A N 1
ATOM 5590 C CA . GLN A 1 735 ? -12.286 -8.334 2.841 1.00 98.75 735 GLN A CA 1
ATOM 5591 C C . GLN A 1 735 ? -13.079 -7.226 2.138 1.00 98.75 735 GLN A C 1
ATOM 5593 O O . GLN A 1 735 ? -14.288 -7.154 2.319 1.00 98.75 735 GLN A O 1
ATOM 5598 N N . LEU A 1 736 ? -12.449 -6.448 1.252 1.00 98.75 736 LEU A N 1
ATOM 5599 C CA . LEU A 1 736 ? -13.149 -5.462 0.419 1.00 98.75 736 LEU A CA 1
ATOM 5600 C C . LEU A 1 736 ? -14.206 -6.107 -0.496 1.00 98.75 736 LEU A C 1
ATOM 5602 O O . LEU A 1 736 ? -15.290 -5.551 -0.637 1.00 98.75 736 LEU A O 1
ATOM 5606 N N . LEU A 1 737 ? -13.956 -7.309 -1.037 1.00 98.75 737 LEU A N 1
ATOM 5607 C CA . LEU A 1 737 ? -14.974 -8.082 -1.771 1.00 98.75 737 LEU A CA 1
ATOM 5608 C C . LEU A 1 737 ? -16.179 -8.474 -0.890 1.00 98.75 737 LEU A C 1
ATOM 5610 O O . LEU A 1 737 ? -17.313 -8.427 -1.357 1.00 98.75 737 LEU A O 1
ATOM 5614 N N . ARG A 1 738 ? -15.965 -8.826 0.388 1.00 98.69 738 ARG A N 1
ATOM 5615 C CA . ARG A 1 738 ? -17.068 -9.109 1.334 1.00 98.69 738 ARG A CA 1
ATOM 5616 C C . ARG A 1 738 ? -17.843 -7.849 1.703 1.00 98.69 738 ARG A C 1
ATOM 5618 O O . ARG A 1 738 ? -19.060 -7.908 1.804 1.00 98.69 738 ARG A O 1
ATOM 5625 N N . ILE A 1 739 ? -17.153 -6.723 1.880 1.00 98.50 739 ILE A N 1
ATOM 5626 C CA . ILE A 1 739 ? -17.785 -5.430 2.172 1.00 98.50 739 ILE A CA 1
ATOM 5627 C C . ILE A 1 739 ? -18.597 -4.944 0.956 1.00 98.50 739 ILE A C 1
ATOM 5629 O O . ILE A 1 739 ? -19.692 -4.419 1.130 1.00 98.50 739 ILE A O 1
ATOM 5633 N N . GLU A 1 740 ? -18.133 -5.184 -0.278 1.00 98.38 740 GLU A N 1
ATOM 5634 C CA . GLU A 1 740 ? -18.929 -4.948 -1.493 1.00 98.38 740 GLU A CA 1
ATOM 5635 C C . GLU A 1 740 ? -20.185 -5.843 -1.540 1.00 98.38 740 GLU A C 1
ATOM 5637 O O . GLU A 1 740 ? -21.266 -5.355 -1.868 1.00 98.38 740 GLU A O 1
ATOM 5642 N N . GLU A 1 741 ? -20.080 -7.122 -1.157 1.00 98.12 741 GLU A N 1
ATOM 5643 C CA . GLU A 1 741 ? -21.229 -8.040 -1.061 1.00 98.12 741 GLU A CA 1
ATOM 5644 C C . GLU A 1 741 ? -22.236 -7.624 0.035 1.00 98.12 741 GLU A C 1
ATOM 5646 O O . GLU A 1 741 ? -23.443 -7.634 -0.213 1.00 98.12 741 GLU A O 1
ATOM 5651 N N . GLU A 1 742 ? -21.760 -7.202 1.214 1.00 97.69 742 GLU A N 1
ATOM 5652 C CA . GLU A 1 742 ? -22.584 -6.726 2.339 1.00 97.69 742 GLU A CA 1
ATOM 5653 C C . GLU A 1 742 ? -23.318 -5.415 2.011 1.00 97.69 742 GLU A C 1
ATOM 5655 O O . GLU A 1 742 ? -24.515 -5.280 2.276 1.00 97.69 742 GLU A O 1
ATOM 5660 N N . LEU A 1 743 ? -22.620 -4.454 1.397 1.00 96.25 743 LEU A N 1
ATOM 5661 C CA . LEU A 1 743 ? -23.193 -3.175 0.974 1.00 96.25 743 LEU A CA 1
ATOM 5662 C C . LEU A 1 743 ? -24.120 -3.314 -0.243 1.00 96.25 743 LEU A C 1
ATOM 5664 O O . LEU A 1 743 ? -25.074 -2.541 -0.393 1.00 96.25 743 LEU A O 1
ATOM 5668 N N . GLY A 1 744 ? -23.838 -4.262 -1.139 1.00 95.12 744 GLY A N 1
ATOM 5669 C CA . GLY A 1 744 ? -24.572 -4.468 -2.382 1.00 95.12 744 GLY A CA 1
ATOM 5670 C C . GLY A 1 744 ? -24.760 -3.162 -3.161 1.00 95.12 744 GLY A C 1
ATOM 5671 O O . GLY A 1 744 ? -23.809 -2.458 -3.482 1.00 95.12 744 GLY A O 1
ATOM 5672 N N . LYS A 1 745 ? -26.018 -2.791 -3.436 1.00 91.38 745 LYS A N 1
ATOM 5673 C CA . LYS A 1 745 ? -26.358 -1.562 -4.185 1.00 91.38 745 LYS A CA 1
ATOM 5674 C C . LYS A 1 745 ? -26.163 -0.247 -3.409 1.00 91.38 745 LYS A C 1
ATOM 5676 O O . LYS A 1 745 ? -26.377 0.810 -3.995 1.00 91.38 745 LYS A O 1
ATOM 5681 N N . ALA A 1 746 ? -25.833 -0.295 -2.117 1.00 91.06 746 ALA A N 1
ATOM 5682 C CA . ALA A 1 746 ? -25.528 0.891 -1.311 1.00 91.06 746 ALA A CA 1
ATOM 5683 C C . ALA A 1 746 ? -24.024 1.222 -1.275 1.00 91.06 746 ALA A C 1
ATOM 5685 O O . ALA A 1 746 ? -23.654 2.321 -0.857 1.00 91.06 746 ALA A O 1
ATOM 5686 N N . GLY A 1 747 ? -23.172 0.288 -1.711 1.00 92.19 747 GLY A N 1
ATOM 5687 C CA . GLY A 1 747 ? -21.745 0.509 -1.914 1.00 92.19 747 GLY A CA 1
ATOM 5688 C C . GLY A 1 747 ? -21.490 1.073 -3.306 1.00 92.19 747 GLY A C 1
ATOM 5689 O O . GLY A 1 747 ? -22.069 0.609 -4.288 1.00 92.19 747 GLY A O 1
ATOM 5690 N N . LEU A 1 748 ? -20.628 2.080 -3.396 1.00 96.00 748 LEU A N 1
ATOM 5691 C CA . LEU A 1 748 ? -20.223 2.700 -4.656 1.00 96.00 748 LEU A CA 1
ATOM 5692 C C . LEU A 1 748 ? -18.727 2.473 -4.870 1.00 96.00 748 LEU A C 1
ATOM 5694 O O . LEU A 1 748 ? -17.940 2.652 -3.947 1.00 96.00 748 LEU A O 1
ATOM 5698 N N . TYR A 1 749 ? -18.300 2.105 -6.075 1.00 97.75 749 TYR A N 1
ATOM 5699 C CA . TYR A 1 749 ? -16.870 2.050 -6.380 1.00 97.75 749 TYR A CA 1
ATOM 5700 C C . TYR A 1 749 ? -16.327 3.457 -6.655 1.00 97.75 749 TYR A C 1
ATOM 5702 O O . TYR A 1 749 ? -16.928 4.229 -7.404 1.00 97.75 749 TYR A O 1
ATOM 5710 N N . ALA A 1 750 ? -15.192 3.794 -6.044 1.00 96.44 750 ALA A N 1
ATOM 5711 C CA . ALA A 1 750 ? -14.574 5.110 -6.164 1.00 96.44 750 ALA A CA 1
ATOM 5712 C C . ALA A 1 750 ? -14.009 5.391 -7.566 1.00 96.44 750 ALA A C 1
ATOM 5714 O O . ALA A 1 750 ? -14.093 6.520 -8.054 1.00 96.44 750 ALA A O 1
ATOM 5715 N N . GLY A 1 751 ? -13.415 4.387 -8.219 1.00 96.00 751 GLY A N 1
ATOM 5716 C CA . GLY A 1 751 ? -12.648 4.596 -9.449 1.00 96.00 751 GLY A CA 1
ATOM 5717 C C . GLY A 1 751 ? -11.590 5.689 -9.270 1.00 96.00 751 GLY A C 1
ATOM 5718 O O . GLY A 1 751 ? -10.926 5.760 -8.240 1.00 96.00 751 GLY A O 1
ATOM 5719 N N . GLY A 1 752 ? -11.454 6.584 -10.248 1.00 93.75 752 GLY A N 1
ATOM 5720 C CA . GLY A 1 752 ? -10.535 7.727 -10.145 1.00 93.75 752 GLY A CA 1
ATOM 5721 C C . GLY A 1 752 ? -10.920 8.799 -9.111 1.00 93.75 752 GLY A C 1
ATOM 5722 O O . GLY A 1 752 ? -10.111 9.673 -8.831 1.00 93.75 752 GLY A O 1
ATOM 5723 N N . LYS A 1 753 ? -12.125 8.762 -8.524 1.00 94.12 753 LYS A N 1
ATOM 5724 C CA . LYS A 1 753 ? -12.705 9.891 -7.765 1.00 94.12 753 LYS A CA 1
ATOM 5725 C C . LYS A 1 753 ? -12.084 10.139 -6.385 1.00 94.12 753 LYS A C 1
ATOM 5727 O O . LYS A 1 753 ? -12.320 11.196 -5.802 1.00 94.12 753 LYS A O 1
ATOM 5732 N N . GLY A 1 754 ? -11.329 9.171 -5.862 1.00 90.94 754 GLY A N 1
ATOM 5733 C CA . GLY A 1 754 ? -10.549 9.310 -4.625 1.00 90.94 754 GLY A CA 1
ATOM 5734 C C . GLY A 1 754 ? -9.177 9.969 -4.817 1.00 90.94 754 GLY A C 1
ATOM 5735 O O . GLY A 1 754 ? -8.518 10.261 -3.822 1.00 90.94 754 GLY A O 1
ATOM 5736 N N . LEU A 1 755 ? -8.745 10.193 -6.065 1.00 93.06 755 LEU A N 1
ATOM 5737 C CA . LEU A 1 755 ? -7.469 10.829 -6.401 1.00 93.06 755 LEU A CA 1
ATOM 5738 C C . LEU A 1 755 ? -7.581 12.359 -6.356 1.00 93.06 755 LEU A C 1
ATOM 5740 O O . LEU A 1 755 ? -8.580 12.923 -6.804 1.00 93.06 755 LEU A O 1
ATOM 5744 N N . SER A 1 756 ? -6.527 13.029 -5.891 1.00 92.25 756 SER A N 1
ATOM 5745 C CA . SER A 1 756 ? -6.317 14.463 -6.149 1.00 92.25 756 SER A CA 1
ATOM 5746 C C . SER A 1 756 ? -5.905 14.717 -7.605 1.00 92.25 756 SER A C 1
ATOM 5748 O O . SER A 1 756 ? -5.328 13.843 -8.252 1.00 92.25 756 SER A O 1
ATOM 5750 N N . ALA A 1 757 ? -6.144 15.930 -8.111 1.00 86.38 757 ALA A N 1
ATOM 5751 C CA . ALA A 1 757 ? -5.747 16.337 -9.463 1.00 86.38 757 ALA A CA 1
ATOM 5752 C C . ALA A 1 757 ? -5.114 17.740 -9.452 1.00 86.38 757 ALA A C 1
ATOM 5754 O O . ALA A 1 757 ? -5.811 18.761 -9.534 1.00 86.38 757 ALA A O 1
ATOM 5755 N N . GLY A 1 758 ? -3.788 17.796 -9.293 1.00 82.62 758 GLY A N 1
ATOM 5756 C CA . GLY A 1 758 ? -3.013 19.034 -9.218 1.00 82.62 758 GLY A CA 1
ATOM 5757 C C . GLY A 1 758 ? -3.440 19.895 -8.029 1.00 82.62 758 GLY A C 1
ATOM 5758 O O . GLY A 1 758 ? -3.240 19.523 -6.874 1.00 82.62 758 GLY A O 1
ATOM 5759 N N . LYS A 1 759 ? -4.067 21.043 -8.304 1.00 79.25 759 LYS A N 1
ATOM 5760 C CA . LYS A 1 759 ? -4.586 21.971 -7.280 1.00 79.25 759 LYS A CA 1
ATOM 5761 C C . LYS A 1 759 ? -6.027 21.639 -6.829 1.00 79.25 759 LYS A C 1
ATOM 5763 O O . LYS A 1 759 ? -6.572 22.350 -5.988 1.00 79.25 759 LYS A O 1
ATOM 5768 N N . ASN A 1 760 ? -6.640 20.573 -7.358 1.00 83.50 760 ASN A N 1
ATOM 5769 C CA . ASN A 1 760 ? -8.003 20.143 -7.024 1.00 83.50 760 ASN A CA 1
ATOM 5770 C C . ASN A 1 760 ? -8.023 18.994 -6.005 1.00 83.50 760 ASN A C 1
ATOM 5772 O O . ASN A 1 760 ? -7.308 18.001 -6.154 1.00 83.50 760 ASN A O 1
ATOM 5776 N N . ALA A 1 761 ? -8.925 19.113 -5.029 1.00 85.44 761 ALA A N 1
ATOM 5777 C CA . ALA A 1 761 ? -9.292 18.034 -4.114 1.00 85.44 761 ALA A CA 1
ATOM 5778 C C . ALA A 1 761 ? -9.960 16.855 -4.853 1.00 85.44 761 ALA A C 1
ATOM 5780 O O . ALA A 1 761 ? -10.559 17.080 -5.910 1.00 85.44 761 ALA A O 1
ATOM 5781 N N . PRO A 1 762 ? -9.974 15.645 -4.264 1.00 87.62 762 PRO A N 1
ATOM 5782 C CA . PRO A 1 762 ? -10.795 14.541 -4.753 1.00 87.62 762 PRO A CA 1
ATOM 5783 C C . PRO A 1 762 ? -12.280 14.909 -4.881 1.00 87.62 762 PRO A C 1
ATOM 5785 O O . PRO A 1 762 ? -12.822 15.685 -4.086 1.00 87.62 762 PRO A O 1
ATOM 5788 N N . GLU A 1 763 ? -12.969 14.284 -5.840 1.00 87.06 763 GLU A N 1
ATOM 5789 C CA . GLU A 1 763 ? -14.435 14.345 -5.938 1.00 87.06 763 GLU A CA 1
ATOM 5790 C C . GLU A 1 763 ? -15.108 13.724 -4.700 1.00 87.06 763 GLU A C 1
ATOM 5792 O O . GLU A 1 763 ? -16.173 14.175 -4.270 1.00 87.06 763 GLU A O 1
ATOM 5797 N N . LEU A 1 764 ? -14.490 12.687 -4.122 1.00 80.06 764 LEU A N 1
ATOM 5798 C CA . LEU A 1 764 ? -14.960 12.021 -2.907 1.00 80.06 764 LEU A CA 1
ATOM 5799 C C . LEU A 1 764 ? -14.597 12.821 -1.655 1.00 80.06 764 LEU A C 1
ATOM 5801 O O . LEU A 1 764 ? -13.692 12.464 -0.904 1.00 80.06 764 LEU A O 1
ATOM 5805 N N . LYS A 1 765 ? -15.350 13.893 -1.404 1.00 61.66 765 LYS A N 1
ATOM 5806 C CA . LYS A 1 765 ? -15.349 14.550 -0.094 1.00 61.66 765 LYS A CA 1
ATOM 5807 C C . LYS A 1 765 ? -16.261 13.798 0.887 1.00 61.66 765 LYS A C 1
ATOM 5809 O O . LYS A 1 765 ? -17.438 13.598 0.560 1.00 61.66 765 LYS A O 1
ATOM 5814 N N . PRO A 1 766 ? -15.773 13.438 2.089 1.00 50.00 766 PRO A N 1
ATOM 5815 C CA . PRO A 1 766 ? -16.629 13.131 3.234 1.00 50.00 766 PRO A CA 1
ATOM 5816 C C . PRO A 1 766 ? -17.636 14.269 3.499 1.00 50.00 766 PRO A C 1
ATOM 5818 O O . PRO A 1 766 ? -17.381 15.423 3.142 1.00 50.00 766 PRO A O 1
ATOM 5821 N N . LYS A 1 767 ? -18.791 13.939 4.089 1.00 39.38 767 LYS A N 1
ATOM 5822 C CA . LYS A 1 767 ? -19.921 14.854 4.343 1.00 39.38 767 LYS A CA 1
ATOM 5823 C C . LYS A 1 767 ? -20.356 14.858 5.803 1.00 39.38 767 LYS A C 1
ATOM 5825 O O . LYS A 1 767 ? -20.443 13.749 6.372 1.00 39.38 767 LYS A O 1
#

Organism: NCBI:txid1582974

Sequence (767 aa):
MASPDVESDDYDSAEGDYDTDSDQADDQDDQDDQDDQPALDDDDDGAWVPPGADPDPDSDDGDESEPDPAPAPAPPTDPPKKRPRESDAAPDGKKPRPATRLRIVQQKQEALAKTARRDIASLVEKGKLDTARIKVENIINDDIHNELLELLELYCELLIARFGLLDLNPTQESKRPLPASSTPLHAQKSKASPHIPDPSHHPPELHVLRDMLMSKYGREFAIAVMENKDSCVGERVMRKLAVATPSPVLVDAYLGEIAKGYGIDWNPAPDPVAEEPESPAKLDDGSAKLPDIPAQGSSEPPPSYPARSNEEDLFKRLENLKRRSLIPAETPPSRSTYTPPRAATALPSPRARPRASTRQSSSATATSPNTSEKASPSSFPRLADTATGVLDAVKNVNETIAPALVDSDLQVTQQKEIDDLLIKLDGTPNKGKLGANAILGVSIAVAEAGAAEKGVSLYQHFADLAGVKPPFYLPCPAFNVINGGSHAGNKLAFQEFMLLPTGAESFTEAMKIGTETYHTLKKVIQDKYGIDATNVGDEGGFAPNVSSPEESLELLVQAIKKAGYQGKIQIGLDVASSEFYKEGKYDLDFKNANSDPTKWLSGKELADLYLGFIKKYPIVSVEDPFDQDDWEAWSHFTENSDIQIVGDDLTVTNPLRIKTAIEKKACNGLLLKVNQIGTISDAQLAQSDNWGVMVSHRSGETENTIIADLVVALGTGQIKTGAPARSERVAKYNQLLRIEEELGKAGLYAGGKGLSAGKNAPELKPK

Radius of gyration: 37.17 Å; chains: 1; bounding box: 120×116×75 Å

InterPro domains:
  IPR000941 Enolase [MF_00318] (316-743)
  IPR000941 Enolase [PR00148] (435-451)
  IPR000941 Enolase [PR00148] (493-506)
  IPR000941 Enolase [PR00148] (647-658)
  IPR000941 Enolase [PR00148] (695-712)
  IPR000941 Enolase [PTHR11902] (388-752)
  IPR000941 Enolase [TIGR01060] (387-753)
  IPR000941 Enolase [cd03313] (389-742)
  IPR005061 Vacuolar protein sorting-associated protein Ist1 [PF03398] (100-265)
  IPR020809 Enolase, conserved site [PS00164] (670-683)
  IPR020810 Enolase, C-terminal TIM barrel domain [PF00113] (473-753)
  IPR020810 Enolase, C-terminal TIM barrel domain [SM01192] (471-757)
  IPR020811 Enolase, N-terminal [PF03952] (388-461)
  IPR020811 Enolase, N-terminal [SM01193] (364-462)
  IPR029017 Enolase-like, N-terminal [G3DSA:3.30.390.10] (360-455)
  IPR029017 Enolase-like, N-terminal [SSF54826] (387-467)
  IPR036849 Enolase-like, C-terminal domain superfamily [G3DSA:3.20.20.120] (456-760)
  IPR036849 Enolase-like, C-terminal domain superfamily [SSF51604] (472-752)
  IPR042277 Vacuolar protein sorting-associated protein IST1-like [G3DSA:1.20.1260.60] (98-277)